Protein 6WK2 (pdb70)

GO terms:
  GO:0005737 cytoplasm (C, IDA)
  GO:0018064 protein-L-histidine N-tele-methyltransferase activity (F, IDA)
  GO:0005634 nucleus (C, EXP)
  GO:0005737 cytoplasm (C, EXP)
  GO:0005654 nucleoplasm (C, TAS)
  GO:0005515 protein binding (F, IPI)
  GO:0007015 actin filament organization (P, IDA)

Foldseek 3Di:
DDPDDDDPPPDDDPPPVPD/DDPVVLLVLLVVLLVLLPDDDPDPVCLLVSLVVSVVSQVVQQVVDDFQPDDDPDDLLVLVVVLLVLQVVVPKQNPQWDWDQDPPFGIAIFGQAKAAFQAFRTKGFPVQKAWLVVLCVDLNVLVCVPDPCSVVDRLLSQLVSLLQQSVVVPRSNVSQSSNADLDFQALLPDDSVLLVLQPLHPLSVVVSVVNSVLSNVLSVVLVVCCPPPSNVPGPVVVPRGSNSSVRSSLSSLQAKDWAADLVRPHIIIIGTGPVSSAAADDADAQWHADSVRRMIIGGQRHIHHGGGTGHGHPDLDAQSSCRNRNNAGDPPRQNHKDKDKDAQDPPPPCLVLLQVLCVLLVHHRIDIAIQGQDDPRHFLNVQLNLLSSQDDPVLSVCLVDDDCNVVVSVCSSPPQAHSALVSLLVSLVVLLVVLVVSLVSDPDHLVVLVCCVVPDDDDNSSNSSSVVRSVNNSSSVSSNVSSVVSSVVSVVCVVVVPDGDDD/DDPDDDDPPDDDDPPPVPD/DDPVVLLVLLVVLLVLLVDDDPDPVCLLVSLVVNVVSQVVQQVVDDFAPDDDDDDLVVLVVVLLVLQVVVPKQNPQWDWDQDPPFGIAIFGQAKAAFQAFRTKGFPVLKDWLVVLCVDLCVLVCVPDPVVVVDRLLSQLVSLLQLSLPVPRSNVSQSSNDDLDFQALCPDDSVLLVLQPLHPLSVVVSVVSSVLSNVLSVVLVVLCDPPSNVPGPCNVPDGSNSSVRSSLSSLQAKDWAADLVNPHITIIGTGPVSSAAADDADAQWHADSVRRMIIGGQRHIHHGGGTGHGHPDLDAQSSCCNRNNAGDPPRQNHKDKDKDAQDPVDPCLVLLQVLCVLLVHHRIDIAIAGQDDPRHFLNVQLNLLSSQDDPVLSCCLPDDDCNNVCSVCSSPPQAHSALVSLLVSLVVLLVVLVVSQVSDPDHLVVLVCCVVPDDDDNSSNSSSVVRSVNNSSSVSSNVVSVVRNVVSVVCVVVVHDGDDD

Solvent-accessible surface area: 42851 Å² total; per-residue (Å²): 160,72,88,71,78,2,47,2,0,35,54,28,79,21,46,25,102,77,99,125,56,107,67,66,20,74,107,21,3,64,92,0,51,66,71,0,50,47,114,77,66,28,118,86,34,19,50,109,19,4,39,81,2,29,85,23,1,57,68,1,39,87,64,26,57,11,26,47,41,96,52,85,28,60,55,61,47,32,12,88,70,2,38,135,18,0,53,118,44,43,10,7,32,147,12,10,69,28,13,77,8,65,138,65,29,32,0,0,31,1,69,100,100,3,110,43,150,52,66,5,1,74,1,26,44,66,0,3,0,10,23,61,22,0,43,131,23,53,0,11,69,2,38,77,53,3,75,31,1,95,74,11,18,3,0,0,0,0,2,0,0,6,0,14,13,28,28,122,152,15,88,33,19,22,2,1,42,3,9,22,64,80,21,50,0,1,3,14,5,97,56,94,18,0,107,61,0,59,48,13,43,2,13,88,58,2,24,38,16,7,25,15,6,0,8,4,0,1,66,1,34,32,12,2,80,99,45,90,72,0,96,79,6,43,7,65,96,50,8,10,2,5,4,0,14,0,0,1,0,0,0,7,18,22,1,0,74,1,4,37,70,92,25,103,57,98,19,22,0,1,0,0,1,3,9,8,1,20,11,31,53,25,138,45,21,3,6,11,36,57,172,84,48,59,3,34,2,45,2,33,80,93,4,100,38,10,40,4,0,44,2,7,20,4,84,7,4,5,25,36,1,0,5,33,14,9,56,40,38,78,139,12,57,64,19,78,8,91,5,108,10,28,12,61,107,109,42,187,19,71,77,56,13,20,71,0,0,65,127,33,65,14,64,37,71,32,82,15,25,0,53,81,60,91,87,10,16,48,62,89,0,10,5,0,0,0,0,51,16,5,52,48,68,24,0,93,88,6,28,128,62,150,48,5,143,97,84,21,176,28,4,23,60,72,76,54,13,28,21,31,60,0,1,11,75,0,16,48,44,0,33,86,78,0,41,91,42,46,162,80,26,98,33,77,27,73,88,0,106,46,32,50,157,44,68,54,7,10,55,47,4,82,8,0,0,59,5,23,15,10,8,2,51,4,0,59,74,1,28,123,23,0,24,103,36,50,93,115,26,97,88,24,62,132,111,134,27,122,80,58,84,239,161,76,86,78,78,2,48,2,0,32,55,28,80,24,41,19,96,125,118,103,58,112,67,64,13,68,101,14,0,54,90,0,51,90,65,0,49,43,112,83,56,29,122,87,35,19,54,114,20,4,39,74,2,27,84,27,1,58,105,1,36,86,76,30,108,11,27,46,40,100,51,92,26,44,53,58,46,32,12,88,70,1,36,137,17,0,54,119,46,42,10,6,34,148,11,10,71,30,14,76,8,89,118,66,30,32,0,0,31,1,70,97,96,2,78,46,145,55,64,5,1,77,1,26,45,68,0,3,0,8,22,58,22,0,67,132,24,55,0,13,68,2,28,75,73,7,79,32,0,91,75,21,18,4,0,0,0,0,2,0,0,5,0,14,14,27,26,122,152,15,89,32,20,23,3,1,40,3,9,23,74,51,21,49,0,2,2,13,5,98,57,89,18,0,106,61,0,57,49,14,62,5,14,93,76,2,21,37,18,7,23,15,7,0,6,2,0,0,63,1,24,33,21,0,56,103,48,90,75,0,88,82,7,40,5,72,98,51,4,10,2,5,3,0,15,0,0,1,0,0,0,6,17,22,1,0,70,2,5,39,69,91,26,103,56,99,19,26,0,1,0,0,1,3,8,8,1,19,10,31,51,26,137,47,21,3,7,10,36,54,100,84,49,59,2,32,2,43,2,32,82,95,4,100,38,11,40,4,0,45,3,8,20,4,81,8,5,4,27,42,1,0,5,32,14,8,53,36,40,76,139,11,48,60,18,82,7,87,4,86,9,29,10,60,89,109,44,188,14,77,75,49,13,20,70,0,0,65,126,32,65,13,65,36,70,34,88,15,25,0,51,83,52,95,90,20,16,49,62,88,0,9,5,0,0,1,0,52,17,6,53,69,69,24,0,64,90,6,24,125,63,152,50,5,144,97,84,24,177,31,4,23,60,74,83,56,16,36,25,27,60,0,2,27,78,0,16,40,39,2,27,85,82,0,40,97,47,42,156,85,25,98,32,74,37,73,88,0,106,50,34,48,174,48,64,51,8,11,60,48,4,72,8,0,0,56,5,23,15,9,10,1,53,3,0,44,75,1,27,70,26,0,33,101,37,90,74,116,28,107,93,32,70,81,112,90,14,120,64,63,89,115

B-factor: mean 32.11, std 12.27, range [12.72, 123.99]

Structure (mmCIF, N/CA/C/O backbone):
data_6WK2
#
_entry.id   6WK2
#
_cell.length_a   60.342
_cell.length_b   175.977
_cell.length_c   66.314
_cell.angle_alpha   90.000
_cell.angle_beta   92.578
_cell.angle_gamma   90.000
#
_symmetry.space_group_name_H-M   'P 1 21 1'
#
loop_
_entity.id
_entity.type
_entity.pdbx_description
1 polymer 'Actin, cytoplasmic 2'
2 polymer 'Actin-histidine N-methyltransferase'
3 non-polymer S-ADENOSYLMETHIONINE
4 non-polymer 1,2-ETHANEDIOL
5 non-polymer 'SODIUM ION'
6 water water
#
loop_
_atom_site.group_PDB
_atom_site.id
_atom_site.type_symbol
_atom_site.label_atom_id
_atom_site.label_alt_id
_atom_site.label_comp_id
_atom_site.label_asym_id
_atom_site.label_entity_id
_atom_site.label_seq_id
_atom_site.pdbx_PDB_ins_code
_atom_site.Cartn_x
_atom_site.Cartn_y
_atom_site.Cartn_z
_atom_site.occupancy
_atom_site.B_iso_or_equiv
_atom_site.auth_seq_id
_atom_site.auth_comp_id
_atom_site.auth_asym_id
_atom_site.auth_atom_id
_atom_site.pdbx_PDB_model_num
ATOM 1 N N . THR A 1 1 ? -14.90534 -8.53785 27.81383 1.000 78.70617 66 THR Y N 1
ATOM 2 C CA . THR A 1 1 ? -14.60376 -7.15739 27.45336 1.000 75.00936 66 THR Y CA 1
ATOM 3 C C . THR A 1 1 ? -14.68150 -6.96450 25.94075 1.000 79.39367 66 THR Y C 1
ATOM 4 O O . THR A 1 1 ? -15.74399 -7.13397 25.33757 1.000 76.27524 66 THR Y O 1
ATOM 6 N N . LEU A 1 2 ? -13.55229 -6.60750 25.33181 1.000 71.38004 67 LEU Y N 1
ATOM 7 C CA . LEU A 1 2 ? -13.49719 -6.41548 23.88920 1.000 55.95369 67 LEU Y CA 1
ATOM 8 C C . LEU A 1 2 ? -13.48104 -7.76713 23.18653 1.000 49.57530 67 LEU Y C 1
ATOM 9 O O . LEU A 1 2 ? -12.64144 -8.62325 23.48614 1.000 46.59994 67 LEU Y O 1
ATOM 14 N N . LYS A 1 3 ? -14.41179 -7.95959 22.25007 1.000 45.29200 68 LYS Y N 1
ATOM 15 C CA . LYS A 1 3 ? -14.42296 -9.19823 21.48000 1.000 39.46703 68 LYS Y CA 1
ATOM 16 C C . LYS A 1 3 ? -13.19115 -9.30471 20.58622 1.000 50.38299 68 LYS Y C 1
ATOM 17 O O . LYS A 1 3 ? -12.61180 -10.38924 20.44305 1.000 38.18625 68 LYS Y O 1
ATOM 19 N N . TYR A 1 4 ? -12.76915 -8.19307 19.98297 1.000 33.15202 69 TYR Y N 1
ATOM 20 C CA . TYR A 1 4 ? -11.62375 -8.17081 19.07411 1.000 33.15567 69 TYR Y CA 1
ATOM 21 C C . TYR A 1 4 ? -10.65974 -7.06880 19.49854 1.000 30.32396 69 TYR Y C 1
ATOM 22 O O . TYR A 1 4 ? -10.55839 -6.03395 18.83294 1.000 24.62095 69 TYR Y O 1
ATOM 31 N N . PRO A 1 5 ? -9.93153 -7.26877 20.59913 1.000 29.17314 70 PRO Y N 1
ATOM 32 C CA . PRO A 1 5 ? -8.95778 -6.25450 21.02807 1.000 27.61961 70 PRO Y CA 1
ATOM 33 C C . PRO A 1 5 ? -7.90019 -6.01811 19.95928 1.000 28.13022 70 PRO Y C 1
ATOM 34 O O . PRO A 1 5 ? -7.46877 -6.94283 19.26815 1.000 25.27592 70 PRO Y O 1
ATOM 38 N N . ILE A 1 6 ? -7.48862 -4.75871 19.81868 1.000 22.03207 71 ILE Y N 1
ATOM 39 C CA . ILE A 1 6 ? -6.56225 -4.34170 18.76941 1.000 20.26965 71 ILE Y CA 1
ATOM 40 C C . ILE A 1 6 ? -5.27681 -3.87227 19.43902 1.000 26.38152 71 ILE Y C 1
ATOM 41 O O . ILE A 1 6 ? -5.30069 -2.95671 20.27108 1.000 23.32337 71 ILE Y O 1
ATOM 46 N N . GLU A 1 7 ? -4.15959 -4.51016 19.08708 1.000 23.09856 72 GLU Y N 1
ATOM 47 C CA . GLU A 1 7 ? -2.84919 -4.22518 19.66766 1.000 25.13205 72 GLU Y CA 1
ATOM 48 C C . GLU A 1 7 ? -1.99474 -3.48780 18.63789 1.000 23.76849 72 GLU Y C 1
ATOM 49 O O . GLU A 1 7 ? -1.71830 -4.01977 17.55689 1.000 24.53413 72 GLU Y O 1
ATOM 55 N N . MET A 1 8 ? -1.61091 -2.25019 18.95858 1.000 25.85585 73 MET Y N 1
ATOM 56 C CA . MET A 1 8 ? -0.80231 -1.44614 18.04817 1.000 19.68041 73 MET Y CA 1
ATOM 57 C C . MET A 1 8 ? 0.60135 -2.02927 17.92637 1.000 19.51833 73 MET Y C 1
ATOM 58 O O . MET A 1 8 ? 1.26588 -2.26869 18.93427 1.000 20.82140 73 MET Y O 1
ATOM 63 N N . GLY A 1 9 ? 1.05752 -2.22354 16.69081 1.000 19.76326 74 GLY Y N 1
ATOM 64 C CA . GLY A 1 9 ? 2.38055 -2.78818 16.44979 1.000 20.48267 74 GLY Y CA 1
ATOM 65 C C . GLY A 1 9 ? 2.54501 -4.20659 16.95375 1.000 19.05591 74 GLY Y C 1
ATOM 66 O O . GLY A 1 9 ? 3.62671 -4.56711 17.42685 1.000 21.26173 74 GLY Y O 1
ATOM 67 N N . ILE A 1 10 ? 1.48485 -5.01744 16.88561 1.000 22.42302 75 ILE Y N 1
ATOM 68 C CA . ILE A 1 10 ? 1.54915 -6.38566 17.37805 1.000 23.23140 75 ILE Y CA 1
ATOM 69 C C . ILE A 1 10 ? 2.76383 -7.09682 16.78751 1.000 18.60321 75 ILE Y C 1
ATOM 70 O O . ILE A 1 10 ? 3.06214 -6.97346 15.59390 1.000 22.59459 75 ILE Y O 1
ATOM 75 N N . VAL A 1 11 ? 3.48211 -7.82598 17.64071 1.000 23.43927 76 VAL Y N 1
ATOM 76 C CA . VAL A 1 11 ? 4.73306 -8.46437 17.22713 1.000 25.86593 76 VAL Y CA 1
ATOM 77 C C . VAL A 1 11 ? 4.43663 -9.65867 16.32912 1.000 27.33381 76 VAL Y C 1
ATOM 78 O O . VAL A 1 11 ? 3.64331 -10.54468 16.67745 1.000 26.22060 76 VAL Y O 1
ATOM 82 N N . THR A 1 12 ? 5.05838 -9.67881 15.15407 1.000 24.71169 77 THR Y N 1
ATOM 83 C CA . THR A 1 12 ? 4.90982 -10.76795 14.19933 1.000 29.25133 77 THR Y CA 1
ATOM 84 C C . THR A 1 12 ? 6.27552 -11.37804 13.92214 1.000 32.19780 77 THR Y C 1
ATOM 85 O O . THR A 1 12 ? 7.31487 -10.78509 14.23109 1.000 23.82245 77 THR Y O 1
ATOM 89 N N . ASN A 1 13 ? 6.25645 -12.56583 13.31887 1.000 28.58375 78 ASN Y N 1
ATOM 90 C CA . ASN A 1 13 ? 7.47439 -13.26954 12.92781 1.000 29.53395 78 ASN Y CA 1
ATOM 91 C C . ASN A 1 13 ? 7.90873 -12.80289 11.54494 1.000 26.06024 78 ASN Y C 1
ATOM 92 O O . ASN A 1 13 ? 7.16332 -12.95211 10.57053 1.000 30.58418 78 ASN Y O 1
ATOM 97 N N . TRP A 1 14 ? 9.10892 -12.23762 11.45954 1.000 24.44404 79 TRP Y N 1
ATOM 98 C CA . TRP A 1 14 ? 9.67768 -11.81746 10.18941 1.000 25.14446 79 TRP Y CA 1
ATOM 99 C C . TRP A 1 14 ? 10.70935 -12.79986 9.63789 1.000 30.61383 79 TRP Y C 1
ATOM 100 O O . TRP A 1 14 ? 11.29461 -12.53021 8.58769 1.000 30.73457 79 TRP Y O 1
ATOM 111 N N . ASP A 1 15 ? 10.94975 -13.92527 10.30927 1.000 32.49830 80 ASP Y N 1
ATOM 112 C CA . ASP A 1 15 ? 11.96562 -14.87812 9.85245 1.000 33.31445 80 ASP Y CA 1
ATOM 113 C C . ASP A 1 15 ? 11.34868 -15.76036 8.77233 1.000 27.29841 80 ASP Y C 1
ATOM 114 O O . ASP A 1 15 ? 10.69790 -16.76851 9.06799 1.000 34.95000 80 ASP Y O 1
ATOM 119 N N . ASP A 1 16 ? 11.56798 -15.37784 7.50977 1.000 29.84948 81 ASP Y N 1
ATOM 120 C CA . ASP A 1 16 ? 11.04556 -16.10609 6.35570 1.000 35.16874 81 ASP Y CA 1
ATOM 121 C C . ASP A 1 16 ? 11.66377 -17.48744 6.18888 1.000 38.39572 81 ASP Y C 1
ATOM 122 O O . ASP A 1 16 ? 11.12223 -18.30551 5.43946 1.000 39.91126 81 ASP Y O 1
ATOM 127 N N . MET A 1 17 ? 12.78950 -17.75884 6.83737 1.000 33.84549 82 MET Y N 1
ATOM 128 C CA . MET A 1 17 ? 13.41434 -19.06813 6.70036 1.000 38.76039 82 MET Y CA 1
ATOM 129 C C . MET A 1 17 ? 12.99802 -20.03177 7.80010 1.000 44.08525 82 MET Y C 1
ATOM 130 O O . MET A 1 17 ? 12.99707 -21.24833 7.57740 1.000 66.59401 82 MET Y O 1
ATOM 135 N N . GLU A 1 18 ? 12.63842 -19.52220 8.97660 1.000 49.41587 83 GLU Y N 1
ATOM 136 C CA . GLU A 1 18 ? 12.14547 -20.37150 10.05437 1.000 62.64906 83 GLU Y CA 1
ATOM 137 C C . GLU A 1 18 ? 10.74987 -20.88176 9.72507 1.000 72.74013 83 GLU Y C 1
ATOM 138 O O . GLU A 1 18 ? 10.59368 -21.99728 9.21859 1.000 84.64781 83 GLU Y O 1
ATOM 140 N N . LYS A 1 19 ? 9.73269 -20.07404 10.00593 1.000 74.71672 84 LYS Y N 1
ATOM 141 C CA . LYS A 1 19 ? 8.35299 -20.45238 9.71358 1.000 103.58322 84 LYS Y CA 1
ATOM 142 C C . LYS A 1 19 ? 7.65530 -19.39202 8.86437 1.000 91.87539 84 LYS Y C 1
ATOM 143 O O . LYS A 1 19 ? 7.84620 -19.32938 7.64968 1.000 81.83539 84 LYS Y O 1
ATOM 145 N N . VAL B 2 20 ? 26.24279 4.87334 -11.57327 1.000 66.65592 19 VAL A N 1
ATOM 146 C CA . VAL B 2 20 ? 25.96836 3.53212 -11.06918 1.000 72.08032 19 VAL A CA 1
ATOM 147 C C . VAL B 2 20 ? 25.22284 2.71944 -12.11966 1.000 72.59644 19 VAL A C 1
ATOM 148 O O . VAL B 2 20 ? 24.25601 3.19755 -12.71136 1.000 84.86211 19 VAL A O 1
ATOM 152 N N . SER B 2 21 ? 25.67592 1.47521 -12.34944 1.000 78.26272 20 SER A N 1
ATOM 153 C CA . SER B 2 21 ? 24.99280 0.64740 -13.32997 1.000 76.78078 20 SER A CA 1
ATOM 154 C C . SER B 2 21 ? 24.06275 -0.34816 -12.64473 1.000 76.36583 20 SER A C 1
ATOM 155 O O . SER B 2 21 ? 24.35581 -0.82927 -11.54480 1.000 70.27083 20 SER A O 1
ATOM 158 N N . PRO B 2 22 ? 22.92636 -0.66121 -13.27300 1.000 70.87321 21 PRO A N 1
ATOM 159 C CA . PRO B 2 22 ? 22.04678 -1.70668 -12.72368 1.000 68.53235 21 PRO A CA 1
ATOM 160 C C . PRO B 2 22 ? 22.71356 -3.06797 -12.59513 1.000 71.06126 21 PRO A C 1
ATOM 161 O O . PRO B 2 22 ? 22.27436 -3.87578 -11.76661 1.000 67.77458 21 PRO A O 1
ATOM 165 N N . LYS B 2 23 ? 23.75656 -3.35171 -13.38200 1.000 69.84401 22 LYS A N 1
ATOM 166 C CA . LYS B 2 23 ? 24.44083 -4.63567 -13.26054 1.000 63.36071 22 LYS A CA 1
ATOM 167 C C . LYS B 2 23 ? 25.25816 -4.72074 -11.97642 1.000 59.72237 22 LYS A C 1
ATOM 168 O O . LYS B 2 23 ? 25.38014 -5.80397 -11.39096 1.000 45.16399 22 LYS A O 1
ATOM 170 N N . GLU B 2 24 ? 25.82639 -3.59876 -11.52435 1.000 57.04218 23 GLU A N 1
ATOM 171 C CA . GLU B 2 24 ? 26.58604 -3.61292 -10.27764 1.000 58.47915 23 GLU A CA 1
ATOM 172 C C . GLU B 2 24 ? 25.67272 -3.84156 -9.07764 1.000 50.67250 23 GLU A C 1
ATOM 173 O O . GLU B 2 24 ? 26.02660 -4.57855 -8.14822 1.000 45.60639 23 GLU A O 1
ATOM 179 N N . ILE B 2 25 ? 24.49059 -3.22514 -9.08435 1.000 47.00051 24 ILE A N 1
ATOM 180 C CA . ILE B 2 25 ? 23.54673 -3.42375 -7.98992 1.000 50.23526 24 ILE A CA 1
ATOM 181 C C . ILE B 2 25 ? 23.02752 -4.85446 -7.98703 1.000 39.79253 24 ILE A C 1
ATOM 182 O O . ILE B 2 25 ? 22.87744 -5.47229 -6.92677 1.000 39.87687 24 ILE A O 1
ATOM 187 N N . LEU B 2 26 ? 22.75240 -5.40931 -9.16937 1.000 45.04709 25 LEU A N 1
ATOM 188 C CA . LEU B 2 26 ? 22.30190 -6.79379 -9.23378 1.000 46.78371 25 LEU A CA 1
ATOM 189 C C . LEU B 2 26 ? 23.37418 -7.73770 -8.70511 1.000 44.59884 25 LEU A C 1
ATOM 190 O O . LEU B 2 26 ? 23.06997 -8.69974 -7.98855 1.000 40.74679 25 LEU A O 1
ATOM 195 N N . ASN B 2 27 ? 24.63967 -7.46609 -9.03378 1.000 44.48907 26 ASN A N 1
ATOM 196 C CA . ASN B 2 27 ? 25.73283 -8.25937 -8.48308 1.000 39.50189 26 ASN A CA 1
ATOM 197 C C . ASN B 2 27 ? 25.81367 -8.10594 -6.97180 1.000 45.45534 26 ASN A C 1
ATOM 198 O O . ASN B 2 27 ? 26.04077 -9.08420 -6.25102 1.000 37.33858 26 ASN A O 1
ATOM 203 N N . LEU B 2 28 ? 25.62087 -6.88429 -6.47101 1.000 41.90887 27 LEU A N 1
ATOM 204 C CA . LEU B 2 28 ? 25.69951 -6.66575 -5.03131 1.000 40.17625 27 LEU A CA 1
ATOM 205 C C . LEU B 2 28 ? 24.53227 -7.32307 -4.30189 1.000 30.57038 27 LEU A C 1
ATOM 206 O O . LEU B 2 28 ? 24.71892 -7.90240 -3.22550 1.000 32.19931 27 LEU A O 1
ATOM 211 N N . THR B 2 29 ? 23.32132 -7.26008 -4.86860 1.000 37.52732 28 THR A N 1
ATOM 212 C CA . THR B 2 29 ? 22.19689 -7.92203 -4.20635 1.000 38.34101 28 THR A CA 1
ATOM 213 C C . THR B 2 29 ? 22.31758 -9.44137 -4.26630 1.000 40.96000 28 THR A C 1
ATOM 214 O O . THR B 2 29 ? 21.85237 -10.13063 -3.35243 1.000 31.46619 28 THR A O 1
ATOM 218 N N . SER B 2 30 ? 22.94944 -9.98389 -5.31294 1.000 43.81553 29 SER A N 1
ATOM 219 C CA . SER B 2 30 ? 23.19917 -11.42320 -5.34557 1.000 35.82821 29 SER A CA 1
ATOM 220 C C . SER B 2 30 ? 24.16611 -11.83395 -4.24550 1.000 31.30056 29 SER A C 1
ATOM 221 O O . SER B 2 30 ? 23.95158 -12.84605 -3.56724 1.000 36.32019 29 SER A O 1
ATOM 224 N N . GLU B 2 31 ? 25.24207 -11.06226 -4.05765 1.000 33.11501 30 GLU A N 1
ATOM 225 C CA . GLU B 2 31 ? 26.15907 -11.33150 -2.95589 1.000 31.93982 30 GLU A CA 1
ATOM 226 C C . GLU B 2 31 ? 25.45014 -11.21148 -1.61217 1.000 35.55189 30 GLU A C 1
ATOM 227 O O . GLU B 2 31 ? 25.66621 -12.02799 -0.70706 1.000 35.19574 30 GLU A O 1
ATOM 233 N N . LEU B 2 32 ? 24.58603 -10.20451 -1.47131 1.000 35.71114 31 LEU A N 1
ATOM 234 C CA . LEU B 2 32 ? 23.85683 -10.01618 -0.22350 1.000 31.50247 31 LEU A CA 1
ATOM 235 C C . LEU B 2 32 ? 22.89288 -11.16630 0.03003 1.000 25.98408 31 LEU A C 1
ATOM 236 O O . LEU B 2 32 ? 22.76873 -11.64259 1.16530 1.000 33.65112 31 LEU A O 1
ATOM 241 N N . LEU B 2 33 ? 22.21435 -11.63871 -1.01695 1.000 33.11720 32 LEU A N 1
ATOM 242 C CA . LEU B 2 33 ? 21.30087 -12.76852 -0.86130 1.000 30.45933 32 LEU A CA 1
ATOM 243 C C . LEU B 2 33 ? 22.03712 -14.01706 -0.38904 1.000 41.11295 32 LEU A C 1
ATOM 244 O O . LEU B 2 33 ? 21.57751 -14.71126 0.52614 1.000 37.26507 32 LEU A O 1
ATOM 249 N N . GLN B 2 34 ? 23.18897 -14.31844 -1.00215 1.000 40.26684 33 GLN A N 1
ATOM 250 C CA . GLN B 2 34 ? 23.95859 -15.48987 -0.59309 1.000 36.67791 33 GLN A CA 1
ATOM 251 C C . GLN B 2 34 ? 24.47723 -15.34153 0.83081 1.000 39.15010 33 GLN A C 1
ATOM 252 O O . GLN B 2 34 ? 24.42797 -16.29446 1.61678 1.000 36.60753 33 GLN A O 1
ATOM 254 N N . LYS B 2 35 ? 24.96995 -14.15159 1.18386 1.000 35.28518 34 LYS A N 1
ATOM 255 C CA . LYS B 2 35 ? 25.49698 -13.93870 2.52771 1.000 37.01951 34 LYS A CA 1
ATOM 256 C C . LYS B 2 35 ? 24.41572 -14.12827 3.58892 1.000 36.12638 34 LYS A C 1
ATOM 257 O O . LYS B 2 35 ? 24.67150 -14.70895 4.64991 1.000 36.71059 34 LYS A O 1
ATOM 263 N N . CYS B 2 36 ? 23.20256 -13.65237 3.32098 1.000 33.29532 35 CYS A N 1
ATOM 264 C CA . CYS B 2 36 ? 22.13561 -13.64368 4.31223 1.000 30.65615 35 CYS A CA 1
ATOM 265 C C . CYS B 2 36 ? 21.28736 -14.90419 4.28604 1.000 44.92943 35 CYS A C 1
ATOM 266 O O . CYS B 2 36 ? 20.39463 -15.04537 5.12890 1.000 37.62288 35 CYS A O 1
ATOM 269 N N . SER B 2 37 ? 21.53856 -15.81021 3.34013 1.000 47.69943 36 SER A N 1
ATOM 270 C CA . SER B 2 37 ? 20.89256 -17.11449 3.30338 1.000 47.73157 36 SER A CA 1
ATOM 271 C C . SER B 2 37 ? 21.74451 -18.21109 3.92230 1.000 52.07149 36 SER A C 1
ATOM 272 O O . SER B 2 37 ? 21.23783 -19.31539 4.14545 1.000 48.27005 36 SER A O 1
ATOM 275 N N . SER B 2 38 ? 23.01905 -17.93777 4.18764 1.000 49.04903 37 SER A N 1
ATOM 276 C CA . SER B 2 38 ? 23.86959 -18.90985 4.84854 1.000 61.75642 37 SER A CA 1
ATOM 277 C C . SER B 2 38 ? 23.35340 -19.17348 6.26239 1.000 64.46828 37 SER A C 1
ATOM 278 O O . SER B 2 38 ? 22.70336 -18.31294 6.86646 1.000 60.49617 37 SER A O 1
ATOM 281 N N . PRO B 2 39 ? 23.61087 -20.35946 6.80729 1.000 70.55607 38 PRO A N 1
ATOM 282 C CA . PRO B 2 39 ? 23.15885 -20.65511 8.16954 1.000 62.59750 38 PRO A CA 1
ATOM 283 C C . PRO B 2 39 ? 23.89035 -19.80250 9.19353 1.000 64.45891 38 PRO A C 1
ATOM 284 O O . PRO B 2 39 ? 24.95800 -19.24033 8.93473 1.000 62.12483 38 PRO A O 1
ATOM 288 N N . ALA B 2 40 ? 23.28315 -19.70451 10.36994 1.000 67.61783 39 ALA A N 1
ATOM 289 C CA . ALA B 2 40 ? 23.85763 -18.93422 11.46290 1.000 68.30311 39 ALA A CA 1
ATOM 290 C C . ALA B 2 40 ? 25.26418 -19.44086 11.76520 1.000 64.09480 39 ALA A C 1
ATOM 291 O O . ALA B 2 40 ? 25.43973 -20.64040 12.02803 1.000 69.55786 39 ALA A O 1
ATOM 293 N N . PRO B 2 41 ? 26.28125 -18.58281 11.73421 1.000 54.63511 40 PRO A N 1
ATOM 294 C CA . PRO B 2 41 ? 27.66247 -19.06251 11.88010 1.000 59.84958 40 PRO A CA 1
ATOM 295 C C . PRO B 2 41 ? 28.06257 -19.36847 13.31679 1.000 58.28762 40 PRO A C 1
ATOM 296 O O . PRO B 2 41 ? 29.25717 -19.42633 13.62892 1.000 54.19039 40 PRO A O 1
ATOM 300 N N . GLY B 2 42 ? 27.08505 -19.57018 14.19683 1.000 49.24701 41 GLY A N 1
ATOM 301 C CA . GLY B 2 42 ? 27.36031 -19.76660 15.59974 1.000 59.43789 41 GLY A CA 1
ATOM 302 C C . GLY B 2 42 ? 27.36728 -18.45066 16.34906 1.000 64.34625 41 GLY A C 1
ATOM 303 O O . GLY B 2 42 ? 27.83402 -17.42552 15.83984 1.000 58.76775 41 GLY A O 1
ATOM 304 N N . PRO B 2 43 ? 26.85243 -18.45678 17.58299 1.000 66.97639 42 PRO A N 1
ATOM 305 C CA . PRO B 2 43 ? 26.65619 -17.18425 18.30349 1.000 65.31373 42 PRO A CA 1
ATOM 306 C C . PRO B 2 43 ? 27.93304 -16.38729 18.51905 1.000 59.21286 42 PRO A C 1
ATOM 307 O O . PRO B 2 43 ? 27.86692 -15.15635 18.64541 1.000 48.04621 42 PRO A O 1
ATOM 311 N N . GLY B 2 44 ? 29.09235 -17.04647 18.55284 1.000 54.71330 43 GLY A N 1
ATOM 312 C CA . GLY B 2 44 ? 30.35238 -16.34775 18.73251 1.000 46.00119 43 GLY A CA 1
ATOM 313 C C . GLY B 2 44 ? 30.82951 -15.58133 17.51636 1.000 37.53996 43 GLY A C 1
ATOM 314 O O . GLY B 2 44 ? 31.73915 -14.75515 17.64332 1.000 36.51471 43 GLY A O 1
ATOM 315 N N . LYS B 2 45 ? 30.25913 -15.84329 16.34468 1.000 36.70463 44 LYS A N 1
ATOM 316 C CA . LYS B 2 45 ? 30.61112 -15.10577 15.13998 1.000 47.19117 44 LYS A CA 1
ATOM 317 C C . LYS B 2 45 ? 29.48447 -14.19024 14.67977 1.000 35.84315 44 LYS A C 1
ATOM 318 O O . LYS B 2 45 ? 29.55539 -13.63990 13.57676 1.000 28.90246 44 LYS A O 1
ATOM 320 N N . GLU B 2 46 ? 28.44370 -14.02067 15.49607 1.000 35.70168 45 GLU A N 1
ATOM 321 C CA . GLU B 2 46 ? 27.27637 -13.27262 15.04410 1.000 37.97623 45 GLU A CA 1
ATOM 322 C C . GLU B 2 46 ? 27.58446 -11.78563 14.89232 1.000 23.62302 45 GLU A C 1
ATOM 323 O O . GLU B 2 46 ? 27.11625 -11.15332 13.94040 1.000 24.50261 45 GLU A O 1
ATOM 329 N N . TRP B 2 47 ? 28.38051 -11.21236 15.80026 1.000 23.00030 46 TRP A N 1
ATOM 330 C CA . TRP B 2 47 ? 28.74587 -9.80639 15.64563 1.000 23.26738 46 TRP A CA 1
ATOM 331 C C . TRP B 2 47 ? 29.54362 -9.58586 14.37103 1.000 31.73793 46 TRP A C 1
ATOM 332 O O . TRP B 2 47 ? 29.29655 -8.62435 13.63221 1.000 25.69407 46 TRP A O 1
ATOM 343 N N . GLU B 2 48 ? 30.51215 -10.46445 14.09308 1.000 25.45061 47 GLU A N 1
ATOM 344 C CA . GLU B 2 48 ? 31.29601 -10.30699 12.87552 1.000 26.23218 47 GLU A CA 1
ATOM 345 C C . GLU B 2 48 ? 30.41408 -10.43778 11.64300 1.000 18.70852 47 GLU A C 1
ATOM 346 O O . GLU B 2 48 ? 30.57944 -9.68616 10.67509 1.000 28.68429 47 GLU A O 1
ATOM 352 N N . GLU B 2 49 ? 29.46957 -11.38551 11.65870 1.000 23.55183 48 GLU A N 1
ATOM 353 C CA . GLU B 2 49 ? 28.55602 -11.54242 10.53080 1.000 27.59402 48 GLU A CA 1
ATOM 354 C C . GLU B 2 49 ? 27.69014 -10.30224 10.36148 1.000 32.49120 48 GLU A C 1
ATOM 355 O O . GLU B 2 49 ? 27.46690 -9.83049 9.23828 1.000 24.16179 48 GLU A O 1
ATOM 361 N N . TYR B 2 50 ? 27.18701 -9.77560 11.47561 1.000 25.36490 49 TYR A N 1
ATOM 362 C CA . TYR B 2 50 ? 26.38808 -8.55374 11.45098 1.000 23.59699 49 TYR A CA 1
ATOM 363 C C . TYR B 2 50 ? 27.15103 -7.41678 10.77876 1.000 22.12234 49 TYR A C 1
ATOM 364 O O . TYR B 2 50 ? 26.63650 -6.74851 9.87022 1.000 25.16270 49 TYR A O 1
ATOM 373 N N . VAL B 2 51 ? 28.39670 -7.19274 11.20103 1.000 22.64799 50 VAL A N 1
ATOM 374 C CA . VAL B 2 51 ? 29.19233 -6.11917 10.61254 1.000 19.96789 50 VAL A CA 1
ATOM 375 C C . VAL B 2 51 ? 29.44636 -6.38740 9.13361 1.000 23.94099 50 VAL A C 1
ATOM 376 O O . VAL B 2 51 ? 29.39427 -5.47334 8.30633 1.000 23.38398 50 VAL A O 1
ATOM 380 N N . GLN B 2 52 ? 29.69149 -7.64690 8.76756 1.000 25.61026 51 GLN A N 1
ATOM 381 C CA . GLN B 2 52 ? 29.87124 -7.96293 7.35360 1.000 27.67407 51 GLN A CA 1
ATOM 382 C C . GLN B 2 52 ? 28.61754 -7.64032 6.54855 1.000 25.16549 51 GLN A C 1
ATOM 383 O O . GLN B 2 52 ? 28.70503 -7.04878 5.46485 1.000 25.33896 51 GLN A O 1
ATOM 389 N N . ILE B 2 53 ? 27.43661 -7.99174 7.07329 1.000 22.35067 52 ILE A N 1
ATOM 390 C CA . ILE B 2 53 ? 26.19343 -7.67346 6.37519 1.000 24.57972 52 ILE A CA 1
ATOM 391 C C . ILE B 2 53 ? 25.97777 -6.16440 6.30893 1.000 24.74651 52 ILE A C 1
ATOM 392 O O . ILE B 2 53 ? 25.57986 -5.62640 5.26548 1.000 22.79599 52 ILE A O 1
ATOM 397 N N . ARG B 2 54 ? 26.22539 -5.45976 7.42075 1.000 24.40006 53 ARG A N 1
ATOM 398 C CA . ARG B 2 54 ? 26.11601 -3.99892 7.42607 1.000 23.00316 53 ARG A CA 1
ATOM 399 C C . ARG B 2 54 ? 26.98113 -3.37201 6.34318 1.000 28.68737 53 ARG A C 1
ATOM 400 O O . ARG B 2 54 ? 26.56915 -2.41246 5.68043 1.000 24.65405 53 ARG A O 1
ATOM 408 N N . THR B 2 55 ? 28.20696 -3.87358 6.18467 1.000 24.63391 54 THR A N 1
ATOM 409 C CA . THR B 2 55 ? 29.11844 -3.31223 5.19600 1.000 24.72838 54 THR A CA 1
ATOM 410 C C . THR B 2 55 ? 28.54124 -3.42848 3.79430 1.000 22.52906 54 THR A C 1
ATOM 411 O O . THR B 2 55 ? 28.63299 -2.48974 2.99317 1.000 25.56206 54 THR A O 1
ATOM 415 N N . LEU B 2 56 ? 27.91288 -4.56696 3.49913 1.000 23.67545 55 LEU A N 1
ATOM 416 C CA . LEU B 2 56 ? 27.33369 -4.81160 2.18525 1.000 24.61954 55 LEU A CA 1
ATOM 417 C C . LEU B 2 56 ? 26.07287 -3.98302 1.96507 1.000 28.22976 55 LEU A C 1
ATOM 418 O O . LEU B 2 56 ? 25.86830 -3.43416 0.87792 1.000 24.42830 55 LEU A O 1
ATOM 423 N N . VAL B 2 57 ? 25.20096 -3.90896 2.97382 1.000 24.95240 56 VAL A N 1
ATOM 424 C CA . VAL B 2 57 ? 23.99098 -3.09652 2.85338 1.000 20.85427 56 VAL A CA 1
ATOM 425 C C . VAL B 2 57 ? 24.34759 -1.63321 2.61531 1.000 22.08784 56 VAL A C 1
ATOM 426 O O . VAL B 2 57 ? 23.78067 -0.97817 1.73273 1.000 24.90481 56 VAL A O 1
ATOM 430 N N . GLU B 2 58 ? 25.31532 -1.10669 3.37538 1.000 23.27447 57 GLU A N 1
ATOM 431 C CA . GLU B 2 58 ? 25.68516 0.29922 3.24909 1.000 27.16972 57 GLU A CA 1
ATOM 432 C C . GLU B 2 58 ? 26.35583 0.58959 1.91509 1.000 27.40831 57 GLU A C 1
ATOM 433 O O . GLU B 2 58 ? 26.20338 1.69062 1.37452 1.000 26.29955 57 GLU A O 1
ATOM 439 N N . LYS B 2 59 ? 27.10397 -0.37062 1.37117 1.000 26.40377 58 LYS A N 1
ATOM 440 C CA . LYS B 2 59 ? 27.65129 -0.19339 0.03099 1.000 30.00013 58 LYS A CA 1
ATOM 441 C C . LYS B 2 59 ? 26.53443 -0.06941 -0.99966 1.000 25.80347 58 LYS A C 1
ATOM 442 O O . LYS B 2 59 ? 26.59237 0.78642 -1.88750 1.000 27.89073 58 LYS A O 1
ATOM 446 N N . ILE B 2 60 ? 25.50643 -0.91760 -0.89462 1.000 20.42994 59 ILE A N 1
ATOM 447 C CA . ILE B 2 60 ? 24.34058 -0.81330 -1.77387 1.000 23.85340 59 ILE A CA 1
ATOM 448 C C . ILE B 2 60 ? 23.61234 0.50760 -1.54559 1.000 30.28980 59 ILE A C 1
ATOM 449 O O . ILE B 2 60 ? 23.27179 1.22553 -2.49513 1.000 28.06170 59 ILE A O 1
ATOM 454 N N . ARG B 2 61 ? 23.36123 0.84488 -0.27876 1.000 24.42896 60 ARG A N 1
ATOM 455 C CA . ARG B 2 61 ? 22.58656 2.04248 0.03323 1.000 28.72432 60 ARG A CA 1
ATOM 456 C C . ARG B 2 61 ? 23.28068 3.30328 -0.47942 1.000 32.96293 60 ARG A C 1
ATOM 457 O O . ARG B 2 61 ? 22.62013 4.23042 -0.96708 1.000 29.63019 60 ARG A O 1
ATOM 465 N N . LYS B 2 62 ? 24.61758 3.34507 -0.41091 1.000 28.31228 61 LYS A N 1
ATOM 466 C CA . LYS B 2 62 ? 25.33991 4.52180 -0.88751 1.000 33.06956 61 LYS A CA 1
ATOM 467 C C . LYS B 2 62 ? 25.30159 4.65107 -2.40478 1.000 35.25096 61 LYS A C 1
ATOM 468 O O . LYS B 2 62 ? 25.51833 5.75069 -2.92436 1.000 35.89121 61 LYS A O 1
ATOM 470 N N . LYS B 2 63 ? 25.00902 3.56941 -3.12240 1.000 32.19726 62 LYS A N 1
ATOM 471 C CA . LYS B 2 63 ? 24.89378 3.60558 -4.57408 1.000 33.06213 62 LYS A CA 1
ATOM 472 C C . LYS B 2 63 ? 23.45980 3.79287 -5.05209 1.000 36.73248 62 LYS A C 1
ATOM 473 O O . LYS B 2 63 ? 23.22070 3.79797 -6.26514 1.000 39.91009 62 LYS A O 1
ATOM 479 N N . GLN B 2 64 ? 22.50523 3.93797 -4.13838 1.000 31.41239 63 GLN A N 1
ATOM 480 C CA . GLN B 2 64 ? 21.10700 4.16229 -4.47541 1.000 27.28831 63 GLN A CA 1
ATOM 481 C C . GLN B 2 64 ? 20.68793 5.55807 -4.02283 1.000 26.01785 63 GLN A C 1
ATOM 482 O O . GLN B 2 64 ? 21.43941 6.27149 -3.34993 1.000 28.21299 63 GLN A O 1
ATOM 488 N N . LYS B 2 65 ? 19.47340 5.95614 -4.40861 1.000 24.39644 64 LYS A N 1
ATOM 489 C CA . LYS B 2 65 ? 19.03489 7.33783 -4.24604 1.000 31.56104 64 LYS A CA 1
ATOM 490 C C . LYS B 2 65 ? 18.06474 7.52525 -3.08180 1.000 32.72593 64 LYS A C 1
ATOM 491 O O . LYS B 2 65 ? 17.20927 8.41870 -3.12981 1.000 32.64944 64 LYS A O 1
ATOM 493 N N . GLY B 2 66 ? 18.18965 6.72032 -2.02472 1.000 26.32331 65 GLY A N 1
ATOM 494 C CA . GLY B 2 66 ? 17.26162 6.83733 -0.90743 1.000 29.89117 65 GLY A CA 1
ATOM 495 C C . GLY B 2 66 ? 15.87632 6.30410 -1.24478 1.000 27.01023 65 GLY A C 1
ATOM 496 O O . GLY B 2 66 ? 15.71267 5.36868 -2.03038 1.000 25.74247 65 GLY A O 1
ATOM 497 N N . LEU B 2 67 ? 14.85666 6.90526 -0.63015 1.000 25.77657 66 LEU A N 1
ATOM 498 C CA . LEU B 2 67 ? 13.48376 6.53424 -0.95022 1.000 26.57774 66 LEU A CA 1
ATOM 499 C C . LEU B 2 67 ? 13.18345 6.81887 -2.42026 1.000 24.56651 66 LEU A C 1
ATOM 500 O O . LEU B 2 67 ? 13.49698 7.89804 -2.93727 1.000 26.22985 66 LEU A O 1
ATOM 505 N N . SER B 2 68 ? 12.58842 5.82972 -3.09761 1.000 23.83465 67 SER A N 1
ATOM 506 C CA . SER B 2 68 ? 12.28147 5.98420 -4.51588 1.000 31.54235 67 SER A CA 1
ATOM 507 C C . SER B 2 68 ? 11.26982 7.09775 -4.74211 1.000 37.27337 67 SER A C 1
ATOM 508 O O . SER B 2 68 ? 11.37429 7.85451 -5.71484 1.000 28.90406 67 SER A O 1
ATOM 511 N N . VAL B 2 69 ? 10.27667 7.20086 -3.86154 1.000 26.19009 68 VAL A N 1
ATOM 512 C CA . VAL B 2 69 ? 9.24600 8.23212 -3.92761 1.000 29.37865 68 VAL A CA 1
ATOM 513 C C . VAL B 2 69 ? 9.38826 9.11738 -2.69902 1.000 27.58072 68 VAL A C 1
ATOM 514 O O . VAL B 2 69 ? 9.42604 8.61408 -1.56926 1.000 24.39327 68 VAL A O 1
ATOM 518 N N . THR B 2 70 ? 9.49029 10.42645 -2.92150 1.000 26.30201 69 THR A N 1
ATOM 519 C CA . THR B 2 70 ? 9.48248 11.41622 -1.85652 1.000 31.01694 69 THR A CA 1
ATOM 520 C C . THR B 2 70 ? 8.46951 12.49285 -2.21342 1.000 35.29252 69 THR A C 1
ATOM 521 O O . THR B 2 70 ? 8.12294 12.69218 -3.38163 1.000 32.57616 69 THR A O 1
ATOM 525 N N . PHE B 2 71 ? 7.98894 13.18454 -1.19360 1.000 28.80330 70 PHE A N 1
ATOM 526 C CA . PHE B 2 71 ? 6.92265 14.15326 -1.37069 1.000 29.12897 70 PHE A CA 1
ATOM 527 C C . PHE B 2 71 ? 7.45439 15.55904 -1.14235 1.000 33.80998 70 PHE A C 1
ATOM 528 O O . PHE B 2 71 ? 8.36944 15.77361 -0.34460 1.000 36.46532 70 PHE A O 1
ATOM 536 N N . ASP B 2 72 ? 6.87957 16.51188 -1.87627 1.000 26.42590 71 ASP A N 1
ATOM 537 C CA . ASP B 2 72 ? 7.41407 17.86894 -1.88336 1.000 34.19488 71 ASP A CA 1
ATOM 538 C C . ASP B 2 72 ? 7.12606 18.59969 -0.57973 1.000 40.33246 71 ASP A C 1
ATOM 539 O O . ASP B 2 72 ? 7.92045 19.45080 -0.15878 1.000 39.67921 71 ASP A O 1
ATOM 544 N N . GLY B 2 73 ? 5.99879 18.29001 0.06572 1.000 33.56654 72 GLY A N 1
ATOM 545 C CA . GLY B 2 73 ? 5.60544 18.98460 1.26994 1.000 31.30806 72 GLY A CA 1
ATOM 546 C C . GLY B 2 73 ? 6.20824 18.39956 2.53374 1.000 36.38674 72 GLY A C 1
ATOM 547 O O . GLY B 2 73 ? 6.76319 17.30006 2.55185 1.000 39.41044 72 GLY A O 1
ATOM 548 N N . LYS B 2 74 ? 6.09466 19.17529 3.60737 1.000 36.93493 73 LYS A N 1
ATOM 549 C CA . LYS B 2 74 ? 6.41459 18.67898 4.93120 1.000 35.39818 73 LYS A CA 1
ATOM 550 C C . LYS B 2 74 ? 5.32957 17.71756 5.39260 1.000 29.85733 73 LYS A C 1
ATOM 551 O O . LYS B 2 74 ? 4.20071 17.72337 4.89587 1.000 30.87396 73 LYS A O 1
ATOM 557 N N . ARG B 2 75 ? 5.68983 16.87258 6.35253 1.000 32.70169 74 ARG A N 1
ATOM 558 C CA . ARG B 2 75 ? 4.76635 15.84008 6.80029 1.000 28.51357 74 ARG A CA 1
ATOM 559 C C . ARG B 2 75 ? 3.44537 16.44188 7.27901 1.000 22.38801 74 ARG A C 1
ATOM 560 O O . ARG B 2 75 ? 2.36165 15.93570 6.94642 1.000 27.18183 74 ARG A O 1
ATOM 568 N N . GLU B 2 76 ? 3.50800 17.54656 8.02582 1.000 22.87934 75 GLU A N 1
ATOM 569 C CA . GLU B 2 76 ? 2.28415 18.16229 8.52145 1.000 23.85987 75 GLU A CA 1
ATOM 570 C C . GLU B 2 76 ? 1.48353 18.86469 7.42668 1.000 29.35695 75 GLU A C 1
ATOM 571 O O . GLU B 2 76 ? 0.29822 19.14273 7.63484 1.000 28.60059 75 GLU A O 1
ATOM 577 N N . ASP B 2 77 ? 2.09229 19.16229 6.27278 1.000 23.76152 76 ASP A N 1
ATOM 578 C CA . ASP B 2 77 ? 1.32908 19.70452 5.15061 1.000 21.91158 76 ASP A CA 1
ATOM 579 C C . ASP B 2 77 ? 0.22873 18.76037 4.68755 1.000 27.28336 76 ASP A C 1
ATOM 580 O O . ASP B 2 77 ? -0.73940 19.20916 4.05874 1.000 26.30015 76 ASP A O 1
ATOM 585 N N . TYR B 2 78 ? 0.35698 17.46535 4.97317 1.000 22.35708 77 TYR A N 1
ATOM 586 C CA . TYR B 2 78 ? -0.55592 16.45895 4.44061 1.000 20.66878 77 TYR A CA 1
ATOM 587 C C . TYR B 2 78 ? -1.59399 15.98230 5.44821 1.000 26.06067 77 TYR A C 1
ATOM 588 O O . TYR B 2 78 ? -2.48334 15.20402 5.07628 1.000 22.68528 77 TYR A O 1
ATOM 597 N N . PHE B 2 79 ? -1.51021 16.41848 6.70261 1.000 21.03290 78 PHE A N 1
ATOM 598 C CA . PHE B 2 79 ? -2.52496 16.02606 7.67552 1.000 20.26280 78 PHE A CA 1
ATOM 599 C C . PHE B 2 79 ? -3.91410 16.56223 7.33106 1.000 23.96154 78 PHE A C 1
ATOM 600 O O . PHE B 2 79 ? -4.89059 15.83972 7.58586 1.000 24.20728 78 PHE A O 1
ATOM 608 N N . PRO B 2 80 ? -4.08976 17.77147 6.76719 1.000 27.02885 79 PRO A N 1
ATOM 609 C CA . PRO B 2 80 ? -5.44720 18.15045 6.32432 1.000 22.58749 79 PRO A CA 1
ATOM 610 C C . PRO B 2 80 ? -6.04425 17.16912 5.32423 1.000 29.93226 79 PRO A C 1
ATOM 611 O O . PRO B 2 80 ? -7.21729 16.80148 5.45990 1.000 28.12399 79 PRO A O 1
ATOM 615 N N . ASP B 2 81 ? -5.26342 16.71660 4.33476 1.000 29.06358 80 ASP A N 1
ATOM 616 C CA . ASP B 2 81 ? -5.77903 15.74576 3.37001 1.000 24.47292 80 ASP A CA 1
ATOM 617 C C . ASP B 2 81 ? -6.14453 14.43038 4.04425 1.000 25.94709 80 ASP A C 1
ATOM 618 O O . ASP B 2 81 ? -7.11361 13.77552 3.64795 1.000 24.96123 80 ASP A O 1
ATOM 623 N N . LEU B 2 82 ? -5.35970 14.00686 5.04141 1.000 23.65723 81 LEU A N 1
ATOM 624 C CA . LEU B 2 82 ? -5.70469 12.79421 5.77570 1.000 23.12272 81 LEU A CA 1
ATOM 625 C C . LEU B 2 82 ? -7.05633 12.94414 6.46267 1.000 21.18458 81 LEU A C 1
ATOM 626 O O . LEU B 2 82 ? -7.89905 12.03886 6.40213 1.000 23.77787 81 LEU A O 1
ATOM 631 N N . MET B 2 83 ? -7.28884 14.09276 7.09938 1.000 24.85579 82 MET A N 1
ATOM 632 C CA . MET B 2 83 ? -8.55324 14.32014 7.78732 1.000 24.97193 82 MET A CA 1
ATOM 633 C C . MET B 2 83 ? -9.70977 14.35470 6.80149 1.000 24.81382 82 MET A C 1
ATOM 634 O O . MET B 2 83 ? -10.76407 13.75553 7.04293 1.000 26.89448 82 MET A O 1
ATOM 639 N N . LYS B 2 84 ? -9.52845 15.05430 5.67887 1.000 25.24692 83 LYS A N 1
ATOM 640 C CA . LYS B 2 84 ? -10.61780 15.16862 4.71218 1.000 29.22427 83 LYS A CA 1
ATOM 641 C C . LYS B 2 84 ? -10.94501 13.81660 4.10066 1.000 29.45891 83 LYS A C 1
ATOM 642 O O . LYS B 2 84 ? -12.12128 13.46277 3.95273 1.000 27.51509 83 LYS A O 1
ATOM 648 N N . TRP B 2 85 ? -9.91078 13.03945 3.76284 1.000 25.32634 84 TRP A N 1
ATOM 649 C CA . TRP B 2 85 ? -10.09943 11.69250 3.23503 1.000 21.66584 84 TRP A CA 1
ATOM 650 C C . TRP B 2 85 ? -10.77358 10.78160 4.25150 1.000 23.63515 84 TRP A C 1
ATOM 651 O O . TRP B 2 85 ? -11.66444 9.99747 3.90033 1.000 25.00891 84 TRP A O 1
ATOM 662 N N . ALA B 2 86 ? -10.35956 10.85957 5.51762 1.000 21.79279 85 ALA A N 1
ATOM 663 C CA . ALA B 2 86 ? -10.94644 9.98501 6.52825 1.000 22.54957 85 ALA A CA 1
ATOM 664 C C . ALA B 2 86 ? -12.40148 10.36096 6.78275 1.000 21.35750 85 ALA A C 1
ATOM 665 O O . ALA B 2 86 ? -13.26402 9.48824 6.96469 1.000 21.30548 85 ALA A O 1
ATOM 667 N N . SER B 2 87 ? -12.68296 11.65551 6.75269 1.000 24.76008 86 SER A N 1
ATOM 668 C CA . SER B 2 87 ? -14.03205 12.15763 6.98674 1.000 23.96411 86 SER A CA 1
ATOM 669 C C . SER B 2 87 ? -14.99622 11.71211 5.89245 1.000 30.10285 86 SER A C 1
ATOM 670 O O . SER B 2 87 ? -16.11372 11.26964 6.18162 1.000 31.79281 86 SER A O 1
ATOM 673 N N . GLU B 2 88 ? -14.58123 11.82113 4.62580 1.000 33.97975 87 GLU A N 1
ATOM 674 C CA . GLU B 2 88 ? -15.41680 11.37677 3.50987 1.000 27.13124 87 GLU A CA 1
ATOM 675 C C . GLU B 2 88 ? -15.72466 9.88819 3.55392 1.000 38.64217 87 GLU A C 1
ATOM 676 O O . GLU B 2 88 ? -16.66637 9.44391 2.88871 1.000 34.34663 87 GLU A O 1
ATOM 682 N N . ASN B 2 89 ? -14.93738 9.09796 4.28322 1.000 28.55153 88 ASN A N 1
ATOM 683 C CA . ASN B 2 89 ? -15.15867 7.66296 4.37186 1.000 26.66383 88 ASN A CA 1
ATOM 684 C C . ASN B 2 89 ? -15.67317 7.23603 5.74221 1.000 28.48068 88 ASN A C 1
ATOM 685 O O . ASN B 2 89 ? -15.62325 6.04889 6.07902 1.000 32.01336 88 ASN A O 1
ATOM 690 N N . GLY B 2 90 ? -16.16438 8.17920 6.54074 1.000 26.35173 89 GLY A N 1
ATOM 691 C CA . GLY B 2 90 ? -16.91705 7.84130 7.73456 1.000 26.75162 89 GLY A CA 1
ATOM 692 C C . GLY B 2 90 ? -16.12897 7.72100 9.01705 1.000 28.65910 89 GLY A C 1
ATOM 693 O O . GLY B 2 90 ? -16.64847 7.16595 9.99263 1.000 28.51238 89 GLY A O 1
ATOM 694 N N . ALA B 2 91 ? -14.90068 8.22193 9.05777 1.000 27.24255 90 ALA A N 1
ATOM 695 C CA . ALA B 2 91 ? -14.11316 8.19977 10.27687 1.000 24.00067 90 ALA A CA 1
ATOM 696 C C . ALA B 2 91 ? -14.38923 9.44727 11.11213 1.000 24.88455 90 ALA A C 1
ATOM 697 O O . ALA B 2 91 ? -14.81749 10.48348 10.60511 1.000 22.75584 90 ALA A O 1
ATOM 699 N N . SER B 2 92 ? -14.14703 9.32724 12.41132 1.000 20.22959 91 SER A N 1
ATOM 700 C CA . SER B 2 92 ? -14.17144 10.48789 13.29240 1.000 22.65062 91 SER A CA 1
ATOM 701 C C . SER B 2 92 ? -12.99320 11.40017 12.97759 1.000 24.25624 91 SER A C 1
ATOM 702 O O . SER B 2 92 ? -11.85388 10.93168 12.89257 1.000 24.81262 91 SER A O 1
ATOM 705 N N . VAL B 2 93 ? -13.25295 12.70333 12.82260 1.000 20.00401 92 VAL A N 1
ATOM 706 C CA . VAL B 2 93 ? -12.17538 13.67159 12.59172 1.000 17.51084 92 VAL A CA 1
ATOM 707 C C . VAL B 2 93 ? -12.31553 14.91950 13.45472 1.000 20.94249 92 VAL A C 1
ATOM 708 O O . VAL B 2 93 ? -11.53201 15.86388 13.30954 1.000 24.22318 92 VAL A O 1
ATOM 712 N N . GLU B 2 94 ? -13.28981 14.94938 14.36378 1.000 22.96908 93 GLU A N 1
ATOM 713 C CA . GLU B 2 94 ? -13.49122 16.11415 15.21513 1.000 20.86152 93 GLU A CA 1
ATOM 714 C C . GLU B 2 94 ? -13.03233 15.81906 16.63925 1.000 23.55338 93 GLU A C 1
ATOM 715 O O . GLU B 2 94 ? -13.10485 14.68094 17.10556 1.000 27.65237 93 GLU A O 1
ATOM 721 N N . GLY B 2 95 ? -12.51933 16.85603 17.31925 1.000 18.91903 94 GLY A N 1
ATOM 722 C CA . GLY B 2 95 ? -12.14367 16.74327 18.71515 1.000 21.30721 94 GLY A CA 1
ATOM 723 C C . GLY B 2 95 ? -10.66812 16.50391 18.97936 1.000 31.42288 94 GLY A C 1
ATOM 724 O O . GLY B 2 95 ? -10.27536 16.36675 20.14610 1.000 23.57275 94 GLY A O 1
ATOM 725 N N . PHE B 2 96 ? -9.84250 16.44689 17.94267 1.000 17.80273 95 PHE A N 1
ATOM 726 C CA . PHE B 2 96 ? -8.40838 16.29630 18.13906 1.000 19.54349 95 PHE A CA 1
ATOM 727 C C . PHE B 2 96 ? -7.68530 16.93892 16.96994 1.000 20.79997 95 PHE A C 1
ATOM 728 O O . PHE B 2 96 ? -8.27490 17.20438 15.91761 1.000 24.89522 95 PHE A O 1
ATOM 736 N N . GLU B 2 97 ? -6.39158 17.19089 17.17626 1.000 17.42219 96 GLU A N 1
ATOM 737 C CA . GLU B 2 97 ? -5.51162 17.75858 16.16670 1.000 18.33305 96 GLU A CA 1
ATOM 738 C C . GLU B 2 97 ? -4.16307 17.05725 16.26943 1.000 21.12270 96 GLU A C 1
ATOM 739 O O . GLU B 2 97 ? -3.84116 16.46563 17.30224 1.000 18.65084 96 GLU A O 1
ATOM 745 N N . MET B 2 98 ? -3.38237 17.12653 15.18966 1.000 20.61846 97 MET A N 1
ATOM 746 C CA . MET B 2 98 ? -2.04727 16.53255 15.16418 1.000 17.48496 97 MET A CA 1
ATOM 747 C C . MET B 2 98 ? -1.01893 17.55984 15.61432 1.000 21.98784 97 MET A C 1
ATOM 748 O O . MET B 2 98 ? -0.98414 18.68271 15.09763 1.000 18.56722 97 MET A O 1
ATOM 753 N N . VAL B 2 99 ? -0.15711 17.15321 16.54302 1.000 17.12342 98 VAL A N 1
ATOM 754 C CA . VAL B 2 99 ? 0.87842 17.99445 17.11755 1.000 15.18298 98 VAL A CA 1
ATOM 755 C C . VAL B 2 99 ? 2.18891 17.21537 17.11083 1.000 15.55790 98 VAL A C 1
ATOM 756 O O . VAL B 2 99 ? 2.20639 16.02906 17.43533 1.000 14.49276 98 VAL A O 1
ATOM 760 N N . ASN B 2 100 ? 3.29333 17.90283 16.82522 1.000 14.86764 99 ASN A N 1
ATOM 761 C CA . ASN B 2 100 ? 4.61831 17.27422 16.87915 1.000 17.87755 99 ASN A CA 1
ATOM 762 C C . ASN B 2 100 ? 5.13358 17.39786 18.30875 1.000 16.49458 99 ASN A C 1
ATOM 763 O O . ASN B 2 100 ? 5.63642 18.45005 18.70965 1.000 20.74724 99 ASN A O 1
ATOM 768 N N . PHE B 2 101 ? 5.01082 16.32808 19.08755 1.000 21.82803 100 PHE A N 1
ATOM 769 C CA . PHE B 2 101 ? 5.50582 16.30561 20.45961 1.000 21.25366 100 PHE A CA 1
ATOM 770 C C . PHE B 2 101 ? 6.98426 15.90710 20.48388 1.000 22.52290 100 PHE A C 1
ATOM 771 O O . PHE B 2 101 ? 7.41567 15.03576 19.72864 1.000 24.14054 100 PHE A O 1
ATOM 779 N N . LYS B 2 102 ? 7.75147 16.52692 21.38225 1.000 23.87772 101 LYS A N 1
ATOM 780 C CA . LYS B 2 102 ? 9.18457 16.23358 21.47654 1.000 22.84864 101 LYS A CA 1
ATOM 781 C C . LYS B 2 102 ? 9.44355 14.78596 21.88968 1.000 27.32485 101 LYS A C 1
ATOM 782 O O . LYS B 2 102 ? 10.28699 14.10240 21.29577 1.000 27.62982 101 LYS A O 1
ATOM 788 N N . GLU B 2 103 ? 8.72134 14.29303 22.90054 1.000 23.06357 102 GLU A N 1
ATOM 789 C CA . GLU B 2 103 ? 9.03880 12.97288 23.45204 1.000 27.14222 102 GLU A CA 1
ATOM 790 C C . GLU B 2 103 ? 8.64419 11.84078 22.51163 1.000 31.31029 102 GLU A C 1
ATOM 791 O O . GLU B 2 103 ? 9.36432 10.84041 22.40172 1.000 28.89101 102 GLU A O 1
ATOM 797 N N . GLU B 2 104 ? 7.48919 11.94684 21.86190 1.000 18.15134 103 GLU A N 1
ATOM 798 C CA . GLU B 2 104 ? 6.93394 10.83358 21.11063 1.000 17.06968 103 GLU A CA 1
ATOM 799 C C . GLU B 2 104 ? 6.82763 11.07901 19.61114 1.000 18.93124 103 GLU A C 1
ATOM 800 O O . GLU B 2 104 ? 6.37570 10.19363 18.89455 1.000 19.67536 103 GLU A O 1
ATOM 806 N N . GLY B 2 105 ? 7.22227 12.23578 19.10918 1.000 20.31166 104 GLY A N 1
ATOM 807 C CA . GLY B 2 105 ? 6.91975 12.51619 17.71351 1.000 22.58803 104 GLY A CA 1
ATOM 808 C C . GLY B 2 105 ? 5.49723 13.03723 17.55007 1.000 18.32318 104 GLY A C 1
ATOM 809 O O . GLY B 2 105 ? 4.85510 13.48063 18.50462 1.000 15.95546 104 GLY A O 1
ATOM 810 N N . PHE B 2 106 ? 4.99620 12.97499 16.32056 1.000 15.69267 105 PHE A N 1
ATOM 811 C CA . PHE B 2 106 ? 3.62718 13.42687 16.08363 1.000 14.61720 105 PHE A CA 1
ATOM 812 C C . PHE B 2 106 ? 2.64720 12.54487 16.84944 1.000 18.69784 105 PHE A C 1
ATOM 813 O O . PHE B 2 106 ? 2.85869 11.33562 17.00785 1.000 17.24187 105 PHE A O 1
ATOM 821 N N . GLY B 2 107 ? 1.58013 13.16521 17.33986 1.000 16.78302 106 GLY A N 1
ATOM 822 C CA . GLY B 2 107 ? 0.52738 12.44795 18.01528 1.000 13.99537 106 GLY A CA 1
ATOM 823 C C . GLY B 2 107 ? -0.75291 13.25613 17.94242 1.000 12.71569 106 GLY A C 1
ATOM 824 O O . GLY B 2 107 ? -0.83410 14.25956 17.23749 1.000 14.41944 106 GLY A O 1
ATOM 825 N N . LEU B 2 108 ? -1.77008 12.77382 18.63906 1.000 18.54237 107 LEU A N 1
ATOM 826 C CA . LEU B 2 108 ? -3.04933 13.46312 18.68294 1.000 16.26194 107 LEU A CA 1
ATOM 827 C C . LEU B 2 108 ? -3.16979 14.23389 19.98642 1.000 15.63841 107 LEU A C 1
ATOM 828 O O . LEU B 2 108 ? -2.78049 13.73731 21.04821 1.000 18.44654 107 LEU A O 1
ATOM 833 N N . ARG B 2 109 ? -3.74160 15.43805 19.90665 1.000 17.26131 108 ARG A N 1
ATOM 834 C CA . ARG B 2 109 ? -4.00594 16.25596 21.08150 1.000 13.12255 108 ARG A CA 1
ATOM 835 C C . ARG B 2 109 ? -5.49388 16.58958 21.12425 1.000 16.88066 108 ARG A C 1
ATOM 836 O O . ARG B 2 109 ? -6.07619 16.97137 20.10522 1.000 16.78966 108 ARG A O 1
ATOM 844 N N . ALA B 2 110 ? -6.09602 16.43295 22.29808 1.000 14.75915 109 ALA A N 1
ATOM 845 C CA . ALA B 2 110 ? -7.51592 16.72534 22.46547 1.000 19.46094 109 ALA A CA 1
ATOM 846 C C . ALA B 2 110 ? -7.76984 18.21287 22.25802 1.000 21.44528 109 ALA A C 1
ATOM 847 O O . ALA B 2 110 ? -6.99341 19.05988 22.72318 1.000 18.92165 109 ALA A O 1
ATOM 849 N N . THR B 2 111 ? -8.84753 18.53621 21.52962 1.000 16.61772 110 THR A N 1
ATOM 850 C CA . THR B 2 111 ? -9.27098 19.93420 21.38101 1.000 18.33725 110 THR A CA 1
ATOM 851 C C . THR B 2 111 ? -10.51429 20.24976 22.19815 1.000 22.95362 110 THR A C 1
ATOM 852 O O . THR B 2 111 ? -10.98470 21.39613 22.18188 1.000 19.56247 110 THR A O 1
ATOM 856 N N . ARG B 2 112 ? -11.06052 19.25226 22.88574 1.000 20.40584 111 ARG A N 1
ATOM 857 C CA . ARG B 2 112 ? -12.15250 19.37541 23.83794 1.000 22.01587 111 ARG A CA 1
ATOM 858 C C . ARG B 2 112 ? -11.88423 18.35085 24.92830 1.000 22.68575 111 ARG A C 1
ATOM 859 O O . ARG B 2 112 ? -11.07490 17.43928 24.74392 1.000 20.65662 111 ARG A O 1
ATOM 867 N N . ASP B 2 113 ? -12.55289 18.49924 26.07100 1.000 22.99673 112 ASP A N 1
ATOM 868 C CA . ASP B 2 113 ? -12.44619 17.47474 27.10506 1.000 23.42975 112 ASP A CA 1
ATOM 869 C C . ASP B 2 113 ? -13.04445 16.16183 26.60380 1.000 25.60363 112 ASP A C 1
ATOM 870 O O . ASP B 2 113 ? -14.11709 16.14415 25.99758 1.000 26.29725 112 ASP A O 1
ATOM 875 N N . ILE B 2 114 ? -12.33653 15.05762 26.85075 1.000 24.26264 113 ILE A N 1
ATOM 876 C CA . ILE B 2 114 ? -12.77007 13.71376 26.47905 1.000 27.85042 113 ILE A CA 1
ATOM 877 C C . ILE B 2 114 ? -12.78502 12.87820 27.75216 1.000 25.35689 113 ILE A C 1
ATOM 878 O O . ILE B 2 114 ? -11.77207 12.79398 28.45346 1.000 22.63375 113 ILE A O 1
ATOM 883 N N . LYS B 2 115 ? -13.92747 12.27347 28.05840 1.000 24.12130 114 LYS A N 1
ATOM 884 C CA . LYS B 2 115 ? -14.05412 11.46974 29.26847 1.000 24.91255 114 LYS A CA 1
ATOM 885 C C . LYS B 2 115 ? -13.53068 10.05016 29.06273 1.000 21.58913 114 LYS A C 1
ATOM 886 O O . LYS B 2 115 ? -13.66658 9.46463 27.98827 1.000 21.92843 114 LYS A O 1
ATOM 890 N N . ALA B 2 116 ? -12.95357 9.48700 30.12055 1.000 24.93170 115 ALA A N 1
ATOM 891 C CA . ALA B 2 116 ? -12.59172 8.07672 30.08563 1.000 26.26631 115 ALA A CA 1
ATOM 892 C C . ALA B 2 116 ? -13.80204 7.25378 29.66111 1.000 30.10908 115 ALA A C 1
ATOM 893 O O . ALA B 2 116 ? -14.93158 7.52761 30.07714 1.000 31.69036 115 ALA A O 1
ATOM 895 N N . GLU B 2 117 ? -13.56110 6.28313 28.78051 1.000 25.95740 116 GLU A N 1
ATOM 896 C CA . GLU B 2 117 ? -14.52829 5.35276 28.19982 1.000 28.70554 116 GLU A CA 1
ATOM 897 C C . GLU B 2 117 ? -15.39960 5.98030 27.11618 1.000 22.29352 116 GLU A C 1
ATOM 898 O O . GLU B 2 117 ? -16.26463 5.28508 26.55810 1.000 22.26512 116 GLU A O 1
ATOM 904 N N . GLU B 2 118 ? -15.19168 7.24528 26.76968 1.000 23.78665 117 GLU A N 1
ATOM 905 C CA . GLU B 2 118 ? -15.93464 7.83487 25.66256 1.000 30.44523 117 GLU A CA 1
ATOM 906 C C . GLU B 2 118 ? -15.41642 7.29261 24.33857 1.000 25.21446 117 GLU A C 1
ATOM 907 O O . GLU B 2 118 ? -14.20328 7.25833 24.10447 1.000 25.67528 117 GLU A O 1
ATOM 913 N N . LEU B 2 119 ? -16.33318 6.87073 23.47277 1.000 23.62210 118 LEU A N 1
ATOM 914 C CA . LEU B 2 119 ? -15.97882 6.45059 22.11841 1.000 22.00121 118 LEU A CA 1
ATOM 915 C C . LEU B 2 119 ? -15.64250 7.68797 21.30535 1.000 31.49389 118 LEU A C 1
ATOM 916 O O . LEU B 2 119 ? -16.53336 8.39140 20.82722 1.000 29.30665 118 LEU A O 1
ATOM 921 N N . PHE B 2 120 ? -14.35232 7.97506 21.14153 1.000 21.82963 119 PHE A N 1
ATOM 922 C CA . PHE B 2 120 ? -13.95828 9.23359 20.52559 1.000 24.19292 119 PHE A CA 1
ATOM 923 C C . PHE B 2 120 ? -13.31175 9.05683 19.15980 1.000 25.95214 119 PHE A C 1
ATOM 924 O O . PHE B 2 120 ? -13.08293 10.05021 18.47198 1.000 24.73026 119 PHE A O 1
ATOM 932 N N . LEU B 2 121 ? -13.03815 7.82531 18.73612 1.000 21.63212 120 LEU A N 1
ATOM 933 C CA . LEU B 2 121 ? -12.28035 7.59238 17.51336 1.000 21.73702 120 LEU A CA 1
ATOM 934 C C . LEU B 2 121 ? -12.81213 6.32582 16.85833 1.000 22.15124 120 LEU A C 1
ATOM 935 O O . LEU B 2 121 ? -13.00083 5.32132 17.54596 1.000 21.63852 120 LEU A O 1
ATOM 940 N N . TRP B 2 122 ? -13.09957 6.38107 15.55510 1.000 21.81705 121 TRP A N 1
ATOM 941 C CA . TRP B 2 122 ? -13.55318 5.19276 14.83914 1.000 28.56694 121 TRP A CA 1
ATOM 942 C C . TRP B 2 122 ? -13.11992 5.28886 13.38304 1.000 27.11037 121 TRP A C 1
ATOM 943 O O . TRP B 2 122 ? -13.08875 6.38112 12.81092 1.000 23.30356 121 TRP A O 1
ATOM 954 N N . VAL B 2 123 ? -12.76587 4.14153 12.80194 1.000 22.68371 122 VAL A N 1
ATOM 955 C CA . VAL B 2 123 ? -12.16165 4.06580 11.47021 1.000 25.26706 122 VAL A CA 1
ATOM 956 C C . VAL B 2 123 ? -12.79258 2.91282 10.69171 1.000 21.87049 122 VAL A C 1
ATOM 957 O O . VAL B 2 123 ? -12.52059 1.73726 10.99844 1.000 23.74190 122 VAL A O 1
ATOM 961 N N . PRO B 2 124 ? -13.61922 3.19493 9.68031 1.000 26.12021 123 PRO A N 1
ATOM 962 C CA . PRO B 2 124 ? -14.26281 2.11336 8.91830 1.000 25.28953 123 PRO A CA 1
ATOM 963 C C . PRO B 2 124 ? -13.26296 1.29925 8.10927 1.000 25.71992 123 PRO A C 1
ATOM 964 O O . PRO B 2 124 ? -12.21504 1.79639 7.68763 1.000 25.44497 123 PRO A O 1
ATOM 968 N N . ARG B 2 125 ? -13.63171 0.03478 7.86142 1.000 24.47029 124 ARG A N 1
ATOM 969 C CA . ARG B 2 125 ? -12.72585 -0.91098 7.21214 1.000 22.91478 124 ARG A CA 1
ATOM 970 C C . ARG B 2 125 ? -12.24154 -0.41348 5.85666 1.000 23.76406 124 ARG A C 1
ATOM 971 O O . ARG B 2 125 ? -11.09599 -0.67992 5.47391 1.000 26.39783 124 ARG A O 1
ATOM 979 N N . LYS B 2 126 ? -13.08240 0.32519 5.12841 1.000 24.15384 125 LYS A N 1
ATOM 980 C CA . LYS B 2 126 ? -12.69575 0.83318 3.81332 1.000 25.93662 125 LYS A CA 1
ATOM 981 C C . LYS B 2 126 ? -11.39143 1.62580 3.84506 1.000 29.45902 125 LYS A C 1
ATOM 982 O O . LYS B 2 126 ? -10.68934 1.70532 2.83055 1.000 27.45809 125 LYS A O 1
ATOM 984 N N . LEU B 2 127 ? -11.05034 2.22571 4.98566 1.000 25.32732 126 LEU A N 1
ATOM 985 C CA . LEU B 2 127 ? -9.84846 3.05486 5.04922 1.000 23.51343 126 LEU A CA 1
ATOM 986 C C . LEU B 2 127 ? -8.58222 2.24924 5.30634 1.000 22.43704 126 LEU A C 1
ATOM 987 O O . LEU B 2 127 ? -7.48377 2.72984 5.01003 1.000 25.78967 126 LEU A O 1
ATOM 992 N N . LEU B 2 128 ? -8.71475 1.04967 5.84948 1.000 19.52698 127 LEU A N 1
ATOM 993 C CA . LEU B 2 128 ? -7.56612 0.26130 6.25968 1.000 25.57905 127 LEU A CA 1
ATOM 994 C C . LEU B 2 128 ? -6.80906 -0.27341 5.05162 1.000 27.43799 127 LEU A C 1
ATOM 995 O O . LEU B 2 128 ? -7.36419 -0.44792 3.96661 1.000 25.88186 127 LEU A O 1
ATOM 1000 N N . MET B 2 129 ? -5.52094 -0.52607 5.24786 1.000 22.18926 128 MET A N 1
ATOM 1001 C CA . MET B 2 129 ? -4.74366 -1.34266 4.33011 1.000 25.30542 128 MET A CA 1
ATOM 1002 C C . MET B 2 129 ? -4.61818 -2.71752 4.96355 1.000 31.06223 128 MET A C 1
ATOM 1003 O O . MET B 2 129 ? -4.22250 -2.82991 6.12719 1.000 31.13957 128 MET A O 1
ATOM 1008 N N . THR B 2 130 ? -4.99893 -3.75503 4.22218 1.000 25.90574 129 THR A N 1
ATOM 1009 C CA . THR B 2 130 ? -5.01192 -5.10544 4.75672 1.000 23.52026 129 THR A CA 1
ATOM 1010 C C . THR B 2 130 ? -4.33648 -6.03591 3.76421 1.000 22.27282 129 THR A C 1
ATOM 1011 O O . THR B 2 130 ? -4.10036 -5.67872 2.60714 1.000 28.35783 129 THR A O 1
ATOM 1015 N N . VAL B 2 131 ? -4.02910 -7.24094 4.24256 1.000 27.41255 130 VAL A N 1
ATOM 1016 C CA . VAL B 2 131 ? -3.56732 -8.30451 3.35277 1.000 30.07068 130 VAL A CA 1
ATOM 1017 C C . VAL B 2 131 ? -4.57362 -8.52433 2.22895 1.000 24.66674 130 VAL A C 1
ATOM 1018 O O . VAL B 2 131 ? -4.19260 -8.73023 1.07024 1.000 31.46941 130 VAL A O 1
ATOM 1022 N N . GLU B 2 132 ? -5.87375 -8.42437 2.54448 1.000 29.54942 131 GLU A N 1
ATOM 1023 C CA . GLU B 2 132 ? -6.91171 -8.55919 1.52279 1.000 33.64987 131 GLU A CA 1
ATOM 1024 C C . GLU B 2 132 ? -6.82733 -7.45080 0.48166 1.000 36.99794 131 GLU A C 1
ATOM 1025 O O . GLU B 2 132 ? -6.95791 -7.71433 -0.71762 1.000 31.14660 131 GLU A O 1
ATOM 1027 N N . SER B 2 133 ? -6.62464 -6.19711 0.91142 1.000 32.26801 132 SER A N 1
ATOM 1028 C CA . SER B 2 133 ? -6.48545 -5.12984 -0.07654 1.000 26.18854 132 SER A CA 1
ATOM 1029 C C . SER B 2 133 ? -5.16149 -5.24005 -0.82069 1.000 28.68886 132 SER A C 1
ATOM 1030 O O . SER B 2 133 ? -5.06600 -4.82659 -1.98341 1.000 34.05171 132 SER A O 1
ATOM 1033 N N . ALA B 2 134 ? -4.13031 -5.78041 -0.17012 1.000 28.38553 133 ALA A N 1
ATOM 1034 C CA . ALA B 2 134 ? -2.90985 -6.12530 -0.89272 1.000 32.21289 133 ALA A CA 1
ATOM 1035 C C . ALA B 2 134 ? -3.20325 -7.11232 -2.01993 1.000 32.52916 133 ALA A C 1
ATOM 1036 O O . ALA B 2 134 ? -2.70770 -6.95165 -3.14328 1.000 34.44057 133 ALA A O 1
ATOM 1038 N N . LYS B 2 135 ? -4.03845 -8.11942 -1.74562 1.000 31.80688 134 LYS A N 1
ATOM 1039 C CA . LYS B 2 135 ? -4.30915 -9.15687 -2.74048 1.000 40.09190 134 LYS A CA 1
ATOM 1040 C C . LYS B 2 135 ? -5.04880 -8.59886 -3.94914 1.000 33.05394 134 LYS A C 1
ATOM 1041 O O . LYS B 2 135 ? -4.82812 -9.05052 -5.07807 1.000 36.95840 134 LYS A O 1
ATOM 1044 N N . ASN B 2 136 ? -5.93393 -7.62938 -3.74060 1.000 35.28290 135 ASN A N 1
ATOM 1045 C CA . ASN B 2 136 ? -6.73226 -7.09115 -4.83225 1.000 34.68221 135 ASN A CA 1
ATOM 1046 C C . ASN B 2 136 ? -6.04530 -5.94661 -5.55976 1.000 33.47487 135 ASN A C 1
ATOM 1047 O O . ASN B 2 136 ? -6.63823 -5.37131 -6.47665 1.000 38.04560 135 ASN A O 1
ATOM 1052 N N . SER B 2 137 ? -4.81694 -5.60637 -5.18595 1.000 32.32620 136 SER A N 1
ATOM 1053 C CA . SER B 2 137 ? -4.13703 -4.45879 -5.76170 1.000 31.78297 136 SER A CA 1
ATOM 1054 C C . SER B 2 137 ? -3.27102 -4.90320 -6.93598 1.000 34.38734 136 SER A C 1
ATOM 1055 O O . SER B 2 137 ? -3.33987 -6.04629 -7.39400 1.000 37.01674 136 SER A O 1
ATOM 1058 N N . VAL B 2 138 ? -2.42772 -3.98804 -7.41941 1.000 33.67816 137 VAL A N 1
ATOM 1059 C CA . VAL B 2 138 ? -1.43222 -4.30056 -8.43635 1.000 40.01357 137 VAL A CA 1
ATOM 1060 C C . VAL B 2 138 ? -0.46836 -5.38441 -7.96428 1.000 38.69718 137 VAL A C 1
ATOM 1061 O O . VAL B 2 138 ? 0.12477 -6.08737 -8.78635 1.000 39.39836 137 VAL A O 1
ATOM 1065 N N . LEU B 2 139 ? -0.30530 -5.55146 -6.65038 1.000 29.51115 138 LEU A N 1
ATOM 1066 C CA . LEU B 2 139 ? 0.54549 -6.61474 -6.13068 1.000 37.67958 138 LEU A CA 1
ATOM 1067 C C . LEU B 2 139 ? -0.09921 -7.99410 -6.25029 1.000 32.41523 138 LEU A C 1
ATOM 1068 O O . LEU B 2 139 ? 0.58563 -9.00156 -6.04014 1.000 32.29427 138 LEU A O 1
ATOM 1073 N N . GLY B 2 140 ? -1.39131 -8.05989 -6.57842 1.000 40.44677 139 GLY A N 1
ATOM 1074 C CA . GLY B 2 140 ? -2.13056 -9.30379 -6.64285 1.000 43.72645 139 GLY A CA 1
ATOM 1075 C C . GLY B 2 140 ? -1.46202 -10.43492 -7.40587 1.000 33.18394 139 GLY A C 1
ATOM 1076 O O . GLY B 2 140 ? -1.30370 -11.54555 -6.88361 1.000 38.29262 139 GLY A O 1
ATOM 1077 N N . PRO B 2 141 ? -1.06273 -10.17982 -8.66023 1.000 35.30345 140 PRO A N 1
ATOM 1078 C CA . PRO B 2 141 ? -0.40649 -11.24748 -9.44406 1.000 39.12143 140 PRO A CA 1
ATOM 1079 C C . PRO B 2 141 ? 0.84601 -11.82184 -8.79471 1.000 40.10423 140 PRO A C 1
ATOM 1080 O O . PRO B 2 141 ? 0.98596 -13.05063 -8.70956 1.000 39.47063 140 PRO A O 1
ATOM 1084 N N . LEU B 2 142 ? 1.77677 -10.97156 -8.34862 1.000 37.30910 141 LEU A N 1
ATOM 1085 C CA . LEU B 2 142 ? 2.97256 -11.48734 -7.68979 1.000 32.21619 141 LEU A CA 1
ATOM 1086 C C . LEU B 2 142 ? 2.62226 -12.16080 -6.36933 1.000 34.11347 141 LEU A C 1
ATOM 1087 O O . LEU B 2 142 ? 3.23227 -13.17169 -5.99903 1.000 36.57809 141 LEU A O 1
ATOM 1092 N N . TYR B 2 143 ? 1.63664 -11.61704 -5.64894 1.000 37.34403 142 TYR A N 1
ATOM 1093 C CA . TYR B 2 143 ? 1.19521 -12.24294 -4.40729 1.000 30.19739 142 TYR A CA 1
ATOM 1094 C C . TYR B 2 143 ? 0.76124 -13.68705 -4.64422 1.000 40.98892 142 TYR A C 1
ATOM 1095 O O . TYR B 2 143 ? 1.07462 -14.57737 -3.84433 1.000 36.31789 142 TYR A O 1
ATOM 1104 N N . SER B 2 144 ? 0.04518 -13.94190 -5.74127 1.000 43.50735 143 SER A N 1
ATOM 1105 C CA . SER B 2 144 ? -0.44454 -15.29056 -6.01645 1.000 41.79485 143 SER A CA 1
ATOM 1106 C C . SER B 2 144 ? 0.66553 -16.26943 -6.37934 1.000 43.52294 143 SER A C 1
ATOM 1107 O O . SER B 2 144 ? 0.41358 -17.47901 -6.39561 1.000 45.46023 143 SER A O 1
ATOM 1110 N N . GLN B 2 145 ? 1.87303 -15.78436 -6.67168 1.000 32.11218 144 GLN A N 1
ATOM 1111 C CA . GLN B 2 145 ? 2.97731 -16.62456 -7.11575 1.000 42.42266 144 GLN A CA 1
ATOM 1112 C C . GLN B 2 145 ? 4.04639 -16.85669 -6.06157 1.000 48.49319 144 GLN A C 1
ATOM 1113 O O . GLN B 2 145 ? 4.67638 -17.91710 -6.06644 1.000 49.32069 144 GLN A O 1
ATOM 1116 N N . ASP B 2 146 ? 4.28413 -15.89612 -5.17035 1.000 42.67152 145 ASP A N 1
ATOM 1117 C CA . ASP B 2 146 ? 5.44477 -15.95311 -4.29339 1.000 35.32503 145 ASP A CA 1
ATOM 1118 C C . ASP B 2 146 ? 5.08874 -16.58304 -2.95374 1.000 37.15884 145 ASP A C 1
ATOM 1119 O O . ASP B 2 146 ? 4.12537 -16.17225 -2.29981 1.000 40.39034 145 ASP A O 1
ATOM 1124 N N . ARG B 2 147 ? 5.89133 -17.56613 -2.54024 1.000 33.21202 146 ARG A N 1
ATOM 1125 C CA . ARG B 2 147 ? 5.58943 -18.31916 -1.32776 1.000 39.31294 146 ARG A CA 1
ATOM 1126 C C . ARG B 2 147 ? 5.80836 -17.48612 -0.07327 1.000 32.26366 146 ARG A C 1
ATOM 1127 O O . ARG B 2 147 ? 5.11670 -17.69216 0.93039 1.000 34.49231 146 ARG A O 1
ATOM 1129 N N . ILE B 2 148 ? 6.76410 -16.55317 -0.10437 1.000 37.71248 147 ILE A N 1
ATOM 1130 C CA . ILE B 2 148 ? 7.00079 -15.69639 1.05501 1.000 31.24956 147 ILE A CA 1
ATOM 1131 C C . ILE B 2 148 ? 5.82646 -14.74295 1.26667 1.000 32.32376 147 ILE A C 1
ATOM 1132 O O . ILE B 2 148 ? 5.34721 -14.56497 2.39342 1.000 29.64332 147 ILE A O 1
ATOM 1137 N N . LEU B 2 149 ? 5.34832 -14.11086 0.18835 1.000 30.50791 148 LEU A N 1
ATOM 1138 C CA . LEU B 2 149 ? 4.21299 -13.19717 0.30756 1.000 28.58681 148 LEU A CA 1
ATOM 1139 C C . LEU B 2 149 ? 2.96401 -13.91548 0.79779 1.000 36.47794 148 LEU A C 1
ATOM 1140 O O . LEU B 2 149 ? 2.17785 -13.35178 1.56924 1.000 31.19134 148 LEU A O 1
ATOM 1145 N N . GLN B 2 150 ? 2.75437 -15.15815 0.35264 1.000 31.88184 149 GLN A N 1
ATOM 1146 C CA . GLN B 2 150 ? 1.56124 -15.89050 0.76225 1.000 36.66341 149 GLN A CA 1
ATOM 1147 C C . GLN B 2 150 ? 1.63338 -16.31015 2.22140 1.000 34.95569 149 GLN A C 1
ATOM 1148 O O . GLN B 2 150 ? 0.60154 -16.36915 2.90117 1.000 43.03919 149 GLN A O 1
ATOM 1154 N N . ALA B 2 151 ? 2.83251 -16.59667 2.71773 1.000 31.43317 150 ALA A N 1
ATOM 1155 C CA . ALA B 2 151 ? 3.00898 -17.08813 4.07561 1.000 35.34186 150 ALA A CA 1
ATOM 1156 C C . ALA B 2 151 ? 3.09600 -15.98215 5.11756 1.000 40.12340 150 ALA A C 1
ATOM 1157 O O . ALA B 2 151 ? 2.82974 -16.23819 6.29738 1.000 36.40589 150 ALA A O 1
ATOM 1159 N N . MET B 2 152 ? 3.47756 -14.76929 4.72669 1.000 29.58396 151 MET A N 1
ATOM 1160 C CA . MET B 2 152 ? 3.84705 -13.73383 5.68945 1.000 30.91570 151 MET A CA 1
ATOM 1161 C C . MET B 2 152 ? 3.10091 -12.45134 5.34567 1.000 26.71552 151 MET A C 1
ATOM 1162 O O . MET B 2 152 ? 3.54182 -11.66065 4.50106 1.000 26.08937 151 MET A O 1
ATOM 1167 N N . GLY B 2 153 ? 1.95858 -12.27333 6.00730 1.000 28.03424 152 GLY A N 1
ATOM 1168 C CA . GLY B 2 153 ? 1.13877 -11.10118 5.76817 1.000 22.45565 152 GLY A CA 1
ATOM 1169 C C . GLY B 2 153 ? 1.85500 -9.80665 6.09207 1.000 30.23521 152 GLY A C 1
ATOM 1170 O O . GLY B 2 153 ? 1.56413 -8.76688 5.49234 1.000 23.39299 152 GLY A O 1
ATOM 1171 N N . ASN B 2 154 ? 2.79903 -9.84720 7.03581 1.000 23.74791 153 ASN A N 1
ATOM 1172 C CA . ASN B 2 154 ? 3.51882 -8.62322 7.38076 1.000 22.35307 153 ASN A CA 1
ATOM 1173 C C . ASN B 2 154 ? 4.38328 -8.15164 6.21679 1.000 25.68622 153 ASN A C 1
ATOM 1174 O O . ASN B 2 154 ? 4.39088 -6.95936 5.88681 1.000 24.38720 153 ASN A O 1
ATOM 1179 N N . ILE B 2 155 ? 5.09389 -9.07318 5.55674 1.000 24.18805 154 ILE A N 1
ATOM 1180 C CA . ILE B 2 155 ? 5.87285 -8.68463 4.38327 1.000 22.52877 154 ILE A CA 1
ATOM 1181 C C . ILE B 2 155 ? 4.95187 -8.25259 3.25598 1.000 22.08744 154 ILE A C 1
ATOM 1182 O O . ILE B 2 155 ? 5.24466 -7.29871 2.52600 1.000 25.00466 154 ILE A O 1
ATOM 1187 N N . ALA B 2 156 ? 3.80986 -8.93310 3.10397 1.000 24.86067 155 ALA A N 1
ATOM 1188 C CA . ALA B 2 156 ? 2.83495 -8.52612 2.09653 1.000 23.63452 155 ALA A CA 1
ATOM 1189 C C . ALA B 2 156 ? 2.34127 -7.10697 2.34324 1.000 28.24932 155 ALA A C 1
ATOM 1190 O O . ALA B 2 156 ? 2.21607 -6.31843 1.39839 1.000 25.69524 155 ALA A O 1
ATOM 1192 N N . LEU B 2 157 ? 2.04704 -6.76268 3.60521 1.000 24.54922 156 LEU A N 1
ATOM 1193 C CA . LEU B 2 157 ? 1.66261 -5.38540 3.91711 1.000 25.32298 156 LEU A CA 1
ATOM 1194 C C . LEU B 2 157 ? 2.75275 -4.40309 3.51783 1.000 25.34819 156 LEU A C 1
ATOM 1195 O O . LEU B 2 157 ? 2.46074 -3.32749 2.98159 1.000 23.24409 156 LEU A O 1
ATOM 1200 N N . ALA B 2 158 ? 4.01829 -4.75376 3.76916 1.000 18.60547 157 ALA A N 1
ATOM 1201 C CA . ALA B 2 158 ? 5.11063 -3.84083 3.44477 1.000 19.30059 157 ALA A CA 1
ATOM 1202 C C . ALA B 2 158 ? 5.16636 -3.55819 1.94996 1.000 23.75132 157 ALA A C 1
ATOM 1203 O O . ALA B 2 158 ? 5.36407 -2.41267 1.53541 1.000 21.56063 157 ALA A O 1
ATOM 1205 N N . PHE B 2 159 ? 4.99414 -4.58848 1.11915 1.000 25.81628 158 PHE A N 1
ATOM 1206 C CA . PHE B 2 159 ? 5.01846 -4.34848 -0.32030 1.000 24.10497 158 PHE A CA 1
ATOM 1207 C C . PHE B 2 159 ? 3.75913 -3.64435 -0.79603 1.000 23.21905 158 PHE A C 1
ATOM 1208 O O . PHE B 2 159 ? 3.81531 -2.87584 -1.75831 1.000 26.41697 158 PHE A O 1
ATOM 1216 N N . HIS B 2 160 ? 2.62385 -3.90012 -0.14231 1.000 26.15810 159 HIS A N 1
ATOM 1217 C CA . HIS B 2 160 ? 1.40257 -3.14421 -0.40854 1.000 23.38112 159 HIS A CA 1
ATOM 1218 C C . HIS B 2 160 ? 1.64106 -1.65751 -0.17583 1.000 25.52337 159 HIS A C 1
ATOM 1219 O O . HIS B 2 160 ? 1.31122 -0.80877 -1.01587 1.000 26.07178 159 HIS A O 1
ATOM 1226 N N . LEU B 2 161 ? 2.27103 -1.33285 0.94787 1.000 23.79739 160 LEU A N 1
ATOM 1227 C CA . LEU B 2 161 ? 2.61096 0.04671 1.24834 1.000 29.01575 160 LEU A CA 1
ATOM 1228 C C . LEU B 2 161 ? 3.49462 0.64150 0.15989 1.000 26.12876 160 LEU A C 1
ATOM 1229 O O . LEU B 2 161 ? 3.23646 1.74833 -0.32643 1.000 25.08459 160 LEU A O 1
ATOM 1234 N N . LEU B 2 162 ? 4.53249 -0.09623 -0.26471 1.000 24.01610 161 LEU A N 1
ATOM 1235 C CA . LEU B 2 162 ? 5.45382 0.45403 -1.25589 1.000 22.26517 161 LEU A CA 1
ATOM 1236 C C . LEU B 2 162 ? 4.78448 0.66474 -2.60738 1.000 22.61043 161 LEU A C 1
ATOM 1237 O O . LEU B 2 162 ? 5.02051 1.68668 -3.25899 1.000 27.19339 161 LEU A O 1
ATOM 1242 N N . CYS B 2 163 ? 3.98904 -0.30536 -3.07439 1.000 25.63775 162 CYS A N 1
ATOM 1243 C CA . CYS B 2 163 ? 3.35907 -0.14016 -4.38404 1.000 33.09099 162 CYS A CA 1
ATOM 1244 C C . CYS B 2 163 ? 2.38531 1.03178 -4.38459 1.000 28.73653 162 CYS A C 1
ATOM 1245 O O . CYS B 2 163 ? 2.34344 1.81853 -5.33952 1.000 28.75790 162 CYS A O 1
ATOM 1248 N N . GLU B 2 164 ? 1.58709 1.16344 -3.32621 1.000 30.66148 163 GLU A N 1
ATOM 1249 C CA . GLU B 2 164 ? 0.64959 2.28038 -3.26999 1.000 27.48292 163 GLU A CA 1
ATOM 1250 C C . GLU B 2 164 ? 1.38557 3.60572 -3.10593 1.000 28.78568 163 GLU A C 1
ATOM 1251 O O . GLU B 2 164 ? 0.97901 4.62187 -3.68544 1.000 32.71037 163 GLU A O 1
ATOM 1257 N N . ARG B 2 165 ? 2.48632 3.60852 -2.34478 1.000 26.71178 164 ARG A N 1
ATOM 1258 C CA . ARG B 2 165 ? 3.29663 4.81695 -2.21391 1.000 24.89220 164 ARG A CA 1
ATOM 1259 C C . ARG B 2 165 ? 3.75740 5.31356 -3.57738 1.000 29.58257 164 ARG A C 1
ATOM 1260 O O . ARG B 2 165 ? 3.79026 6.52304 -3.82961 1.000 28.13634 164 ARG A O 1
ATOM 1268 N N . ALA B 2 166 ? 4.10475 4.39026 -4.47356 1.000 28.22303 165 ALA A N 1
ATOM 1269 C CA . ALA B 2 166 ? 4.61045 4.72126 -5.79617 1.000 34.32724 165 ALA A CA 1
ATOM 1270 C C . ALA B 2 166 ? 3.50047 4.84771 -6.83516 1.000 36.79343 165 ALA A C 1
ATOM 1271 O O . ALA B 2 166 ? 3.79337 4.96027 -8.02906 1.000 40.31937 165 ALA A O 1
ATOM 1273 N N . SER B 2 167 ? 2.23985 4.84196 -6.40788 1.000 34.16865 166 SER A N 1
ATOM 1274 C CA . SER B 2 167 ? 1.09764 4.99623 -7.30401 1.000 37.91716 166 SER A CA 1
ATOM 1275 C C . SER B 2 167 ? 0.42054 6.32584 -7.00443 1.000 42.63488 166 SER A C 1
ATOM 1276 O O . SER B 2 167 ? -0.31540 6.43541 -6.01000 1.000 39.74737 166 SER A O 1
ATOM 1279 N N . PRO B 2 168 ? 0.61985 7.35691 -7.82939 1.000 42.18684 167 PRO A N 1
ATOM 1280 C CA . PRO B 2 168 ? 0.12069 8.69673 -7.46923 1.000 42.89299 167 PRO A CA 1
ATOM 1281 C C . PRO B 2 168 ? -1.38638 8.77596 -7.29220 1.000 46.51594 167 PRO A C 1
ATOM 1282 O O . PRO B 2 168 ? -1.86149 9.66772 -6.57914 1.000 46.13457 167 PRO A O 1
ATOM 1286 N N . ASN B 2 169 ? -2.15614 7.87821 -7.90547 1.000 39.39912 168 ASN A N 1
ATOM 1287 C CA . ASN B 2 169 ? -3.60745 7.90888 -7.79881 1.000 45.37702 168 ASN A CA 1
ATOM 1288 C C . ASN B 2 169 ? -4.13903 6.90316 -6.78468 1.000 42.57794 168 ASN A C 1
ATOM 1289 O O . ASN B 2 169 ? -5.33620 6.59760 -6.79312 1.000 41.35594 168 ASN A O 1
ATOM 1294 N N . SER B 2 170 ? -3.27987 6.39513 -5.90468 1.000 36.96033 169 SER A N 1
ATOM 1295 C CA . SER B 2 170 ? -3.71396 5.39557 -4.93877 1.000 29.28955 169 SER A CA 1
ATOM 1296 C C . SER B 2 170 ? -4.77184 5.95647 -4.00324 1.000 23.45899 169 SER A C 1
ATOM 1297 O O . SER B 2 170 ? -4.67873 7.09705 -3.54514 1.000 26.47326 169 SER A O 1
ATOM 1300 N N . PHE B 2 171 ? -5.75965 5.11788 -3.68728 1.000 29.86181 170 PHE A N 1
ATOM 1301 C CA . PHE B 2 171 ? -6.76190 5.48382 -2.69264 1.000 27.89574 170 PHE A CA 1
ATOM 1302 C C . PHE B 2 171 ? -6.12544 5.86057 -1.35869 1.000 28.75623 170 PHE A C 1
ATOM 1303 O O . PHE B 2 171 ? -6.64587 6.72854 -0.65342 1.000 26.00954 170 PHE A O 1
ATOM 1311 N N . TRP B 2 172 ? -5.00802 5.22714 -0.99126 1.000 26.52503 171 TRP A N 1
ATOM 1312 C CA . TRP B 2 172 ? -4.41361 5.43104 0.32346 1.000 23.96747 171 TRP A CA 1
ATOM 1313 C C . TRP B 2 172 ? -3.33316 6.51166 0.34272 1.000 23.03573 171 TRP A C 1
ATOM 1314 O O . TRP B 2 172 ? -2.66638 6.68123 1.36764 1.000 24.29524 171 TRP A O 1
ATOM 1325 N N . GLN B 2 173 ? -3.16573 7.26763 -0.74043 1.000 24.42825 172 GLN A N 1
ATOM 1326 C CA . GLN B 2 173 ? -2.16814 8.33630 -0.75201 1.000 21.53593 172 GLN A CA 1
ATOM 1327 C C . GLN B 2 173 ? -2.26425 9.31323 0.42317 1.000 28.31034 172 GLN A C 1
ATOM 1328 O O . GLN B 2 173 ? -1.20431 9.70528 0.94169 1.000 28.74275 172 GLN A O 1
ATOM 1334 N N . PRO B 2 174 ? -3.44207 9.75253 0.88819 1.000 27.00936 173 PRO A N 1
ATOM 1335 C CA . PRO B 2 174 ? -3.44699 10.68022 2.03598 1.000 30.03666 173 PRO A CA 1
ATOM 1336 C C . PRO B 2 174 ? -2.86308 10.07402 3.30201 1.000 28.17351 173 PRO A C 1
ATOM 1337 O O . PRO B 2 174 ? -2.26434 10.79520 4.11042 1.000 24.90142 173 PRO A O 1
ATOM 1341 N N . TYR B 2 175 ? -3.02213 8.76255 3.49729 1.000 19.76909 174 TYR A N 1
ATOM 1342 C CA . TYR B 2 175 ? -2.38842 8.09023 4.62545 1.000 22.53831 174 TYR A CA 1
ATOM 1343 C C . TYR B 2 175 ? -0.88054 7.96407 4.42354 1.000 26.15812 174 TYR A C 1
ATOM 1344 O O . TYR B 2 175 ? -0.09539 8.22761 5.34200 1.000 21.70091 174 TYR A O 1
ATOM 1353 N N . ILE B 2 176 ? -0.45605 7.53178 3.23489 1.000 21.09897 175 ILE A N 1
ATOM 1354 C CA . ILE B 2 176 ? 0.96587 7.27598 3.00730 1.000 20.26814 175 ILE A CA 1
ATOM 1355 C C . ILE B 2 176 ? 1.76686 8.56769 3.09866 1.000 23.29874 175 ILE A C 1
ATOM 1356 O O . ILE B 2 176 ? 2.89138 8.58258 3.61787 1.000 18.89649 175 ILE A O 1
ATOM 1361 N N . GLN B 2 177 ? 1.19600 9.68115 2.61934 1.000 20.70309 176 GLN A N 1
ATOM 1362 C CA . GLN B 2 177 ? 1.94241 10.93628 2.64552 1.000 22.85235 176 GLN A CA 1
ATOM 1363 C C . GLN B 2 177 ? 2.07260 11.52116 4.04436 1.000 21.92571 176 GLN A C 1
ATOM 1364 O O . GLN B 2 177 ? 2.87077 12.44478 4.22879 1.000 24.41386 176 GLN A O 1
ATOM 1370 N N . THR B 2 178 ? 1.32631 11.01739 5.02658 1.000 18.39683 177 THR A N 1
ATOM 1371 C CA . THR B 2 178 ? 1.48390 11.45988 6.40688 1.000 16.48728 177 THR A CA 1
ATOM 1372 C C . THR B 2 178 ? 2.30555 10.49403 7.25857 1.000 22.88836 177 THR A C 1
ATOM 1373 O O . THR B 2 178 ? 2.52379 10.77018 8.44160 1.000 23.04495 177 THR A O 1
ATOM 1377 N N . LEU B 2 179 ? 2.76935 9.37689 6.69900 1.000 17.95377 178 LEU A N 1
ATOM 1378 C CA . LEU B 2 179 ? 3.59172 8.46339 7.47773 1.000 17.04811 178 LEU A CA 1
ATOM 1379 C C . LEU B 2 179 ? 4.95197 9.09887 7.75850 1.000 20.62268 178 LEU A C 1
ATOM 1380 O O . LEU B 2 179 ? 5.37550 10.01657 7.05178 1.000 20.66468 178 LEU A O 1
ATOM 1385 N N . PRO B 2 180 ? 5.65493 8.62825 8.78987 1.000 19.18316 179 PRO A N 1
ATOM 1386 C CA . PRO B 2 180 ? 7.04435 9.06015 8.98578 1.000 21.09937 179 PRO A CA 1
ATOM 1387 C C . PRO B 2 180 ? 7.89998 8.67144 7.79000 1.000 25.22788 179 PRO A C 1
ATOM 1388 O O . PRO B 2 180 ? 7.55592 7.78043 7.00842 1.000 22.28060 179 PRO A O 1
ATOM 1392 N N . SER B 2 181 ? 9.03724 9.35252 7.65866 1.000 18.95910 180 SER A N 1
ATOM 1393 C CA . SER B 2 181 ? 10.03969 9.01102 6.65224 1.000 21.38712 180 SER A CA 1
ATOM 1394 C C . SER B 2 181 ? 11.21324 8.22898 7.21874 1.000 26.80892 180 SER A C 1
ATOM 1395 O O . SER B 2 181 ? 12.01668 7.69399 6.44215 1.000 24.89616 180 SER A O 1
ATOM 1398 N N . GLU B 2 182 ? 11.35202 8.20045 8.54157 1.000 21.75510 181 GLU A N 1
ATOM 1399 C CA . GLU B 2 182 ? 12.40739 7.48519 9.23467 1.000 20.25037 181 GLU A CA 1
ATOM 1400 C C . GLU B 2 182 ? 11.83022 6.95901 10.53287 1.000 19.43882 181 GLU A C 1
ATOM 1401 O O . GLU B 2 182 ? 10.81455 7.45669 11.02451 1.000 20.37467 181 GLU A O 1
ATOM 1407 N N . TYR B 2 183 ? 12.50081 5.96036 11.09274 1.000 18.66133 182 TYR A N 1
ATOM 1408 C CA . TYR B 2 183 ? 12.09430 5.33203 12.34013 1.000 16.40097 182 TYR A CA 1
ATOM 1409 C C . TYR B 2 183 ? 13.32215 5.17492 13.22640 1.000 21.59604 182 TYR A C 1
ATOM 1410 O O . TYR B 2 183 ? 14.45470 5.43771 12.81121 1.000 19.13860 182 TYR A O 1
ATOM 1419 N N . ASP B 2 184 ? 13.08366 4.77873 14.47240 1.000 18.84730 183 ASP A N 1
ATOM 1420 C CA . ASP B 2 184 ? 14.14581 4.48983 15.42434 1.000 17.63196 183 ASP A CA 1
ATOM 1421 C C . ASP B 2 184 ? 14.21784 2.99126 15.74861 1.000 17.46670 183 ASP A C 1
ATOM 1422 O O . ASP B 2 184 ? 14.66819 2.61190 16.83054 1.000 20.19886 183 ASP A O 1
ATOM 1427 N N . THR B 2 185 ? 13.75525 2.12420 14.84183 1.000 16.62569 184 THR A N 1
ATOM 1428 C CA . THR B 2 185 ? 14.03839 0.70031 14.99516 1.000 20.20572 184 THR A CA 1
ATOM 1429 C C . THR B 2 185 ? 15.53497 0.48491 14.82170 1.000 18.62940 184 THR A C 1
ATOM 1430 O O . THR B 2 185 ? 16.21989 1.32242 14.21984 1.000 16.41412 184 THR A O 1
ATOM 1434 N N . PRO B 2 186 ? 16.06630 -0.63179 15.33124 1.000 18.31434 185 PRO A N 1
ATOM 1435 C CA . PRO B 2 186 ? 17.51368 -0.87200 15.21380 1.000 17.32110 185 PRO A CA 1
ATOM 1436 C C . PRO B 2 186 ? 18.01353 -0.96058 13.78391 1.000 17.80838 185 PRO A C 1
ATOM 1437 O O . PRO B 2 186 ? 19.22965 -0.80872 13.56487 1.000 16.91809 185 PRO A O 1
ATOM 1441 N N . LEU B 2 187 ? 17.12321 -1.16533 12.80764 1.000 14.37966 186 LEU A N 1
ATOM 1442 C CA . LEU B 2 187 ? 17.52740 -1.09304 11.40356 1.000 20.61199 186 LEU A CA 1
ATOM 1443 C C . LEU B 2 187 ? 18.16920 0.24596 11.07435 1.000 23.43724 186 LEU A C 1
ATOM 1444 O O . LEU B 2 187 ? 18.96895 0.33362 10.13704 1.000 18.67866 186 LEU A O 1
ATOM 1449 N N . TYR B 2 188 ? 17.82406 1.29836 11.81523 1.000 17.89203 187 TYR A N 1
ATOM 1450 C CA . TYR B 2 188 ? 18.37485 2.62948 11.57653 1.000 14.42366 187 TYR A CA 1
ATOM 1451 C C . TYR B 2 188 ? 19.54592 2.98774 12.48767 1.000 21.32968 187 TYR A C 1
ATOM 1452 O O . TYR B 2 188 ? 20.08666 4.09212 12.35320 1.000 21.55542 187 TYR A O 1
ATOM 1461 N N . PHE B 2 189 ? 19.95501 2.10467 13.40267 1.000 16.17348 188 PHE A N 1
ATOM 1462 C CA . PHE B 2 189 ? 21.04519 2.41872 14.32015 1.000 17.16454 188 PHE A CA 1
ATOM 1463 C C . PHE B 2 189 ? 22.39425 2.43302 13.60302 1.000 22.43606 188 PHE A C 1
ATOM 1464 O O . PHE B 2 189 ? 22.61339 1.70537 12.63001 1.000 22.99172 188 PHE A O 1
ATOM 1472 N N . GLU B 2 190 ? 23.31298 3.25434 14.11563 1.000 17.52986 189 GLU A N 1
ATOM 1473 C CA . GLU B 2 190 ? 24.71974 3.12160 13.75212 1.000 19.27389 189 GLU A CA 1
ATOM 1474 C C . GLU B 2 190 ? 25.31994 1.88068 14.40230 1.000 21.05590 189 GLU A C 1
ATOM 1475 O O . GLU B 2 190 ? 24.79686 1.34550 15.38685 1.000 21.06140 189 GLU A O 1
ATOM 1481 N N . GLU B 2 191 ? 26.44633 1.42381 13.83744 1.000 20.29593 190 GLU A N 1
ATOM 1482 C CA . GLU B 2 191 ? 27.09294 0.21569 14.34624 1.000 19.58782 190 GLU A CA 1
ATOM 1483 C C . GLU B 2 191 ? 27.49000 0.37481 15.80594 1.000 16.12530 190 GLU A C 1
ATOM 1484 O O . GLU B 2 191 ? 27.30203 -0.54037 16.61056 1.000 18.58252 190 GLU A O 1
ATOM 1490 N N . ASP B 2 192 ? 28.02360 1.53907 16.17322 1.000 19.19066 191 ASP A N 1
ATOM 1491 C CA . ASP B 2 192 ? 28.43459 1.73264 17.55447 1.000 20.62271 191 ASP A CA 1
ATOM 1492 C C . ASP B 2 192 ? 27.25134 1.87249 18.49731 1.000 24.04528 191 ASP A C 1
ATOM 1493 O O . ASP B 2 192 ? 27.42734 1.69915 19.70542 1.000 21.26399 191 ASP A O 1
ATOM 1498 N N . GLU B 2 193 ? 26.05827 2.18541 17.97892 1.000 22.80211 192 GLU A N 1
ATOM 1499 C CA . GLU B 2 193 ? 24.86035 2.18614 18.81797 1.000 17.94851 192 GLU A CA 1
ATOM 1500 C C . GLU B 2 193 ? 24.38874 0.75986 19.11656 1.000 22.43267 192 GLU A C 1
ATOM 1501 O O . GLU B 2 193 ? 24.03406 0.45214 20.26077 1.000 19.64004 192 GLU A O 1
ATOM 1507 N N . VAL B 2 194 ? 24.44669 -0.14520 18.13152 1.000 18.06347 193 VAL A N 1
ATOM 1508 C CA . VAL B 2 194 ? 24.13781 -1.54916 18.39767 1.000 19.78643 193 VAL A CA 1
ATOM 1509 C C . VAL B 2 194 ? 25.20963 -2.17339 19.28184 1.000 22.54020 193 VAL A C 1
ATOM 1510 O O . VAL B 2 194 ? 24.92983 -3.09554 20.05968 1.000 20.17645 193 VAL A O 1
ATOM 1514 N N . ARG B 2 195 ? 26.44398 -1.67117 19.19308 1.000 22.20165 194 ARG A N 1
ATOM 1515 C CA . ARG B 2 195 ? 27.55601 -2.25878 19.93245 1.000 20.67900 194 ARG A CA 1
ATOM 1516 C C . ARG B 2 195 ? 27.32142 -2.21272 21.43857 1.000 21.16401 194 ARG A C 1
ATOM 1517 O O . ARG B 2 195 ? 27.78794 -3.09979 22.16513 1.000 20.69145 194 ARG A O 1
ATOM 1525 N N . TYR B 2 196 ? 26.59012 -1.20165 21.92815 1.000 15.37301 195 TYR A N 1
ATOM 1526 C CA . TYR B 2 196 ? 26.24178 -1.16388 23.34576 1.000 17.79925 195 TYR A CA 1
ATOM 1527 C C . TYR B 2 196 ? 25.51292 -2.42489 23.79624 1.000 18.35575 195 TYR A C 1
ATOM 1528 O O . TYR B 2 196 ? 25.53282 -2.74679 24.99062 1.000 22.21496 195 TYR A O 1
ATOM 1537 N N . LEU B 2 197 ? 24.86552 -3.13851 22.88053 1.000 17.24773 196 LEU A N 1
ATOM 1538 C CA . LEU B 2 197 ? 24.06677 -4.30491 23.24152 1.000 20.64190 196 LEU A CA 1
ATOM 1539 C C . LEU B 2 197 ? 24.87085 -5.60283 23.26830 1.000 17.84780 196 LEU A C 1
ATOM 1540 O O . LEU B 2 197 ? 24.28467 -6.66381 23.49330 1.000 19.65479 196 LEU A O 1
ATOM 1545 N N . GLN B 2 198 ? 26.17368 -5.55108 23.02107 1.000 20.57587 197 GLN A N 1
ATOM 1546 C CA . GLN B 2 198 ? 26.96659 -6.77551 23.06453 1.000 19.28539 197 GLN A CA 1
ATOM 1547 C C . GLN B 2 198 ? 26.81118 -7.44276 24.42297 1.000 22.50405 197 GLN A C 1
ATOM 1548 O O . GLN B 2 198 ? 26.78484 -6.77206 25.45767 1.000 17.11632 197 GLN A O 1
ATOM 1554 N N . SER B 2 199 ? 26.64627 -8.76913 24.40225 1.000 25.22380 198 SER A N 1
ATOM 1555 C CA . SER B 2 199 ? 26.46599 -9.67637 25.54095 1.000 22.52836 198 SER A CA 1
ATOM 1556 C C . SER B 2 199 ? 25.04271 -9.68839 26.11240 1.000 26.29904 198 SER A C 1
ATOM 1557 O O . SER B 2 199 ? 24.79752 -10.43277 27.07834 1.000 27.29515 198 SER A O 1
ATOM 1560 N N . THR B 2 200 ? 24.09163 -8.94837 25.54918 1.000 20.47934 199 THR A N 1
ATOM 1561 C CA . THR B 2 200 ? 22.71838 -9.00825 26.03596 1.000 18.48083 199 THR A CA 1
ATOM 1562 C C . THR B 2 200 ? 21.92370 -10.11589 25.35030 1.000 22.57333 199 THR A C 1
ATOM 1563 O O . THR B 2 200 ? 22.35171 -10.71147 24.35994 1.000 22.46292 199 THR A O 1
ATOM 1567 N N . GLN B 2 201 ? 20.71953 -10.36235 25.88198 1.000 23.51627 200 GLN A N 1
ATOM 1568 C CA . GLN B 2 201 ? 19.75936 -11.20442 25.18188 1.000 23.67967 200 GLN A CA 1
ATOM 1569 C C . GLN B 2 201 ? 19.25893 -10.52536 23.91708 1.000 30.03855 200 GLN A C 1
ATOM 1570 O O . GLN B 2 201 ? 19.10047 -11.16942 22.87340 1.000 27.20110 200 GLN A O 1
ATOM 1576 N N . ALA B 2 202 ? 18.99188 -9.22311 24.00404 1.000 21.48436 201 ALA A N 1
ATOM 1577 C CA . ALA B 2 202 ? 18.30708 -8.52008 22.92851 1.000 26.44685 201 ALA A CA 1
ATOM 1578 C C . ALA B 2 202 ? 19.11740 -8.47571 21.64160 1.000 22.82538 201 ALA A C 1
ATOM 1579 O O . ALA B 2 202 ? 18.52930 -8.43926 20.55612 1.000 24.38730 201 ALA A O 1
ATOM 1581 N N . ILE B 2 203 ? 20.45307 -8.45408 21.72600 1.000 23.95689 202 ILE A N 1
ATOM 1582 C CA . ILE B 2 203 ? 21.22550 -8.20965 20.51116 1.000 21.16527 202 ILE A CA 1
ATOM 1583 C C . ILE B 2 203 ? 21.00209 -9.31231 19.47617 1.000 18.33090 202 ILE A C 1
ATOM 1584 O O . ILE B 2 203 ? 21.04310 -9.04728 18.27013 1.000 20.17356 202 ILE A O 1
ATOM 1589 N N . HIS B 2 204 ? 20.72086 -10.55152 19.90653 1.000 19.54824 203 HIS A N 1
ATOM 1590 C CA . HIS B 2 204 ? 20.46838 -11.59479 18.91382 1.000 25.25337 203 HIS A CA 1
ATOM 1591 C C . HIS B 2 204 ? 19.24166 -11.28033 18.06696 1.000 25.19020 203 HIS A C 1
ATOM 1592 O O . HIS B 2 204 ? 19.23360 -11.54330 16.85794 1.000 20.62362 203 HIS A O 1
ATOM 1599 N N . ASP B 2 205 ? 18.18397 -10.73565 18.68228 1.000 25.17275 204 ASP A N 1
ATOM 1600 C CA . ASP B 2 205 ? 17.02719 -10.32418 17.89011 1.000 29.86979 204 ASP A CA 1
ATOM 1601 C C . ASP B 2 205 ? 17.36569 -9.14700 16.98335 1.000 21.34012 204 ASP A C 1
ATOM 1602 O O . ASP B 2 205 ? 16.81193 -9.03751 15.88250 1.000 21.83458 204 ASP A O 1
ATOM 1607 N N . VAL B 2 206 ? 18.27155 -8.26625 17.41700 1.000 16.65234 205 VAL A N 1
ATOM 1608 C CA . VAL B 2 206 ? 18.74443 -7.20326 16.52823 1.000 16.16899 205 VAL A CA 1
ATOM 1609 C C . VAL B 2 206 ? 19.46747 -7.80005 15.32580 1.000 22.24730 205 VAL A C 1
ATOM 1610 O O . VAL B 2 206 ? 19.20695 -7.42508 14.17471 1.000 18.91613 205 VAL A O 1
ATOM 1614 N N . PHE B 2 207 ? 20.38871 -8.74340 15.57696 1.000 20.54567 206 PHE A N 1
ATOM 1615 C CA . PHE B 2 207 ? 21.05035 -9.46024 14.48515 1.000 22.11051 206 PHE A CA 1
ATOM 1616 C C . PHE B 2 207 ? 20.03844 -10.09220 13.53327 1.000 22.82980 206 PHE A C 1
ATOM 1617 O O . PHE B 2 207 ? 20.15439 -9.96752 12.30762 1.000 25.01856 206 PHE A O 1
ATOM 1625 N N . SER B 2 208 ? 19.06116 -10.81456 14.08324 1.000 19.60813 207 SER A N 1
ATOM 1626 C CA . SER B 2 208 ? 18.10502 -11.52111 13.23471 1.000 25.70107 207 SER A CA 1
ATOM 1627 C C . SER B 2 208 ? 17.30066 -10.54425 12.40042 1.000 25.47815 207 SER A C 1
ATOM 1628 O O . SER B 2 208 ? 17.09582 -10.75527 11.19982 1.000 20.13390 207 SER A O 1
ATOM 1631 N N . GLN B 2 209 ? 16.84833 -9.45764 13.02380 1.000 20.17634 208 GLN A N 1
ATOM 1632 C CA . GLN B 2 209 ? 16.11859 -8.43638 12.28596 1.000 18.95185 208 GLN A CA 1
ATOM 1633 C C . GLN B 2 209 ? 16.93704 -7.90921 11.11951 1.000 15.99987 208 GLN A C 1
ATOM 1634 O O . GLN B 2 209 ? 16.41092 -7.72484 10.01743 1.000 21.22333 208 GLN A O 1
ATOM 1640 N N . TYR B 2 210 ? 18.22349 -7.61976 11.34872 1.000 17.91186 209 TYR A N 1
ATOM 1641 C CA . TYR B 2 210 ? 19.02286 -7.03281 10.28370 1.000 20.04864 209 TYR A CA 1
ATOM 1642 C C . TYR B 2 210 ? 19.23955 -8.03512 9.15743 1.000 20.92904 209 TYR A C 1
ATOM 1643 O O . TYR B 2 210 ? 19.07907 -7.69723 7.97987 1.000 17.71853 209 TYR A O 1
ATOM 1652 N N . LYS B 2 211 ? 19.56666 -9.28254 9.50832 1.000 23.14184 210 LYS A N 1
ATOM 1653 C CA . LYS B 2 211 ? 19.79432 -10.31196 8.49601 1.000 25.65223 210 LYS A CA 1
ATOM 1654 C C . LYS B 2 211 ? 18.50522 -10.67301 7.75778 1.000 21.02319 210 LYS A C 1
ATOM 1655 O O . LYS B 2 211 ? 18.51567 -10.81987 6.52713 1.000 22.98337 210 LYS A O 1
ATOM 1661 N N . ASN B 2 212 ? 17.38642 -10.81208 8.48319 1.000 20.29587 211 ASN A N 1
ATOM 1662 C CA . ASN B 2 212 ? 16.09236 -11.03956 7.83330 1.000 24.21135 211 ASN A CA 1
ATOM 1663 C C . ASN B 2 212 ? 15.79816 -9.95519 6.80730 1.000 26.50056 211 ASN A C 1
ATOM 1664 O O . ASN B 2 212 ? 15.40699 -10.23650 5.67242 1.000 21.19644 211 ASN A O 1
ATOM 1669 N N . THR B 2 213 ? 15.93896 -8.69283 7.21579 1.000 22.48746 212 THR A N 1
ATOM 1670 C CA . THR B 2 213 ? 15.57121 -7.58402 6.34670 1.000 21.78371 212 THR A CA 1
ATOM 1671 C C . THR B 2 213 ? 16.47320 -7.50954 5.12006 1.000 23.77249 212 THR A C 1
ATOM 1672 O O . THR B 2 213 ? 15.99055 -7.28473 4.00270 1.000 20.41307 212 THR A O 1
ATOM 1676 N N . ALA B 2 214 ? 17.78441 -7.68931 5.30835 1.000 20.01532 213 ALA A N 1
ATOM 1677 C CA . ALA B 2 214 ? 18.71010 -7.66790 4.17934 1.000 24.31804 213 ALA A CA 1
ATOM 1678 C C . ALA B 2 214 ? 18.44787 -8.83536 3.23010 1.000 24.29600 213 ALA A C 1
ATOM 1679 O O . ALA B 2 214 ? 18.40901 -8.65797 2.00657 1.000 24.42913 213 ALA A O 1
ATOM 1681 N N . ARG B 2 215 ? 18.26705 -10.03696 3.77784 1.000 21.44496 214 ARG A N 1
ATOM 1682 C CA . ARG B 2 215 ? 17.92943 -11.19022 2.93542 1.000 21.17005 214 ARG A CA 1
ATOM 1683 C C . ARG B 2 215 ? 16.65239 -10.94093 2.13999 1.000 25.91475 214 ARG A C 1
ATOM 1684 O O . ARG B 2 215 ? 16.59845 -11.20767 0.93280 1.000 25.31863 214 ARG A O 1
ATOM 1692 N N . GLN B 2 216 ? 15.61152 -10.41501 2.79931 1.000 22.65632 215 GLN A N 1
ATOM 1693 C CA . GLN B 2 216 ? 14.34317 -10.18273 2.11181 1.000 25.30644 215 GLN A CA 1
ATOM 1694 C C . GLN B 2 216 ? 14.48777 -9.14012 1.01986 1.000 25.69759 215 GLN A C 1
ATOM 1695 O O . GLN B 2 216 ? 13.90858 -9.28536 -0.06350 1.000 25.54829 215 GLN A O 1
ATOM 1701 N N . TYR B 2 217 ? 15.25004 -8.07573 1.28229 1.000 23.03080 216 TYR A N 1
ATOM 1702 C CA . TYR B 2 217 ? 15.44797 -7.06192 0.25187 1.000 23.39572 216 TYR A CA 1
ATOM 1703 C C . TYR B 2 217 ? 16.09457 -7.66327 -0.98754 1.000 25.08624 216 TYR A C 1
ATOM 1704 O O . TYR B 2 217 ? 15.62592 -7.44838 -2.11165 1.000 28.01745 216 TYR A O 1
ATOM 1713 N N . ALA B 2 218 ? 17.18465 -8.41203 -0.79659 1.000 24.55080 217 ALA A N 1
ATOM 1714 C CA . ALA B 2 218 ? 17.88575 -9.01354 -1.92733 1.000 32.21610 217 ALA A CA 1
ATOM 1715 C C . ALA B 2 218 ? 17.00366 -10.03432 -2.63341 1.000 26.35842 217 ALA A C 1
ATOM 1716 O O . ALA B 2 218 ? 16.91295 -10.04698 -3.86670 1.000 28.85209 217 ALA A O 1
ATOM 1718 N N . TYR B 2 219 ? 16.33440 -10.89096 -1.86162 1.000 24.08568 218 TYR A N 1
ATOM 1719 C CA . TYR B 2 219 ? 15.41223 -11.86361 -2.44369 1.000 25.68610 218 TYR A CA 1
ATOM 1720 C C . TYR B 2 219 ? 14.36597 -11.19438 -3.32548 1.000 26.99007 218 TYR A C 1
ATOM 1721 O O . TYR B 2 219 ? 14.18003 -11.57570 -4.48647 1.000 22.30486 218 TYR A O 1
ATOM 1730 N N . PHE B 2 220 ? 13.65677 -10.19396 -2.78971 1.000 24.51982 219 PHE A N 1
ATOM 1731 C CA . PHE B 2 220 ? 12.59248 -9.58134 -3.57819 1.000 25.67271 219 PHE A CA 1
ATOM 1732 C C . PHE B 2 220 ? 13.13453 -8.71947 -4.70701 1.000 22.91830 219 PHE A C 1
ATOM 1733 O O . PHE B 2 220 ? 12.45902 -8.55744 -5.72786 1.000 31.37047 219 PHE A O 1
ATOM 1741 N N . TYR B 2 221 ? 14.32962 -8.14952 -4.55002 1.000 23.01344 220 TYR A N 1
ATOM 1742 C CA . TYR B 2 221 ? 14.93890 -7.42797 -5.66195 1.000 26.39373 220 TYR A CA 1
ATOM 1743 C C . TYR B 2 221 ? 15.08566 -8.34262 -6.87612 1.000 30.96020 220 TYR A C 1
ATOM 1744 O O . TYR B 2 221 ? 14.75883 -7.95787 -8.00517 1.000 31.08180 220 TYR A O 1
ATOM 1753 N N . LYS B 2 222 ? 15.57162 -9.56553 -6.65047 1.000 31.96947 221 LYS A N 1
ATOM 1754 C CA . LYS B 2 222 ? 15.73669 -10.53279 -7.73532 1.000 24.59211 221 LYS A CA 1
ATOM 1755 C C . LYS B 2 222 ? 14.38661 -11.03480 -8.24125 1.000 25.44621 221 LYS A C 1
ATOM 1756 O O . LYS B 2 222 ? 14.17375 -11.14301 -9.45526 1.000 33.15858 221 LYS A O 1
ATOM 1758 N N . VAL B 2 223 ? 13.46164 -11.33411 -7.32524 1.000 26.19259 222 VAL A N 1
ATOM 1759 C CA . VAL B 2 223 ? 12.13467 -11.81048 -7.71201 1.000 26.87184 222 VAL A CA 1
ATOM 1760 C C . VAL B 2 223 ? 11.42374 -10.78465 -8.58921 1.000 33.19105 222 VAL A C 1
ATOM 1761 O O . VAL B 2 223 ? 10.81589 -11.13389 -9.60825 1.000 31.88451 222 VAL A O 1
ATOM 1765 N N . ILE B 2 224 ? 11.49037 -9.50494 -8.21635 1.000 26.68809 223 ILE A N 1
ATOM 1766 C CA . ILE B 2 224 ? 10.85491 -8.47006 -9.03184 1.000 26.07632 223 ILE A CA 1
ATOM 1767 C C . ILE B 2 224 ? 11.45733 -8.44913 -10.43107 1.000 27.17133 223 ILE A C 1
ATOM 1768 O O . ILE B 2 224 ? 10.75661 -8.21744 -11.42454 1.000 29.47036 223 ILE A O 1
ATOM 1773 N N . GLN B 2 225 ? 12.76018 -8.70975 -10.53834 1.000 29.62110 224 GLN A N 1
ATOM 1774 C CA . GLN B 2 225 ? 13.38169 -8.71488 -11.85695 1.000 41.24290 224 GLN A CA 1
ATOM 1775 C C . GLN B 2 225 ? 12.95971 -9.93217 -12.67611 1.000 32.45512 224 GLN A C 1
ATOM 1776 O O . GLN B 2 225 ? 12.76737 -9.82594 -13.89221 1.000 37.05609 224 GLN A O 1
ATOM 1782 N N . THR B 2 226 ? 12.79358 -11.09085 -12.03596 1.000 33.68826 225 THR A N 1
ATOM 1783 C CA . THR B 2 226 ? 12.61234 -12.33072 -12.78873 1.000 27.85369 225 THR A CA 1
ATOM 1784 C C . THR B 2 226 ? 11.15310 -12.71234 -13.01443 1.000 38.08676 225 THR A C 1
ATOM 1785 O O . THR B 2 226 ? 10.87096 -13.51017 -13.91786 1.000 37.12995 225 THR A O 1
ATOM 1789 N N . HIS B 2 227 ? 10.21998 -12.16896 -12.23136 1.000 30.19509 226 HIS A N 1
ATOM 1790 C CA . HIS B 2 227 ? 8.84597 -12.64764 -12.33411 1.000 31.45942 226 HIS A CA 1
ATOM 1791 C C . HIS B 2 227 ? 8.05672 -11.79674 -13.31895 1.000 44.64282 226 HIS A C 1
ATOM 1792 O O . HIS B 2 227 ? 8.09073 -10.56309 -13.22990 1.000 49.68913 226 HIS A O 1
ATOM 1799 N N . PRO B 2 228 ? 7.33917 -12.41389 -14.26073 1.000 47.66142 227 PRO A N 1
ATOM 1800 C CA . PRO B 2 228 ? 6.51233 -11.61560 -15.17842 1.000 53.17797 227 PRO A CA 1
ATOM 1801 C C . PRO B 2 228 ? 5.34107 -10.94277 -14.48599 1.000 44.05760 227 PRO A C 1
ATOM 1802 O O . PRO B 2 228 ? 4.90361 -9.87349 -14.92884 1.000 51.39333 227 PRO A O 1
ATOM 1806 N N . HIS B 2 229 ? 4.82964 -11.53196 -13.40364 1.000 40.81283 228 HIS A N 1
ATOM 1807 C CA . HIS B 2 229 ? 3.72484 -10.95404 -12.64801 1.000 43.42327 228 HIS A CA 1
ATOM 1808 C C . HIS B 2 229 ? 4.10867 -9.66210 -11.93386 1.000 49.33983 228 HIS A C 1
ATOM 1809 O O . HIS B 2 229 ? 3.22150 -8.96528 -11.42763 1.000 48.22410 228 HIS A O 1
ATOM 1816 N N . ALA B 2 230 ? 5.39513 -9.32581 -11.88058 1.000 43.79879 229 ALA A N 1
ATOM 1817 C CA . ALA B 2 230 ? 5.85344 -8.07317 -11.30030 1.000 48.37723 229 ALA A CA 1
ATOM 1818 C C . ALA B 2 230 ? 6.07221 -6.98565 -12.34494 1.000 49.66317 229 ALA A C 1
ATOM 1819 O O . ALA B 2 230 ? 6.60114 -5.92109 -12.01134 1.000 51.63937 229 ALA A O 1
ATOM 1821 N N . ASN B 2 231 ? 5.67509 -7.22272 -13.59894 1.000 52.80086 230 ASN A N 1
ATOM 1822 C CA . ASN B 2 231 ? 5.99784 -6.27433 -14.66287 1.000 55.85589 230 ASN A CA 1
ATOM 1823 C C . ASN B 2 231 ? 5.23300 -4.96213 -14.52336 1.000 54.67350 230 ASN A C 1
ATOM 1824 O O . ASN B 2 231 ? 5.73289 -3.91315 -14.94478 1.000 53.33834 230 ASN A O 1
ATOM 1829 N N . LYS B 2 232 ? 4.03361 -4.99062 -13.94345 1.000 49.01683 231 LYS A N 1
ATOM 1830 C CA . LYS B 2 232 ? 3.24383 -3.77636 -13.77359 1.000 51.15016 231 LYS A CA 1
ATOM 1831 C C . LYS B 2 232 ? 3.57009 -3.02004 -12.48990 1.000 50.50727 231 LYS A C 1
ATOM 1832 O O . LYS B 2 232 ? 3.09004 -1.89469 -12.31178 1.000 49.37508 231 LYS A O 1
ATOM 1834 N N . LEU B 2 233 ? 4.36612 -3.59946 -11.59954 1.000 49.56489 232 LEU A N 1
ATOM 1835 C CA . LEU B 2 233 ? 4.67190 -2.93577 -10.34344 1.000 44.01724 232 LEU A CA 1
ATOM 1836 C C . LEU B 2 233 ? 5.57684 -1.73296 -10.58770 1.000 36.86270 232 LEU A C 1
ATOM 1837 O O . LEU B 2 233 ? 6.51868 -1.81770 -11.38119 1.000 45.99407 232 LEU A O 1
ATOM 1842 N N . PRO B 2 234 ? 5.32282 -0.60350 -9.92122 1.000 39.83822 233 PRO A N 1
ATOM 1843 C CA . PRO B 2 234 ? 6.29659 0.49969 -9.95651 1.000 36.21185 233 PRO A CA 1
ATOM 1844 C C . PRO B 2 234 ? 7.64310 0.11093 -9.38384 1.000 40.66903 233 PRO A C 1
ATOM 1845 O O . PRO B 2 234 ? 8.65115 0.75522 -9.69985 1.000 36.69065 233 PRO A O 1
ATOM 1849 N N . LEU B 2 235 ? 7.68882 -0.92821 -8.54671 1.000 32.16151 234 LEU A N 1
ATOM 1850 C CA . LEU B 2 235 ? 8.94903 -1.40445 -7.99539 1.000 32.80160 234 LEU A CA 1
ATOM 1851 C C . LEU B 2 235 ? 9.85342 -1.98253 -9.07106 1.000 36.21996 234 LEU A C 1
ATOM 1852 O O . LEU B 2 235 ? 11.06800 -2.07984 -8.85634 1.000 37.99290 234 LEU A O 1
ATOM 1857 N N . LYS B 2 236 ? 9.28392 -2.37218 -10.21749 1.000 37.30222 235 LYS A N 1
ATOM 1858 C CA . LYS B 2 236 ? 10.09927 -2.82538 -11.34014 1.000 43.56092 235 LYS A CA 1
ATOM 1859 C C . LYS B 2 236 ? 11.04940 -1.73345 -11.80293 1.000 36.42004 235 LYS A C 1
ATOM 1860 O O . LYS B 2 236 ? 12.17181 -2.02612 -12.23353 1.000 39.99230 235 LYS A O 1
ATOM 1866 N N . ASP B 2 237 ? 10.62466 -0.47154 -11.70479 1.000 37.56421 236 ASP A N 1
ATOM 1867 C CA . ASP B 2 237 ? 11.46609 0.64097 -12.12722 1.000 35.14551 236 ASP A CA 1
ATOM 1868 C C . ASP B 2 237 ? 12.44461 1.08296 -11.04191 1.000 41.59717 236 ASP A C 1
ATOM 1869 O O . ASP B 2 237 ? 13.54608 1.54112 -11.36443 1.000 36.36870 236 ASP A O 1
ATOM 1871 N N . SER B 2 238 ? 12.07596 0.96538 -9.76504 1.000 39.06358 237 SER A N 1
ATOM 1872 C CA . SER B 2 238 ? 12.94728 1.43131 -8.68925 1.000 37.87325 237 SER A CA 1
ATOM 1873 C C . SER B 2 238 ? 12.55024 0.75609 -7.38238 1.000 31.18041 237 SER A C 1
ATOM 1874 O O . SER B 2 238 ? 11.38940 0.83338 -6.97026 1.000 31.95532 237 SER A O 1
ATOM 1877 N N . PHE B 2 239 ? 13.51556 0.10250 -6.73287 1.000 31.07030 238 PHE A N 1
ATOM 1878 C CA . PHE B 2 239 ? 13.26810 -0.57826 -5.45993 1.000 26.24309 238 PHE A CA 1
ATOM 1879 C C . PHE B 2 239 ? 14.59376 -0.57194 -4.69996 1.000 27.01978 238 PHE A C 1
ATOM 1880 O O . PHE B 2 239 ? 15.46889 -1.39881 -4.97103 1.000 27.39463 238 PHE A O 1
ATOM 1888 N N . THR B 2 240 ? 14.74589 0.37677 -3.77553 1.000 25.35894 239 THR A N 1
ATOM 1889 C CA . THR B 2 240 ? 15.99862 0.56930 -3.05836 1.000 23.90526 239 THR A CA 1
ATOM 1890 C C . THR B 2 240 ? 15.93856 -0.08670 -1.68906 1.000 22.37885 239 THR A C 1
ATOM 1891 O O . THR B 2 240 ? 14.86089 -0.39553 -1.17212 1.000 21.38725 239 THR A O 1
ATOM 1895 N N . TYR B 2 241 ? 17.12283 -0.29110 -1.09476 1.000 21.25702 240 TYR A N 1
ATOM 1896 C CA . TYR B 2 241 ? 17.15031 -0.80076 0.27102 1.000 24.24841 240 TYR A CA 1
ATOM 1897 C C . TYR B 2 241 ? 16.37462 0.12793 1.19798 1.000 20.76724 240 TYR A C 1
ATOM 1898 O O . TYR B 2 241 ? 15.62622 -0.32742 2.06995 1.000 19.34933 240 TYR A O 1
ATOM 1907 N N . GLU B 2 242 ? 16.53019 1.43485 1.00339 1.000 19.69110 241 GLU A N 1
ATOM 1908 C CA . GLU B 2 242 ? 15.82855 2.39770 1.84127 1.000 22.32795 241 GLU A CA 1
ATOM 1909 C C . GLU B 2 242 ? 14.32062 2.19050 1.75769 1.000 21.66485 241 GLU A C 1
ATOM 1910 O O . GLU B 2 242 ? 13.62951 2.22246 2.78297 1.000 18.37176 241 GLU A O 1
ATOM 1916 N N . ASP B 2 243 ? 13.79908 1.95440 0.54511 1.000 19.02501 242 ASP A N 1
ATOM 1917 C CA . ASP B 2 243 ? 12.38035 1.62908 0.37758 1.000 22.08766 242 ASP A CA 1
ATOM 1918 C C . ASP B 2 243 ? 11.95764 0.50523 1.30582 1.000 24.56817 242 ASP A C 1
ATOM 1919 O O . ASP B 2 243 ? 10.94084 0.60630 2.00803 1.000 20.24171 242 ASP A O 1
ATOM 1924 N N . TYR B 2 244 ? 12.70871 -0.59900 1.28047 1.000 19.92359 243 TYR A N 1
ATOM 1925 C CA . TYR B 2 244 ? 12.29829 -1.78805 2.01179 1.000 18.22421 243 TYR A CA 1
ATOM 1926 C C . TYR B 2 244 ? 12.44684 -1.57545 3.51307 1.000 18.63074 243 TYR A C 1
ATOM 1927 O O . TYR B 2 244 ? 11.56473 -1.95621 4.28865 1.000 19.90900 243 TYR A O 1
ATOM 1936 N N . ARG B 2 245 ? 13.54380 -0.94928 3.93949 1.000 17.50681 244 ARG A N 1
ATOM 1937 C CA . ARG B 2 245 ? 13.71470 -0.66125 5.35754 1.000 18.37300 244 ARG A CA 1
ATOM 1938 C C . ARG B 2 245 ? 12.58766 0.23495 5.86706 1.000 18.85853 244 ARG A C 1
ATOM 1939 O O . ARG B 2 245 ? 12.06541 0.01743 6.96267 1.000 19.77726 244 ARG A O 1
ATOM 1947 N N . TRP B 2 246 ? 12.21225 1.25152 5.08510 1.000 19.85302 245 TRP A N 1
ATOM 1948 C CA . TRP B 2 246 ? 11.09185 2.11757 5.45898 1.000 17.35796 245 TRP A CA 1
ATOM 1949 C C . TRP B 2 246 ? 9.78026 1.33822 5.52729 1.000 19.38925 245 TRP A C 1
ATOM 1950 O O . TRP B 2 246 ? 8.97969 1.52614 6.45131 1.000 18.97219 245 TRP A O 1
ATOM 1961 N N . ALA B 2 247 ? 9.54139 0.45521 4.56029 1.000 17.23473 246 ALA A N 1
ATOM 1962 C CA . ALA B 2 247 ? 8.25310 -0.22833 4.50498 1.000 20.80893 246 ALA A CA 1
ATOM 1963 C C . ALA B 2 247 ? 8.10193 -1.22247 5.64971 1.000 20.35471 246 ALA A C 1
ATOM 1964 O O . ALA B 2 247 ? 7.05235 -1.27275 6.30159 1.000 21.31719 246 ALA A O 1
ATOM 1966 N N . VAL B 2 248 ? 9.13236 -2.03375 5.91125 1.000 17.64849 247 VAL A N 1
ATOM 1967 C CA . VAL B 2 248 ? 9.00153 -2.99446 7.00095 1.000 17.37547 247 VAL A CA 1
ATOM 1968 C C . VAL B 2 248 ? 8.97290 -2.28290 8.34320 1.000 17.35720 247 VAL A C 1
ATOM 1969 O O . VAL B 2 248 ? 8.34289 -2.76668 9.28806 1.000 17.86435 247 VAL A O 1
ATOM 1973 N N . SER B 2 249 ? 9.65885 -1.14368 8.46534 1.000 17.05044 248 SER A N 1
ATOM 1974 C CA . SER B 2 249 ? 9.60938 -0.40193 9.72350 1.000 15.28497 248 SER A CA 1
ATOM 1975 C C . SER B 2 249 ? 8.24090 0.23584 9.91416 1.000 16.31614 248 SER A C 1
ATOM 1976 O O . SER B 2 249 ? 7.72637 0.28306 11.03762 1.000 16.62233 248 SER A O 1
ATOM 1979 N N . SER B 2 250 ? 7.63849 0.71371 8.82470 1.000 16.86922 249 SER A N 1
ATOM 1980 C CA . SER B 2 250 ? 6.28091 1.24901 8.90984 1.000 16.66629 249 SER A CA 1
ATOM 1981 C C . SER B 2 250 ? 5.31622 0.18316 9.40290 1.000 23.36276 249 SER A C 1
ATOM 1982 O O . SER B 2 250 ? 4.47312 0.44862 10.26509 1.000 17.85274 249 SER A O 1
ATOM 1985 N N . VAL B 2 251 ? 5.44469 -1.03608 8.87630 1.000 16.25150 250 VAL A N 1
ATOM 1986 C CA . VAL B 2 251 ? 4.54899 -2.12775 9.24656 1.000 19.13753 250 VAL A CA 1
ATOM 1987 C C . VAL B 2 251 ? 4.81991 -2.59603 10.67143 1.000 18.35334 250 VAL A C 1
ATOM 1988 O O . VAL B 2 251 ? 3.89078 -2.75798 11.46753 1.000 17.96377 250 VAL A O 1
ATOM 1992 N N . MET B 2 252 ? 6.09200 -2.81531 11.02471 1.000 17.94835 251 MET A N 1
ATOM 1993 C CA A MET B 2 252 ? 6.34009 -3.37122 12.34845 0.544 19.97464 251 MET A CA 1
ATOM 1994 C CA B MET B 2 252 ? 6.43027 -3.33112 12.35253 0.456 19.96831 251 MET A CA 1
ATOM 1995 C C . MET B 2 252 ? 5.95803 -2.39580 13.45844 1.000 18.07255 251 MET A C 1
ATOM 1996 O O . MET B 2 252 ? 5.50090 -2.83926 14.52144 1.000 17.95395 251 MET A O 1
ATOM 2005 N N . THR B 2 253 ? 6.07818 -1.08816 13.23675 1.000 18.64578 252 THR A N 1
ATOM 2006 C CA . THR B 2 253 ? 5.71543 -0.16886 14.30449 1.000 17.53873 252 THR A CA 1
ATOM 2007 C C . THR B 2 253 ? 4.21956 0.12562 14.36409 1.000 22.12084 252 THR A C 1
ATOM 2008 O O . THR B 2 253 ? 3.76954 0.68718 15.36739 1.000 21.86746 252 THR A O 1
ATOM 2012 N N . ARG B 2 254 ? 3.43333 -0.24883 13.34589 1.000 16.02119 253 ARG A N 1
ATOM 2013 C CA . ARG B 2 254 ? 2.04747 0.20994 13.27879 1.000 15.14658 253 ARG A CA 1
ATOM 2014 C C . ARG B 2 254 ? 1.01237 -0.88042 13.03406 1.000 18.24923 253 ARG A C 1
ATOM 2015 O O . ARG B 2 254 ? -0.17655 -0.62194 13.26340 1.000 18.70728 253 ARG A O 1
ATOM 2023 N N . GLN B 2 255 ? 1.40297 -2.07832 12.60614 1.000 19.07165 254 GLN A N 1
ATOM 2024 C CA . GLN B 2 255 ? 0.42216 -3.06602 12.16874 1.000 19.38563 254 GLN A CA 1
ATOM 2025 C C . GLN B 2 255 ? -0.36884 -3.63653 13.33933 1.000 22.36371 254 GLN A C 1
ATOM 2026 O O . GLN B 2 255 ? 0.07143 -3.64357 14.49159 1.000 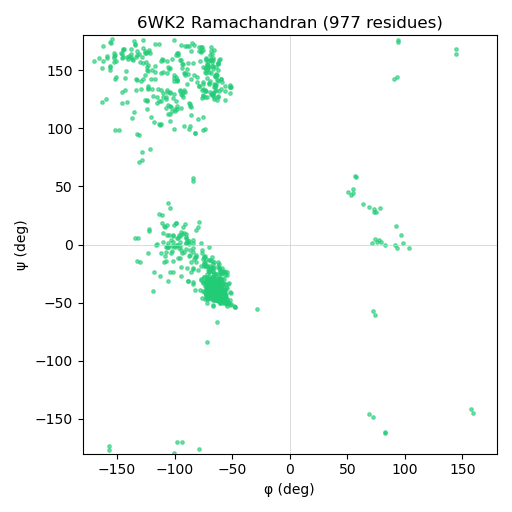19.73087 254 GLN A O 1
ATOM 2032 N N . VAL B 2 256 ? -1.56990 -4.12578 13.01648 1.000 17.84331 255 VAL A N 1
ATOM 2033 C CA . VAL B 2 256 ? -2.49122 -4.69949 13.98577 1.000 19.21411 255 VAL A CA 1
ATOM 2034 C C . VAL B 2 256 ? -3.09602 -5.95785 13.37869 1.000 20.28082 255 VAL A C 1
ATOM 2035 O O . VAL B 2 256 ? -3.04898 -6.17980 12.16809 1.000 22.63486 255 VAL A O 1
ATOM 2039 N N . GLN B 2 257 ? -3.69160 -6.76713 14.23906 1.000 22.46363 256 GLN A N 1
ATOM 2040 C CA . GLN B 2 257 ? -4.49434 -7.91250 13.82583 1.000 22.67310 256 GLN A CA 1
ATOM 2041 C C . GLN B 2 257 ? -5.96496 -7.55789 13.99110 1.000 24.07162 256 GLN A C 1
ATOM 2042 O O . GLN B 2 257 ? -6.36109 -7.04560 15.04524 1.000 27.44987 256 GLN A O 1
ATOM 2048 N N . ILE B 2 258 ? -6.76325 -7.80863 12.95366 1.000 24.98412 257 ILE A N 1
ATOM 2049 C CA . ILE B 2 258 ? -8.21202 -7.59949 13.01241 1.000 22.97886 257 ILE A CA 1
ATOM 2050 C C . ILE B 2 258 ? -8.90189 -8.82784 12.43086 1.000 28.26382 257 ILE A C 1
ATOM 2051 O O . ILE B 2 258 ? -8.27882 -9.63224 11.71909 1.000 23.96364 257 ILE A O 1
ATOM 2056 N N . PRO B 2 259 ? -10.18986 -9.01035 12.72094 1.000 28.09673 258 PRO A N 1
ATOM 2057 C CA . PRO B 2 259 ? -10.94136 -10.07042 12.03913 1.000 35.78100 258 PRO A CA 1
ATOM 2058 C C . PRO B 2 259 ? -11.19251 -9.71560 10.58096 1.000 37.74435 258 PRO A C 1
ATOM 2059 O O . PRO B 2 259 ? -11.25487 -8.54472 10.20009 1.000 34.78299 258 PRO A O 1
ATOM 2063 N N . THR B 2 260 ? -11.32903 -10.74862 9.75392 1.000 35.21326 259 THR A N 1
ATOM 2064 C CA . THR B 2 260 ? -11.75398 -10.52433 8.38156 1.000 36.10110 259 THR A CA 1
ATOM 2065 C C . THR B 2 260 ? -13.20584 -10.05129 8.36611 1.000 36.55980 259 THR A C 1
ATOM 2066 O O . THR B 2 260 ? -13.90232 -10.07902 9.38329 1.000 36.46876 259 THR A O 1
ATOM 2070 N N . GLU B 2 261 ? -13.66534 -9.60230 7.19391 1.000 44.85867 260 GLU A N 1
ATOM 2071 C CA . GLU B 2 261 ? -15.04615 -9.13154 7.08840 1.000 44.35603 260 GLU A CA 1
ATOM 2072 C C . GLU B 2 261 ? -16.03113 -10.24649 7.42425 1.000 54.80625 260 GLU A C 1
ATOM 2073 O O . GLU B 2 261 ? -17.04501 -10.00984 8.09164 1.000 54.44216 260 GLU A O 1
ATOM 2075 N N . ASP B 2 262 ? -15.72993 -11.47765 6.99767 1.000 53.54258 261 ASP A N 1
ATOM 2076 C CA . ASP B 2 262 ? -16.57114 -12.62206 7.32874 1.000 57.54960 261 ASP A CA 1
ATOM 2077 C C . ASP B 2 262 ? -16.53897 -12.96429 8.81379 1.000 64.01987 261 ASP A C 1
ATOM 2078 O O . ASP B 2 262 ? -17.44551 -13.65051 9.29734 1.000 64.66653 261 ASP A O 1
ATOM 2080 N N . GLY B 2 263 ? -15.51843 -12.51757 9.54306 1.000 48.51527 262 GLY A N 1
ATOM 2081 C CA . GLY B 2 263 ? -15.40550 -12.80309 10.95759 1.000 38.74211 262 GLY A CA 1
ATOM 2082 C C . GLY B 2 263 ? -14.80171 -14.14791 11.30123 1.000 44.74431 262 GLY A C 1
ATOM 2083 O O . GLY B 2 263 ? -14.65477 -14.45605 12.49060 1.000 46.58841 262 GLY A O 1
ATOM 2084 N N . SER B 2 264 ? -14.43298 -14.95225 10.30849 1.000 40.25316 263 SER A N 1
ATOM 2085 C CA . SER B 2 264 ? -13.97883 -16.31350 10.56541 1.000 55.66020 263 SER A CA 1
ATOM 2086 C C . SER B 2 264 ? -12.47955 -16.41229 10.81726 1.000 62.77752 263 SER A C 1
ATOM 2087 O O . SER B 2 264 ? -12.04651 -17.28545 11.57851 1.000 62.44928 263 SER A O 1
ATOM 2090 N N . ARG B 2 265 ? -11.67790 -15.54177 10.20679 1.000 47.26169 264 ARG A N 1
ATOM 2091 C CA . ARG B 2 265 ? -10.22715 -15.59459 10.31502 1.000 43.56971 264 ARG A CA 1
ATOM 2092 C C . ARG B 2 265 ? -9.70834 -14.22769 10.75449 1.000 45.76222 264 ARG A C 1
ATOM 2093 O O . ARG B 2 265 ? -10.47125 -13.26972 10.90545 1.000 33.51797 264 ARG A O 1
ATOM 2095 N N . VAL B 2 266 ? -8.40003 -14.13679 10.97842 1.000 33.49761 265 VAL A N 1
ATOM 2096 C CA . VAL B 2 266 ? -7.78315 -12.86623 11.34079 1.000 37.91813 265 VAL A CA 1
ATOM 2097 C C . VAL B 2 266 ? -6.79861 -12.47858 10.25387 1.000 40.12061 265 VAL A C 1
ATOM 2098 O O . VAL B 2 266 ? -6.24980 -13.32828 9.54628 1.000 39.56622 265 VAL A O 1
ATOM 2102 N N . THR B 2 267 ? -6.57201 -11.17522 10.13357 1.000 30.33611 266 THR A N 1
ATOM 2103 C CA . THR B 2 267 ? -5.68325 -10.63630 9.12591 1.000 23.97813 266 THR A CA 1
ATOM 2104 C C . THR B 2 267 ? -4.90668 -9.48321 9.74453 1.000 31.90179 266 THR A C 1
ATOM 2105 O O . THR B 2 267 ? -5.29729 -8.93237 10.77741 1.000 28.04548 266 THR A O 1
ATOM 2109 N N . LEU B 2 268 ? -3.79272 -9.13531 9.10979 1.000 26.22643 267 LEU A N 1
ATOM 2110 C CA . LEU B 2 268 ? -2.97730 -8.00367 9.53499 1.000 23.06220 267 LEU A CA 1
ATOM 2111 C C . LEU B 2 268 ? -3.40658 -6.74611 8.79193 1.000 22.92985 267 LEU A C 1
ATOM 2112 O O . LEU B 2 268 ? -3.82551 -6.80324 7.63561 1.000 25.64156 267 LEU A O 1
ATOM 2117 N N . ALA B 2 269 ? -3.28769 -5.59523 9.45404 1.000 27.03146 268 ALA A N 1
ATOM 2118 C CA . ALA B 2 269 ? -3.75297 -4.36912 8.82802 1.000 25.66553 268 ALA A CA 1
ATOM 2119 C C . ALA B 2 269 ? -2.98913 -3.16134 9.35891 1.000 20.79341 268 ALA A C 1
ATOM 2120 O O . ALA B 2 269 ? -2.29349 -3.22690 10.37759 1.000 24.10591 268 ALA A O 1
ATOM 2122 N N . LEU B 2 270 ? -3.12115 -2.06604 8.62088 1.000 18.11884 269 LEU A N 1
ATOM 2123 C CA . LEU B 2 270 ? -2.70415 -0.73300 9.03894 1.000 21.35382 269 LEU A CA 1
ATOM 2124 C C . LEU B 2 270 ? -3.95550 0.12390 9.17279 1.000 23.25753 269 LEU A C 1
ATOM 2125 O O . LEU B 2 270 ? -4.81270 0.10544 8.28070 1.000 25.04526 269 LEU A O 1
ATOM 2130 N N . ILE B 2 271 ? -4.06504 0.86420 10.27484 1.000 20.72962 270 ILE A N 1
ATOM 2131 C CA . ILE B 2 271 ? -5.28875 1.62222 10.55857 1.000 18.82511 270 ILE A CA 1
ATOM 2132 C C . ILE B 2 271 ? -4.98885 3.11695 10.50459 1.000 24.24395 270 ILE A C 1
ATOM 2133 O O . ILE B 2 271 ? -4.40574 3.67226 11.44936 1.000 24.00337 270 ILE A O 1
ATOM 2138 N N . PRO B 2 272 ? -5.37041 3.81107 9.43913 1.000 23.40741 271 PRO A N 1
ATOM 2139 C CA . PRO B 2 272 ? -5.06593 5.23934 9.35517 1.000 22.35609 271 PRO A CA 1
ATOM 2140 C C . PRO B 2 272 ? -5.74563 6.03136 10.46596 1.000 24.32905 271 PRO A C 1
ATOM 2141 O O . PRO B 2 272 ? -6.74895 5.60571 11.04694 1.000 22.64286 271 PRO A O 1
ATOM 2145 N N . LEU B 2 273 ? -5.14125 7.18661 10.78049 1.000 18.75498 272 LEU A N 1
ATOM 2146 C CA . LEU B 2 273 ? -5.65765 8.17742 11.72731 1.000 24.72392 272 LEU A CA 1
ATOM 2147 C C . LEU B 2 273 ? -5.50168 7.70506 13.16843 1.000 18.32549 272 LEU A C 1
ATOM 2148 O O . LEU B 2 273 ? -4.83197 8.35835 13.97251 1.000 19.52630 272 LEU A O 1
ATOM 2153 N N . TRP B 2 274 ? -6.12711 6.57944 13.50814 1.000 19.70516 273 TRP A N 1
ATOM 2154 C CA . TRP B 2 274 ? -5.91827 5.98267 14.82386 1.000 20.26623 273 TRP A CA 1
ATOM 2155 C C . TRP B 2 274 ? -4.44020 5.71500 15.09828 1.000 21.28439 273 TRP A C 1
ATOM 2156 O O . TRP B 2 274 ? -3.97710 5.86682 16.23793 1.000 20.13246 273 TRP A O 1
ATOM 2167 N N . ASP B 2 275 ? -3.67505 5.30756 14.08242 1.000 17.41851 274 ASP A N 1
ATOM 2168 C CA . ASP B 2 275 ? -2.29704 4.96415 14.41808 1.000 20.30233 274 ASP A CA 1
ATOM 2169 C C . ASP B 2 275 ? -1.39813 6.19213 14.55984 1.000 19.05403 274 ASP A C 1
ATOM 2170 O O . ASP B 2 275 ? -0.17024 6.04015 14.60301 1.000 22.34874 274 ASP A O 1
ATOM 2175 N N . MET B 2 276 ? -1.97918 7.39004 14.68346 1.000 18.87090 275 MET A N 1
ATOM 2176 C CA . MET B 2 276 ? -1.22041 8.53754 15.17613 1.000 16.60061 275 MET A CA 1
ATOM 2177 C C . MET B 2 276 ? -1.15983 8.60013 16.70095 1.000 18.71993 275 MET A C 1
ATOM 2178 O O . MET B 2 276 ? -0.44829 9.45119 17.23695 1.000 23.41897 275 MET A O 1
ATOM 2183 N N . CYS B 2 277 ? -1.88091 7.73735 17.41662 1.000 16.53243 276 CYS A N 1
ATOM 2184 C CA . CYS B 2 277 ? -1.86464 7.76790 18.87645 1.000 15.70161 276 CYS A CA 1
ATOM 2185 C C . CYS B 2 277 ? -0.56712 7.17460 19.41700 1.000 19.21063 276 CYS A C 1
ATOM 2186 O O . CYS B 2 277 ? -0.16342 6.08500 19.00088 1.000 18.34112 276 CYS A O 1
ATOM 2189 N N . ASN B 2 278 ? 0.04509 7.85841 20.38387 1.000 17.33176 277 ASN A N 1
ATOM 2190 C CA . ASN B 2 278 ? 1.22415 7.34469 21.07209 1.000 14.20258 277 ASN A CA 1
ATOM 2191 C C . ASN B 2 278 ? 0.82657 6.53587 22.31804 1.000 19.97586 277 ASN A C 1
ATOM 2192 O O . ASN B 2 278 ? -0.34199 6.49371 22.72455 1.000 17.74042 277 ASN A O 1
ATOM 2197 N N . HIS B 2 279 ? 1.82226 5.86227 22.90860 1.000 18.05346 278 HIS A N 1
ATOM 2198 C CA . HIS B 2 279 ? 1.63762 4.82249 23.91870 1.000 18.00216 278 HIS A CA 1
ATOM 2199 C C . HIS B 2 279 ? 1.81189 5.36350 25.33223 1.000 19.56832 278 HIS A C 1
ATOM 2200 O O . HIS B 2 279 ? 2.70026 6.18098 25.59963 1.000 18.66377 278 HIS A O 1
ATOM 2207 N N . THR B 2 280 ? 0.97536 4.87017 26.24164 1.000 15.99244 279 THR A N 1
ATOM 2208 C CA . THR B 2 280 ? 1.17341 5.05870 27.66902 1.000 19.23327 279 THR A CA 1
ATOM 2209 C C . THR B 2 280 ? 0.69166 3.79656 28.36634 1.000 19.60737 279 THR A C 1
ATOM 2210 O O . THR B 2 280 ? 0.06075 2.92793 27.75428 1.000 22.04144 279 THR A O 1
ATOM 2214 N N . ASN B 2 281 ? 1.01566 3.67442 29.64957 1.000 22.26768 280 ASN A N 1
ATOM 2215 C CA . ASN B 2 281 ? 0.62637 2.47040 30.36965 1.000 24.30810 280 ASN A CA 1
ATOM 2216 C C . ASN B 2 281 ? -0.87568 2.49240 30.65327 1.000 24.42368 280 ASN A C 1
ATOM 2217 O O . ASN B 2 281 ? -1.48134 3.55232 30.83070 1.000 25.97447 280 ASN A O 1
ATOM 2222 N N . GLY B 2 282 ? -1.47460 1.30694 30.68147 1.000 28.40451 281 GLY A N 1
ATOM 2223 C CA . GLY B 2 282 ? -2.91297 1.16830 30.87669 1.000 26.76993 281 GLY A CA 1
ATOM 2224 C C . GLY B 2 282 ? -3.39234 -0.17872 30.35845 1.000 25.65916 281 GLY A C 1
ATOM 2225 O O . GLY B 2 282 ? -2.68487 -1.18445 30.46059 1.000 26.44703 281 GLY A O 1
ATOM 2226 N N . LEU B 2 283 ? -4.60764 -0.17016 29.80791 1.000 28.13031 282 LEU A N 1
ATOM 2227 C CA . LEU B 2 283 ? -5.24846 -1.35027 29.24356 1.000 28.06821 282 LEU A CA 1
ATOM 2228 C C . LEU B 2 283 ? -5.66118 -1.07307 27.80567 1.000 25.91179 282 LEU A C 1
ATOM 2229 O O . LEU B 2 283 ? -5.86667 0.07684 27.41575 1.000 22.83128 282 LEU A O 1
ATOM 2234 N N . ILE B 2 284 ? -5.81830 -2.14538 27.02470 1.000 25.45260 283 ILE A N 1
ATOM 2235 C CA . ILE B 2 284 ? -6.30644 -2.01116 25.65216 1.000 24.21504 283 ILE A CA 1
ATOM 2236 C C . ILE B 2 284 ? -7.72189 -1.44961 25.67719 1.000 28.16744 283 ILE A C 1
ATOM 2237 O O . ILE B 2 284 ? -8.61611 -2.02042 26.31379 1.000 26.01175 283 ILE A O 1
ATOM 2242 N N . THR B 2 285 ? -7.93960 -0.33678 24.97174 1.000 21.14067 284 THR A N 1
ATOM 2243 C CA . THR B 2 285 ? -9.27482 0.23883 24.82241 1.000 26.93974 284 THR A CA 1
ATOM 2244 C C . THR B 2 285 ? -9.68408 0.35648 23.36073 1.000 22.98167 284 THR A C 1
ATOM 2245 O O . THR B 2 285 ? -10.64476 1.06885 23.04787 1.000 24.63184 284 THR A O 1
ATOM 2249 N N . THR B 2 286 ? -8.96512 -0.29186 22.45761 1.000 20.82530 285 THR A N 1
ATOM 2250 C CA . THR B 2 286 ? -9.28786 -0.29906 21.03836 1.000 21.55513 285 THR A CA 1
ATOM 2251 C C . THR B 2 286 ? -9.76720 -1.68970 20.65057 1.000 23.88382 285 THR A C 1
ATOM 2252 O O . THR B 2 286 ? -9.09684 -2.67938 20.94482 1.000 23.43318 285 THR A O 1
ATOM 2256 N N . GLY B 2 287 ? -10.90212 -1.76071 19.96458 1.000 24.85162 286 GLY A N 1
ATOM 2257 C CA . GLY B 2 287 ? -11.43869 -3.03555 19.54017 1.000 26.10011 286 GLY A CA 1
ATOM 2258 C C . GLY B 2 287 ? -12.10499 -2.89283 18.18967 1.000 27.95750 286 GLY A C 1
ATOM 2259 O O . GLY B 2 287 ? -12.44686 -1.79508 17.75339 1.000 31.11705 286 GLY A O 1
ATOM 2260 N N . TYR B 2 288 ? -12.28399 -4.02230 17.52679 1.000 25.33677 287 TYR A N 1
ATOM 2261 C CA . TYR B 2 288 ? -12.93723 -4.02448 16.23159 1.000 25.23638 287 TYR A CA 1
ATOM 2262 C C . TYR B 2 288 ? -14.41794 -4.32845 16.41664 1.000 26.62626 287 TYR A C 1
ATOM 2263 O O . TYR B 2 288 ? -14.77870 -5.24511 17.16110 1.000 31.11409 287 TYR A O 1
ATOM 2272 N N . ASN B 2 289 ? -15.25912 -3.53624 15.75654 1.000 29.87709 288 ASN A N 1
ATOM 2273 C CA . ASN B 2 289 ? -16.71202 -3.68168 15.78622 1.000 31.11398 288 ASN A CA 1
ATOM 2274 C C . ASN B 2 289 ? -17.13044 -4.30538 14.46053 1.000 28.14524 288 ASN A C 1
ATOM 2275 O O . ASN B 2 289 ? -17.11103 -3.64243 13.41936 1.000 31.17996 288 ASN A O 1
ATOM 2280 N N . LEU B 2 290 ? -17.49405 -5.58668 14.49669 1.000 39.56673 289 LEU A N 1
ATOM 2281 C CA . LEU B 2 290 ? -17.85343 -6.28312 13.26672 1.000 44.15310 289 LEU A CA 1
ATOM 2282 C C . LEU B 2 290 ? -19.23873 -5.88429 12.76208 1.000 40.05763 289 LEU A C 1
ATOM 2283 O O . LEU B 2 290 ? -19.46307 -5.85334 11.54617 1.000 43.70058 289 LEU A O 1
ATOM 2288 N N . GLU B 2 291 ? -20.16855 -5.56091 13.66457 1.000 39.30201 290 GLU A N 1
ATOM 2289 C CA . GLU B 2 291 ? -21.50343 -5.15173 13.23122 1.000 49.54013 290 GLU A CA 1
ATOM 2290 C C . GLU B 2 291 ? -21.43652 -3.91246 12.34699 1.000 49.28073 290 GLU A C 1
ATOM 2291 O O . GLU B 2 291 ? -22.06195 -3.86034 11.28162 1.000 45.88109 290 GLU A O 1
ATOM 2297 N N . ASP B 2 292 ? -20.67004 -2.90687 12.76921 1.000 48.19752 291 ASP A N 1
ATOM 2298 C CA . ASP B 2 292 ? -20.49626 -1.67857 12.00307 1.000 40.63466 291 ASP A CA 1
ATOM 2299 C C . ASP B 2 292 ? -19.27481 -1.70262 11.09345 1.000 31.18174 291 ASP A C 1
ATOM 2300 O O . ASP B 2 292 ? -19.10833 -0.77253 10.29871 1.000 36.77090 291 ASP A O 1
ATOM 2305 N N . ASP B 2 293 ? -18.43161 -2.73624 11.19323 1.000 36.07028 292 ASP A N 1
ATOM 2306 C CA . ASP B 2 293 ? -17.23012 -2.90733 10.36826 1.000 35.74352 292 ASP A CA 1
ATOM 2307 C C . ASP B 2 293 ? -16.28247 -1.71244 10.50860 1.000 28.12666 292 ASP A C 1
ATOM 2308 O O . ASP B 2 293 ? -15.92865 -1.04262 9.53522 1.000 24.45235 292 ASP A O 1
ATOM 2313 N N . ARG B 2 294 ? -15.86450 -1.46172 11.74413 1.000 27.33243 293 ARG A N 1
ATOM 2314 C CA . ARG B 2 294 ? -14.94294 -0.35900 11.96579 1.000 21.08501 293 ARG A CA 1
ATOM 2315 C C . ARG B 2 294 ? -14.15997 -0.59214 13.24464 1.000 24.49850 293 ARG A C 1
ATOM 2316 O O . ARG B 2 294 ? -14.61231 -1.28579 14.16119 1.000 27.16182 293 ARG A O 1
ATOM 2324 N N . CYS B 2 295 ? -12.96256 -0.02093 13.27582 1.000 26.17144 294 CYS A N 1
ATOM 2325 C CA A CYS B 2 295 ? -12.17590 0.01211 14.49549 0.577 22.24646 294 CYS A CA 1
ATOM 2326 C CA B CYS B 2 295 ? -12.16591 0.01975 14.48863 0.423 22.31021 294 CYS A CA 1
ATOM 2327 C C . CYS B 2 295 ? -12.72048 1.09428 15.41202 1.000 23.30474 294 CYS A C 1
ATOM 2328 O O . CYS B 2 295 ? -13.08054 2.18186 14.96297 1.000 25.89081 294 CYS A O 1
ATOM 2333 N N . GLU B 2 296 ? -12.80070 0.78930 16.70226 1.000 21.59832 295 GLU A N 1
ATOM 2334 C CA . GLU B 2 296 ? -13.35631 1.74017 17.65924 1.000 24.07473 295 GLU A CA 1
ATOM 2335 C C . GLU B 2 296 ? -12.39821 1.90136 18.82573 1.000 27.73782 295 GLU A C 1
ATOM 2336 O O . GLU B 2 296 ? -11.90969 0.90845 19.36842 1.000 27.81478 295 GLU A O 1
ATOM 2342 N N . CYS B 2 297 ? -12.14687 3.14490 19.21845 1.000 20.92800 296 CYS A N 1
ATOM 2343 C CA . CYS B 2 297 ? -11.24347 3.44696 20.32085 1.000 18.65708 296 CYS A CA 1
ATOM 2344 C C . CYS B 2 297 ? -11.97927 4.28746 21.35364 1.000 24.41853 296 CYS A C 1
ATOM 2345 O O . CYS B 2 297 ? -12.50202 5.36379 21.02744 1.000 19.84809 296 CYS A O 1
ATOM 2348 N N . VAL B 2 298 ? -12.02042 3.80368 22.59205 1.000 23.42477 297 VAL A N 1
ATOM 2349 C CA . VAL B 2 298 ? -12.57255 4.57770 23.70086 1.000 24.10386 297 VAL A CA 1
ATOM 2350 C C . VAL B 2 298 ? -11.41312 5.10942 24.53238 1.000 28.58652 297 VAL A C 1
ATOM 2351 O O . VAL B 2 298 ? -10.32326 4.52034 24.57735 1.000 20.62385 297 VAL A O 1
ATOM 2355 N N . ALA B 2 299 ? -11.64632 6.24389 25.18661 1.000 21.16859 298 ALA A N 1
ATOM 2356 C CA . ALA B 2 299 ? -10.57868 6.94890 25.88654 1.000 21.81383 298 ALA A CA 1
ATOM 2357 C C . ALA B 2 299 ? -10.07777 6.13859 27.07677 1.000 22.83250 298 ALA A C 1
ATOM 2358 O O . ALA B 2 299 ? -10.85801 5.69554 27.92291 1.000 21.22781 298 ALA A O 1
ATOM 2360 N N . LEU B 2 300 ? -8.75946 5.95586 27.13872 1.000 21.65754 299 LEU A N 1
ATOM 2361 C CA . LEU B 2 300 ? -8.14116 5.20523 28.22642 1.000 25.02062 299 LEU A CA 1
ATOM 2362 C C . LEU B 2 300 ? -8.27123 5.92546 29.56433 1.000 24.38433 299 LEU A C 1
ATOM 2363 O O . LEU B 2 300 ? -8.33817 5.27797 30.61735 1.000 27.01909 299 LEU A O 1
ATOM 2368 N N . GLN B 2 301 ? -8.32932 7.25102 29.54081 1.000 24.87454 300 GLN A N 1
ATOM 2369 C CA . GLN B 2 301 ? -8.45525 8.07103 30.73980 1.000 27.57469 300 GLN A CA 1
ATOM 2370 C C . GLN B 2 301 ? -9.07918 9.39373 30.30679 1.000 22.86882 300 GLN A C 1
ATOM 2371 O O . GLN B 2 301 ? -9.28590 9.62813 29.11385 1.000 22.58288 300 GLN A O 1
ATOM 2377 N N . ASP B 2 302 ? -9.39396 10.25905 31.27519 1.000 23.94989 301 ASP A N 1
ATOM 2378 C CA . ASP B 2 302 ? -9.85011 11.60596 30.93233 1.000 21.89185 301 ASP A CA 1
ATOM 2379 C C . ASP B 2 302 ? -8.73012 12.36297 30.22654 1.000 27.55350 301 ASP A C 1
ATOM 2380 O O . ASP B 2 302 ? -7.58763 12.36313 30.69055 1.000 31.19757 301 ASP A O 1
ATOM 2385 N N . PHE B 2 303 ? -9.05754 13.01221 29.11191 1.000 20.42551 302 PHE A N 1
ATOM 2386 C CA . PHE B 2 303 ? -8.13384 13.88130 28.38652 1.000 21.35447 302 PHE A CA 1
ATOM 2387 C C . PHE B 2 303 ? -8.71890 15.29012 28.32272 1.000 23.93714 302 PHE A C 1
ATOM 2388 O O . PHE B 2 303 ? -9.69278 15.52454 27.59943 1.000 27.36967 302 PHE A O 1
ATOM 2396 N N . ARG B 2 304 ? -8.11741 16.22935 29.05243 1.000 24.75982 303 ARG A N 1
ATOM 2397 C CA . ARG B 2 304 ? -8.53980 17.61893 28.95508 1.000 24.07902 303 ARG A CA 1
ATOM 2398 C C . ARG B 2 304 ? -8.09270 18.21715 27.62977 1.000 27.43919 303 ARG A C 1
ATOM 2399 O O . ARG B 2 304 ? -7.10452 17.78882 27.03361 1.000 21.95066 303 ARG A O 1
ATOM 2407 N N . ALA B 2 305 ? -8.84566 19.20624 27.15556 1.000 20.30941 304 ALA A N 1
ATOM 2408 C CA . ALA B 2 305 ? -8.43754 19.94084 25.96706 1.000 18.30055 304 ALA A CA 1
ATOM 2409 C C . ALA B 2 305 ? -7.00078 20.42865 26.13120 1.000 23.13172 304 ALA A C 1
ATOM 2410 O O . ALA B 2 305 ? -6.63895 20.98489 27.16895 1.000 24.98786 304 ALA A O 1
ATOM 2412 N N . GLY B 2 306 ? -6.17265 20.16753 25.12254 1.000 22.97931 305 GLY A N 1
ATOM 2413 C CA . GLY B 2 306 ? -4.76774 20.51807 25.18031 1.000 18.77733 305 GLY A CA 1
ATOM 2414 C C . GLY B 2 306 ? -3.85812 19.43713 25.72844 1.000 19.73104 305 GLY A C 1
ATOM 2415 O O . GLY B 2 306 ? -2.64088 19.65267 25.78529 1.000 19.05793 305 GLY A O 1
ATOM 2416 N N . GLU B 2 307 ? -4.39882 18.28114 26.12188 1.000 19.73584 306 GLU A N 1
ATOM 2417 C CA . GLU B 2 307 ? -3.59588 17.14316 26.56114 1.000 20.30561 306 GLU A CA 1
ATOM 2418 C C . GLU B 2 307 ? -3.44078 16.15181 25.41775 1.000 19.26942 306 GLU A C 1
ATOM 2419 O O . GLU B 2 307 ? -4.37397 15.93911 24.64271 1.000 17.20354 306 GLU A O 1
ATOM 2425 N N . GLN B 2 308 ? -2.26762 15.52630 25.33228 1.000 20.24217 307 GLN A N 1
ATOM 2426 C CA . GLN B 2 308 ? -2.07055 14.47135 24.35080 1.000 15.59380 307 GLN A CA 1
ATOM 2427 C C . GLN B 2 308 ? -2.98605 13.28472 24.63325 1.000 15.66893 307 GLN A C 1
ATOM 2428 O O . GLN B 2 308 ? -3.12268 12.82700 25.77348 1.000 16.85577 307 GLN A O 1
ATOM 2434 N N . ILE B 2 309 ? -3.57468 12.75676 23.57233 1.000 14.67281 308 ILE A N 1
ATOM 2435 C CA . ILE B 2 309 ? -4.35777 11.53180 23.63729 1.000 14.69740 308 ILE A CA 1
ATOM 2436 C C . ILE B 2 309 ? -3.42835 10.32540 23.48325 1.000 18.57371 308 ILE A C 1
ATOM 2437 O O . ILE B 2 309 ? -2.79130 10.15621 22.43926 1.000 19.36160 308 ILE A O 1
ATOM 2442 N N . TYR B 2 310 ? -3.37625 9.46756 24.50178 1.000 16.83075 309 TYR A N 1
ATOM 2443 C CA . TYR B 2 310 ? -2.59607 8.23686 24.43300 1.000 17.78120 309 TYR A CA 1
ATOM 2444 C C . TYR B 2 310 ? -3.50791 7.01677 24.38469 1.000 21.99702 309 TYR A C 1
ATOM 2445 O O . TYR B 2 310 ? -4.66827 7.05799 24.79542 1.000 19.10725 309 TYR A O 1
ATOM 2454 N N . ILE B 2 311 ? -2.95682 5.90725 23.89874 1.000 15.92813 310 ILE A N 1
ATOM 2455 C CA . ILE B 2 311 ? -3.57744 4.59403 24.03891 1.000 17.01929 310 ILE A CA 1
ATOM 2456 C C . ILE B 2 311 ? -2.53538 3.65786 24.63999 1.000 19.19212 310 ILE A C 1
ATOM 2457 O O . ILE B 2 311 ? -1.35744 3.99292 24.75305 1.000 16.95137 310 ILE A O 1
ATOM 2462 N N . PHE B 2 312 ? -2.98786 2.47890 25.04703 1.000 15.82235 311 PHE A N 1
ATOM 2463 C CA . PHE B 2 312 ? -2.08733 1.41937 25.48999 1.000 21.24232 311 PHE A CA 1
ATOM 2464 C C . PHE B 2 312 ? -1.86794 0.46817 24.32059 1.000 20.13020 311 PHE A C 1
ATOM 2465 O O . PHE B 2 312 ? -2.82252 -0.13498 23.82726 1.000 20.92080 311 PHE A O 1
ATOM 2473 N N . TYR B 2 313 ? -0.60982 0.33827 23.87652 1.000 16.72689 312 TYR A N 1
ATOM 2474 C CA . TYR B 2 313 ? -0.32110 -0.46039 22.68742 1.000 19.82873 312 TYR A CA 1
ATOM 2475 C C . TYR B 2 313 ? -0.53447 -1.94898 22.94197 1.000 21.51581 312 TYR A C 1
ATOM 2476 O O . TYR B 2 313 ? -0.96423 -2.68325 22.04113 1.000 23.14685 312 TYR A O 1
ATOM 2485 N N . GLY B 2 314 ? -0.21722 -2.41172 24.13911 1.000 20.57789 313 GLY A N 1
ATOM 2486 C CA . GLY B 2 314 ? -0.24048 -3.83113 24.45026 1.000 24.11192 313 GLY A CA 1
ATOM 2487 C C . GLY B 2 314 ? 0.87094 -4.19153 25.41594 1.000 22.90024 313 GLY A C 1
ATOM 2488 O O . GLY B 2 314 ? 1.79186 -3.42058 25.66133 1.000 24.00729 313 GLY A O 1
ATOM 2489 N N . THR B 2 315 ? 0.78868 -5.41708 25.95123 1.000 21.05463 314 THR A N 1
ATOM 2490 C CA . THR B 2 315 ? 1.63039 -5.82250 27.08746 1.000 19.53105 314 THR A CA 1
ATOM 2491 C C . THR B 2 315 ? 3.01920 -6.31712 26.66558 1.000 29.99193 314 THR A C 1
ATOM 2492 O O . THR B 2 315 ? 3.47218 -7.39382 27.05666 1.000 35.96097 314 THR A O 1
ATOM 2496 N N . ARG B 2 316 ? 3.73164 -5.49049 25.91773 1.000 27.94177 315 ARG A N 1
ATOM 2497 C CA . ARG B 2 316 ? 5.02510 -5.90761 25.39619 1.000 24.58932 315 ARG A CA 1
ATOM 2498 C C . ARG B 2 316 ? 6.17149 -5.47295 26.30405 1.000 24.23084 315 ARG A C 1
ATOM 2499 O O . ARG B 2 316 ? 6.04122 -4.55600 27.11815 1.000 31.46341 315 ARG A O 1
ATOM 2507 N N . SER B 2 317 ? 7.29902 -6.16750 26.15390 1.000 22.10602 316 SER A N 1
ATOM 2508 C CA . SER B 2 317 ? 8.53075 -5.88855 26.87350 1.000 22.00836 316 SER A CA 1
ATOM 2509 C C . SER B 2 317 ? 9.25492 -4.70982 26.23197 1.000 23.86418 316 SER A C 1
ATOM 2510 O O . SER B 2 317 ? 8.96036 -4.30087 25.10578 1.000 20.58126 316 SER A O 1
ATOM 2513 N N . ASN B 2 318 ? 10.24425 -4.17780 26.94710 1.000 25.15969 317 ASN A N 1
ATOM 2514 C CA . ASN B 2 318 ? 10.98868 -3.06703 26.36331 1.000 26.90251 317 ASN A CA 1
ATOM 2515 C C . ASN B 2 318 ? 11.86379 -3.53493 25.20651 1.000 21.60500 317 ASN A C 1
ATOM 2516 O O . ASN B 2 318 ? 12.10450 -2.76458 24.27466 1.000 19.86796 317 ASN A O 1
ATOM 2521 N N A ALA B 2 319 ? 12.31815 -4.79376 25.22616 0.500 24.19386 318 ALA A N 1
ATOM 2522 N N B ALA B 2 319 ? 12.31815 -4.79376 25.22616 0.500 24.19386 318 ALA A N 1
ATOM 2523 C CA A ALA B 2 319 ? 13.03812 -5.32346 24.07221 0.500 21.20539 318 ALA A CA 1
ATOM 2524 C CA B ALA B 2 319 ? 13.03812 -5.32346 24.07221 0.500 21.20539 318 ALA A CA 1
ATOM 2525 C C A ALA B 2 319 ? 12.15530 -5.32451 22.83193 0.500 19.83773 318 ALA A C 1
ATOM 2526 C C B ALA B 2 319 ? 12.15530 -5.32451 22.83193 0.500 19.83773 318 ALA A C 1
ATOM 2527 O O A ALA B 2 319 ? 12.60976 -4.98081 21.73491 0.500 19.98629 318 ALA A O 1
ATOM 2528 O O B ALA B 2 319 ? 12.60976 -4.98081 21.73491 0.500 19.98629 318 ALA A O 1
ATOM 2531 N N . GLU B 2 320 ? 10.88498 -5.70260 22.98733 1.000 18.15715 319 GLU A N 1
ATOM 2532 C CA . GLU B 2 320 ? 9.95982 -5.63666 21.86343 1.000 18.74687 319 GLU A CA 1
ATOM 2533 C C . GLU B 2 320 ? 9.65829 -4.18762 21.47875 1.000 18.08725 319 GLU A C 1
ATOM 2534 O O . GLU B 2 320 ? 9.58306 -3.86429 20.28844 1.000 15.75777 319 GLU A O 1
ATOM 2540 N N . PHE B 2 321 ? 9.52212 -3.28757 22.45770 1.000 20.53253 320 PHE A N 1
ATOM 2541 C CA . PHE B 2 321 ? 9.25114 -1.89595 22.09507 1.000 18.51932 320 PHE A CA 1
ATOM 2542 C C . PHE B 2 321 ? 10.41731 -1.30621 21.30830 1.000 20.65568 320 PHE A C 1
ATOM 2543 O O . PHE B 2 321 ? 10.20897 -0.62920 20.29856 1.000 17.43693 320 PHE A O 1
ATOM 2551 N N . VAL B 2 322 ? 11.65164 -1.58837 21.72877 1.000 18.18706 321 VAL A N 1
ATOM 2552 C CA . VAL B 2 322 ? 12.81994 -1.07817 21.00562 1.000 17.32254 321 VAL A CA 1
ATOM 2553 C C . VAL B 2 322 ? 12.91610 -1.70829 19.61687 1.000 16.82243 321 VAL A C 1
ATOM 2554 O O . VAL B 2 322 ? 13.02282 -1.00999 18.60174 1.000 19.56901 321 VAL A O 1
ATOM 2558 N N . ILE B 2 323 ? 12.87725 -3.03565 19.54833 1.000 18.05829 322 ILE A N 1
ATOM 2559 C CA . ILE B 2 323 ? 13.20797 -3.69910 18.29128 1.000 18.23834 322 ILE A CA 1
ATOM 2560 C C . ILE B 2 323 ? 12.07862 -3.56166 17.28384 1.000 22.17568 322 ILE A C 1
ATOM 2561 O O . ILE B 2 323 ? 12.32165 -3.32881 16.09126 1.000 19.93278 322 ILE A O 1
ATOM 2566 N N . HIS B 2 324 ? 10.82989 -3.70023 17.73119 1.000 19.92012 323 HIS A N 1
ATOM 2567 C CA . HIS B 2 324 ? 9.71185 -3.68523 16.80087 1.000 22.14810 323 HIS A CA 1
ATOM 2568 C C . HIS B 2 324 ? 8.96473 -2.35648 16.76426 1.000 22.23394 323 HIS A C 1
ATOM 2569 O O . HIS B 2 324 ? 8.33013 -2.05857 15.75035 1.000 22.09849 323 HIS A O 1
ATOM 2576 N N . SER B 2 325 ? 9.03473 -1.54500 17.82121 1.000 27.86657 324 SER A N 1
ATOM 2577 C CA . SER B 2 325 ? 8.33302 -0.26435 17.84270 1.000 24.20851 324 SER A CA 1
ATOM 2578 C C . SER B 2 325 ? 9.25294 0.94085 17.74817 1.000 29.47661 324 SER A C 1
ATOM 2579 O O . SER B 2 325 ? 8.76598 2.04776 17.49641 1.000 35.89671 324 SER A O 1
ATOM 2582 N N . GLY B 2 326 ? 10.55196 0.77232 17.96173 1.000 22.15498 325 GLY A N 1
ATOM 2583 C CA . GLY B 2 326 ? 11.46739 1.89476 17.87103 1.000 21.45778 325 GLY A CA 1
ATOM 2584 C C . GLY B 2 326 ? 11.40292 2.88087 19.01569 1.000 23.69003 325 GLY A C 1
ATOM 2585 O O . GLY B 2 326 ? 11.71917 4.05430 18.81939 1.000 25.31974 325 GLY A O 1
ATOM 2586 N N . PHE B 2 327 ? 11.00783 2.45138 20.21391 1.000 18.36901 326 PHE A N 1
ATOM 2587 C CA . PHE B 2 327 ? 11.17647 3.33291 21.36180 1.000 18.43316 326 PHE A CA 1
ATOM 2588 C C . PHE B 2 327 ? 11.36163 2.48835 22.60978 1.000 19.20009 326 PHE A C 1
ATOM 2589 O O . PHE B 2 327 ? 11.02980 1.29836 22.63728 1.000 19.10601 326 PHE A O 1
ATOM 2597 N N . PHE B 2 328 ? 11.96917 3.10087 23.62021 1.000 19.27937 327 PHE A N 1
ATOM 2598 C CA . PHE B 2 328 ? 12.07398 2.51811 24.95206 1.000 20.91904 327 PHE A CA 1
ATOM 2599 C C . PHE B 2 328 ? 11.05798 3.22212 25.83707 1.000 26.77889 327 PHE A C 1
ATOM 2600 O O . PHE B 2 328 ? 10.99960 4.45731 25.85135 1.000 23.24594 327 PHE A O 1
ATOM 2608 N N . PHE B 2 329 ? 10.25058 2.44931 26.55958 1.000 25.87632 328 PHE A N 1
ATOM 2609 C CA . PHE B 2 329 ? 9.21810 3.01875 27.42056 1.000 21.71633 328 PHE A CA 1
ATOM 2610 C C . PHE B 2 329 ? 9.67874 2.93561 28.87447 1.000 25.53858 328 PHE A C 1
ATOM 2611 O O . PHE B 2 329 ? 9.82517 1.84263 29.42506 1.000 26.38654 328 PHE A O 1
ATOM 2619 N N . ASP B 2 330 ? 9.95065 4.08775 29.48379 1.000 21.59586 329 ASP A N 1
ATOM 2620 C CA . ASP B 2 330 ? 10.22767 4.10352 30.91276 1.000 27.67617 329 ASP A CA 1
ATOM 2621 C C . ASP B 2 330 ? 8.97835 3.65591 31.67041 1.000 33.00091 329 ASP A C 1
ATOM 2622 O O . ASP B 2 330 ? 7.84840 3.88792 31.23506 1.000 42.12282 329 ASP A O 1
ATOM 2627 N N . ASN B 2 331 ? 9.18044 2.98149 32.79912 1.000 38.18959 330 ASN A N 1
ATOM 2628 C CA . ASN B 2 331 ? 8.05560 2.47914 33.59906 1.000 50.15631 330 ASN A CA 1
ATOM 2629 C C . ASN B 2 331 ? 7.11624 1.59279 32.77263 1.000 44.18649 330 ASN A C 1
ATOM 2630 O O . ASN B 2 331 ? 5.88707 1.70861 32.82822 1.000 34.83895 330 ASN A O 1
ATOM 2635 N N . ASN B 2 332 ? 7.70012 0.70172 31.98263 1.000 30.11252 331 ASN A N 1
ATOM 2636 C CA . ASN B 2 332 ? 6.93434 -0.37429 31.37063 1.000 26.88095 331 ASN A CA 1
ATOM 2637 C C . ASN B 2 332 ? 6.66083 -1.40638 32.45876 1.000 31.89244 331 ASN A C 1
ATOM 2638 O O . ASN B 2 332 ? 7.58109 -2.08850 32.91716 1.000 32.34893 331 ASN A O 1
ATOM 2643 N N . SER B 2 333 ? 5.40709 -1.51681 32.89075 1.000 32.33953 332 SER A N 1
ATOM 2644 C CA A SER B 2 333 ? 5.04489 -2.45911 33.94289 0.332 32.29775 332 SER A CA 1
ATOM 2645 C CA B SER B 2 333 ? 5.07659 -2.46194 33.95067 0.668 32.31710 332 SER A CA 1
ATOM 2646 C C . SER B 2 333 ? 4.99130 -3.90119 33.45499 1.000 32.84752 332 SER A C 1
ATOM 2647 O O . SER B 2 333 ? 4.78432 -4.80816 34.26631 1.000 37.63301 332 SER A O 1
ATOM 2652 N N . HIS B 2 334 ? 5.15931 -4.13863 32.15731 1.000 23.35461 333 HIS A N 1
ATOM 2653 C CA . HIS B 2 334 ? 5.10825 -5.48233 31.60200 1.000 27.82555 333 HIS A CA 1
ATOM 2654 C C . HIS B 2 334 ? 6.46691 -5.95014 31.10880 1.000 27.47271 333 HIS A C 1
ATOM 2655 O O . HIS B 2 334 ? 6.54769 -6.88685 30.31037 1.000 27.38143 333 HIS A O 1
ATOM 2662 N N . ASP B 2 335 ? 7.53450 -5.31263 31.56606 1.000 23.56989 334 ASP A N 1
ATOM 2663 C CA . ASP B 2 335 ? 8.85192 -5.65908 31.07587 1.000 23.03256 334 ASP A CA 1
ATOM 2664 C C . ASP B 2 335 ? 9.23762 -7.06941 31.51689 1.000 27.90068 334 ASP A C 1
ATOM 2665 O O . ASP B 2 335 ? 8.78945 -7.56913 32.55580 1.000 26.86705 334 ASP A O 1
ATOM 2670 N N . ARG B 2 336 ? 10.07101 -7.71528 30.70754 1.000 22.51290 335 ARG A N 1
ATOM 2671 C CA . ARG B 2 336 ? 10.46407 -9.08869 30.99895 1.000 21.74765 335 ARG A CA 1
ATOM 2672 C C . ARG B 2 336 ? 11.71320 -9.43630 30.20559 1.000 26.20648 335 ARG A C 1
ATOM 2673 O O . ARG B 2 336 ? 12.02029 -8.81045 29.18721 1.000 24.91749 335 ARG A O 1
ATOM 2681 N N . VAL B 2 337 ? 12.43422 -10.44592 30.69739 1.000 21.76232 336 VAL A N 1
ATOM 2682 C CA . VAL B 2 337 ? 13.54780 -11.05945 29.98809 1.000 21.60081 336 VAL A CA 1
ATOM 2683 C C . VAL B 2 337 ? 13.24137 -12.54661 29.83121 1.000 29.14711 336 VAL A C 1
ATOM 2684 O O . VAL B 2 337 ? 12.31910 -13.07778 30.44832 1.000 30.95931 336 VAL A O 1
ATOM 2688 N N . LYS B 2 338 ? 14.02536 -13.21139 28.98532 1.000 24.34546 337 LYS A N 1
ATOM 2689 C CA . LYS B 2 338 ? 13.87704 -14.64437 28.76375 1.000 30.76862 337 LYS A CA 1
ATOM 2690 C C . LYS B 2 338 ? 14.78770 -15.43478 29.69417 1.000 25.21101 337 LYS A C 1
ATOM 2691 O O . LYS B 2 338 ? 15.82439 -14.95108 30.15242 1.000 27.98548 337 LYS A O 1
ATOM 2697 N N . ILE B 2 339 ? 14.39186 -16.67949 29.95967 1.000 28.52126 338 ILE A N 1
ATOM 2698 C CA . ILE B 2 339 ? 15.27495 -17.63019 30.62590 1.000 27.28145 338 ILE A CA 1
ATOM 2699 C C . ILE B 2 339 ? 14.98026 -19.02011 30.06872 1.000 27.50803 338 ILE A C 1
ATOM 2700 O O . ILE B 2 339 ? 13.84162 -19.49872 30.11792 1.000 25.87323 338 ILE A O 1
ATOM 2705 N N . LYS B 2 340 ? 15.99708 -19.65781 29.50079 1.000 30.78120 339 LYS A N 1
ATOM 2706 C CA . LYS B 2 340 ? 15.84113 -20.96296 28.87335 1.000 28.50972 339 LYS A CA 1
ATOM 2707 C C . LYS B 2 340 ? 16.17034 -22.04970 29.88678 1.000 26.56567 339 LYS A C 1
ATOM 2708 O O . LYS B 2 340 ? 17.21876 -22.00232 30.53752 1.000 26.26168 339 LYS A O 1
ATOM 2712 N N . LEU B 2 341 ? 15.26207 -23.01458 30.03085 1.000 29.93954 340 LEU A N 1
ATOM 2713 C CA . LEU B 2 341 ? 15.39170 -24.07444 31.01945 1.000 20.26587 340 LEU A CA 1
ATOM 2714 C C . LEU B 2 341 ? 14.88349 -25.37116 30.41413 1.000 25.44200 340 LEU A C 1
ATOM 2715 O O . LEU B 2 341 ? 13.97320 -25.36510 29.58446 1.000 30.27403 340 LEU A O 1
ATOM 2720 N N . GLY B 2 342 ? 15.46495 -26.47938 30.85233 1.000 25.50716 341 GLY A N 1
ATOM 2721 C CA . GLY B 2 342 ? 15.00953 -27.78075 30.40602 1.000 29.60821 341 GLY A CA 1
ATOM 2722 C C . GLY B 2 342 ? 15.52063 -28.86581 31.32006 1.000 27.84001 341 GLY A C 1
ATOM 2723 O O . GLY B 2 342 ? 16.56758 -28.72369 31.95692 1.000 28.43230 341 GLY A O 1
ATOM 2724 N N . VAL B 2 343 ? 14.76549 -29.96023 31.39213 1.000 31.83523 342 VAL A N 1
ATOM 2725 C CA . VAL B 2 343 ? 15.23275 -31.12565 32.12830 1.000 21.33789 342 VAL A CA 1
ATOM 2726 C C . VAL B 2 343 ? 16.33631 -31.79566 31.32454 1.000 29.08574 342 VAL A C 1
ATOM 2727 O O . VAL B 2 343 ? 16.19102 -32.01934 30.11659 1.000 35.68814 342 VAL A O 1
ATOM 2731 N N . SER B 2 344 ? 17.44827 -32.10607 31.98646 1.000 35.34243 343 SER A N 1
ATOM 2732 C CA . SER B 2 344 ? 18.60104 -32.68785 31.31216 1.000 44.30944 343 SER A CA 1
ATOM 2733 C C . SER B 2 344 ? 18.39443 -34.17616 31.06169 1.000 40.50553 343 SER A C 1
ATOM 2734 O O . SER B 2 344 ? 17.92960 -34.90880 31.93785 1.000 33.02073 343 SER A O 1
ATOM 2737 N N . LYS B 2 345 ? 18.75867 -34.62632 29.85960 1.000 46.90771 344 LYS A N 1
ATOM 2738 C CA . LYS B 2 345 ? 18.64583 -36.04626 29.54251 1.000 54.02240 344 LYS A CA 1
ATOM 2739 C C . LYS B 2 345 ? 19.58911 -36.91148 30.37421 1.000 43.77912 344 LYS A C 1
ATOM 2740 O O . LYS B 2 345 ? 19.40194 -38.13204 30.42056 1.000 52.96506 344 LYS A O 1
ATOM 2743 N N . SER B 2 346 ? 20.58168 -36.31017 31.03784 1.000 51.06299 345 SER A N 1
ATOM 2744 C CA . SER B 2 346 ? 21.45367 -37.01404 31.97254 1.000 48.00918 345 SER A CA 1
ATOM 2745 C C . SER B 2 346 ? 20.83630 -37.17526 33.35681 1.000 51.39181 345 SER A C 1
ATOM 2746 O O . SER B 2 346 ? 21.34855 -37.96331 34.15961 1.000 46.32520 345 SER A O 1
ATOM 2749 N N . ASP B 2 347 ? 19.76980 -36.43679 33.65847 1.000 45.53103 346 ASP A N 1
ATOM 2750 C CA . ASP B 2 347 ? 19.05318 -36.61006 34.91486 1.000 36.40500 346 ASP A CA 1
ATOM 2751 C C . ASP B 2 347 ? 18.46474 -38.01389 34.97684 1.000 33.32096 346 ASP A C 1
ATOM 2752 O O . ASP B 2 347 ? 17.77621 -38.45016 34.04976 1.000 32.88936 346 ASP A O 1
ATOM 2757 N N . ARG B 2 348 ? 18.74810 -38.73084 36.06671 1.000 40.85901 347 ARG A N 1
ATOM 2758 C CA . ARG B 2 348 ? 18.22000 -40.08428 36.19814 1.000 37.55663 347 ARG A CA 1
ATOM 2759 C C . ARG B 2 348 ? 16.70113 -40.09526 36.32689 1.000 42.43538 347 ARG A C 1
ATOM 2760 O O . ARG B 2 348 ? 16.07993 -41.13038 36.07893 1.000 33.00609 347 ARG A O 1
ATOM 2768 N N . LEU B 2 349 ? 16.08854 -38.97037 36.69945 1.000 34.59613 348 LEU A N 1
ATOM 2769 C CA . LEU B 2 349 ? 14.63825 -38.86218 36.77092 1.000 27.34222 348 LEU A CA 1
ATOM 2770 C C . LEU B 2 349 ? 14.04085 -38.18776 35.53774 1.000 30.03496 348 LEU A C 1
ATOM 2771 O O . LEU B 2 349 ? 12.89137 -37.74139 35.58787 1.000 25.71630 348 LEU A O 1
ATOM 2776 N N . TYR B 2 350 ? 14.79101 -38.12335 34.43171 1.000 26.80895 349 TYR A N 1
ATOM 2777 C CA . TYR B 2 350 ? 14.30466 -37.45520 33.22559 1.000 29.26015 349 TYR A CA 1
ATOM 2778 C C . TYR B 2 350 ? 12.94284 -37.98218 32.79341 1.000 34.52541 349 TYR A C 1
ATOM 2779 O O . TYR B 2 350 ? 12.02136 -37.20359 32.51968 1.000 28.93264 349 TYR A O 1
ATOM 2788 N N . ALA B 2 351 ? 12.81302 -39.30843 32.68986 1.000 28.31968 350 ALA A N 1
ATOM 2789 C CA . ALA B 2 351 ? 11.57834 -39.90086 32.18705 1.000 31.06412 350 ALA A CA 1
ATOM 2790 C C . ALA B 2 351 ? 10.37962 -39.49179 33.03703 1.000 26.02344 350 ALA A C 1
ATOM 2791 O O . ALA B 2 351 ? 9.32758 -39.11128 32.51096 1.000 28.32997 350 ALA A O 1
ATOM 2793 N N . MET B 2 352 ? 10.51607 -39.57771 34.35948 1.000 28.88099 351 MET A N 1
ATOM 2794 C CA . MET B 2 352 ? 9.41427 -39.20489 35.23597 1.000 23.25410 351 MET A CA 1
ATOM 2795 C C . MET B 2 352 ? 9.09987 -37.71946 35.11545 1.000 22.39138 351 MET A C 1
ATOM 2796 O O . MET B 2 352 ? 7.93790 -37.32836 34.97666 1.000 24.56801 351 MET A O 1
ATOM 2801 N N . LYS B 2 353 ? 10.13509 -36.87683 35.13263 1.000 23.41838 352 LYS A N 1
ATOM 2802 C CA . LYS B 2 353 ? 9.91220 -35.43729 35.05885 1.000 19.64498 352 LYS A CA 1
ATOM 2803 C C . LYS B 2 353 ? 9.25412 -35.05130 33.74150 1.000 21.96869 352 LYS A C 1
ATOM 2804 O O . LYS B 2 353 ? 8.29114 -34.27791 33.72170 1.000 24.74303 352 LYS A O 1
ATOM 2810 N N . ALA B 2 354 ? 9.75392 -35.59733 32.62881 1.000 22.70985 353 ALA A N 1
ATOM 2811 C CA . ALA B 2 354 ? 9.17203 -35.29768 31.32350 1.000 28.53284 353 ALA A CA 1
ATOM 2812 C C . ALA B 2 354 ? 7.69823 -35.68668 31.26756 1.000 32.13816 353 ALA A C 1
ATOM 2813 O O . ALA B 2 354 ? 6.88485 -34.98319 30.65652 1.000 26.67575 353 ALA A O 1
ATOM 2815 N N . GLU B 2 355 ? 7.33364 -36.79507 31.91478 1.000 30.72375 354 GLU A N 1
ATOM 2816 C CA . GLU B 2 355 ? 5.94598 -37.25025 31.87467 1.000 25.00830 354 GLU A CA 1
ATOM 2817 C C . GLU B 2 355 ? 5.04201 -36.36492 32.72426 1.000 23.66528 354 GLU A C 1
ATOM 2818 O O . GLU B 2 355 ? 3.93062 -36.02480 32.30174 1.000 26.69556 354 GLU A O 1
ATOM 2824 N N . VAL B 2 356 ? 5.49391 -35.98479 33.92742 1.000 23.93141 355 VAL A N 1
ATOM 2825 C CA . VAL B 2 356 ? 4.71558 -35.04473 34.73357 1.000 19.82428 355 VAL A CA 1
ATOM 2826 C C . VAL B 2 356 ? 4.52470 -33.73808 33.97587 1.000 24.84185 355 VAL A C 1
ATOM 2827 O O . VAL B 2 356 ? 3.42415 -33.16624 33.95068 1.000 23.97117 355 VAL A O 1
ATOM 2831 N N . LEU B 2 357 ? 5.59662 -33.23531 33.35570 1.000 25.17843 356 LEU A N 1
ATOM 2832 C CA . LEU B 2 357 ? 5.47151 -32.00869 32.57636 1.000 25.96537 356 LEU A CA 1
ATOM 2833 C C . LEU B 2 357 ? 4.48487 -32.18727 31.43165 1.000 27.28221 356 LEU A C 1
ATOM 2834 O O . LEU B 2 357 ? 3.64349 -31.31469 31.18835 1.000 25.12667 356 LEU A O 1
ATOM 2839 N N . ALA B 2 358 ? 4.55639 -33.32667 30.73421 1.000 28.19724 357 ALA A N 1
ATOM 2840 C CA . ALA B 2 358 ? 3.63579 -33.56944 29.62933 1.000 31.44768 357 ALA A CA 1
ATOM 2841 C C . ALA B 2 358 ? 2.19413 -33.60496 30.11785 1.000 29.98934 357 ALA A C 1
ATOM 2842 O O . ALA B 2 358 ? 1.30719 -32.99854 29.50342 1.000 32.31482 357 ALA A O 1
ATOM 2844 N N . ARG B 2 359 ? 1.94004 -34.28502 31.24089 1.000 28.56800 358 ARG A N 1
ATOM 2845 C CA . ARG B 2 359 ? 0.58039 -34.31304 31.76711 1.000 31.29774 358 ARG A CA 1
ATOM 2846 C C . ARG B 2 359 ? 0.11000 -32.92929 32.19641 1.000 36.63212 358 ARG A C 1
ATOM 2847 O O . ARG B 2 359 ? -1.09814 -32.66689 32.19984 1.000 37.58301 358 ARG A O 1
ATOM 2855 N N . ALA B 2 360 ? 1.03538 -32.03195 32.54755 1.000 29.26102 359 ALA A N 1
ATOM 2856 C CA . ALA B 2 360 ? 0.70331 -30.65571 32.89648 1.000 29.79086 359 ALA A CA 1
ATOM 2857 C C . ALA B 2 360 ? 0.63980 -29.72746 31.68803 1.000 33.33240 359 ALA A C 1
ATOM 2858 O O . ALA B 2 360 ? 0.27795 -28.55903 31.84731 1.000 36.35533 359 ALA A O 1
ATOM 2860 N N . GLY B 2 361 ? 0.97276 -30.20857 30.49383 1.000 34.38383 360 GLY A N 1
ATOM 2861 C CA . GLY B 2 361 ? 0.95723 -29.35664 29.32003 1.000 30.23651 360 GLY A CA 1
ATOM 2862 C C . GLY B 2 361 ? 2.15356 -28.44034 29.19804 1.000 37.33701 360 GLY A C 1
ATOM 2863 O O . GLY B 2 361 ? 2.03311 -27.33717 28.64853 1.000 35.24674 360 GLY A O 1
ATOM 2864 N N . ILE B 2 362 ? 3.31205 -28.86424 29.69121 1.000 31.77666 361 ILE A N 1
ATOM 2865 C CA . ILE B 2 362 ? 4.51226 -28.02890 29.69201 1.000 30.16706 361 ILE A CA 1
ATOM 2866 C C . ILE B 2 362 ? 5.60793 -28.78329 28.95333 1.000 30.52112 361 ILE A C 1
ATOM 2867 O O . ILE B 2 362 ? 5.78010 -29.98524 29.18292 1.000 29.64517 361 ILE A O 1
ATOM 2872 N N . PRO B 2 363 ? 6.35758 -28.14379 28.05869 1.000 33.97780 362 PRO A N 1
ATOM 2873 C CA . PRO B 2 363 ? 7.44415 -28.85155 27.37327 1.000 35.37912 362 PRO A CA 1
ATOM 2874 C C . PRO B 2 363 ? 8.56806 -29.22423 28.33044 1.000 29.65462 362 PRO A C 1
ATOM 2875 O O . PRO B 2 363 ? 8.71741 -28.65941 29.41746 1.000 33.04186 362 PRO A O 1
ATOM 2879 N N A THR B 2 364 ? 9.36445 -30.20713 27.90484 0.559 27.35816 363 THR A N 1
ATOM 2880 N N B THR B 2 364 ? 9.36941 -30.20448 27.90251 0.441 27.40578 363 THR A N 1
ATOM 2881 C CA A THR B 2 364 ? 10.51863 -30.62300 28.69246 0.559 29.93810 363 THR A CA 1
ATOM 2882 C CA B THR B 2 364 ? 10.52224 -30.62105 28.69389 0.441 29.95804 363 THR A CA 1
ATOM 2883 C C A THR B 2 364 ? 11.61174 -29.56130 28.68267 0.559 30.51367 363 THR A C 1
ATOM 2884 C C B THR B 2 364 ? 11.62480 -29.57286 28.67365 0.441 30.51951 363 THR A C 1
ATOM 2885 O O A THR B 2 364 ? 12.40918 -29.48162 29.62425 0.559 26.85953 363 THR A O 1
ATOM 2886 O O B THR B 2 364 ? 12.45801 -29.53284 29.58575 0.441 26.89514 363 THR A O 1
ATOM 2893 N N . SER B 2 365 ? 11.66168 -28.74525 27.63396 1.000 28.56807 364 SER A N 1
ATOM 2894 C CA . SER B 2 365 ? 12.62503 -27.66304 27.51112 1.000 32.13358 364 SER A CA 1
ATOM 2895 C C . SER B 2 365 ? 11.90692 -26.49790 26.85338 1.000 32.59085 364 SER A C 1
ATOM 2896 O O . SER B 2 365 ? 11.12210 -26.69996 25.92275 1.000 33.03691 364 SER A O 1
ATOM 2899 N N . SER B 2 366 ? 12.14175 -25.28446 27.34817 1.000 28.51985 365 SER A N 1
ATOM 2900 C CA . SER B 2 366 ? 11.43022 -24.14361 26.79204 1.000 28.11580 365 SER A CA 1
ATOM 2901 C C . SER B 2 366 ? 12.15459 -22.86224 27.17040 1.000 29.31726 365 SER A C 1
ATOM 2902 O O . SER B 2 366 ? 13.09397 -22.86322 27.96995 1.000 26.19617 365 SER A O 1
ATOM 2905 N N . VAL B 2 367 ? 11.70797 -21.77263 26.56021 1.000 29.43690 366 VAL A N 1
ATOM 2906 C CA . VAL B 2 367 ? 12.12248 -20.42335 26.91956 1.000 33.64388 366 VAL A CA 1
ATOM 2907 C C . VAL B 2 367 ? 10.99355 -19.82161 27.74631 1.000 31.31531 366 VAL A C 1
ATOM 2908 O O . VAL B 2 367 ? 9.87766 -19.63079 27.24927 1.000 42.18397 366 VAL A O 1
ATOM 2912 N N . PHE B 2 368 ? 11.27266 -19.54876 29.01454 1.000 23.66571 367 PHE A N 1
ATOM 2913 C CA . PHE B 2 368 ? 10.31343 -18.95503 29.92543 1.000 23.09769 367 PHE A CA 1
ATOM 2914 C C . PHE B 2 368 ? 10.59487 -17.45806 30.05277 1.000 27.02468 367 PHE A C 1
ATOM 2915 O O . PHE B 2 368 ? 11.51300 -16.91923 29.43692 1.000 25.70892 367 PHE A O 1
ATOM 2923 N N . ALA B 2 369 ? 9.79746 -16.78013 30.86785 1.000 26.54339 368 ALA A N 1
ATOM 2924 C CA . ALA B 2 369 ? 9.96653 -15.35408 31.10533 1.000 29.80550 368 ALA A CA 1
ATOM 2925 C C . ALA B 2 369 ? 10.21744 -15.09028 32.58277 1.000 34.35209 368 ALA A C 1
ATOM 2926 O O . ALA B 2 369 ? 9.64899 -15.76278 33.44845 1.000 29.88137 368 ALA A O 1
ATOM 2928 N N . LEU B 2 370 ? 11.09575 -14.13023 32.86034 1.000 23.05652 369 LEU A N 1
ATOM 2929 C CA . LEU B 2 370 ? 11.22189 -13.50858 34.16876 1.000 20.44374 369 LEU A CA 1
ATOM 2930 C C . LEU B 2 370 ? 10.64620 -12.10618 34.04963 1.000 26.72535 369 LEU A C 1
ATOM 2931 O O . LEU B 2 370 ? 11.06290 -11.34471 33.17034 1.000 23.04414 369 LEU A O 1
ATOM 2936 N N . HIS B 2 371 ? 9.68789 -11.77279 34.91114 1.000 24.10550 370 HIS A N 1
ATOM 2937 C CA . HIS B 2 371 ? 9.02475 -10.47347 34.87502 1.000 26.32217 370 HIS A CA 1
ATOM 2938 C C . HIS B 2 371 ? 9.55978 -9.54437 35.95815 1.000 27.75166 370 HIS A C 1
ATOM 2939 O O . HIS B 2 371 ? 10.14309 -9.97469 36.95373 1.000 25.64212 370 HIS A O 1
ATOM 2946 N N . PHE B 2 372 ? 9.34019 -8.24409 35.75657 1.000 28.63221 371 PHE A N 1
ATOM 2947 C CA . PHE B 2 372 ? 9.74523 -7.25820 36.74606 1.000 31.10980 371 PHE A CA 1
ATOM 2948 C C . PHE B 2 372 ? 8.69989 -7.03589 37.83692 1.000 37.21945 371 PHE A C 1
ATOM 2949 O O . PHE B 2 372 ? 9.03297 -6.46468 38.87823 1.000 52.22156 371 PHE A O 1
ATOM 2957 N N . THR B 2 373 ? 7.46080 -7.48425 37.64252 1.000 55.64346 372 THR A N 1
ATOM 2958 C CA . THR B 2 373 ? 6.39322 -7.23098 38.60376 1.000 65.89246 372 THR A CA 1
ATOM 2959 C C . THR B 2 373 ? 6.48644 -8.17058 39.80633 1.000 60.72157 372 THR A C 1
ATOM 2960 O O . THR B 2 373 ? 7.40412 -8.98563 39.92713 1.000 55.26987 372 THR A O 1
ATOM 2964 N N . GLU B 2 374 ? 5.49160 -8.05883 40.69673 1.000 66.45617 373 GLU A N 1
ATOM 2965 C CA . GLU B 2 374 ? 5.57227 -8.69034 42.01420 1.000 68.73863 373 GLU A CA 1
ATOM 2966 C C . GLU B 2 374 ? 5.74818 -10.20220 41.95050 1.000 74.61356 373 GLU A C 1
ATOM 2967 O O . GLU B 2 374 ? 6.58823 -10.73009 42.70053 1.000 73.49115 373 GLU A O 1
ATOM 2969 N N . PRO B 2 375 ? 5.01252 -10.95438 41.13099 1.000 80.44882 374 PRO A N 1
ATOM 2970 C CA . PRO B 2 375 ? 5.40401 -12.34507 40.87697 1.000 63.80975 374 PRO A CA 1
ATOM 2971 C C . PRO B 2 375 ? 6.42290 -12.40816 39.75291 1.000 30.45115 374 PRO A C 1
ATOM 2972 O O . PRO B 2 375 ? 6.09975 -12.11442 38.59180 1.000 45.48651 374 PRO A O 1
ATOM 2976 N N . PRO B 2 376 ? 7.67236 -12.76584 40.05280 1.000 37.16584 375 PRO A N 1
ATOM 2977 C CA . PRO B 2 376 ? 8.69093 -12.79242 38.98897 1.000 32.83065 375 PRO A CA 1
ATOM 2978 C C . PRO B 2 376 ? 8.48093 -13.90757 37.97883 1.000 38.02539 375 PRO A C 1
ATOM 2979 O O . PRO B 2 376 ? 8.95157 -13.78755 36.84230 1.000 27.05093 375 PRO A O 1
ATOM 2983 N N . ILE B 2 377 ? 7.78604 -14.98118 38.34086 1.000 29.07398 376 ILE A N 1
ATOM 2984 C CA . ILE B 2 377 ? 7.60680 -16.10409 37.43390 1.000 24.85540 376 ILE A CA 1
ATOM 2985 C C . ILE B 2 377 ? 6.12013 -16.38251 37.26021 1.000 22.57881 376 ILE A C 1
ATOM 2986 O O . ILE B 2 377 ? 5.30567 -16.13114 38.15244 1.000 24.50395 376 ILE A O 1
ATOM 2991 N N . SER B 2 378 ? 5.77492 -16.88937 36.08258 1.000 22.93382 377 SER A N 1
ATOM 2992 C CA . SER B 2 378 ? 4.41488 -17.26345 35.74132 1.000 27.38489 377 SER A CA 1
ATOM 2993 C C . SER B 2 378 ? 4.04612 -18.58464 36.41025 1.000 27.35404 377 SER A C 1
ATOM 2994 O O . SER B 2 378 ? 4.88949 -19.28575 36.98011 1.000 25.84552 377 SER A O 1
ATOM 2997 N N . ALA B 2 379 ? 2.75686 -18.92522 36.33248 1.000 28.87812 378 ALA A N 1
ATOM 2998 C CA . ALA B 2 379 ? 2.32114 -20.23755 36.79351 1.000 25.82648 378 ALA A CA 1
ATOM 2999 C C . ALA B 2 379 ? 3.04416 -21.34370 36.04093 1.000 30.63550 378 ALA A C 1
ATOM 3000 O O . ALA B 2 379 ? 3.42535 -22.36365 36.62874 1.000 24.09417 378 ALA A O 1
ATOM 3002 N N . GLN B 2 380 ? 3.24566 -21.15904 34.73606 1.000 26.39469 379 GLN A N 1
ATOM 3003 C CA . GLN B 2 380 ? 3.90731 -22.19200 33.94695 1.000 26.97333 379 GLN A CA 1
ATOM 3004 C C . GLN B 2 380 ? 5.35213 -22.38460 34.38731 1.000 30.19586 379 GLN A C 1
ATOM 3005 O O . GLN B 2 380 ? 5.82065 -23.52237 34.51539 1.000 24.80045 379 GLN A O 1
ATOM 3011 N N . LEU B 2 381 ? 6.07759 -21.28691 34.62994 1.000 23.65600 380 LEU A N 1
ATOM 3012 C CA . LEU B 2 381 ? 7.45268 -21.41334 35.09939 1.000 21.25291 380 LEU A CA 1
ATOM 3013 C C . LEU B 2 381 ? 7.50851 -21.99252 36.50886 1.000 22.46094 380 LEU A C 1
ATOM 3014 O O . LEU B 2 381 ? 8.41151 -22.77280 36.82045 1.000 20.91369 380 LEU A O 1
ATOM 3019 N N . LEU B 2 382 ? 6.56769 -21.61756 37.38136 1.000 20.10060 381 LEU A N 1
ATOM 3020 C CA . LEU B 2 382 ? 6.56701 -22.18935 38.72745 1.000 22.46198 381 LEU A CA 1
ATOM 3021 C C . LEU B 2 382 ? 6.37402 -23.69612 38.66473 1.000 21.73895 381 LEU A C 1
ATOM 3022 O 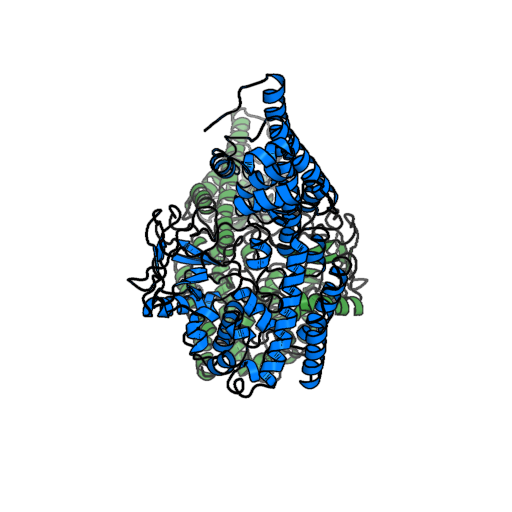O . LEU B 2 382 ? 7.08529 -24.45993 39.33153 1.000 18.53786 381 LEU A O 1
ATOM 3027 N N . ALA B 2 383 ? 5.40487 -24.13289 37.85850 1.000 23.02230 382 ALA A N 1
ATOM 3028 C CA . ALA B 2 383 ? 5.13773 -25.56040 37.70798 1.000 22.08014 382 ALA A CA 1
ATOM 3029 C C . ALA B 2 383 ? 6.35331 -26.28340 37.15218 1.000 24.73558 382 ALA A C 1
ATOM 3030 O O . ALA B 2 383 ? 6.71063 -27.36483 37.63053 1.000 23.05184 382 ALA A O 1
ATOM 3032 N N . PHE B 2 384 ? 7.02228 -25.69035 36.15687 1.000 18.93592 383 PHE A N 1
ATOM 3033 C CA . PHE B 2 384 ? 8.23823 -26.29877 35.62916 1.000 20.55824 383 PHE A CA 1
ATOM 3034 C C . PHE B 2 384 ? 9.29576 -26.46856 36.71491 1.000 26.03274 383 PHE A C 1
ATOM 3035 O O . PHE B 2 384 ? 9.90073 -27.53882 36.84078 1.000 21.31565 383 PHE A O 1
ATOM 3043 N N . LEU B 2 385 ? 9.55702 -25.40663 37.49049 1.000 18.89518 384 LEU A N 1
ATOM 3044 C CA . LEU B 2 385 ? 10.62538 -25.45855 38.48630 1.000 18.27092 384 LEU A CA 1
ATOM 3045 C C . LEU B 2 385 ? 10.30618 -26.45273 39.59700 1.000 19.34446 384 LEU A C 1
ATOM 3046 O O . LEU B 2 385 ? 11.20576 -27.11366 40.12226 1.000 19.02209 384 LEU A O 1
ATOM 3051 N N . ARG B 2 386 ? 9.03340 -26.55894 39.97628 1.000 21.58874 385 ARG A N 1
ATOM 3052 C CA . ARG B 2 386 ? 8.64243 -27.55771 40.96606 1.000 18.86963 385 ARG A CA 1
ATOM 3053 C C . ARG B 2 386 ? 8.99456 -28.96448 40.48834 1.000 19.90693 385 ARG A C 1
ATOM 3054 O O . ARG B 2 386 ? 9.64421 -29.73116 41.20975 1.000 21.03770 385 ARG A O 1
ATOM 3062 N N . VAL B 2 387 ? 8.60835 -29.30584 39.25412 1.000 20.81184 386 VAL A N 1
ATOM 3063 C CA . VAL B 2 387 ? 8.90469 -30.63206 38.71285 1.000 22.40459 386 VAL A CA 1
ATOM 3064 C C . VAL B 2 387 ? 10.40359 -30.82889 38.56011 1.000 22.36864 386 VAL A C 1
ATOM 3065 O O . VAL B 2 387 ? 10.94436 -31.89269 38.88315 1.000 22.45407 386 VAL A O 1
ATOM 3069 N N . PHE B 2 388 ? 11.09127 -29.80545 38.05386 1.000 23.35428 387 PHE A N 1
ATOM 3070 C CA . PHE B 2 388 ? 12.53901 -29.82771 37.88908 1.000 20.87083 387 PHE A CA 1
ATOM 3071 C C . PHE B 2 388 ? 13.27193 -30.18774 39.17841 1.000 21.87998 387 PHE A C 1
ATOM 3072 O O . PHE B 2 388 ? 14.30710 -30.86032 39.13073 1.000 23.69826 387 PHE A O 1
ATOM 3080 N N . CYS B 2 389 ? 12.74581 -29.78170 40.33530 1.000 19.72707 388 CYS A N 1
ATOM 3081 C CA . CYS B 2 389 ? 13.36456 -30.07258 41.62603 1.000 19.79858 388 CYS A CA 1
ATOM 3082 C C . CYS B 2 389 ? 12.70261 -31.22074 42.39581 1.000 21.77950 388 CYS A C 1
ATOM 3083 O O . CYS B 2 389 ? 13.05243 -31.44073 43.55882 1.000 25.76221 388 CYS A O 1
ATOM 3086 N N . MET B 2 390 ? 11.76103 -31.94578 41.79471 1.000 24.37736 389 MET A N 1
ATOM 3087 C CA . MET B 2 390 ? 11.05272 -32.99322 42.53051 1.000 24.24245 389 MET A CA 1
ATOM 3088 C C . MET B 2 390 ? 11.94040 -34.20449 42.79089 1.000 22.72348 389 MET A C 1
ATOM 3089 O O . MET B 2 390 ? 12.74567 -34.59925 41.94432 1.000 25.79313 389 MET A O 1
ATOM 3094 N N . THR B 2 391 ? 11.76861 -34.80489 43.96977 1.000 22.20984 390 THR A N 1
ATOM 3095 C CA . THR B 2 391 ? 12.32180 -36.11655 44.27313 1.000 27.02420 390 THR A CA 1
ATOM 3096 C C . THR B 2 391 ? 11.51572 -37.20593 43.57129 1.000 25.66631 390 THR A C 1
ATOM 3097 O O . THR B 2 391 ? 10.40858 -36.97843 43.07907 1.000 23.75231 390 THR A O 1
ATOM 3101 N N . GLU B 2 392 ? 12.07431 -38.42099 43.55541 1.000 27.51581 391 GLU A N 1
ATOM 3102 C CA . GLU B 2 392 ? 11.37282 -39.53990 42.92704 1.000 25.14608 391 GLU A CA 1
ATOM 3103 C C . GLU B 2 392 ? 10.03235 -39.80966 43.60350 1.000 24.76723 391 GLU A C 1
ATOM 3104 O O . GLU B 2 392 ? 9.03191 -40.07103 42.92705 1.000 26.09827 391 GLU A O 1
ATOM 3110 N N . GLU B 2 393 ? 9.99240 -39.75173 44.93799 1.000 25.84504 392 GLU A N 1
ATOM 3111 C CA . GLU B 2 393 ? 8.73560 -39.95760 45.65147 1.000 31.62101 392 GLU A CA 1
ATOM 3112 C C . GLU B 2 393 ? 7.70215 -38.90482 45.27305 1.000 29.27758 392 GLU A C 1
ATOM 3113 O O . GLU B 2 393 ? 6.51813 -39.21616 45.10896 1.000 29.21858 392 GLU A O 1
ATOM 3115 N N . GLU B 2 394 ? 8.12433 -37.64723 45.14298 1.000 21.96791 393 GLU A N 1
ATOM 3116 C CA . GLU B 2 394 ? 7.17565 -36.60993 44.75552 1.000 23.60788 393 GLU A CA 1
ATOM 3117 C C . GLU B 2 394 ? 6.66410 -36.84319 43.33738 1.000 22.71476 393 GLU A C 1
ATOM 3118 O O . GLU B 2 394 ? 5.46178 -36.69809 43.06979 1.000 22.84804 393 GLU A O 1
ATOM 3124 N N . LEU B 2 395 ? 7.55895 -37.23274 42.42759 1.000 18.33536 394 LEU A N 1
ATOM 3125 C CA . LEU B 2 395 ? 7.16331 -37.50756 41.04923 1.000 21.29282 394 LEU A CA 1
ATOM 3126 C C . LEU B 2 395 ? 6.13577 -38.62698 40.98020 1.000 25.67412 394 LEU A C 1
ATOM 3127 O O . LEU B 2 395 ? 5.16835 -38.54916 40.21481 1.000 22.90365 394 LEU A O 1
ATOM 3132 N N . LYS B 2 396 ? 6.33532 -39.68323 41.76457 1.000 25.86582 395 LYS A N 1
ATOM 3133 C CA . LYS B 2 396 ? 5.36803 -40.77437 41.75813 1.000 26.19143 395 LYS A CA 1
ATOM 3134 C C . LYS B 2 396 ? 4.00859 -40.31098 42.25407 1.000 24.63868 395 LYS A C 1
ATOM 3135 O O . LYS B 2 396 ? 2.97633 -40.80681 41.78867 1.000 26.92879 395 LYS A O 1
ATOM 3141 N N . GLU B 2 397 ? 3.97936 -39.34484 43.17627 1.000 24.88144 396 GLU A N 1
ATOM 3142 C CA . GLU B 2 397 ? 2.69397 -38.85099 43.65756 1.000 23.14409 396 GLU A CA 1
ATOM 3143 C C . GLU B 2 397 ? 1.99450 -37.96721 42.63485 1.000 26.87052 396 GLU A C 1
ATOM 3144 O O . GLU B 2 397 ? 0.79374 -37.71876 42.76830 1.000 22.59086 396 GLU A O 1
ATOM 3150 N N . HIS B 2 398 ? 2.71158 -37.49466 41.62175 1.000 18.58867 397 HIS A N 1
ATOM 3151 C CA . HIS B 2 398 ? 2.12131 -36.76122 40.51519 1.000 19.35459 397 HIS A CA 1
ATOM 3152 C C . HIS B 2 398 ? 1.82506 -37.64635 39.31607 1.000 23.52905 397 HIS A C 1
ATOM 3153 O O . HIS B 2 398 ? 1.25279 -37.16512 38.33003 1.000 22.10133 397 HIS A O 1
ATOM 3160 N N . LEU B 2 399 ? 2.18676 -38.92655 39.38672 1.000 19.65749 398 LEU A N 1
ATOM 3161 C CA . LEU B 2 399 ? 1.99172 -39.86825 38.29438 1.000 21.58213 398 LEU A CA 1
ATOM 3162 C C . LEU B 2 399 ? 0.97121 -40.95250 38.59719 1.000 25.60842 398 LEU A C 1
ATOM 3163 O O . LEU B 2 399 ? 0.35577 -41.47356 37.66654 1.000 27.12999 398 LEU A O 1
ATOM 3168 N N . LEU B 2 400 ? 0.77770 -41.30767 39.86426 1.000 18.71742 399 LEU A N 1
ATOM 3169 C CA . LEU B 2 400 ? 0.03240 -42.51355 40.20465 1.000 23.06732 399 LEU A CA 1
ATOM 3170 C C . LEU B 2 400 ? -1.05771 -42.23211 41.22053 1.000 23.04321 399 LEU A C 1
ATOM 3171 O O . LEU B 2 400 ? -0.85478 -41.48453 42.18213 1.000 23.64660 399 LEU A O 1
ATOM 3176 N N . GLY B 2 401 ? -2.20859 -42.87432 41.02313 1.000 22.02651 400 GLY A N 1
ATOM 3177 C CA . GLY B 2 401 ? -3.23932 -42.88064 42.03834 1.000 19.60157 400 GLY A CA 1
ATOM 3178 C C . GLY B 2 401 ? -4.27367 -41.79258 41.86666 1.000 22.70074 400 GLY A C 1
ATOM 3179 O O . GLY B 2 401 ? -4.19128 -40.91285 41.00283 1.000 23.79283 400 GLY A O 1
ATOM 3180 N N . ASP B 2 402 ? -5.26413 -41.85056 42.75179 1.000 22.11554 401 ASP A N 1
ATOM 3181 C CA . ASP B 2 402 ? -6.49535 -41.09321 42.59479 1.000 20.00866 401 ASP A CA 1
ATOM 3182 C C . ASP B 2 402 ? -6.33356 -39.61162 42.92820 1.000 24.11711 401 ASP A C 1
ATOM 3183 O O . ASP B 2 402 ? -7.26196 -38.83589 42.68181 1.000 29.21163 401 ASP A O 1
ATOM 3188 N N . SER B 2 403 ? -5.18274 -39.19445 43.46021 1.000 26.08993 402 SER A N 1
ATOM 3189 C CA . SER B 2 403 ? -4.92629 -37.77895 43.72080 1.000 25.94931 402 SER A CA 1
ATOM 3190 C C . SER B 2 403 ? -3.88079 -37.18125 42.78805 1.000 24.05706 402 SER A C 1
ATOM 3191 O O . SER B 2 403 ? -3.56633 -35.99642 42.92379 1.000 25.11532 402 SER A O 1
ATOM 3194 N N . ALA B 2 404 ? -3.35473 -37.95705 41.83716 1.000 21.96474 403 ALA A N 1
ATOM 3195 C CA . ALA B 2 404 ? -2.27450 -37.47295 40.98417 1.000 26.95784 403 ALA A CA 1
ATOM 3196 C C . ALA B 2 404 ? -2.72006 -36.30251 40.11296 1.000 26.47793 403 ALA A C 1
ATOM 3197 O O . ALA B 2 404 ? -1.97561 -35.32481 39.95083 1.000 24.52314 403 ALA A O 1
ATOM 3199 N N . ILE B 2 405 ? -3.92434 -36.37725 39.54320 1.000 23.74529 404 ILE A N 1
ATOM 3200 C CA . ILE B 2 405 ? -4.38944 -35.29861 38.66824 1.000 26.33065 404 ILE A CA 1
ATOM 3201 C C . ILE B 2 405 ? -4.71349 -34.04427 39.47458 1.000 32.45147 404 ILE A C 1
ATOM 3202 O O . ILE B 2 405 ? -4.45285 -32.91924 39.02309 1.000 30.14455 404 ILE A O 1
ATOM 3207 N N . ASP B 2 406 ? -5.27073 -34.21139 40.67915 1.000 24.31283 405 ASP A N 1
ATOM 3208 C CA . ASP B 2 406 ? -5.40297 -33.07991 41.59642 1.000 30.44636 405 ASP A CA 1
ATOM 3209 C C . ASP B 2 406 ? -4.06054 -32.40612 41.85193 1.000 30.96134 405 ASP A C 1
ATOM 3210 O O . ASP B 2 406 ? -3.96836 -31.17194 41.85281 1.000 32.44818 405 ASP A O 1
ATOM 3215 N N . ARG B 2 407 ? -3.01073 -33.19315 42.09717 1.000 21.94062 406 ARG A N 1
ATOM 3216 C CA . ARG B 2 407 ? -1.69981 -32.59178 42.35358 1.000 25.80115 406 ARG A CA 1
ATOM 3217 C C . ARG B 2 407 ? -1.17634 -31.86058 41.12181 1.000 30.07229 406 ARG A C 1
ATOM 3218 O O . ARG B 2 407 ? -0.65093 -30.74406 41.23232 1.000 27.56977 406 ARG A O 1
ATOM 3226 N N . ILE B 2 408 ? -1.33495 -32.45722 39.93736 1.000 18.27707 407 ILE A N 1
ATOM 3227 C CA . ILE B 2 408 ? -0.95706 -31.77213 38.70036 1.000 24.87343 407 ILE A CA 1
ATOM 3228 C C . ILE B 2 408 ? -1.69357 -30.44282 38.57169 1.000 32.21814 407 ILE A C 1
ATOM 3229 O O . ILE B 2 408 ? -1.11138 -29.42956 38.16200 1.000 29.84384 407 ILE A O 1
ATOM 3234 N N . PHE B 2 409 ? -2.98731 -30.43188 38.91310 1.000 25.33604 408 PHE A N 1
ATOM 3235 C CA . PHE B 2 409 ? -3.83276 -29.25325 38.71963 1.000 30.04961 408 PHE A CA 1
ATOM 3236 C C . PHE B 2 409 ? -3.32568 -28.03735 39.49185 1.000 35.18228 408 PHE A C 1
ATOM 3237 O O . PHE B 2 409 ? -3.53358 -26.89754 39.05758 1.000 31.38727 408 PHE A O 1
ATOM 3245 N N . THR B 2 410 ? -2.66736 -28.24465 40.62918 1.000 27.18662 409 THR A N 1
ATOM 3246 C CA . THR B 2 410 ? -2.21833 -27.13687 41.46036 1.000 31.06831 409 THR A CA 1
ATOM 3247 C C . THR B 2 410 ? -0.75330 -26.78541 41.24227 1.000 29.14754 409 THR A C 1
ATOM 3248 O O . THR B 2 410 ? -0.22379 -25.93722 41.96357 1.000 27.86326 409 THR A O 1
ATOM 3252 N N . LEU B 2 411 ? -0.08690 -27.42273 40.27636 1.000 21.95590 410 LEU A N 1
ATOM 3253 C CA . LEU B 2 411 ? 1.36116 -27.27211 40.14510 1.000 24.77809 410 LEU A CA 1
ATOM 3254 C C . LEU B 2 411 ? 1.77643 -25.82606 39.87809 1.000 30.37014 410 LEU A C 1
ATOM 3255 O O . LEU B 2 411 ? 2.86748 -25.41429 40.28292 1.000 33.27283 410 LEU A O 1
ATOM 3260 N N . GLY B 2 412 ? 0.93205 -25.04145 39.21646 1.000 26.00139 411 GLY A N 1
ATOM 3261 C CA . GLY B 2 412 ? 1.23954 -23.65428 38.93108 1.000 26.91427 411 GLY A CA 1
ATOM 3262 C C . GLY B 2 412 ? 0.78985 -22.65762 39.97761 1.000 36.99687 411 GLY A C 1
ATOM 3263 O O . GLY B 2 412 ? 0.93955 -21.44896 39.77291 1.000 31.87693 411 GLY A O 1
ATOM 3264 N N . ASN B 2 413 ? 0.26286 -23.11992 41.10489 1.000 30.31223 412 ASN A N 1
ATOM 3265 C CA . ASN B 2 413 ? -0.37750 -22.25588 42.08983 1.000 32.61978 412 ASN A CA 1
ATOM 3266 C C . ASN B 2 413 ? 0.57557 -22.04221 43.26034 1.000 27.84659 412 ASN A C 1
ATOM 3267 O O . ASN B 2 413 ? 0.93625 -23.00072 43.95088 1.000 29.77353 412 ASN A O 1
ATOM 3272 N N . SER B 2 414 ? 0.96281 -20.78174 43.49284 1.000 36.10240 413 SER A N 1
ATOM 3273 C CA A SER B 2 414 ? 1.90037 -20.48517 44.57178 0.387 32.08812 413 SER A CA 1
ATOM 3274 C CA B SER B 2 414 ? 1.89099 -20.45886 44.57542 0.613 32.07949 413 SER A CA 1
ATOM 3275 C C . SER B 2 414 ? 1.36254 -20.90480 45.93300 1.000 35.16671 413 SER A C 1
ATOM 3276 O O . SER B 2 414 ? 2.15242 -21.17980 46.84405 1.000 33.84310 413 SER A O 1
ATOM 3281 N N . GLU B 2 415 ? 0.03797 -20.98353 46.08733 1.000 28.80412 414 GLU A N 1
ATOM 3282 C CA . GLU B 2 415 ? -0.55397 -21.27845 47.38712 1.000 34.29198 414 GLU A CA 1
ATOM 3283 C C . GLU B 2 415 ? -0.41830 -22.73889 47.80215 1.000 40.88587 414 GLU A C 1
ATOM 3284 O O . GLU B 2 415 ? -0.59017 -23.04258 48.98797 1.000 38.75588 414 GLU A O 1
ATOM 3287 N N . PHE B 2 416 ? -0.12374 -23.65074 46.87392 1.000 36.71364 415 PHE A N 1
ATOM 3288 C CA . PHE B 2 416 ? -0.13904 -25.08954 47.15394 1.000 27.47854 415 PHE A CA 1
ATOM 3289 C C . PHE B 2 416 ? 1.17054 -25.72187 46.70482 1.000 33.36625 415 PHE A C 1
ATOM 3290 O O . PHE B 2 416 ? 1.23182 -26.35929 45.64561 1.000 34.46824 415 PHE A O 1
ATOM 3298 N N . PRO B 2 417 ? 2.23074 -25.58685 47.49713 1.000 29.19529 416 PRO A N 1
ATOM 3299 C CA . PRO B 2 417 ? 3.50395 -26.21409 47.13976 1.000 29.98466 416 PRO A CA 1
ATOM 3300 C C . PRO B 2 417 ? 3.43403 -27.73039 47.21188 1.000 32.16259 416 PRO A C 1
ATOM 3301 O O . PRO B 2 417 ? 2.58826 -28.32140 47.88932 1.000 34.17684 416 PRO A O 1
ATOM 3305 N N . VAL B 2 418 ? 4.36962 -28.35241 46.49737 1.000 26.25492 417 VAL A N 1
ATOM 3306 C CA . VAL B 2 418 ? 4.56349 -29.79737 46.58144 1.000 26.50712 417 VAL A CA 1
ATOM 3307 C C . VAL B 2 418 ? 5.04435 -30.18346 47.97395 1.000 35.43191 417 VAL A C 1
ATOM 3308 O O . VAL B 2 418 ? 4.53346 -31.12419 48.59270 1.000 31.79438 417 VAL A O 1
ATOM 3312 N N . SER B 2 419 ? 6.03866 -29.46178 48.47975 1.000 25.11505 418 SER A N 1
ATOM 3313 C CA . SER B 2 419 ? 6.63528 -29.65577 49.79388 1.000 26.54600 418 SER A CA 1
ATOM 3314 C C . SER B 2 419 ? 7.46147 -28.41412 50.08845 1.000 35.13420 418 SER A C 1
ATOM 3315 O O . SER B 2 419 ? 7.81527 -27.66440 49.17112 1.000 28.02569 418 SER A O 1
ATOM 3318 N N . TRP B 2 420 ? 7.76134 -28.19536 51.37431 1.000 33.49499 419 TRP A N 1
ATOM 3319 C CA . TRP B 2 420 ? 8.62228 -27.06672 51.72449 1.000 35.06059 419 TRP A CA 1
ATOM 3320 C C . TRP B 2 420 ? 10.00867 -27.24191 51.12357 1.000 32.75640 419 TRP A C 1
ATOM 3321 O O . TRP B 2 420 ? 10.61072 -26.27550 50.63610 1.000 29.17753 419 TRP A O 1
ATOM 3332 N N . ASP B 2 421 ? 10.51943 -28.47807 51.13457 1.000 29.96477 420 ASP A N 1
ATOM 3333 C CA . ASP B 2 421 ? 11.83331 -28.77198 50.56920 1.000 32.07795 420 ASP A CA 1
ATOM 3334 C C . ASP B 2 421 ? 11.87847 -28.48659 49.07100 1.000 27.84149 420 ASP A C 1
ATOM 3335 O O . ASP B 2 421 ? 12.87587 -27.95961 48.56122 1.000 29.23917 420 ASP A O 1
ATOM 3340 N N . ASN B 2 422 ? 10.80338 -28.81698 48.35309 1.000 24.82533 421 ASN A N 1
ATOM 3341 C CA . ASN B 2 422 ? 10.74567 -28.54892 46.91912 1.000 25.54990 421 ASN A CA 1
ATOM 3342 C C . ASN B 2 422 ? 10.81480 -27.05013 46.62901 1.000 27.92679 421 ASN A C 1
ATOM 3343 O O . ASN B 2 422 ? 11.50211 -26.62021 45.69215 1.000 20.06419 421 ASN A O 1
ATOM 3348 N N . GLU B 2 423 ? 10.11741 -26.24044 47.43217 1.000 27.13061 422 GLU A N 1
ATOM 3349 C CA . GLU B 2 423 ? 10.17056 -24.78823 47.26879 1.000 24.43168 422 GLU A CA 1
ATOM 3350 C C . GLU B 2 423 ? 11.56881 -24.24742 47.54551 1.000 26.24000 422 GLU A C 1
ATOM 3351 O O . GLU B 2 423 ? 12.09244 -23.43709 46.77377 1.000 22.97873 422 GLU A O 1
ATOM 3357 N N . VAL B 2 424 ? 12.19148 -24.68401 48.64512 1.000 22.75825 423 VAL A N 1
ATOM 3358 C CA . VAL B 2 424 ? 13.53482 -24.20384 48.97069 1.000 26.61742 423 VAL A CA 1
ATOM 3359 C C . VAL B 2 424 ? 14.50397 -24.54381 47.84899 1.000 27.69784 423 VAL A C 1
ATOM 3360 O O . VAL B 2 424 ? 15.35368 -23.72729 47.47050 1.000 25.79468 423 VAL A O 1
ATOM 3364 N N . LYS B 2 425 ? 14.38506 -25.74633 47.28706 1.000 23.92411 424 LYS A N 1
ATOM 3365 C CA . LYS B 2 425 ? 15.28321 -26.13409 46.20745 1.000 27.60032 424 LYS A CA 1
ATOM 3366 C C . LYS B 2 425 ? 15.05989 -25.28213 44.96038 1.000 20.62389 424 LYS A C 1
ATOM 3367 O O . LYS B 2 425 ? 16.02442 -24.84375 44.32043 1.000 23.01300 424 LYS A O 1
ATOM 3373 N N . LEU B 2 426 ? 13.80453 -25.03590 44.59636 1.000 19.32058 425 LEU A N 1
ATOM 3374 C CA . LEU B 2 426 ? 13.54479 -24.34330 43.33699 1.000 20.00793 425 LEU A CA 1
ATOM 3375 C C . LEU B 2 426 ? 13.92737 -22.86886 43.42548 1.000 23.30059 425 LEU A C 1
ATOM 3376 O O . LEU B 2 426 ? 14.46094 -22.30607 42.46046 1.000 21.58097 425 LEU A O 1
ATOM 3381 N N . TRP B 2 427 ? 13.67127 -22.22040 44.56861 1.000 21.66366 426 TRP A N 1
ATOM 3382 C CA . TRP B 2 427 ? 14.06033 -20.81211 44.67614 1.000 23.17071 426 TRP A CA 1
ATOM 3383 C C . TRP B 2 427 ? 15.56671 -20.66680 44.81757 1.000 24.12350 426 TRP A C 1
ATOM 3384 O O . TRP B 2 427 ? 16.14157 -19.68431 44.33078 1.000 22.92334 426 TRP A O 1
ATOM 3395 N N . THR B 2 428 ? 16.22643 -21.63029 45.46120 1.000 22.38759 427 THR A N 1
ATOM 3396 C CA . THR B 2 428 ? 17.68468 -21.65673 45.44182 1.000 23.58685 427 THR A CA 1
ATOM 3397 C C . THR B 2 428 ? 18.20094 -21.75561 44.01422 1.000 29.50683 427 THR A C 1
ATOM 3398 O O . THR B 2 428 ? 19.12479 -21.03070 43.62160 1.000 26.93199 427 THR A O 1
ATOM 3402 N N . PHE B 2 429 ? 17.61101 -22.64896 43.21478 1.000 23.29323 428 PHE A N 1
ATOM 3403 C CA . PHE B 2 429 ? 18.07596 -22.79997 41.83974 1.000 27.18479 428 PHE A CA 1
ATOM 3404 C C . PHE B 2 429 ? 17.87080 -21.51166 41.04989 1.000 25.33782 428 PHE A C 1
ATOM 3405 O O . PHE B 2 429 ? 18.76404 -21.06425 40.31893 1.000 25.45872 428 PHE A O 1
ATOM 3413 N N . LEU B 2 430 ? 16.68794 -20.90542 41.17469 1.000 22.35320 429 LEU A N 1
ATOM 3414 C CA . LEU B 2 430 ? 16.41800 -19.68589 40.42679 1.000 22.69737 429 LEU A CA 1
ATOM 3415 C C . LEU B 2 430 ? 17.34365 -18.56000 40.87829 1.000 22.80605 429 LEU A C 1
ATOM 3416 O O . LEU B 2 430 ? 17.85548 -17.79782 40.04949 1.000 23.27139 429 LEU A O 1
ATOM 3421 N N . GLU B 2 431 ? 17.59630 -18.45587 42.18647 1.000 21.90584 430 GLU A N 1
ATOM 3422 C CA . GLU B 2 431 ? 18.53023 -17.43650 42.67228 1.000 28.48116 430 GLU A CA 1
ATOM 3423 C C . GLU B 2 431 ? 19.91510 -17.61573 42.05803 1.000 32.62440 430 GLU A C 1
ATOM 3424 O O . GLU B 2 431 ? 20.53677 -16.64292 41.60374 1.000 25.84077 430 GLU A O 1
ATOM 3430 N N . ASP B 2 432 ? 20.41033 -18.85657 42.03666 1.000 23.61568 431 ASP A N 1
ATOM 3431 C CA . ASP B 2 432 ? 21.71993 -19.15247 41.46609 1.000 27.75501 431 ASP A CA 1
ATOM 3432 C C . ASP B 2 432 ? 21.74667 -18.89324 39.96743 1.000 24.77791 431 ASP A C 1
ATOM 3433 O O . ASP B 2 432 ? 22.73159 -18.35538 39.44597 1.000 25.37912 431 ASP A O 1
ATOM 3438 N N . ARG B 2 433 ? 20.67976 -19.26974 39.25569 1.000 20.87177 432 ARG A N 1
ATOM 3439 C CA . ARG B 2 433 ? 20.69138 -19.11763 37.80131 1.000 22.39521 432 ARG A CA 1
ATOM 3440 C C . ARG B 2 433 ? 20.59388 -17.65067 37.39295 1.000 20.93958 432 ARG A C 1
ATOM 3441 O O . ARG B 2 433 ? 21.28823 -17.21588 36.46751 1.000 20.94048 432 ARG A O 1
ATOM 3449 N N . ALA B 2 434 ? 19.72608 -16.87766 38.05036 1.000 20.32346 433 ALA A N 1
ATOM 3450 C CA . ALA B 2 434 ? 19.64714 -15.45121 37.74338 1.000 19.58704 433 ALA A CA 1
ATOM 3451 C C . ALA B 2 434 ? 20.95173 -14.75263 38.09833 1.000 23.66344 433 ALA A C 1
ATOM 3452 O O . ALA B 2 434 ? 21.37429 -13.82228 37.40226 1.000 23.23507 433 ALA A O 1
ATOM 3454 N N . SER B 2 435 ? 21.61094 -15.19870 39.17549 1.000 23.92560 434 SER A N 1
ATOM 3455 C CA . SER B 2 435 ? 22.92565 -14.66031 39.52830 1.000 28.05508 434 SER A CA 1
ATOM 3456 C C . SER B 2 435 ? 23.94378 -14.95994 38.44294 1.000 28.10159 434 SER A C 1
ATOM 3457 O O . SER B 2 435 ? 24.75090 -14.09625 38.07501 1.000 24.39378 434 SER A O 1
ATOM 3460 N N . LEU B 2 436 ? 23.93632 -16.19354 37.94002 1.000 22.95526 435 LEU A N 1
ATOM 3461 C CA . LEU B 2 436 ? 24.84982 -16.57390 36.87125 1.000 29.83049 435 LEU A CA 1
ATOM 3462 C C . LEU B 2 436 ? 24.58224 -15.76761 35.60689 1.000 26.51987 435 LEU A C 1
ATOM 3463 O O . LEU B 2 436 ? 25.51832 -15.27957 34.96443 1.000 26.54267 435 LEU A O 1
ATOM 3468 N N . LEU B 2 437 ? 23.30548 -15.59389 35.25112 1.000 21.80455 436 LEU A N 1
ATOM 3469 C CA . LEU B 2 437 ? 22.95954 -14.78481 34.08268 1.000 24.23978 436 LEU A CA 1
ATOM 3470 C C . LEU B 2 437 ? 23.48700 -13.35630 34.20581 1.000 23.64256 436 LEU A C 1
ATOM 3471 O O . LEU B 2 437 ? 23.97902 -12.77937 33.22519 1.000 21.58316 436 LEU A O 1
ATOM 3476 N N . LEU B 2 438 ? 23.39535 -12.76544 35.39911 1.000 21.62601 437 LEU A N 1
ATOM 3477 C CA . LEU B 2 438 ? 23.94326 -11.42362 35.59199 1.000 25.20736 437 LEU A CA 1
ATOM 3478 C C . LEU B 2 438 ? 25.43418 -11.36969 35.29927 1.000 31.16831 437 LEU A C 1
ATOM 3479 O O . LEU B 2 438 ? 25.93065 -10.35027 34.80424 1.000 24.14002 437 LEU A O 1
ATOM 3484 N N . LYS B 2 439 ? 26.16735 -12.44239 35.60059 1.000 18.78850 438 LYS A N 1
ATOM 3485 C CA . LYS B 2 439 ? 27.61426 -12.43807 35.41572 1.000 23.30416 438 LYS A CA 1
ATOM 3486 C C . LYS B 2 439 ? 28.04628 -12.61677 33.96537 1.000 28.84422 438 LYS A C 1
ATOM 3487 O O . LYS B 2 439 ? 29.25664 -12.64642 33.69884 1.000 28.05356 438 LYS A O 1
ATOM 3493 N N . THR B 2 440 ? 27.11032 -12.73737 33.02674 1.000 21.53990 439 THR A N 1
ATOM 3494 C CA . THR B 2 440 ? 27.44800 -12.89366 31.61622 1.000 22.22274 439 THR A CA 1
ATOM 3495 C C . THR B 2 440 ? 27.37980 -11.58481 30.84101 1.000 23.58583 439 THR A C 1
ATOM 3496 O O . THR B 2 440 ? 27.61895 -11.59180 29.62638 1.000 22.32675 439 THR A O 1
ATOM 3500 N N . TYR B 2 441 ? 27.02814 -10.48054 31.50187 1.000 24.65311 440 TYR A N 1
ATOM 3501 C CA . TYR B 2 441 ? 26.95405 -9.16820 30.87190 1.000 20.06905 440 TYR A CA 1
ATOM 3502 C C . TYR B 2 441 ? 28.30857 -8.47795 30.95361 1.000 20.79500 440 TYR A C 1
ATOM 3503 O O . TYR B 2 441 ? 29.05103 -8.64569 31.92270 1.000 28.01918 440 TYR A O 1
ATOM 3512 N N . LYS B 2 442 ? 28.61548 -7.68141 29.92708 1.000 25.19517 441 LYS A N 1
ATOM 3513 C CA . LYS B 2 442 ? 29.89783 -6.97928 29.88410 1.000 25.81315 441 LYS A CA 1
ATOM 3514 C C . LYS B 2 442 ? 29.98775 -5.86170 30.91778 1.000 33.11407 441 LYS A C 1
ATOM 3515 O O . LYS B 2 442 ? 31.09493 -5.49789 31.33701 1.000 36.27345 441 LYS A O 1
ATOM 3518 N N . THR B 2 443 ? 28.85969 -5.27929 31.31564 1.000 26.01753 442 THR A N 1
ATOM 3519 C CA . THR B 2 443 ? 28.85578 -4.17494 32.26232 1.000 26.07080 442 THR A CA 1
ATOM 3520 C C . THR B 2 443 ? 27.95815 -4.50797 33.44788 1.000 25.02892 442 THR A C 1
ATOM 3521 O O . THR B 2 443 ? 27.15120 -5.43943 33.40234 1.000 27.38772 442 THR A O 1
ATOM 3525 N N . THR B 2 444 ? 28.10701 -3.73311 34.51507 1.000 29.80263 443 THR A N 1
ATOM 3526 C CA . THR B 2 444 ? 27.23302 -3.82988 35.67400 1.000 31.83553 443 THR A CA 1
ATOM 3527 C C . THR B 2 444 ? 26.13654 -2.77219 35.60783 1.000 29.42977 443 THR A C 1
ATOM 3528 O O . THR B 2 444 ? 26.21212 -1.80642 34.84415 1.000 28.78054 443 THR A O 1
ATOM 3532 N N . ILE B 2 445 ? 25.11355 -2.96661 36.44026 1.000 29.55117 444 ILE A N 1
ATOM 3533 C CA . ILE B 2 445 ? 24.04335 -1.98022 36.56138 1.000 26.70665 444 ILE A CA 1
ATOM 3534 C C . ILE B 2 445 ? 24.61176 -0.61295 36.93221 1.000 31.12028 444 ILE A C 1
ATOM 3535 O O . ILE B 2 445 ? 24.21826 0.41718 36.36701 1.000 29.06337 444 ILE A O 1
ATOM 3540 N N . GLU B 2 446 ? 25.55119 -0.57846 37.88090 1.000 33.73848 445 GLU A N 1
ATOM 3541 C CA . GLU B 2 446 ? 26.12247 0.69758 38.30496 1.000 32.12851 445 GLU A CA 1
ATOM 3542 C C . GLU B 2 446 ? 26.92010 1.34866 37.18062 1.000 30.36273 445 GLU A C 1
ATOM 3543 O O . GLU B 2 446 ? 26.89806 2.57322 37.02474 1.000 29.30397 445 GLU A O 1
ATOM 3545 N N . GLU B 2 447 ? 27.62576 0.54651 36.38100 1.000 32.72981 446 GLU A N 1
ATOM 3546 C CA . GLU B 2 447 ? 28.34435 1.10222 35.23930 1.000 32.54661 446 GLU A CA 1
ATOM 3547 C C . GLU B 2 447 ? 27.38323 1.70253 34.21550 1.000 30.11008 446 GLU A C 1
ATOM 3548 O O . GLU B 2 447 ? 27.63234 2.79634 33.69289 1.000 25.13336 446 GLU A O 1
ATOM 3554 N N . ASP B 2 448 ? 26.26897 1.01284 33.93119 1.000 24.13012 447 ASP A N 1
ATOM 3555 C CA . ASP B 2 448 ? 25.27984 1.54168 32.98949 1.000 21.48515 447 ASP A CA 1
ATOM 3556 C C . ASP B 2 448 ? 24.68835 2.86233 33.46889 1.000 21.78682 447 ASP A C 1
ATOM 3557 O O . ASP B 2 448 ? 24.48831 3.78827 32.66954 1.000 22.91817 447 ASP A O 1
ATOM 3562 N N . LYS B 2 449 ? 24.35474 2.95354 34.76077 1.000 22.93219 448 LYS A N 1
ATOM 3563 C CA . LYS B 2 449 ? 23.81441 4.20127 35.29328 1.000 20.57565 448 LYS A CA 1
ATOM 3564 C C . LYS B 2 449 ? 24.83519 5.32727 35.18452 1.000 23.17985 448 LYS A C 1
ATOM 3565 O O . LYS B 2 449 ? 24.47213 6.48003 34.92434 1.000 28.89308 448 LYS A O 1
ATOM 3571 N N . SER B 2 450 ? 26.11730 5.00771 35.36779 1.000 26.80010 449 SER A N 1
ATOM 3572 C CA . SER B 2 450 ? 27.16476 6.01081 35.20622 1.000 25.55452 449 SER A CA 1
ATOM 3573 C C . SER B 2 450 ? 27.26780 6.47051 33.75702 1.000 29.99834 449 SER A C 1
ATOM 3574 O O . SER B 2 450 ? 27.42463 7.66795 33.48893 1.000 30.23448 449 SER A O 1
ATOM 3577 N N . VAL B 2 451 ? 27.16991 5.53576 32.80838 1.000 28.06481 450 VAL A N 1
ATOM 3578 C CA . VAL B 2 451 ? 27.20184 5.90502 31.39527 1.000 27.37278 450 VAL A CA 1
ATOM 3579 C C . VAL B 2 451 ? 26.07580 6.87826 31.07713 1.000 30.53063 450 VAL A C 1
ATOM 3580 O O . VAL B 2 451 ? 26.28555 7.91122 30.43249 1.000 26.05778 450 VAL A O 1
ATOM 3584 N N . LEU B 2 452 ? 24.86079 6.55997 31.52336 1.000 24.05229 451 LEU A N 1
ATOM 3585 C CA . LEU B 2 452 ? 23.71607 7.41237 31.22237 1.000 22.36721 451 LEU A CA 1
ATOM 3586 C C . LEU B 2 452 ? 23.82865 8.77602 31.89763 1.000 34.95212 451 LEU A C 1
ATOM 3587 O O . LEU B 2 452 ? 23.28809 9.76552 31.39076 1.000 34.01436 451 LEU A O 1
ATOM 3592 N N . LYS B 2 453 ? 24.51829 8.85266 33.03339 1.000 25.72765 452 LYS A N 1
ATOM 3593 C CA . LYS B 2 453 ? 24.61645 10.12773 33.73808 1.000 37.70492 452 LYS A CA 1
ATOM 3594 C C . LYS B 2 453 ? 25.73403 11.01476 33.19200 1.000 28.32261 452 LYS A C 1
ATOM 3595 O O . LYS B 2 453 ? 25.58670 12.24100 33.16555 1.000 37.36664 452 LYS A O 1
ATOM 3601 N N . ASN B 2 454 ? 26.84250 10.42999 32.73949 1.000 30.63440 453 ASN A N 1
ATOM 3602 C CA . ASN B 2 454 ? 28.06067 11.19056 32.47316 1.000 27.68298 453 ASN A CA 1
ATOM 3603 C C . ASN B 2 454 ? 28.38574 11.37494 30.99710 1.000 39.67184 453 ASN A C 1
ATOM 3604 O O . ASN B 2 454 ? 29.33891 12.09858 30.67995 1.000 36.04503 453 ASN A O 1
ATOM 3609 N N . HIS B 2 455 ? 27.63879 10.74668 30.09217 1.000 23.96286 454 HIS A N 1
ATOM 3610 C CA . HIS B 2 455 ? 27.83779 10.90243 28.65943 1.000 21.94157 454 HIS A CA 1
ATOM 3611 C C . HIS B 2 455 ? 26.59798 11.53318 28.04170 1.000 21.66820 454 HIS A C 1
ATOM 3612 O O . HIS B 2 455 ? 25.47332 11.29122 28.48757 1.000 24.88107 454 HIS A O 1
ATOM 3619 N N . ASP B 2 456 ? 26.80478 12.31083 26.98640 1.000 20.18434 455 ASP A N 1
ATOM 3620 C CA . ASP B 2 456 ? 25.71324 12.88504 26.20903 1.000 18.26333 455 ASP A CA 1
ATOM 3621 C C . ASP B 2 456 ? 25.46846 12.01005 24.98163 1.000 22.31504 455 ASP A C 1
ATOM 3622 O O . ASP B 2 456 ? 26.34044 11.89298 24.11646 1.000 22.10612 455 ASP A O 1
ATOM 3627 N N . LEU B 2 457 ? 24.27478 11.41965 24.90040 1.000 19.38264 456 LEU A N 1
ATOM 3628 C CA . LEU B 2 457 ? 23.99647 10.30785 23.99660 1.000 18.56184 456 LEU A CA 1
ATOM 3629 C C . LEU B 2 457 ? 22.82817 10.63254 23.07409 1.000 22.19628 456 LEU A C 1
ATOM 3630 O O . LEU B 2 457 ? 21.93642 11.40902 23.42915 1.000 19.89453 456 LEU A O 1
ATOM 3635 N N . SER B 2 458 ? 22.82577 10.01977 21.88854 1.000 17.39304 457 SER A N 1
ATOM 3636 C CA . SER B 2 458 ? 21.65280 10.10991 21.02748 1.000 19.88607 457 SER A CA 1
ATOM 3637 C C . SER B 2 458 ? 20.48445 9.33144 21.63209 1.000 18.62422 457 SER A C 1
ATOM 3638 O O . SER B 2 458 ? 20.65392 8.50629 22.52943 1.000 14.95094 457 SER A O 1
ATOM 3641 N N . VAL B 2 459 ? 19.28432 9.61967 21.12456 1.000 16.44279 458 VAL A N 1
ATOM 3642 C CA . VAL B 2 459 ? 18.09375 8.85095 21.49987 1.000 17.92966 458 VAL A CA 1
ATOM 3643 C C . VAL B 2 459 ? 18.31370 7.36205 21.25283 1.000 15.81901 458 VAL A C 1
ATOM 3644 O O . VAL B 2 459 ? 17.98496 6.51772 22.09957 1.000 16.40249 458 VAL A O 1
ATOM 3648 N N . ARG B 2 460 ? 18.84769 7.01582 20.07831 1.000 14.05715 459 ARG A N 1
ATOM 3649 C CA . ARG B 2 460 ? 19.06948 5.60122 19.76639 1.000 17.43689 459 ARG A CA 1
ATOM 3650 C C . ARG B 2 460 ? 20.09479 4.96309 20.70128 1.000 20.45510 459 ARG A C 1
ATOM 3651 O O . ARG B 2 460 ? 19.91123 3.81833 21.14544 1.000 14.77449 459 ARG A O 1
ATOM 3659 N N . ALA B 2 461 ? 21.18596 5.67997 21.01198 1.000 17.39720 460 ALA A N 1
ATOM 3660 C CA . ALA B 2 461 ? 22.17103 5.14266 21.94899 1.000 15.43152 460 ALA A CA 1
ATOM 3661 C C . ALA B 2 461 ? 21.55251 4.93987 23.32661 1.000 18.35540 460 ALA A C 1
ATOM 3662 O O . ALA B 2 461 ? 21.80052 3.92095 23.98686 1.000 17.30210 460 ALA A O 1
ATOM 3664 N N . LYS B 2 462 ? 20.71581 5.89020 23.76940 1.000 15.86620 461 LYS A N 1
ATOM 3665 C CA . LYS B 2 462 ? 20.07734 5.74843 25.07626 1.000 17.42928 461 LYS A CA 1
ATOM 3666 C C . LYS B 2 462 ? 19.13093 4.55764 25.10354 1.000 16.50254 461 LYS A C 1
ATOM 3667 O O . LYS B 2 462 ? 18.99505 3.89324 26.13677 1.000 17.89020 461 LYS A O 1
ATOM 3673 N N . MET B 2 463 ? 18.43808 4.30048 23.99336 1.000 16.40444 462 MET A N 1
ATOM 3674 C CA . MET B 2 463 ? 17.57040 3.12650 23.92780 1.000 21.00400 462 MET A CA 1
ATOM 3675 C C . MET B 2 463 ? 18.38004 1.86973 24.17133 1.000 22.75336 462 MET A C 1
ATOM 3676 O O . MET B 2 463 ? 17.98323 0.99584 24.95266 1.000 18.78020 462 MET A O 1
ATOM 3681 N N . ALA B 2 464 ? 19.54360 1.78230 23.52813 1.000 18.44453 463 ALA A N 1
ATOM 3682 C CA . ALA B 2 464 ? 20.36169 0.58057 23.63612 1.000 19.13738 463 ALA A CA 1
ATOM 3683 C C . ALA B 2 464 ? 20.85867 0.38333 25.06105 1.000 19.99586 463 ALA A C 1
ATOM 3684 O O . ALA B 2 464 ? 20.81447 -0.73063 25.60017 1.000 18.01359 463 ALA A O 1
ATOM 3686 N N . ILE B 2 465 ? 21.35325 1.45518 25.68345 1.000 19.41913 464 ILE A N 1
ATOM 3687 C CA . ILE B 2 465 ? 21.89448 1.34501 27.03477 1.000 20.20552 464 ILE A CA 1
ATOM 3688 C C . ILE B 2 465 ? 20.78169 1.07112 28.04510 1.000 16.22226 464 ILE A C 1
ATOM 3689 O O . ILE B 2 465 ? 20.94193 0.24740 28.95194 1.000 18.24914 464 ILE A O 1
ATOM 3694 N N . LYS B 2 466 ? 19.65082 1.77192 27.92937 1.000 16.96951 465 LYS A N 1
ATOM 3695 C CA . LYS B 2 466 ? 18.53324 1.48882 28.82548 1.000 16.91228 465 LYS A CA 1
ATOM 3696 C C . LYS B 2 466 ? 18.05922 0.04569 28.69316 1.000 19.83919 465 LYS A C 1
ATOM 3697 O O . LYS B 2 466 ? 17.63865 -0.56502 29.67958 1.000 21.52872 465 LYS A O 1
ATOM 3703 N N . LEU B 2 467 ? 18.11198 -0.51055 27.48139 1.000 15.94838 466 LEU A N 1
ATOM 3704 C CA . LEU B 2 467 ? 17.68946 -1.89187 27.27723 1.000 19.15527 466 LEU A CA 1
ATOM 3705 C C . LEU B 2 467 ? 18.61869 -2.85763 28.00278 1.000 21.02071 466 LEU A C 1
ATOM 3706 O O . LEU B 2 467 ? 18.16245 -3.76249 28.71315 1.000 22.76044 466 LEU A O 1
ATOM 3711 N N . ARG B 2 468 ? 19.93192 -2.67799 27.85391 1.000 18.89434 467 ARG A N 1
ATOM 3712 C CA . ARG B 2 468 ? 20.84751 -3.58800 28.53507 1.000 19.34584 467 ARG A CA 1
ATOM 3713 C C . ARG B 2 468 ? 20.79544 -3.37433 30.04090 1.000 24.78616 467 ARG A C 1
ATOM 3714 O O . ARG B 2 468 ? 20.92018 -4.32959 30.81079 1.000 21.43913 467 ARG A O 1
ATOM 3722 N N . LEU B 2 469 ? 20.59419 -2.12769 30.48172 1.000 19.49750 468 LEU A N 1
ATOM 3723 C CA . LEU B 2 469 ? 20.39613 -1.87893 31.90313 1.000 19.16675 468 LEU A CA 1
ATOM 3724 C C . LEU B 2 469 ? 19.13999 -2.57987 32.40211 1.000 26.06088 468 LEU A C 1
ATOM 3725 O O . LEU B 2 469 ? 19.15038 -3.20492 33.47048 1.000 22.17418 468 LEU A O 1
ATOM 3730 N N . GLY B 2 470 ? 18.05743 -2.50286 31.62521 1.000 21.46757 469 GLY A N 1
ATOM 3731 C CA . GLY B 2 470 ? 16.79731 -3.09677 32.04474 1.000 22.30225 469 GLY A CA 1
ATOM 3732 C C . GLY B 2 470 ? 16.84140 -4.61202 32.14543 1.000 20.71857 469 GLY A C 1
ATOM 3733 O O . GLY B 2 470 ? 16.21262 -5.19245 33.03242 1.000 23.35195 469 GLY A O 1
ATOM 3734 N N . GLU B 2 471 ? 17.56913 -5.27646 31.23731 1.000 23.57108 470 GLU A N 1
ATOM 3735 C CA . GLU B 2 471 ? 17.75091 -6.72824 31.36134 1.000 20.64047 470 GLU A CA 1
ATOM 3736 C C . GLU B 2 471 ? 18.37509 -7.08088 32.70783 1.000 23.88013 470 GLU A C 1
ATOM 3737 O O . GLU B 2 471 ? 17.88985 -7.96616 33.42176 1.000 24.83744 470 GLU A O 1
ATOM 3743 N N . LYS B 2 472 ? 19.44976 -6.38442 33.07496 1.000 18.95971 471 LYS A N 1
ATOM 3744 C CA . LYS B 2 472 ? 20.12836 -6.66557 34.33361 1.000 24.13874 471 LYS A CA 1
ATOM 3745 C C . LYS B 2 472 ? 19.26009 -6.31514 35.53882 1.000 25.95146 471 LYS A C 1
ATOM 3746 O O . LYS B 2 472 ? 19.29818 -7.02115 36.55322 1.000 21.88261 471 LYS A O 1
ATOM 3752 N N . GLU B 2 473 ? 18.46797 -5.23543 35.45702 1.000 22.22639 472 GLU A N 1
ATOM 3753 C CA . GLU B 2 473 ? 17.61381 -4.87842 36.58855 1.000 26.86633 472 GLU A CA 1
ATOM 3754 C C . GLU B 2 473 ? 16.54529 -5.93758 36.83648 1.000 22.74092 472 GLU A C 1
ATOM 3755 O O . GLU B 2 473 ? 16.21221 -6.22865 37.99063 1.000 22.43904 472 GLU A O 1
ATOM 3761 N N . ILE B 2 474 ? 16.00758 -6.54018 35.77651 1.000 22.55875 473 ILE A N 1
ATOM 3762 C CA . ILE B 2 474 ? 15.03585 -7.60949 35.98017 1.000 20.34653 473 ILE A CA 1
ATOM 3763 C C . ILE B 2 474 ? 15.70130 -8.82285 36.62778 1.000 19.59649 473 ILE A C 1
ATOM 3764 O O . ILE B 2 474 ? 15.14195 -9.43982 37.53996 1.000 24.26136 473 ILE A O 1
ATOM 3769 N N . LEU B 2 475 ? 16.91362 -9.16623 36.18952 1.000 22.58119 474 LEU A N 1
ATOM 3770 C CA . LEU B 2 475 ? 17.61081 -10.31510 36.76840 1.000 22.66123 474 LEU A CA 1
ATOM 3771 C C . LEU B 2 475 ? 17.98090 -10.06653 38.22833 1.000 26.43542 474 LEU A C 1
ATOM 3772 O O . LEU B 2 475 ? 17.85657 -10.96576 39.06747 1.000 22.95682 474 LEU A O 1
ATOM 3777 N N . GLU B 2 476 ? 18.45725 -8.85906 38.54584 1.000 21.54448 475 GLU A N 1
ATOM 3778 C CA . GLU B 2 476 ? 18.77179 -8.51531 39.93024 1.000 23.96378 475 GLU A CA 1
ATOM 3779 C C . GLU B 2 476 ? 17.53275 -8.58722 40.81487 1.000 25.78419 475 GLU A C 1
ATOM 3780 O O . GLU B 2 476 ? 17.60022 -9.06712 41.95207 1.000 29.60172 475 GLU A O 1
ATOM 3786 N N . LYS B 2 477 ? 16.39095 -8.10473 40.32038 1.000 21.90046 476 LYS A N 1
ATOM 3787 C CA . LYS B 2 477 ? 15.17218 -8.22043 41.10895 1.000 29.99783 476 LYS A CA 1
ATOM 3788 C C . LYS B 2 477 ? 14.75622 -9.67878 41.27886 1.000 27.62370 476 LYS A C 1
ATOM 3789 O O . LYS B 2 477 ? 14.25700 -10.05675 42.34410 1.000 28.31413 476 LYS A O 1
ATOM 3795 N N . ALA B 2 478 ? 14.97512 -10.51619 40.26088 1.000 26.08306 477 ALA A N 1
ATOM 3796 C CA . ALA B 2 478 ? 14.66423 -11.93749 40.39873 1.000 27.55056 477 ALA A CA 1
ATOM 3797 C C . ALA B 2 478 ? 15.56297 -12.59870 41.43489 1.000 24.70808 477 ALA A C 1
ATOM 3798 O O . ALA B 2 478 ? 15.10560 -13.46634 42.19032 1.000 24.39229 477 ALA A O 1
ATOM 3800 N N . VAL B 2 479 ? 16.83938 -12.19428 41.49516 1.000 21.48333 478 VAL A N 1
ATOM 3801 C CA . VAL B 2 479 ? 17.74853 -12.73787 42.50383 1.000 23.79010 478 VAL A CA 1
ATOM 3802 C C . VAL B 2 479 ? 17.23400 -12.41304 43.89885 1.000 27.20540 478 VAL A C 1
ATOM 3803 O O . VAL B 2 479 ? 17.10720 -13.29676 44.75679 1.000 24.83169 478 VAL A O 1
ATOM 3807 N N . LYS B 2 480 ? 16.91085 -11.13939 44.13885 1.000 21.85931 479 LYS A N 1
ATOM 3808 C CA . LYS B 2 480 ? 16.37916 -10.74157 45.43881 1.000 29.81656 479 LYS A CA 1
ATOM 3809 C C . LYS B 2 480 ? 15.05176 -11.43199 45.74004 1.000 25.34570 479 LYS A C 1
ATOM 3810 O O . LYS B 2 480 ? 14.83240 -11.89607 46.86381 1.000 24.01899 479 LYS A O 1
ATOM 3816 N N . SER B 2 481 ? 14.15323 -11.50137 44.75282 1.000 22.87002 480 SER A N 1
ATOM 3817 C CA . SER B 2 481 ? 12.86953 -12.17171 44.95906 1.000 24.29746 480 SER A CA 1
ATOM 3818 C C . SER B 2 481 ? 13.05766 -13.63433 45.32245 1.000 23.12247 480 SER A C 1
ATOM 3819 O O . SER B 2 481 ? 12.39740 -14.14262 46.23527 1.000 23.90885 480 SER A O 1
ATOM 3822 N N . ALA B 2 482 ? 13.94108 -14.33202 44.60403 1.000 22.66835 481 ALA A N 1
ATOM 3823 C CA . ALA B 2 482 ? 14.18246 -15.74236 44.89344 1.000 22.08516 481 ALA A CA 1
ATOM 3824 C C . ALA B 2 482 ? 14.82531 -15.91636 46.26114 1.000 25.56897 481 ALA A C 1
ATOM 3825 O O . ALA B 2 482 ? 14.50218 -16.86057 46.98727 1.000 24.05814 481 ALA A O 1
ATOM 3827 N N . ALA B 2 483 ? 15.72809 -15.00690 46.64150 1.000 23.49157 482 ALA A N 1
ATOM 3828 C CA . ALA B 2 483 ? 16.34244 -15.10061 47.96158 1.000 26.70253 482 ALA A CA 1
ATOM 3829 C C . ALA B 2 483 ? 15.30508 -14.93069 49.06564 1.000 24.86861 482 ALA A C 1
ATOM 3830 O O . ALA B 2 483 ? 15.33425 -15.65170 50.07164 1.000 28.95232 482 ALA A O 1
ATOM 3832 N N . VAL B 2 484 ? 14.37711 -13.98505 48.89103 1.000 23.12893 483 VAL A N 1
ATOM 3833 C CA . VAL B 2 484 ? 13.30281 -13.77663 49.85997 1.000 23.21262 483 VAL A CA 1
ATOM 3834 C C . VAL B 2 484 ? 12.41888 -15.01681 49.95498 1.000 28.31189 483 VAL A C 1
ATOM 3835 O O . VAL B 2 484 ? 12.06926 -15.47551 51.05248 1.000 27.70790 483 VAL A O 1
ATOM 3839 N N . ASN B 2 485 ? 12.02735 -15.56895 48.80378 1.000 26.45214 484 ASN A N 1
ATOM 3840 C CA . ASN B 2 485 ? 11.16304 -16.74907 48.81457 1.000 24.02151 484 ASN A CA 1
ATOM 3841 C C . ASN B 2 485 ? 11.86927 -17.94966 49.43734 1.000 22.27667 484 ASN A C 1
ATOM 3842 O O . ASN B 2 485 ? 11.24925 -18.72872 50.17577 1.000 28.69333 484 ASN A O 1
ATOM 3847 N N . ARG B 2 486 ? 13.16879 -18.10617 49.17042 1.000 23.37895 485 ARG A N 1
ATOM 3848 C CA . ARG B 2 486 ? 13.92941 -19.19659 49.77754 1.000 25.38808 485 ARG A CA 1
ATOM 3849 C C . ARG B 2 486 ? 13.86861 -19.13139 51.29693 1.000 31.71832 485 ARG A C 1
ATOM 3850 O O . ARG B 2 486 ? 13.72694 -20.16292 51.96913 1.000 28.19218 485 ARG A O 1
ATOM 3858 N N . GLU B 2 487 ? 13.97453 -17.92308 51.85412 1.000 31.41146 486 GLU A N 1
ATOM 3859 C CA . GLU B 2 487 ? 13.94654 -17.75610 53.30323 1.000 32.52524 486 GLU A CA 1
ATOM 3860 C C . GLU B 2 487 ? 12.55159 -17.98726 53.86582 1.000 26.13343 486 GLU A C 1
ATOM 3861 O O . GLU B 2 487 ? 12.40374 -18.57069 54.94625 1.000 31.10378 486 GLU A O 1
ATOM 3867 N N . TYR B 2 488 ? 11.51782 -17.53202 53.15590 1.000 23.65029 487 TYR A N 1
ATOM 3868 C CA . TYR B 2 488 ? 10.15246 -17.79523 53.58923 1.000 24.33198 487 TYR A CA 1
ATOM 3869 C C . TYR B 2 488 ? 9.90003 -19.29446 53.70041 1.000 27.66443 487 TYR A C 1
ATOM 3870 O O . TYR B 2 488 ? 9.37179 -19.77966 54.70845 1.000 29.04905 487 TYR A O 1
ATOM 3879 N N . TYR B 2 489 ? 10.29346 -20.04978 52.67699 1.000 25.93545 488 TYR A N 1
ATOM 3880 C CA . TYR B 2 489 ? 10.01747 -21.48493 52.69529 1.000 27.88788 488 TYR A CA 1
ATOM 3881 C C . TYR B 2 489 ? 10.96738 -22.23857 53.61099 1.000 28.00360 488 TYR A C 1
ATOM 3882 O O . TYR B 2 489 ? 10.58270 -23.26183 54.19059 1.000 29.75070 488 TYR A O 1
ATOM 3891 N N . ARG B 2 490 ? 12.19467 -21.74768 53.78570 1.000 28.98963 489 ARG A N 1
ATOM 3892 C CA . ARG B 2 490 ? 13.05435 -22.35060 54.79664 1.000 31.65942 489 ARG A CA 1
ATOM 3893 C C . ARG B 2 490 ? 12.46323 -22.16572 56.18965 1.000 36.58576 489 ARG A C 1
ATOM 3894 O O . ARG B 2 490 ? 12.58389 -23.05498 57.04118 1.000 30.93698 489 ARG A O 1
ATOM 3902 N N . GLN B 2 491 ? 11.78726 -21.03892 56.43077 1.000 33.17948 490 GLN A N 1
ATOM 3903 C CA . GLN B 2 491 ? 11.14496 -20.83925 57.72587 1.000 35.23790 490 GLN A CA 1
ATOM 3904 C C . GLN B 2 491 ? 10.01691 -21.83737 57.93733 1.000 32.26582 490 GLN A C 1
ATOM 3905 O O . GLN B 2 491 ? 9.91263 -22.44605 59.00857 1.000 37.72591 490 GLN A O 1
ATOM 3911 N N . GLN B 2 492 ? 9.15838 -22.01843 56.92581 1.000 28.34530 491 GLN A N 1
ATOM 3912 C CA . GLN B 2 492 ? 8.06987 -22.98717 57.04390 1.000 32.68617 491 GLN A CA 1
ATOM 3913 C C . GLN B 2 492 ? 8.60029 -24.38756 57.31920 1.000 37.57053 491 GLN A C 1
ATOM 3914 O O . GLN B 2 492 ? 7.96684 -25.16392 58.04589 1.000 37.00262 491 GLN A O 1
ATOM 3920 N N . MET B 2 493 ? 9.76321 -24.72166 56.75747 1.000 39.86931 492 MET A N 1
ATOM 3921 C CA . MET B 2 493 ? 10.33047 -26.05065 56.95317 1.000 34.57066 492 MET A CA 1
ATOM 3922 C C . MET B 2 493 ? 10.85885 -26.22697 58.36885 1.000 46.28907 492 MET A C 1
ATOM 3923 O O . MET B 2 493 ? 10.62859 -27.26630 58.99872 1.000 38.11373 492 MET A O 1
ATOM 3928 N N . GLU B 2 494 ? 11.57613 -25.22575 58.88339 1.000 38.12833 493 GLU A N 1
ATOM 3929 C CA . GLU B 2 494 ? 12.14994 -25.33574 60.22057 1.000 46.97558 493 GLU A CA 1
ATOM 3930 C C . GLU B 2 494 ? 11.07924 -25.28531 61.30404 1.000 47.70088 493 GLU A C 1
ATOM 3931 O O . GLU B 2 494 ? 11.23694 -25.91117 62.35763 1.000 46.44267 493 GLU A O 1
ATOM 3937 N N . GLU B 2 495 ? 9.99570 -24.54739 61.07410 1.000 39.15789 494 GLU A N 1
ATOM 3938 C CA . GLU B 2 495 ? 8.88066 -24.52289 62.00989 1.000 38.44441 494 GLU A CA 1
ATOM 3939 C C . GLU B 2 495 ? 7.91641 -25.68447 61.79810 1.000 41.51810 494 GLU A C 1
ATOM 3940 O O . GLU B 2 495 ? 6.91583 -25.77560 62.51855 1.000 51.74873 494 GLU A O 1
ATOM 3946 N N . LYS B 2 496 ? 8.19953 -26.56469 60.83504 1.000 44.51843 495 LYS A N 1
ATOM 3947 C CA . LYS B 2 496 ? 7.36549 -27.72527 60.52595 1.000 35.96249 495 LYS A CA 1
ATOM 3948 C C . LYS B 2 496 ? 5.90273 -27.33133 60.35516 1.000 44.08423 495 LYS A C 1
ATOM 3949 O O . LYS B 2 496 ? 4.99316 -27.97702 60.87876 1.000 55.30401 495 LYS A O 1
ATOM 3953 N N . ALA B 2 497 ? 5.68046 -26.25257 59.60852 1.000 36.73809 496 ALA A N 1
ATOM 3954 C CA . ALA B 2 497 ? 4.32957 -25.78742 59.35356 1.000 42.35975 496 ALA A CA 1
ATOM 3955 C C . ALA B 2 497 ? 3.55549 -26.81891 58.53685 1.000 42.27973 496 ALA A C 1
ATOM 3956 O O . ALA B 2 497 ? 4.12754 -27.50031 57.68292 1.000 43.61796 496 ALA A O 1
ATOM 3958 N N . PRO B 2 498 ? 2.25237 -26.95614 58.78387 1.000 47.44168 497 PRO A N 1
ATOM 3959 C CA . PRO B 2 498 ? 1.44464 -27.86391 57.96107 1.000 52.72876 497 PRO A CA 1
ATOM 3960 C C . PRO B 2 498 ? 1.35382 -27.36455 56.52769 1.000 46.31501 497 PRO A C 1
ATOM 3961 O O . PRO B 2 498 ? 1.18590 -26.16957 56.27762 1.000 42.56824 497 PRO A O 1
ATOM 3965 N N . LEU B 2 499 ? 1.47140 -28.29325 55.58378 1.000 43.77572 498 LEU A N 1
ATOM 3966 C CA . LEU B 2 499 ? 1.38648 -27.92578 54.17958 1.000 43.03259 498 LEU A CA 1
ATOM 3967 C C . LEU B 2 499 ? -0.04028 -27.51636 53.82497 1.000 50.07373 498 LEU A C 1
ATOM 3968 O O . LEU B 2 499 ? -1.00168 -28.14664 54.27771 1.000 50.59988 498 LEU A O 1
ATOM 3973 N N . PRO B 2 500 ? -0.21352 -26.46416 53.03116 1.000 45.15401 499 PRO A N 1
ATOM 3974 C CA . PRO B 2 500 ? -1.54365 -26.17202 52.49394 1.000 55.08755 499 PRO A CA 1
ATOM 3975 C C . PRO B 2 500 ? -2.00698 -27.30526 51.59193 1.000 52.81363 499 PRO A C 1
ATOM 3976 O O . PRO B 2 500 ? -1.21076 -27.94292 50.90049 1.000 59.96334 499 PRO A O 1
ATOM 3980 N N . LYS B 2 501 ? -3.31138 -27.56033 51.60914 1.000 58.59340 500 LYS A N 1
ATOM 3981 C CA . LYS B 2 501 ? -3.88360 -28.63052 50.80770 1.000 69.79531 500 LYS A CA 1
ATOM 3982 C C . LYS B 2 501 ? -5.16485 -28.14005 50.14908 1.000 66.76159 500 LYS A C 1
ATOM 3983 O O . LYS B 2 501 ? -5.76584 -27.15104 50.57624 1.000 65.03001 500 LYS A O 1
ATOM 3985 N N . TYR B 2 502 ? -5.56188 -28.84004 49.08672 1.000 78.79660 501 TYR A N 1
ATOM 3986 C CA . TYR B 2 502 ? -6.85285 -28.62764 48.42860 1.000 79.40965 501 TYR A CA 1
ATOM 3987 C C . TYR B 2 502 ? -7.03737 -27.19145 47.94148 1.000 81.14762 501 TYR A C 1
ATOM 3988 O O . TYR B 2 502 ? -6.95726 -26.91817 46.74091 1.000 75.92298 501 TYR A O 1
ATOM 3997 N N . THR C 1 1 ? 41.85630 40.64474 25.71990 1.000 73.79717 66 THR C N 1
ATOM 3998 C CA . THR C 1 1 ? 41.34422 39.30718 25.44908 1.000 66.35008 66 THR C CA 1
ATOM 3999 C C . THR C 1 1 ? 41.50251 38.95910 23.97035 1.000 64.41013 66 THR C C 1
ATOM 4000 O O . THR C 1 1 ? 42.58845 39.10129 23.40360 1.000 54.54935 66 THR C O 1
ATOM 4002 N N . LEU C 1 2 ? 40.41598 38.50440 23.34925 1.000 51.35165 67 LEU C N 1
ATOM 4003 C CA . LEU C 1 2 ? 40.43701 38.15493 21.93452 1.000 51.24082 67 LEU C CA 1
ATOM 4004 C C . LEU C 1 2 ? 40.41561 39.41499 21.07915 1.000 49.46415 67 LEU C C 1
ATOM 4005 O O . LEU C 1 2 ? 39.60858 40.32136 21.31236 1.000 43.20649 67 LEU C O 1
ATOM 4010 N N . LYS C 1 3 ? 41.29801 39.46489 20.07896 1.000 48.09390 68 LYS C N 1
ATOM 4011 C CA . LYS C 1 3 ? 41.33801 40.62571 19.19702 1.000 48.63060 68 LYS C CA 1
ATOM 4012 C C . LYS C 1 3 ? 40.12471 40.66226 18.27688 1.000 57.80813 68 LYS C C 1
ATOM 4013 O O . LYS C 1 3 ? 39.56894 41.73806 18.01687 1.000 46.95430 68 LYS C O 1
ATOM 4015 N N . TYR C 1 4 ? 39.69474 39.50317 17.77561 1.000 30.05147 69 TYR C N 1
ATOM 4016 C CA . TYR C 1 4 ? 38.56238 39.41694 16.85478 1.000 30.06299 69 TYR C CA 1
ATOM 4017 C C . TYR C 1 4 ? 37.59860 38.34368 17.34023 1.000 32.84512 69 TYR C C 1
ATOM 4018 O O . TYR C 1 4 ? 37.48268 37.27401 16.73025 1.000 32.65253 69 TYR C O 1
ATOM 4027 N N . PRO C 1 5 ? 36.88588 38.60147 18.43675 1.000 35.98560 70 PRO C N 1
ATOM 4028 C CA . PRO C 1 5 ? 35.93286 37.60437 18.93909 1.000 33.34627 70 PRO C CA 1
ATOM 4029 C C . PRO C 1 5 ? 34.87316 37.31141 17.89136 1.000 35.57798 70 PRO C C 1
ATOM 4030 O O . PRO C 1 5 ? 34.44143 38.19918 17.15206 1.000 28.01171 70 PRO C O 1
ATOM 4034 N N . ILE C 1 6 ? 34.47859 36.04411 17.81022 1.000 26.58284 71 ILE C N 1
ATOM 4035 C CA . ILE C 1 6 ? 33.51216 35.58744 16.82217 1.000 26.73456 71 ILE C CA 1
ATOM 4036 C C . ILE C 1 6 ? 32.23748 35.19560 17.56116 1.000 29.34163 71 ILE C C 1
ATOM 4037 O O . ILE C 1 6 ? 32.27496 34.37057 18.48321 1.000 27.85698 71 ILE C O 1
ATOM 4042 N N . GLU C 1 7 ? 31.11957 35.81030 17.17256 1.000 24.59724 72 GLU C N 1
ATOM 4043 C CA . GLU C 1 7 ? 29.81489 35.58703 17.78451 1.000 25.49791 72 GLU C CA 1
ATOM 4044 C C . GLU C 1 7 ? 28.96298 34.75011 16.83991 1.000 27.32122 72 GLU C C 1
ATOM 4045 O O . GLU C 1 7 ? 28.71130 35.15148 15.69808 1.000 26.01005 72 GLU C O 1
ATOM 4051 N N . MET C 1 8 ? 28.53660 33.58383 17.31244 1.000 25.45460 73 MET C N 1
ATOM 4052 C CA . MET C 1 8 ? 27.74025 32.68256 16.49378 1.000 22.87478 73 MET C CA 1
ATOM 4053 C C . MET C 1 8 ? 26.33871 33.24383 16.31962 1.000 23.01427 73 MET C C 1
ATOM 4054 O O . MET C 1 8 ? 25.66736 33.56880 17.30288 1.000 24.51831 73 MET C O 1
ATOM 4059 N N . GLY C 1 9 ? 25.89663 33.35536 15.07069 1.000 21.81063 74 GLY C N 1
ATOM 4060 C CA . GLY C 1 9 ? 24.55417 33.85444 14.81550 1.000 19.26028 74 GLY C CA 1
ATOM 4061 C C . GLY C 1 9 ? 24.37685 35.32245 15.14609 1.000 22.35059 74 GLY C C 1
ATOM 4062 O O . GLY C 1 9 ? 23.29081 35.72914 15.57101 1.000 19.71180 74 GLY C O 1
ATOM 4063 N N . ILE C 1 10 ? 25.43606 36.12315 14.98535 1.000 25.11367 75 ILE C N 1
ATOM 4064 C CA . ILE C 1 10 ? 25.37893 37.53764 15.32453 1.000 21.31262 75 ILE C CA 1
ATOM 4065 C C . ILE C 1 10 ? 24.17391 38.18088 14.64821 1.000 24.21184 75 ILE C C 1
ATOM 4066 O O . ILE C 1 10 ? 23.87869 37.91619 13.47638 1.000 22.72635 75 ILE C O 1
ATOM 4071 N N . VAL C 1 11 ? 23.44655 39.00023 15.40904 1.000 25.15217 76 VAL C N 1
ATOM 4072 C CA . VAL C 1 11 ? 22.19848 39.59311 14.93074 1.000 22.60672 76 VAL C CA 1
ATOM 4073 C C . VAL C 1 11 ? 22.50506 40.72061 13.95071 1.000 28.12800 76 VAL C C 1
ATOM 4074 O O . VAL C 1 11 ? 23.30762 41.61593 14.24193 1.000 31.36775 76 VAL C O 1
ATOM 4078 N N . THR C 1 12 ? 21.88038 40.66799 12.77756 1.000 22.73422 77 THR C N 1
ATOM 4079 C CA . THR C 1 12 ? 22.04299 41.66174 11.72603 1.000 26.03718 77 THR C CA 1
ATOM 4080 C C . THR C 1 12 ? 20.67680 42.23348 11.36951 1.000 31.34605 77 THR C C 1
ATOM 4081 O O . THR C 1 12 ? 19.63243 41.67620 11.71790 1.000 28.00908 77 THR C O 1
ATOM 4085 N N . ASN C 1 13 ? 20.69501 43.35158 10.65267 1.000 28.82687 78 ASN C N 1
ATOM 4086 C CA . ASN C 1 13 ? 19.47292 44.00772 10.20521 1.000 25.31378 78 ASN C CA 1
ATOM 4087 C C . ASN C 1 13 ? 19.04675 43.41948 8.86677 1.000 23.90365 78 ASN C C 1
ATOM 4088 O O . ASN C 1 13 ? 19.80925 43.46123 7.89788 1.000 32.92033 78 ASN C O 1
ATOM 4093 N N . TRP C 1 14 ? 17.83095 42.87623 8.80899 1.000 24.02014 79 TRP C N 1
ATOM 4094 C CA . TRP C 1 14 ? 17.30037 42.31399 7.57233 1.000 23.50710 79 TRP C CA 1
ATOM 4095 C C . TRP C 1 14 ? 16.28924 43.22530 6.88458 1.000 24.39793 79 TRP C C 1
ATOM 4096 O O . TRP C 1 14 ? 15.71584 42.82958 5.86421 1.000 36.09129 79 TRP C O 1
ATOM 4107 N N . ASP C 1 15 ? 16.06334 44.43045 7.40705 1.000 33.58886 80 ASP C N 1
ATOM 4108 C CA . ASP C 1 15 ? 15.07901 45.35717 6.84281 1.000 32.87626 80 ASP C CA 1
ATOM 4109 C C . ASP C 1 15 ? 15.71249 46.08771 5.66332 1.000 38.08737 80 ASP C C 1
ATOM 4110 O O . ASP C 1 15 ? 16.40900 47.08848 5.83615 1.000 36.33994 80 ASP C O 1
ATOM 4115 N N . ASP C 1 16 ? 15.46214 45.58033 4.45419 1.000 28.53455 81 ASP C N 1
ATOM 4116 C CA . ASP C 1 16 ? 15.97644 46.20270 3.24041 1.000 31.05196 81 ASP C CA 1
ATOM 4117 C C . ASP C 1 16 ? 15.36041 47.57800 2.99779 1.000 36.51916 81 ASP C C 1
ATOM 4118 O O . ASP C 1 16 ? 16.01843 48.45861 2.43718 1.000 49.30858 81 ASP C O 1
ATOM 4123 N N . MET C 1 17 ? 14.10209 47.77637 3.39244 1.000 41.35495 82 MET C N 1
ATOM 4124 C CA . MET C 1 17 ? 13.45053 49.05997 3.15907 1.000 47.60783 82 MET C CA 1
ATOM 4125 C C . MET C 1 17 ? 13.95007 50.14601 4.10124 1.000 59.24782 82 MET C C 1
ATOM 4126 O O . MET C 1 17 ? 13.75032 51.33228 3.81857 1.000 69.85074 82 MET C O 1
ATOM 4131 N N . GLU C 1 18 ? 14.58593 49.77166 5.20999 1.000 57.37115 83 GLU C N 1
ATOM 4132 C CA . GLU C 1 18 ? 15.09225 50.74473 6.16780 1.000 63.70873 83 GLU C CA 1
ATOM 4133 C C . GLU C 1 18 ? 16.16475 51.61310 5.52097 1.000 80.00630 83 GLU C C 1
ATOM 4134 O O . GLU C 1 18 ? 15.95748 52.81398 5.31823 1.000 105.71914 83 GLU C O 1
ATOM 4140 N N . LYS C 1 19 ? 17.30535 51.01811 5.18409 1.000 80.92016 84 LYS C N 1
ATOM 4141 C CA . LYS C 1 19 ? 18.36708 51.74152 4.48911 1.000 82.76691 84 LYS C CA 1
ATOM 4142 C C . LYS C 1 19 ? 18.83571 50.96985 3.25784 1.000 81.55157 84 LYS C C 1
ATOM 4143 O O . LYS C 1 19 ? 18.07581 50.77387 2.30707 1.000 66.57861 84 LYS C O 1
ATOM 4145 N N . VAL D 2 20 ? 0.56940 24.14158 -11.96397 1.000 69.49421 19 VAL D N 1
ATOM 4146 C CA . VAL D 2 20 ? 0.71826 25.59075 -11.86682 1.000 74.90172 19 VAL D CA 1
ATOM 4147 C C . VAL D 2 20 ? 1.69281 26.08782 -12.92595 1.000 73.68988 19 VAL D C 1
ATOM 4148 O O . VAL D 2 20 ? 2.72976 25.47170 -13.16667 1.000 74.98295 19 VAL D O 1
ATOM 4150 N N . SER D 2 21 ? 1.35500 27.20579 -13.55331 1.000 70.24360 20 SER D N 1
ATOM 4151 C CA . SER D 2 21 ? 2.15620 27.75870 -14.63219 1.000 65.31274 20 SER D CA 1
ATOM 4152 C C . SER D 2 21 ? 3.11978 28.81231 -14.10390 1.000 64.81429 20 SER D C 1
ATOM 4153 O O . SER D 2 21 ? 2.91468 29.37556 -13.02361 1.000 55.18061 20 SER D O 1
ATOM 4156 N N . PRO D 2 22 ? 4.19868 29.09252 -14.84070 1.000 63.99683 21 PRO D N 1
ATOM 4157 C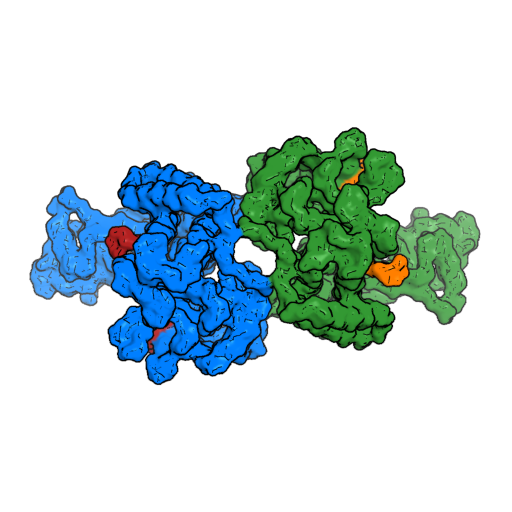 CA . PRO D 2 22 ? 5.10287 30.17645 -14.42083 1.000 61.83045 21 PRO D CA 1
ATOM 4158 C C . PRO D 2 22 ? 4.42592 31.53317 -14.32715 1.000 58.16591 21 PRO D C 1
ATOM 4159 O O . PRO D 2 22 ? 4.78306 32.32889 -13.44969 1.000 56.11827 21 PRO D O 1
ATOM 4163 N N . LYS D 2 23 ? 3.45557 31.82234 -15.20009 1.000 61.37730 22 LYS D N 1
ATOM 4164 C CA . LYS D 2 23 ? 2.77390 33.11263 -15.14792 1.000 60.17010 22 LYS D CA 1
ATOM 4165 C C . LYS D 2 23 ? 1.93445 33.25964 -13.88404 1.000 52.48911 22 LYS D C 1
ATOM 4166 O O . LYS D 2 23 ? 1.79252 34.37241 -13.36273 1.000 49.35436 22 LYS D O 1
ATOM 4168 N N . GLU D 2 24 ? 1.37719 32.15694 -13.37748 1.000 53.80341 23 GLU D N 1
ATOM 4169 C CA . GLU D 2 24 ? 0.57678 32.22145 -12.15875 1.000 53.86137 23 GLU D CA 1
ATOM 4170 C C . GLU D 2 24 ? 1.43487 32.58191 -10.95122 1.000 54.78387 23 GLU D C 1
ATOM 4171 O O . GLU D 2 24 ? 1.03396 33.40826 -10.12202 1.000 48.75639 23 GLU D O 1
ATOM 4177 N N . ILE D 2 25 ? 2.62020 31.97716 -10.83925 1.000 43.36963 24 ILE D N 1
ATOM 4178 C CA . ILE D 2 25 ? 3.51568 32.28785 -9.72892 1.000 41.94568 24 ILE D CA 1
ATOM 4179 C C . ILE D 2 25 ? 4.00342 33.72704 -9.82355 1.000 45.95328 24 ILE D C 1
ATOM 4180 O O . ILE D 2 25 ? 4.14096 34.41986 -8.80784 1.000 41.11570 24 ILE D O 1
ATOM 4185 N N . LEU D 2 26 ? 4.27118 34.20177 -11.04077 1.000 40.91936 25 LEU D N 1
ATOM 4186 C CA . LEU D 2 26 ? 4.73013 35.57407 -11.20362 1.000 42.76821 25 LEU D CA 1
ATOM 4187 C C . LEU D 2 26 ? 3.66289 36.56815 -10.76032 1.000 41.39438 25 LEU D C 1
ATOM 4188 O O . LEU D 2 26 ? 3.97961 37.61092 -10.17780 1.000 48.20198 25 LEU D O 1
ATOM 4193 N N . ASN D 2 27 ? 2.39132 36.26166 -11.01847 1.000 42.77307 26 ASN D N 1
ATOM 4194 C CA . ASN D 2 27 ? 1.32623 37.14913 -10.56456 1.000 43.57009 26 ASN D CA 1
ATOM 4195 C C . ASN D 2 27 ? 1.20027 37.12788 -9.04898 1.000 44.58757 26 ASN D C 1
ATOM 4196 O O . ASN D 2 27 ? 0.92781 38.16143 -8.42904 1.000 39.86454 26 ASN D O 1
ATOM 4201 N N . LEU D 2 28 ? 1.40054 35.96272 -8.43210 1.000 37.98617 27 LEU D N 1
ATOM 4202 C CA . LEU D 2 28 ? 1.29732 35.88401 -6.97968 1.000 38.98334 27 LEU D CA 1
ATOM 4203 C C . LEU D 2 28 ? 2.45215 36.61040 -6.29996 1.000 34.18657 27 LEU D C 1
ATOM 4204 O O . LEU D 2 28 ? 2.24464 37.32349 -5.31130 1.000 36.60269 27 LEU D O 1
ATOM 4209 N N . THR D 2 29 ? 3.68043 36.43650 -6.80234 1.000 34.94698 28 THR D N 1
ATOM 4210 C CA . THR D 2 29 ? 4.79515 37.16942 -6.21236 1.000 29.85505 28 THR D CA 1
ATOM 4211 C C . THR D 2 29 ? 4.66856 38.66109 -6.47659 1.000 37.45762 28 THR D C 1
ATOM 4212 O O . THR D 2 29 ? 5.11845 39.46977 -5.65882 1.000 31.87159 28 THR D O 1
ATOM 4216 N N . SER D 2 30 ? 4.06359 39.04133 -7.60676 1.000 40.20433 29 SER D N 1
ATOM 4217 C CA . SER D 2 30 ? 3.76377 40.44874 -7.85009 1.000 45.26147 29 SER D CA 1
ATOM 4218 C C . SER D 2 30 ? 2.82357 40.99165 -6.78362 1.000 32.13112 29 SER D C 1
ATOM 4219 O O . SER D 2 30 ? 3.07372 42.05250 -6.20056 1.000 37.27477 29 SER D O 1
ATOM 4222 N N . GLU D 2 31 ? 1.73372 40.26871 -6.50962 1.000 34.25488 30 GLU D N 1
ATOM 4223 C CA . GLU D 2 31 ? 0.83670 40.67062 -5.43024 1.000 32.01014 30 GLU D CA 1
ATOM 4224 C C . GLU D 2 31 ? 1.56043 40.67855 -4.08917 1.000 41.78976 30 GLU D C 1
ATOM 4225 O O . GLU D 2 31 ? 1.36818 41.59206 -3.27617 1.000 38.93660 30 GLU D O 1
ATOM 4231 N N . LEU D 2 32 ? 2.41480 39.67663 -3.85018 1.000 39.78054 31 LEU D N 1
ATOM 4232 C CA . LEU D 2 32 ? 3.13714 39.59577 -2.58429 1.000 33.92257 31 LEU D CA 1
ATOM 4233 C C . LEU D 2 32 ? 4.09357 40.76913 -2.41448 1.000 30.53007 31 LEU D C 1
ATOM 4234 O O . LEU D 2 32 ? 4.16430 41.36743 -1.33486 1.000 30.26640 31 LEU D O 1
ATOM 4239 N N . LEU D 2 33 ? 4.84933 41.10754 -3.46825 1.000 27.22672 32 LEU D N 1
ATOM 4240 C CA . LEU D 2 33 ? 5.77354 42.23761 -3.38377 1.000 34.17430 32 LEU D CA 1
ATOM 4241 C C . LEU D 2 33 ? 5.03480 43.51806 -3.01800 1.000 38.10875 32 LEU D C 1
ATOM 4242 O O . LEU D 2 33 ? 5.47725 44.28015 -2.14949 1.000 35.32175 32 LEU D O 1
ATOM 4247 N N . GLN D 2 34 ? 3.89641 43.76355 -3.66872 1.000 38.28308 33 GLN D N 1
ATOM 4248 C CA . GLN D 2 34 ? 3.11767 44.96187 -3.37455 1.000 43.25538 33 GLN D CA 1
ATOM 4249 C C . GLN D 2 34 ? 2.63009 44.95070 -1.93037 1.000 41.71344 33 GLN D C 1
ATOM 4250 O O . GLN D 2 34 ? 2.77764 45.94190 -1.20445 1.000 37.17434 33 GLN D O 1
ATOM 4253 N N . LYS D 2 35 ? 2.08017 43.81491 -1.48760 1.000 40.27345 34 LYS D N 1
ATOM 4254 C CA . LYS D 2 35 ? 1.53812 43.71124 -0.13432 1.000 30.59866 34 LYS D CA 1
ATOM 4255 C C . LYS D 2 35 ? 2.61153 43.94298 0.92471 1.000 41.14761 34 LYS D C 1
ATOM 4256 O O . LYS D 2 35 ? 2.36585 44.62238 1.93090 1.000 35.57341 34 LYS D O 1
ATOM 4262 N N . CYS D 2 36 ? 3.81170 43.39738 0.71564 1.000 34.04463 35 CYS D N 1
ATOM 4263 C CA . CYS D 2 36 ? 4.87177 43.50832 1.70793 1.000 37.17770 35 CYS D CA 1
ATOM 4264 C C . CYS D 2 36 ? 5.70763 44.76874 1.56120 1.000 34.00282 35 CYS D C 1
ATOM 4265 O O . CYS D 2 36 ? 6.53374 45.04929 2.43741 1.000 37.55593 35 CYS D O 1
ATOM 4268 N N . SER D 2 37 ? 5.53659 45.51932 0.47753 1.000 34.43553 36 SER D N 1
ATOM 4269 C CA . SER D 2 37 ? 6.18610 46.81674 0.36495 1.000 43.72095 36 SER D CA 1
ATOM 4270 C C . SER D 2 37 ? 5.31161 47.94352 0.88779 1.000 45.70383 36 SER D C 1
ATOM 4271 O O . SER D 2 37 ? 5.77796 49.08368 0.96610 1.000 39.83013 36 SER D O 1
ATOM 4274 N N . SER D 2 38 ? 4.06471 47.64528 1.24694 1.000 41.54771 37 SER D N 1
ATOM 4275 C CA . SER D 2 38 ? 3.18875 48.64680 1.82511 1.000 48.00857 37 SER D CA 1
ATOM 4276 C C . SER D 2 38 ? 3.77413 49.15048 3.14323 1.000 46.70341 37 SER D C 1
ATOM 4277 O O . SER D 2 38 ? 4.48611 48.41670 3.83590 1.000 46.90974 37 SER D O 1
ATOM 4280 N N . PRO D 2 39 ? 3.49976 50.40006 3.50939 1.000 52.40370 38 PRO D N 1
ATOM 4281 C CA . PRO D 2 39 ? 4.03062 50.93667 4.76695 1.000 39.54833 38 PRO D CA 1
ATOM 4282 C C . PRO D 2 39 ? 3.43351 50.21996 5.96760 1.000 49.47732 38 PRO D C 1
ATOM 4283 O O . PRO D 2 39 ? 2.45424 49.47579 5.86787 1.000 47.26712 38 PRO D O 1
ATOM 4287 N N . ALA D 2 40 ? 4.05074 50.45794 7.12145 1.000 53.78531 39 ALA D N 1
ATOM 4288 C CA . ALA D 2 40 ? 3.59895 49.82566 8.35307 1.000 48.78654 39 ALA D CA 1
ATOM 4289 C C . ALA D 2 40 ? 2.14965 50.21360 8.62989 1.000 47.51263 39 ALA D C 1
ATOM 4290 O O . ALA D 2 40 ? 1.79645 51.39519 8.51356 1.000 41.88394 39 ALA D O 1
ATOM 4292 N N . PRO D 2 41 ? 1.28246 49.26036 8.97659 1.000 41.95345 40 PRO D N 1
ATOM 4293 C CA . PRO D 2 41 ? -0.14587 49.56679 9.12919 1.000 41.25086 40 PRO D CA 1
ATOM 4294 C C . PRO D 2 41 ? -0.53875 50.13620 10.48461 1.000 45.28384 40 PRO D C 1
ATOM 4295 O O . PRO D 2 41 ? -1.73393 50.35293 10.71349 1.000 48.17700 40 PRO D O 1
ATOM 4299 N N . GLY D 2 42 ? 0.40995 50.39042 11.38263 1.000 40.66117 41 GLY D N 1
ATOM 4300 C CA . GLY D 2 42 ? 0.08643 50.78199 12.73436 1.000 39.45990 41 GLY D CA 1
ATOM 4301 C C . GLY D 2 42 ? 0.02432 49.57198 13.64542 1.000 39.94474 41 GLY D C 1
ATOM 4302 O O . GLY D 2 42 ? -0.41797 48.49432 13.24001 1.000 40.08623 41 GLY D O 1
ATOM 4303 N N . PRO D 2 43 ? 0.46149 49.73175 14.90091 1.000 36.09188 42 PRO D N 1
ATOM 4304 C CA . PRO D 2 43 ? 0.63614 48.55255 15.77407 1.000 38.61725 42 PRO D CA 1
ATOM 4305 C C . PRO D 2 43 ? -0.62829 47.72976 15.98316 1.000 48.48897 42 PRO D C 1
ATOM 4306 O O . PRO D 2 43 ? -0.54051 46.49940 16.10224 1.000 41.16391 42 PRO D O 1
ATOM 4310 N N . GLY D 2 44 ? -1.80294 48.36427 16.02812 1.000 42.83174 43 GLY D N 1
ATOM 4311 C CA . GLY D 2 44 ? -3.04315 47.62096 16.20735 1.000 37.51873 43 GLY D CA 1
ATOM 4312 C C . GLY D 2 44 ? -3.49470 46.84536 14.98558 1.000 31.63284 43 GLY D C 1
ATOM 4313 O O . GLY D 2 44 ? -4.43514 46.04750 15.08489 1.000 31.85663 43 GLY D O 1
ATOM 4314 N N . LYS D 2 45 ? -2.85391 47.06590 13.84225 1.000 29.06074 44 LYS D N 1
ATOM 4315 C CA . LYS D 2 45 ? -3.18364 46.37750 12.60516 1.000 28.01415 44 LYS D CA 1
ATOM 4316 C C . LYS D 2 45 ? -2.15322 45.32336 12.23694 1.000 27.21787 44 LYS D C 1
ATOM 4317 O O . LYS D 2 45 ? -2.32158 44.64068 11.22188 1.000 29.84743 44 LYS D O 1
ATOM 4319 N N . GLU D 2 46 ? -1.09022 45.18337 13.02829 1.000 28.60260 45 GLU D N 1
ATOM 4320 C CA . GLU D 2 46 ? 0.03509 44.35449 12.60797 1.000 28.09623 45 GLU D CA 1
ATOM 4321 C C . GLU D 2 46 ? -0.31318 42.86937 12.60761 1.000 27.08370 45 GLU D C 1
ATOM 4322 O O . GLU D 2 46 ? 0.17327 42.12832 11.74645 1.000 25.09519 45 GLU D O 1
ATOM 4328 N N . TRP D 2 47 ? -1.15866 42.41876 13.53828 1.000 26.67792 46 TRP D N 1
ATOM 4329 C CA . TRP D 2 47 ? -1.56002 41.01305 13.53106 1.000 25.96503 46 TRP D CA 1
ATOM 4330 C C . TRP D 2 47 ? -2.40184 40.68888 12.30435 1.000 32.68989 46 TRP D C 1
ATOM 4331 O O . TRP D 2 47 ? -2.21621 39.64174 11.67482 1.000 24.22780 46 TRP D O 1
ATOM 4342 N N . GLU D 2 48 ? -3.33228 41.57701 11.93967 1.000 25.58252 47 GLU D N 1
ATOM 4343 C CA . GLU D 2 48 ? -4.13603 41.33478 10.74770 1.000 25.32583 47 GLU D CA 1
ATOM 4344 C C . GLU D 2 48 ? -3.27050 41.31662 9.49728 1.000 20.50820 47 GLU D C 1
ATOM 4345 O O . GLU D 2 48 ? -3.44355 40.45486 8.62614 1.000 27.86204 47 GLU D O 1
ATOM 4351 N N . GLU D 2 49 ? -2.32860 42.25327 9.39383 1.000 24.95653 48 GLU D N 1
ATOM 4352 C CA . GLU D 2 49 ? -1.41654 42.26714 8.25496 1.000 24.88606 48 GLU D CA 1
ATOM 4353 C C . GLU D 2 49 ? -0.59646 40.98766 8.20135 1.000 27.86170 48 GLU D C 1
ATOM 4354 O O . GLU D 2 49 ? -0.39811 40.40754 7.12823 1.000 25.37828 48 GLU D O 1
ATOM 4360 N N . TYR D 2 50 ? -0.12498 40.53416 9.36020 1.000 23.45026 49 TYR D N 1
ATOM 4361 C CA . TYR D 2 50 ? 0.65844 39.30152 9.43461 1.000 20.63790 49 TYR D CA 1
ATOM 4362 C C . TYR D 2 50 ? -0.11915 38.11617 8.87266 1.000 24.17528 49 TYR D C 1
ATOM 4363 O O . TYR D 2 50 ? 0.40045 37.34626 8.05506 1.000 27.94234 49 TYR D O 1
ATOM 4372 N N . VAL D 2 51 ? -1.37988 37.96168 9.28420 1.000 22.31041 50 VAL D N 1
ATOM 4373 C CA . VAL D 2 51 ? -2.17566 36.83171 8.80723 1.000 25.28913 50 VAL D CA 1
ATOM 4374 C C . VAL D 2 51 ? -2.47902 36.97490 7.31627 1.000 27.47075 50 VAL D C 1
ATOM 4375 O O . VAL D 2 51 ? -2.53622 35.97966 6.58409 1.000 26.32267 50 VAL D O 1
ATOM 4379 N N . GLN D 2 52 ? -2.68689 38.21018 6.84284 1.000 25.83056 51 GLN D N 1
ATOM 4380 C CA . GLN D 2 52 ? -2.85640 38.43580 5.40760 1.000 24.48890 51 GLN D CA 1
ATOM 4381 C C . GLN D 2 52 ? -1.61449 38.01827 4.62367 1.000 23.31479 51 GLN D C 1
ATOM 4382 O O . GLN D 2 52 ? -1.72271 37.42306 3.54362 1.000 26.41042 51 GLN D O 1
ATOM 4388 N N . ILE D 2 53 ? -0.42680 38.33528 5.13866 1.000 22.97074 52 ILE D N 1
ATOM 4389 C CA . ILE D 2 53 ? 0.79479 37.97394 4.42454 1.000 24.77970 52 ILE D CA 1
ATOM 4390 C C . ILE D 2 53 ? 1.01947 36.46502 4.47245 1.000 24.81954 52 ILE D C 1
ATOM 4391 O O . ILE D 2 53 ? 1.40472 35.85635 3.46544 1.000 22.61037 52 ILE D O 1
ATOM 4396 N N . ARG D 2 54 ? 0.77449 35.83640 5.63189 1.000 22.26039 53 ARG D N 1
ATOM 4397 C CA . ARG D 2 54 ? 0.86893 34.37443 5.72195 1.000 24.02904 53 ARG D CA 1
ATOM 4398 C C . ARG D 2 54 ? -0.03689 33.70196 4.70474 1.000 26.23212 53 ARG D C 1
ATOM 4399 O O . ARG D 2 54 ? 0.31406 32.66509 4.13318 1.000 24.33513 53 ARG D O 1
ATOM 4407 N N . THR D 2 55 ? -1.23181 34.26066 4.49903 1.000 23.69877 54 THR D N 1
ATOM 4408 C CA . THR D 2 55 ? -2.18737 33.65672 3.58054 1.000 28.69945 54 THR D CA 1
ATOM 4409 C C . THR D 2 55 ? -1.64006 33.62832 2.16232 1.000 28.12134 54 THR D C 1
ATOM 4410 O O . THR D 2 55 ? -1.78060 32.62309 1.45385 1.000 25.91431 54 THR D O 1
ATOM 4414 N N . LEU D 2 56 ? -0.99970 34.72286 1.74136 1.000 24.07149 55 LEU D N 1
ATOM 4415 C CA . LEU D 2 56 ? -0.38777 34.78990 0.42059 1.000 25.54402 55 LEU D CA 1
ATOM 4416 C C . LEU D 2 56 ? 0.79384 33.83831 0.31991 1.000 26.04781 55 LEU D C 1
ATOM 4417 O O . LEU D 2 56 ? 0.92203 33.09607 -0.65890 1.000 28.39020 55 LEU D O 1
ATOM 4422 N N . VAL D 2 57 ? 1.67222 33.85784 1.32456 1.000 26.69352 56 VAL D N 1
ATOM 4423 C CA . VAL D 2 57 ? 2.85979 33.00574 1.29439 1.000 24.78234 56 VAL D CA 1
ATOM 4424 C C . VAL D 2 57 ? 2.45605 31.54095 1.22183 1.000 23.54098 56 VAL D C 1
ATOM 4425 O O . VAL D 2 57 ? 2.94761 30.78559 0.37610 1.000 28.72479 56 VAL D O 1
ATOM 4429 N N . GLU D 2 58 ? 1.52732 31.12629 2.08644 1.000 25.79152 57 GLU D N 1
ATOM 4430 C CA . GLU D 2 58 ? 1.14160 29.71960 2.12856 1.000 30.24484 57 GLU D CA 1
ATOM 4431 C C . GLU D 2 58 ? 0.48922 29.27686 0.82733 1.000 32.76804 57 GLU D C 1
ATOM 4432 O O . GLU D 2 58 ? 0.65253 28.12257 0.41140 1.000 27.71862 57 GLU D O 1
ATOM 4438 N N . LYS D 2 59 ? -0.24813 30.17601 0.16960 1.000 29.18301 58 LYS D N 1
ATOM 4439 C CA . LYS D 2 59 ? -0.80806 29.86330 -1.14368 1.000 31.22501 58 LYS D CA 1
ATOM 4440 C C . LYS D 2 59 ? 0.29332 29.65687 -2.18043 1.000 28.74875 58 LYS D C 1
ATOM 4441 O O . LYS D 2 59 ? 0.22728 28.72274 -2.98861 1.000 33.99009 58 LYS D O 1
ATOM 4447 N N . ILE D 2 60 ? 1.31880 30.51017 -2.16566 1.000 27.08922 59 ILE D N 1
ATOM 4448 C CA . ILE D 2 60 ? 2.47675 30.30734 -3.03386 1.000 28.55424 59 ILE D CA 1
ATOM 4449 C C . ILE D 2 60 ? 3.20000 29.01491 -2.66555 1.000 28.35741 59 ILE D C 1
ATOM 4450 O O . ILE D 2 60 ? 3.52362 28.18859 -3.53153 1.000 25.94995 59 ILE D O 1
ATOM 4455 N N . ARG D 2 61 ? 3.45864 28.81571 -1.37037 1.000 26.20948 60 ARG D N 1
ATOM 4456 C CA . ARG D 2 61 ? 4.23246 27.64688 -0.95831 1.000 27.19631 60 ARG D CA 1
ATOM 4457 C C . ARG D 2 61 ? 3.52435 26.35507 -1.34405 1.000 35.38671 60 ARG D C 1
ATOM 4458 O O . ARG D 2 61 ? 4.17094 25.38069 -1.75000 1.000 28.49996 60 ARG D O 1
ATOM 4466 N N . LYS D 2 62 ? 2.19083 26.33341 -1.25252 1.000 27.61993 61 LYS D N 1
ATOM 4467 C CA . LYS D 2 62 ? 1.45297 25.12634 -1.61197 1.000 28.13073 61 LYS D CA 1
ATOM 4468 C C . LYS D 2 62 ? 1.47570 24.85608 -3.11262 1.000 30.39438 61 LYS D C 1
ATOM 4469 O O . LYS D 2 62 ? 1.29514 23.70490 -3.52246 1.000 34.05744 61 LYS D O 1
ATOM 4471 N N . LYS D 2 63 ? 1.70952 25.87705 -3.93670 1.000 28.98402 62 LYS D N 1
ATOM 4472 C CA . LYS D 2 63 ? 1.82702 25.70159 -5.38044 1.000 29.27297 62 LYS D CA 1
ATOM 4473 C C . LYS D 2 63 ? 3.24565 25.37099 -5.82701 1.000 39.97616 62 LYS D C 1
ATOM 4474 O O . LYS D 2 63 ? 3.48154 25.21903 -7.03038 1.000 43.09854 62 LYS D O 1
ATOM 4480 N N . GLN D 2 64 ? 4.19194 25.26156 -4.90136 1.000 28.94123 63 GLN D N 1
ATOM 4481 C CA . GLN D 2 64 ? 5.58213 25.00030 -5.23393 1.000 24.95495 63 GLN D CA 1
ATOM 4482 C C . GLN D 2 64 ? 6.01763 23.66797 -4.63705 1.000 28.75632 63 GLN D C 1
ATOM 4483 O O . GLN D 2 64 ? 5.28921 23.03305 -3.87017 1.000 31.82550 63 GLN D O 1
ATOM 4489 N N . LYS D 2 65 ? 7.22237 23.24115 -5.00688 1.000 26.04320 64 LYS D N 1
ATOM 4490 C CA . LYS D 2 65 ? 7.68879 21.88174 -4.75383 1.000 40.00098 64 LYS D CA 1
ATOM 4491 C C . LYS D 2 65 ? 8.71551 21.81137 -3.62635 1.000 32.98362 64 LYS D C 1
ATOM 4492 O O . LYS D 2 65 ? 9.64134 20.99683 -3.65871 1.000 32.61978 64 LYS D O 1
ATOM 4496 N N . GLY D 2 66 ? 8.54619 22.64380 -2.60147 1.000 28.80319 65 GLY D N 1
ATOM 4497 C CA . GLY D 2 66 ? 9.46598 22.62790 -1.47839 1.000 34.89277 65 GLY D CA 1
ATOM 4498 C C . GLY D 2 66 ? 10.84894 23.13312 -1.86003 1.000 33.35024 65 GLY D C 1
ATOM 4499 O O . GLY D 2 66 ? 11.00848 24.02587 -2.69250 1.000 25.14678 65 GLY D O 1
ATOM 4500 N N . LEU D 2 67 ? 11.86640 22.54146 -1.23378 1.000 25.39271 66 LEU D N 1
ATOM 4501 C CA . LEU D 2 67 ? 13.25035 22.86651 -1.55782 1.000 29.74674 66 LEU D CA 1
ATOM 4502 C C . LEU D 2 67 ? 13.57680 22.44536 -2.98788 1.000 27.60880 66 LEU D C 1
ATOM 4503 O O . LEU D 2 67 ? 13.27967 21.31939 -3.39719 1.000 29.12633 66 LEU D O 1
ATOM 4508 N N . SER D 2 68 ? 14.19189 23.35927 -3.74824 1.000 24.52042 67 SER D N 1
ATOM 4509 C CA . SER D 2 68 ? 14.50377 23.07629 -5.14852 1.000 24.59988 67 SER D CA 1
ATOM 4510 C C . SER D 2 68 ? 15.49077 21.92421 -5.27967 1.000 28.88110 67 SER D C 1
ATOM 4511 O O . SER D 2 68 ? 15.34722 21.07136 -6.16132 1.000 31.28796 67 SER D O 1
ATOM 4514 N N . VAL D 2 69 ? 16.51443 21.90510 -4.43763 1.000 30.30411 68 VAL D N 1
ATOM 4515 C CA . VAL D 2 69 ? 17.53500 20.86431 -4.44717 1.000 27.23082 68 VAL D CA 1
ATOM 4516 C C . VAL D 2 69 ? 17.41154 20.08024 -3.14875 1.000 25.39642 68 VAL D C 1
ATOM 4517 O O . VAL D 2 69 ? 17.47138 20.65938 -2.05897 1.000 29.55696 68 VAL D O 1
ATOM 4521 N N . THR D 2 70 ? 17.22405 18.77093 -3.25950 1.000 27.88174 69 THR D N 1
ATOM 4522 C CA . THR D 2 70 ? 17.28838 17.88316 -2.10964 1.000 28.71897 69 THR D CA 1
ATOM 4523 C C . THR D 2 70 ? 18.33560 16.81128 -2.38080 1.000 35.03192 69 THR D C 1
ATOM 4524 O O . THR D 2 70 ? 18.65481 16.50632 -3.53542 1.000 33.65147 69 THR D O 1
ATOM 4528 N N . PHE D 2 71 ? 18.90162 16.27098 -1.31097 1.000 29.28887 70 PHE D N 1
ATOM 4529 C CA . PHE D 2 71 ? 19.97220 15.29579 -1.43087 1.000 26.00420 70 PHE D CA 1
ATOM 4530 C C . PHE D 2 71 ? 19.43423 13.90508 -1.12397 1.000 30.89131 70 PHE D C 1
ATOM 4531 O O . PHE D 2 71 ? 18.47094 13.74464 -0.36846 1.000 38.73847 70 PHE D O 1
ATOM 4539 N N . ASP D 2 72 ? 20.05002 12.89891 -1.74390 1.000 31.39689 71 ASP D N 1
ATOM 4540 C CA . ASP D 2 72 ? 19.52897 11.53625 -1.63677 1.000 39.42081 71 ASP D CA 1
ATOM 4541 C C . ASP D 2 72 ? 19.76249 10.95019 -0.25081 1.000 41.13297 71 ASP D C 1
ATOM 4542 O O . ASP D 2 72 ? 18.89237 10.25743 0.29311 1.000 38.64602 71 ASP D O 1
ATOM 4547 N N . GLY D 2 73 ? 20.92984 11.20244 0.33036 1.000 35.96482 72 GLY D N 1
ATOM 4548 C CA . GLY D 2 73 ? 21.23957 10.63830 1.62392 1.000 31.91139 72 GLY D CA 1
ATOM 4549 C C . GLY D 2 73 ? 20.67219 11.44463 2.76836 1.000 38.94419 72 GLY D C 1
ATOM 4550 O O . GLY D 2 73 ? 20.14042 12.54627 2.60603 1.000 41.09097 72 GLY D O 1
ATOM 4551 N N . LYS D 2 74 ? 20.78293 10.86857 3.95942 1.000 41.97343 73 LYS D N 1
ATOM 4552 C CA . LYS D 2 74 ? 20.41583 11.60016 5.15605 1.000 34.37794 73 LYS D CA 1
ATOM 4553 C C . LYS D 2 74 ? 21.53362 12.56284 5.53676 1.000 33.69994 73 LYS D C 1
ATOM 4554 O O . LYS D 2 74 ? 22.64719 12.52107 5.00546 1.000 30.76150 73 LYS D O 1
ATOM 4560 N N . ARG D 2 75 ? 21.22336 13.42697 6.49544 1.000 30.90529 74 ARG D N 1
ATOM 4561 C CA . ARG D 2 75 ? 22.16698 14.45584 6.90180 1.000 27.66127 74 ARG D CA 1
ATOM 4562 C C . ARG D 2 75 ? 23.47120 13.85173 7.41646 1.000 21.80517 74 ARG D C 1
ATOM 4563 O O . ARG D 2 75 ? 24.56625 14.28041 7.02718 1.000 26.33760 74 ARG D O 1
ATOM 4571 N N . GLU D 2 76 ? 23.37642 12.83360 8.27643 1.000 27.10192 75 GLU D N 1
ATOM 4572 C CA . GLU D 2 76 ? 24.58652 12.22312 8.81716 1.000 24.76884 75 GLU D CA 1
ATOM 4573 C C . GLU D 2 76 ? 25.38446 11.45327 7.77249 1.000 28.99554 75 GLU D C 1
ATOM 4574 O O . GLU D 2 76 ? 26.57761 11.21748 7.99212 1.000 28.02419 75 GLU D O 1
ATOM 4580 N N . ASP D 2 77 ? 24.76729 11.05429 6.64994 1.000 25.20726 76 ASP D N 1
ATOM 4581 C CA . ASP D 2 77 ? 25.52663 10.39664 5.58881 1.000 26.28296 76 ASP D CA 1
ATOM 4582 C C . ASP D 2 77 ? 26.61403 11.29340 5.01764 1.000 25.36147 76 ASP D C 1
ATOM 4583 O O . ASP D 2 77 ? 27.55645 10.78753 4.39891 1.000 27.26167 76 ASP D O 1
ATOM 4588 N N . TYR D 2 78 ? 26.51058 12.60964 5.19939 1.000 23.19413 77 TYR D N 1
ATOM 4589 C CA . TYR D 2 78 ? 27.45842 13.52951 4.58726 1.000 24.55044 77 TYR D CA 1
ATOM 4590 C C . TYR D 2 78 ? 28.49324 14.07770 5.56481 1.000 22.49237 77 TYR D C 1
ATOM 4591 O O . TYR D 2 78 ? 29.42390 14.76840 5.13248 1.000 24.43807 77 TYR D O 1
ATOM 4600 N N . PHE D 2 79 ? 28.36405 13.79940 6.86234 1.000 20.11586 78 PHE D N 1
ATOM 4601 C CA . PHE D 2 79 ? 29.38321 14.27344 7.79679 1.000 21.88140 78 PHE D CA 1
ATOM 4602 C C . PHE D 2 79 ? 30.77657 13.73845 7.48091 1.000 26.05000 78 PHE D C 1
ATOM 4603 O O . PHE D 2 79 ? 31.74589 14.50357 7.63667 1.000 22.49961 78 PHE D O 1
ATOM 4611 N N . PRO D 2 80 ? 30.95787 12.49068 7.02637 1.000 22.03005 79 PRO D N 1
ATOM 4612 C CA . PRO D 2 80 ? 32.31868 12.05541 6.65471 1.000 25.63028 79 PRO D CA 1
ATOM 4613 C C . PRO D 2 80 ? 32.93462 12.88297 5.53721 1.000 30.32785 79 PRO D C 1
ATOM 4614 O O . PRO D 2 80 ? 34.14698 13.13127 5.56329 1.000 27.37370 79 PRO D O 1
ATOM 4618 N N . ASP D 2 81 ? 32.12810 13.34106 4.56815 1.000 29.30595 80 ASP D N 1
ATOM 4619 C CA . ASP D 2 81 ? 32.65040 14.18297 3.49274 1.000 27.77009 80 ASP D CA 1
ATOM 4620 C C . ASP D 2 81 ? 33.03823 15.56437 4.00141 1.000 24.34183 80 ASP D C 1
ATOM 4621 O O . ASP D 2 81 ? 34.04598 16.13344 3.56169 1.000 24.70224 80 ASP D O 1
ATOM 4626 N N . LEU D 2 82 ? 32.22724 16.14190 4.89257 1.000 22.64393 81 LEU D N 1
ATOM 4627 C CA . LEU D 2 82 ? 32.60960 17.39815 5.52708 1.000 20.64623 81 LEU D CA 1
ATOM 4628 C C . LEU D 2 82 ? 33.96143 17.27201 6.22479 1.000 23.47767 81 LEU D C 1
ATOM 4629 O O . LEU D 2 82 ? 34.83617 18.13685 6.07577 1.000 24.07854 81 LEU D O 1
ATOM 4634 N N . MET D 2 83 ? 34.15033 16.19238 6.98807 1.000 25.90078 82 MET D N 1
ATOM 4635 C CA . MET D 2 83 ? 35.41050 15.98270 7.69890 1.000 27.84622 82 MET D CA 1
ATOM 4636 C C . MET D 2 83 ? 36.58020 15.85217 6.73272 1.000 25.90637 82 MET D C 1
ATOM 4637 O O . MET D 2 83 ? 37.64242 16.45249 6.94385 1.000 27.14581 82 MET D O 1
ATOM 4642 N N . LYS D 2 84 ? 36.41317 15.04725 5.67804 1.000 24.07246 83 LYS D N 1
ATOM 4643 C CA . LYS D 2 84 ? 37.48868 14.86916 4.70345 1.000 23.85630 83 LYS D CA 1
ATOM 4644 C C . LYS D 2 84 ? 37.83917 16.18772 4.02448 1.000 28.10206 83 LYS D C 1
ATOM 4645 O O . LYS D 2 84 ? 39.01565 16.54787 3.90321 1.000 25.42286 83 LYS D O 1
ATOM 4651 N N . TRP D 2 85 ? 36.81450 16.91951 3.57737 1.000 25.24792 84 TRP D N 1
ATOM 4652 C CA . TRP D 2 85 ? 37.00698 18.20884 2.92196 1.000 24.56140 84 TRP D CA 1
ATOM 4653 C C . TRP D 2 85 ? 37.65403 19.21623 3.86110 1.000 29.23040 84 TRP D C 1
ATOM 4654 O O . TRP D 2 85 ? 38.52357 19.99332 3.44672 1.000 27.32549 84 TRP D O 1
ATOM 4665 N N . ALA D 2 86 ? 37.23438 19.22925 5.12955 1.000 22.31466 85 ALA D N 1
ATOM 4666 C CA . ALA D 2 86 ? 37.82270 20.16096 6.08511 1.000 23.31416 85 ALA D CA 1
ATOM 4667 C C . ALA D 2 86 ? 39.27584 19.80457 6.36633 1.000 21.34573 85 ALA D C 1
ATOM 4668 O O . ALA D 2 86 ? 40.13425 20.69157 6.46954 1.000 26.34640 85 ALA D O 1
ATOM 4670 N N . SER D 2 87 ? 39.56554 18.51035 6.46518 1.000 24.76411 86 SER D N 1
ATOM 4671 C CA . SER D 2 87 ? 40.93005 18.06421 6.72922 1.000 23.06860 86 SER D CA 1
ATOM 4672 C C . SER D 2 87 ? 41.86043 18.40363 5.56888 1.000 33.03341 86 SER D C 1
ATOM 4673 O O . SER D 2 87 ? 42.98687 18.87429 5.78373 1.000 29.60267 86 SER D O 1
ATOM 4676 N N . GLU D 2 88 ? 41.39850 18.17231 4.33333 1.000 31.42516 87 GLU D N 1
ATOM 4677 C CA . GLU D 2 88 ? 42.18361 18.49099 3.14389 1.000 30.44090 87 GLU D CA 1
ATOM 4678 C C . GLU D 2 88 ? 42.58604 19.95543 3.09408 1.000 39.52029 87 GLU D C 1
ATOM 4679 O O . GLU D 2 88 ? 43.62459 20.29033 2.51553 1.000 37.29382 87 GLU D O 1
ATOM 4685 N N . ASN D 2 89 ? 41.78242 20.84502 3.67653 1.000 26.50949 88 ASN D N 1
ATOM 4686 C CA . ASN D 2 89 ? 42.03071 22.27594 3.59255 1.000 31.47525 88 ASN D CA 1
ATOM 4687 C C . ASN D 2 89 ? 42.54608 22.86466 4.90255 1.000 27.12721 88 ASN D C 1
ATOM 4688 O O . ASN D 2 89 ? 42.50103 24.08508 5.09075 1.000 28.15560 88 ASN D O 1
ATOM 4693 N N . GLY D 2 90 ? 43.02963 22.02400 5.81281 1.000 29.67256 89 GLY D N 1
ATOM 4694 C CA . GLY D 2 90 ? 43.77925 22.48153 6.96627 1.000 26.53344 89 GLY D CA 1
ATOM 4695 C C . GLY D 2 90 ? 43.01986 22.65643 8.26458 1.000 27.31371 89 GLY D C 1
ATOM 4696 O O . GLY D 2 90 ? 43.59354 23.18002 9.22663 1.000 26.18816 89 GLY D O 1
ATOM 4697 N N . ALA D 2 91 ? 41.76344 22.22960 8.33530 1.000 26.59307 90 ALA D N 1
ATOM 4698 C CA . ALA D 2 91 ? 41.00977 22.34598 9.57347 1.000 23.57898 90 ALA D CA 1
ATOM 4699 C C . ALA D 2 91 ? 41.30512 21.17595 10.50911 1.000 22.79435 90 ALA D C 1
ATOM 4700 O O . ALA D 2 91 ? 41.71416 20.09213 10.08894 1.000 25.40306 90 ALA D O 1
ATOM 4702 N N . SER D 2 92 ? 41.08814 21.41235 11.79517 1.000 20.43390 91 SER D N 1
ATOM 4703 C CA . SER D 2 92 ? 41.11242 20.34280 12.78619 1.000 19.35829 91 SER D CA 1
ATOM 4704 C C . SER D 2 92 ? 39.95093 19.37822 12.56764 1.000 25.43167 91 SER D C 1
ATOM 4705 O O . SER D 2 92 ? 38.79871 19.80653 12.47129 1.000 26.97313 91 SER D O 1
ATOM 4708 N N . VAL D 2 93 ? 40.23411 18.07336 12.52662 1.000 20.34934 92 VAL D N 1
ATOM 4709 C CA . VAL D 2 93 ? 39.16040 17.09560 12.38558 1.000 17.33347 92 VAL D CA 1
ATOM 4710 C C . VAL D 2 93 ? 39.27424 15.95401 13.39278 1.000 26.77141 92 VAL D C 1
ATOM 4711 O O . VAL D 2 93 ? 38.49617 14.99968 13.32582 1.000 24.14080 92 VAL D O 1
ATOM 4715 N N . GLU D 2 94 ? 40.21675 16.02173 14.32928 1.000 20.75219 93 GLU D N 1
ATOM 4716 C CA . GLU D 2 94 ? 40.38009 14.95073 15.30519 1.000 22.38307 93 GLU D CA 1
ATOM 4717 C C . GLU D 2 94 ? 39.95896 15.40555 16.70188 1.000 21.30581 93 GLU D C 1
ATOM 4718 O O . GLU D 2 94 ? 40.09892 16.57621 17.06131 1.000 26.59379 93 GLU D O 1
ATOM 4724 N N . GLY D 2 95 ? 39.44017 14.46415 17.49519 1.000 18.65261 94 GLY D N 1
ATOM 4725 C CA . GLY D 2 95 ? 39.07574 14.75197 18.87359 1.000 21.78433 94 GLY D CA 1
ATOM 4726 C C . GLY D 2 95 ? 37.58585 14.91183 19.12178 1.000 28.01821 94 GLY D C 1
ATOM 4727 O O . GLY D 2 95 ? 37.17685 15.10105 20.27658 1.000 23.19672 94 GLY D O 1
ATOM 4728 N N . PHE D 2 96 ? 36.76650 14.84570 18.08065 1.000 18.97399 95 PHE D N 1
ATOM 4729 C CA . PHE D 2 96 ? 35.32835 15.01600 18.24110 1.000 22.00526 95 PHE D CA 1
ATOM 4730 C C . PHE D 2 96 ? 34.61768 14.26830 17.12745 1.000 24.94234 95 PHE D C 1
ATOM 4731 O O . PHE D 2 96 ? 35.21990 13.91030 16.11197 1.000 23.43250 95 PHE D O 1
ATOM 4739 N N . GLU D 2 97 ? 33.32300 14.02604 17.34281 1.000 18.87216 96 GLU D N 1
ATOM 4740 C CA . GLU D 2 97 ? 32.45509 13.36948 16.37564 1.000 16.06525 96 GLU D CA 1
ATOM 4741 C C . GLU D 2 97 ? 31.11321 14.08580 16.40060 1.000 19.85035 96 GLU D C 1
ATOM 4742 O O . GLU D 2 97 ? 30.80652 14.80967 17.34964 1.000 19.54361 96 GLU D O 1
ATOM 4748 N N . MET D 2 98 ? 30.31679 13.88108 15.35104 1.000 21.18088 97 MET D N 1
ATOM 4749 C CA . MET D 2 98 ? 28.98190 14.47733 15.28008 1.000 19.43129 97 MET D CA 1
ATOM 4750 C C . MET D 2 98 ? 27.95608 13.51017 15.85492 1.000 23.19998 97 MET D C 1
ATOM 4751 O O . MET D 2 98 ? 27.94557 12.32208 15.50679 1.000 20.27843 97 MET D O 1
ATOM 4756 N N . VAL D 2 99 ? 27.08383 14.02160 16.72120 1.000 15.66990 98 VAL D N 1
ATOM 4757 C CA . VAL D 2 99 ? 26.06508 13.21429 17.38075 1.000 15.04876 98 VAL D CA 1
ATOM 4758 C C . VAL D 2 99 ? 24.74604 13.96429 17.28934 1.000 20.27488 98 VAL D C 1
ATOM 4759 O O . VAL D 2 99 ? 24.72113 15.19034 17.42072 1.000 17.39227 98 VAL D O 1
ATOM 4763 N N . ASN D 2 100 ? 23.64638 13.22764 17.08481 1.000 14.48861 99 ASN D N 1
ATOM 4764 C CA . ASN D 2 100 ? 22.31161 13.83044 17.10235 1.000 17.97068 99 ASN D CA 1
ATOM 4765 C C . ASN D 2 100 ? 21.80827 13.84842 18.54380 1.000 21.77330 99 ASN D C 1
ATOM 4766 O O . ASN D 2 100 ? 21.35753 12.82673 19.07081 1.000 20.73115 99 ASN D O 1
ATOM 4771 N N . PHE D 2 101 ? 21.88258 15.01038 19.19013 1.000 19.50696 100 PHE D N 1
ATOM 4772 C CA . PHE D 2 101 ? 21.40971 15.16759 20.55958 1.000 16.41919 100 PHE D CA 1
ATOM 4773 C C . PHE D 2 101 ? 19.93212 15.55906 20.55195 1.000 20.12415 100 PHE D C 1
ATOM 4774 O O . PHE D 2 101 ? 19.50226 16.39708 19.75496 1.000 21.50949 100 PHE D O 1
ATOM 4782 N N . LYS D 2 102 ? 19.15224 14.97108 21.45854 1.000 21.65140 101 LYS D N 1
ATOM 4783 C CA . LYS D 2 102 ? 17.72802 15.30637 21.50679 1.000 24.29188 101 LYS D CA 1
ATOM 4784 C C . LYS D 2 102 ? 17.49473 16.79374 21.78961 1.000 27.23060 101 LYS D C 1
ATOM 4785 O O . LYS D 2 102 ? 16.64619 17.43051 21.15016 1.000 27.08638 101 LYS D O 1
ATOM 4791 N N . GLU D 2 103 ? 18.23770 17.37031 22.73309 1.000 22.91495 102 GLU D N 1
ATOM 4792 C CA . GLU D 2 103 ? 17.92940 18.73270 23.16921 1.000 22.55832 102 GLU D CA 1
ATOM 4793 C C . GLU D 2 103 ? 18.30811 19.77803 22.12688 1.000 35.94259 102 GLU D C 1
ATOM 4794 O O . GLU D 2 103 ? 17.56755 20.74955 21.91703 1.000 25.27768 102 GLU D O 1
ATOM 4800 N N . GLU D 2 104 ? 19.47240 19.63653 21.49653 1.000 19.25529 103 GLU D N 1
ATOM 4801 C CA . GLU D 2 104 ? 19.99859 20.70480 20.66274 1.000 20.94630 103 GLU D CA 1
ATOM 4802 C C . GLU D 2 104 ? 20.10263 20.33497 19.19146 1.000 22.16696 103 GLU D C 1
ATOM 4803 O O . GLU D 2 104 ? 20.54344 21.16390 18.39402 1.000 22.98685 103 GLU D O 1
ATOM 4809 N N . GLY D 2 105 ? 19.71605 19.12343 18.80156 1.000 20.79641 104 GLY D N 1
ATOM 4810 C CA . GLY D 2 105 ? 19.99214 18.71501 17.44435 1.000 18.19676 104 GLY D CA 1
ATOM 4811 C C . GLY D 2 105 ? 21.41182 18.18793 17.33965 1.000 19.43935 104 GLY D C 1
ATOM 4812 O O . GLY D 2 105 ? 22.04375 17.84069 18.33592 1.000 18.37656 104 GLY D O 1
ATOM 4813 N N . PHE D 2 106 ? 21.92232 18.14941 16.11503 1.000 15.20791 105 PHE D N 1
ATOM 4814 C CA . PHE D 2 106 ? 23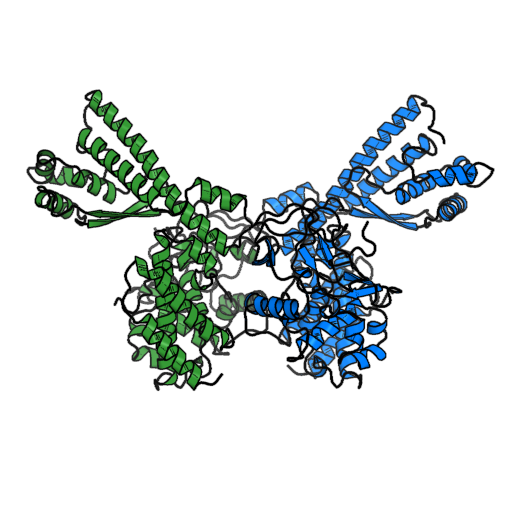.28398 17.66460 15.91979 1.000 16.97442 105 PHE D CA 1
ATOM 4815 C C . PHE D 2 106 ? 24.27427 18.60956 16.58997 1.000 17.63266 105 PHE D C 1
ATOM 4816 O O . PHE D 2 106 ? 24.06473 19.82545 16.63396 1.000 19.60266 105 PHE D O 1
ATOM 4824 N N . GLY D 2 107 ? 25.35048 18.04069 17.13333 1.000 13.84666 106 GLY D N 1
ATOM 4825 C CA . GLY D 2 107 ? 26.39970 18.83056 17.74659 1.000 14.81413 106 GLY D CA 1
ATOM 4826 C C . GLY D 2 107 ? 27.67521 18.01448 17.73562 1.000 15.37537 106 GLY D C 1
ATOM 4827 O O . GLY D 2 107 ? 27.72733 16.91470 17.18385 1.000 17.10164 106 GLY D O 1
ATOM 4828 N N . LEU D 2 108 ? 28.71803 18.57731 18.33460 1.000 19.29403 107 LEU D N 1
ATOM 4829 C CA . LEU D 2 108 ? 29.99516 17.88502 18.45396 1.000 15.29860 107 LEU D CA 1
ATOM 4830 C C . LEU D 2 108 ? 30.10505 17.25524 19.83276 1.000 15.99815 107 LEU D C 1
ATOM 4831 O O . LEU D 2 108 ? 29.69541 17.85361 20.83110 1.000 17.64556 107 LEU D O 1
ATOM 4836 N N . ARG D 2 109 ? 30.66440 16.04904 19.88036 1.000 15.16776 108 ARG D N 1
ATOM 4837 C CA . ARG D 2 109 ? 30.93670 15.33849 21.12136 1.000 15.67407 108 ARG D CA 1
ATOM 4838 C C . ARG D 2 109 ? 32.42216 14.99616 21.18800 1.000 16.63886 108 ARG D C 1
ATOM 4839 O O . ARG D 2 109 ? 33.01203 14.54916 20.19985 1.000 17.81256 108 ARG D O 1
ATOM 4847 N N . ALA D 2 110 ? 33.02061 15.20372 22.35192 1.000 15.13054 109 ALA D N 1
ATOM 4848 C CA . ALA D 2 110 ? 34.44627 14.94106 22.50296 1.000 15.97853 109 ALA D CA 1
ATOM 4849 C C . ALA D 2 110 ? 34.71326 13.44275 22.42751 1.000 19.90906 109 ALA D C 1
ATOM 4850 O O . ALA D 2 110 ? 33.94460 12.63388 22.95637 1.000 19.14498 109 ALA D O 1
ATOM 4852 N N . THR D 2 111 ? 35.80998 13.07007 21.76355 1.000 17.84966 110 THR D N 1
ATOM 4853 C CA . THR D 2 111 ? 36.24030 11.67087 21.73484 1.000 17.54305 110 THR D CA 1
ATOM 4854 C C . THR D 2 111 ? 37.47340 11.42917 22.59403 1.000 24.08654 110 THR D C 1
ATOM 4855 O O . THR D 2 111 ? 37.93688 10.28885 22.69965 1.000 21.58341 110 THR D O 1
ATOM 4859 N N . ARG D 2 112 ? 38.01384 12.47374 23.20088 1.000 19.10853 111 ARG D N 1
ATOM 4860 C CA . ARG D 2 112 ? 39.09190 12.40571 24.16995 1.000 22.65053 111 ARG D CA 1
ATOM 4861 C C . ARG D 2 112 ? 38.81799 13.51128 25.17400 1.000 25.95311 111 ARG D C 1
ATOM 4862 O O . ARG D 2 112 ? 37.98186 14.38419 24.93053 1.000 22.63520 111 ARG D O 1
ATOM 4870 N N . ASP D 2 113 ? 39.52908 13.49542 26.29923 1.000 21.80892 112 ASP D N 1
ATOM 4871 C CA . ASP D 2 113 ? 39.43135 14.61120 27.23662 1.000 24.15473 112 ASP D CA 1
ATOM 4872 C C . ASP D 2 113 ? 40.01009 15.88366 26.61632 1.000 24.52228 112 ASP D C 1
ATOM 4873 O O . ASP D 2 113 ? 41.11836 15.88192 26.07393 1.000 25.15191 112 ASP D O 1
ATOM 4878 N N . ILE D 2 114 ? 39.25451 16.97557 26.69134 1.000 21.16970 113 ILE D N 1
ATOM 4879 C CA . ILE D 2 114 ? 39.68729 18.28083 26.20478 1.000 20.96899 113 ILE D CA 1
ATOM 4880 C C . ILE D 2 114 ? 39.69838 19.22878 27.39329 1.000 29.71409 113 ILE D C 1
ATOM 4881 O O . ILE D 2 114 ? 38.70611 19.32401 28.12147 1.000 25.23129 113 ILE D O 1
ATOM 4886 N N . LYS D 2 115 ? 40.81583 19.91717 27.60117 1.000 24.76202 114 LYS D N 1
ATOM 4887 C CA . LYS D 2 115 ? 40.94719 20.77419 28.76763 1.000 24.84255 114 LYS D CA 1
ATOM 4888 C C . LYS D 2 115 ? 40.49478 22.18692 28.44988 1.000 19.56382 114 LYS D C 1
ATOM 4889 O O . LYS D 2 115 ? 40.65975 22.67576 27.32743 1.000 22.84753 114 LYS D O 1
ATOM 4892 N N . ALA D 2 116 ? 39.93639 22.84748 29.46262 1.000 25.24569 115 ALA D N 1
ATOM 4893 C CA . ALA D 2 116 ? 39.57135 24.24899 29.32642 1.000 23.98860 115 ALA D CA 1
ATOM 4894 C C . ALA D 2 116 ? 40.76213 25.05361 28.81830 1.000 29.73533 115 ALA D C 1
ATOM 4895 O O . ALA D 2 116 ? 41.89963 24.84858 29.24923 1.000 29.78360 115 ALA D O 1
ATOM 4897 N N . GLU D 2 117 ? 40.49094 25.93464 27.85727 1.000 23.48468 116 GLU D N 1
ATOM 4898 C CA . GLU D 2 117 ? 41.45230 26.79123 27.17225 1.000 29.30224 116 GLU D CA 1
ATOM 4899 C C . GLU D 2 117 ? 42.33394 26.05263 26.16727 1.000 26.81285 116 GLU D C 1
ATOM 4900 O O . GLU D 2 117 ? 43.22519 26.67192 25.57775 1.000 26.40217 116 GLU D O 1
ATOM 4906 N N . GLU D 2 118 ? 42.10551 24.76150 25.92819 1.000 20.63331 117 GLU D N 1
ATOM 4907 C CA . GLU D 2 118 ? 42.85245 24.06684 24.88990 1.000 24.68153 117 GLU D CA 1
ATOM 4908 C C . GLU D 2 118 ? 42.33478 24.50835 23.53308 1.000 26.02693 117 GLU D C 1
ATOM 4909 O O . GLU D 2 118 ? 41.12153 24.53038 23.30748 1.000 26.69280 117 GLU D O 1
ATOM 4915 N N . LEU D 2 119 ? 43.24540 24.84722 22.62301 1.000 23.33876 118 LEU D N 1
ATOM 4916 C CA . LEU D 2 119 ? 42.86489 25.13014 21.23826 1.000 25.31214 118 LEU D CA 1
ATOM 4917 C C . LEU D 2 119 ? 42.56265 23.80569 20.54502 1.000 28.73448 118 LEU D C 1
ATOM 4918 O O . LEU D 2 119 ? 43.46857 23.09282 20.11036 1.000 30.91146 118 LEU D O 1
ATOM 4923 N N . PHE D 2 120 ? 41.27818 23.45812 20.44831 1.000 23.74273 119 PHE D N 1
ATOM 4924 C CA . PHE D 2 120 ? 40.87524 22.17110 19.90329 1.000 24.72052 119 PHE D CA 1
ATOM 4925 C C . PHE D 2 120 ? 40.23728 22.25979 18.52390 1.000 22.00283 119 PHE D C 1
ATOM 4926 O O . PHE D 2 120 ? 40.01291 21.22280 17.89973 1.000 27.29265 119 PHE D O 1
ATOM 4934 N N . LEU D 2 121 ? 39.92098 23.45375 18.03368 1.000 25.00445 120 LEU D N 1
ATOM 4935 C CA . LEU D 2 121 ? 39.19583 23.57656 16.77874 1.000 19.31235 120 LEU D CA 1
ATOM 4936 C C . LEU D 2 121 ? 39.72192 24.78610 16.02233 1.000 19.72563 120 LEU D C 1
ATOM 4937 O O . LEU D 2 121 ? 39.89849 25.84678 16.62082 1.000 21.00787 120 LEU D O 1
ATOM 4942 N N . TRP D 2 122 ? 39.99892 24.62439 14.72563 1.000 23.59860 121 TRP D N 1
ATOM 4943 C CA . TRP D 2 122 ? 40.45842 25.74155 13.90940 1.000 25.07109 121 TRP D CA 1
ATOM 4944 C C . TRP D 2 122 ? 40.04472 25.52091 12.46185 1.000 28.30095 121 TRP D C 1
ATOM 4945 O O . TRP D 2 122 ? 40.06484 24.39084 11.97357 1.000 22.65693 121 TRP D O 1
ATOM 4956 N N . VAL D 2 123 ? 39.67130 26.60486 11.77970 1.000 23.48165 122 VAL D N 1
ATOM 4957 C CA . VAL D 2 123 ? 39.12559 26.52644 10.42252 1.000 22.40684 122 VAL D CA 1
ATOM 4958 C C . VAL D 2 123 ? 39.76828 27.59297 9.53471 1.000 27.81333 122 VAL D C 1
ATOM 4959 O O . VAL D 2 123 ? 39.51648 28.78746 9.73243 1.000 25.88733 122 VAL D O 1
ATOM 4963 N N . PRO D 2 124 ? 40.55276 27.22002 8.52564 1.000 28.76096 123 PRO D N 1
ATOM 4964 C CA . PRO D 2 124 ? 41.19267 28.22879 7.66848 1.000 31.36768 123 PRO D CA 1
ATOM 4965 C C . PRO D 2 124 ? 40.19342 28.94856 6.76882 1.000 27.21216 123 PRO D C 1
ATOM 4966 O O . PRO D 2 124 ? 39.15050 28.41030 6.39473 1.000 26.83145 123 PRO D O 1
ATOM 4970 N N . ARG D 2 125 ? 40.56912 30.17876 6.37357 1.000 27.04124 124 ARG D N 1
ATOM 4971 C CA . ARG D 2 125 ? 39.64373 31.07082 5.67626 1.000 28.65157 124 ARG D CA 1
ATOM 4972 C C . ARG D 2 125 ? 39.12264 30.47332 4.37719 1.000 28.61015 124 ARG D C 1
ATOM 4973 O O . ARG D 2 125 ? 37.97700 30.73217 3.99575 1.000 29.11668 124 ARG D O 1
ATOM 4981 N N . LYS D 2 126 ? 39.94523 29.68884 3.67801 1.000 23.07293 125 LYS D N 1
ATOM 4982 C CA . LYS D 2 126 ? 39.52971 29.09598 2.41239 1.000 26.54275 125 LYS D CA 1
ATOM 4983 C C . LYS D 2 126 ? 38.26333 28.25272 2.54033 1.000 32.86735 125 LYS D C 1
ATOM 4984 O O . LYS D 2 126 ? 37.56824 28.04920 1.53991 1.000 26.57779 125 LYS D O 1
ATOM 4986 N N . LEU D 2 127 ? 37.94742 27.75032 3.73668 1.000 26.54267 126 LEU D N 1
ATOM 4987 C CA . LEU D 2 127 ? 36.74724 26.93357 3.89078 1.000 19.51037 126 LEU D CA 1
ATOM 4988 C C . LEU D 2 127 ? 35.49374 27.77253 4.08695 1.000 21.96216 126 LEU D C 1
ATOM 4989 O O . LEU D 2 127 ? 34.38613 27.27361 3.85499 1.000 25.76934 126 LEU D O 1
ATOM 4994 N N . LEU D 2 128 ? 35.64999 29.02174 4.50289 1.000 23.77714 127 LEU D N 1
ATOM 4995 C CA . LEU D 2 128 ? 34.51003 29.86357 4.83725 1.000 24.38402 127 LEU D CA 1
ATOM 4996 C C . LEU D 2 128 ? 33.73779 30.26394 3.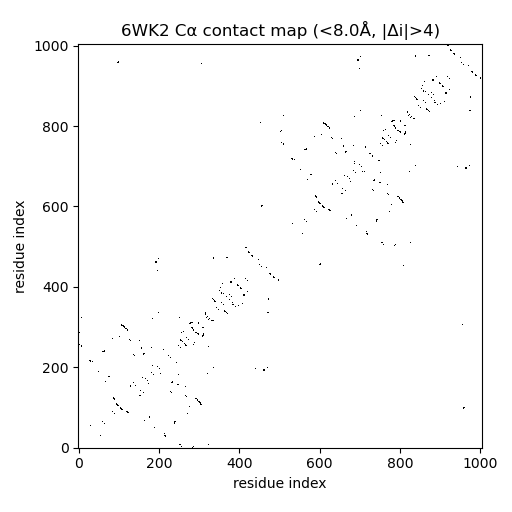58929 1.000 32.76654 127 LEU D C 1
ATOM 4997 O O . LEU D 2 128 ? 34.28365 30.32886 2.48576 1.000 29.89502 127 LEU D O 1
ATOM 5002 N N . MET D 2 129 ? 32.44504 30.52358 3.77666 1.000 27.93405 128 MET D N 1
ATOM 5003 C CA . MET D 2 129 ? 31.63722 31.24185 2.80098 1.000 25.66363 128 MET D CA 1
ATOM 5004 C C . MET D 2 129 ? 31.52423 32.67519 3.28962 1.000 27.89683 128 MET D C 1
ATOM 5005 O O . MET D 2 129 ? 31.23090 32.90810 4.46723 1.000 26.97689 128 MET D O 1
ATOM 5010 N N . THR D 2 130 ? 31.82046 33.63079 2.41144 1.000 30.37970 129 THR D N 1
ATOM 5011 C CA . THR D 2 130 ? 31.89294 35.02932 2.81430 1.000 25.51167 129 THR D CA 1
ATOM 5012 C C . THR D 2 130 ? 31.22741 35.89739 1.75833 1.000 24.04363 129 THR D C 1
ATOM 5013 O O . THR D 2 130 ? 30.93429 35.45050 0.64683 1.000 23.40206 129 THR D O 1
ATOM 5017 N N . VAL D 2 131 ? 31.00228 37.16185 2.11765 1.000 28.81644 130 VAL D N 1
ATOM 5018 C CA . VAL D 2 131 ? 30.56255 38.13473 1.12098 1.000 40.21529 130 VAL D CA 1
ATOM 5019 C C . VAL D 2 131 ? 31.55935 38.19296 -0.03469 1.000 35.56688 130 VAL D C 1
ATOM 5020 O O . VAL D 2 131 ? 31.17005 38.27604 -1.20662 1.000 34.30987 130 VAL D O 1
ATOM 5024 N N . GLU D 2 132 ? 32.85940 38.10949 0.27341 1.000 36.75079 131 GLU D N 1
ATOM 5025 C CA . GLU D 2 132 ? 33.87746 38.14613 -0.77575 1.000 37.31323 131 GLU D CA 1
ATOM 5026 C C . GLU D 2 132 ? 33.77779 36.93152 -1.69376 1.000 39.96187 131 GLU D C 1
ATOM 5027 O O . GLU D 2 132 ? 33.83920 37.06642 -2.92119 1.000 34.80529 131 GLU D O 1
ATOM 5029 N N . SER D 2 133 ? 33.62235 35.72831 -1.12090 1.000 32.75336 132 SER D N 1
ATOM 5030 C CA . SER D 2 133 ? 33.44582 34.55545 -1.97387 1.000 33.83502 132 SER D CA 1
ATOM 5031 C C . SER D 2 133 ? 32.12248 34.61604 -2.72998 1.000 31.13459 132 SER D C 1
ATOM 5032 O O . SER D 2 133 ? 32.01596 34.07431 -3.83658 1.000 32.81838 132 SER D O 1
ATOM 5035 N N . ALA D 2 134 ? 31.11274 35.27779 -2.16046 1.000 33.68698 133 ALA D N 1
ATOM 5036 C CA . ALA D 2 134 ? 29.87049 35.50697 -2.89294 1.000 34.70687 133 ALA D CA 1
ATOM 5037 C C . ALA D 2 134 ? 30.11248 36.36548 -4.12895 1.000 33.69620 133 ALA D C 1
ATOM 5038 O O . ALA D 2 134 ? 29.56816 36.08650 -5.20478 1.000 35.73175 133 ALA D O 1
ATOM 5040 N N . LYS D 2 135 ? 30.94339 37.40346 -3.99326 1.000 41.94106 134 LYS D N 1
ATOM 5041 C CA . LYS D 2 135 ? 31.22397 38.29807 -5.11443 1.000 46.21655 134 LYS D CA 1
ATOM 5042 C C . LYS D 2 135 ? 31.95007 37.58746 -6.25126 1.000 47.27281 134 LYS D C 1
ATOM 5043 O O . LYS D 2 135 ? 31.73611 37.91944 -7.42225 1.000 51.87551 134 LYS D O 1
ATOM 5047 N N . ASN D 2 136 ? 32.80571 36.61644 -5.93655 1.000 44.67757 135 ASN D N 1
ATOM 5048 C CA . ASN D 2 136 ? 33.59347 35.91229 -6.94261 1.000 42.54243 135 ASN D CA 1
ATOM 5049 C C . ASN D 2 136 ? 32.89506 34.67643 -7.50152 1.000 48.99610 135 ASN D C 1
ATOM 5050 O O . ASN D 2 136 ? 33.50923 33.93114 -8.27138 1.000 49.66777 135 ASN D O 1
ATOM 5055 N N . SER D 2 137 ? 31.63586 34.43926 -7.14267 1.000 36.81528 136 SER D N 1
ATOM 5056 C CA . SER D 2 137 ? 30.93104 33.24861 -7.58145 1.000 44.23114 136 SER D CA 1
ATOM 5057 C C . SER D 2 137 ? 30.05716 33.57498 -8.78957 1.000 43.43551 136 SER D C 1
ATOM 5058 O O . SER D 2 137 ? 30.14005 34.65930 -9.37363 1.000 37.50950 136 SER D O 1
ATOM 5061 N N . VAL D 2 138 ? 29.19257 32.62652 -9.16105 1.000 38.12459 137 VAL D N 1
ATOM 5062 C CA . VAL D 2 138 ? 28.23784 32.84693 -10.24042 1.000 40.59874 137 VAL D CA 1
ATOM 5063 C C . VAL D 2 138 ? 27.27115 33.97676 -9.90100 1.000 46.95714 137 VAL D C 1
ATOM 5064 O O . VAL D 2 138 ? 26.58423 34.49345 -10.78655 1.000 37.37297 137 VAL D O 1
ATOM 5068 N N . LEU D 2 139 ? 27.20143 34.37457 -8.63050 1.000 42.17197 138 LEU D N 1
ATOM 5069 C CA . LEU D 2 139 ? 26.36187 35.48721 -8.20618 1.000 42.26485 138 LEU D CA 1
ATOM 5070 C C . LEU D 2 139 ? 27.01089 36.84049 -8.45967 1.000 42.02975 138 LEU D C 1
ATOM 5071 O O . LEU D 2 139 ? 26.34020 37.86809 -8.31647 1.000 35.97106 138 LEU D O 1
ATOM 5076 N N . GLY D 2 140 ? 28.29245 36.86081 -8.81588 1.000 44.42057 139 GLY D N 1
ATOM 5077 C CA . GLY D 2 140 ? 29.02486 38.08416 -9.05273 1.000 43.71532 139 GLY D CA 1
ATOM 5078 C C . GLY D 2 140 ? 28.33343 39.08683 -9.95998 1.000 44.57711 139 GLY D C 1
ATOM 5079 O O . GLY D 2 140 ? 28.19741 40.26451 -9.61062 1.000 47.14776 139 GLY D O 1
ATOM 5080 N N . PRO D 2 141 ? 27.90619 38.65509 -11.15375 1.000 45.31997 140 PRO D N 1
ATOM 5081 C CA . PRO D 2 141 ? 27.23909 39.60936 -12.06157 1.000 45.06852 140 PRO D CA 1
ATOM 5082 C C . PRO D 2 141 ? 26.00741 40.25645 -11.45530 1.000 52.02222 140 PRO D C 1
ATOM 5083 O O . PRO D 2 141 ? 25.88106 41.48866 -11.48598 1.000 50.79322 140 PRO D O 1
ATOM 5087 N N . LEU D 2 142 ? 25.08868 39.45763 -10.90529 1.000 41.28689 141 LEU D N 1
ATOM 5088 C CA . LEU D 2 142 ? 23.90680 40.03036 -10.26824 1.000 47.45337 141 LEU D CA 1
ATOM 5089 C C . LEU D 2 142 ? 24.29392 40.93238 -9.10353 1.000 41.52740 141 LEU D C 1
ATOM 5090 O O . LEU D 2 142 ? 23.68074 41.98573 -8.89260 1.000 45.28435 141 LEU D O 1
ATOM 5095 N N . TYR D 2 143 ? 25.32329 40.54017 -8.34484 1.000 40.91024 142 TYR D N 1
ATOM 5096 C CA . TYR D 2 143 ? 25.72964 41.30462 -7.16999 1.000 35.78118 142 TYR D CA 1
ATOM 5097 C C . TYR D 2 143 ? 26.20009 42.70558 -7.53953 1.000 46.04267 142 TYR D C 1
ATOM 5098 O O . TYR D 2 143 ? 25.99463 43.64986 -6.76771 1.000 42.04093 142 TYR D O 1
ATOM 5107 N N . SER D 2 144 ? 26.83323 42.86323 -8.70291 1.000 41.11613 143 SER D N 1
ATOM 5108 C CA . SER D 2 144 ? 27.44602 44.13750 -9.06101 1.000 48.40249 143 SER D CA 1
ATOM 5109 C C . SER D 2 144 ? 26.43887 45.19513 -9.48707 1.000 54.29643 143 SER D C 1
ATOM 5110 O O . SER D 2 144 ? 26.81357 46.36769 -9.59140 1.000 49.82827 143 SER D O 1
ATOM 5113 N N . GLN D 2 145 ? 25.18314 44.82022 -9.73163 1.000 43.37263 144 GLN D N 1
ATOM 5114 C CA . GLN D 2 145 ? 24.17304 45.75876 -10.19153 1.000 44.72354 144 GLN D CA 1
ATOM 5115 C C . GLN D 2 145 ? 22.94677 45.84288 -9.29308 1.000 58.20979 144 GLN D C 1
ATOM 5116 O O . GLN D 2 145 ? 22.09748 46.71207 -9.52465 1.000 54.13260 144 GLN D O 1
ATOM 5119 N N . ASP D 2 146 ? 22.82237 44.98228 -8.28445 1.000 40.91867 145 ASP D N 1
ATOM 5120 C CA . ASP D 2 146 ? 21.64272 44.95075 -7.42710 1.000 42.84905 145 ASP D CA 1
ATOM 5121 C C . ASP D 2 146 ? 21.92515 45.71012 -6.13544 1.000 36.48928 145 ASP D C 1
ATOM 5122 O O . ASP D 2 146 ? 22.86393 45.37657 -5.40516 1.000 42.36903 145 ASP D O 1
ATOM 5127 N N . ARG D 2 147 ? 21.09469 46.71693 -5.84738 1.000 33.73896 146 ARG D N 1
ATOM 5128 C CA . ARG D 2 147 ? 21.36086 47.59706 -4.71358 1.000 47.38659 146 ARG D CA 1
ATOM 5129 C C . ARG D 2 147 ? 21.12331 46.89698 -3.38178 1.000 38.15925 146 ARG D C 1
ATOM 5130 O O . ARG D 2 147 ? 21.72466 47.27641 -2.37057 1.000 33.26483 146 ARG D O 1
ATOM 5132 N N . ILE D 2 148 ? 20.26288 45.87909 -3.35772 1.000 38.21929 147 ILE D N 1
ATOM 5133 C CA . ILE D 2 148 ? 19.96756 45.19191 -2.10441 1.000 31.39185 147 ILE D CA 1
ATOM 5134 C C . ILE D 2 148 ? 21.11569 44.26107 -1.71712 1.000 26.43556 147 ILE D C 1
ATOM 5135 O O . ILE D 2 148 ? 21.56646 44.25497 -0.56524 1.000 36.72831 147 ILE D O 1
ATOM 5140 N N . LEU D 2 149 ? 21.61612 43.47439 -2.67227 1.000 27.43004 148 LEU D N 1
ATOM 5141 C CA . LEU D 2 149 ? 22.76270 42.61313 -2.38690 1.000 31.46992 148 LEU D CA 1
ATOM 5142 C C . LEU D 2 149 ? 23.97244 43.42476 -1.93808 1.000 38.24089 148 LEU D C 1
ATOM 5143 O O . LEU D 2 149 ? 24.66558 43.04111 -0.99085 1.000 33.40163 148 LEU D O 1
ATOM 5148 N N . GLN D 2 150 ? 24.24414 44.55422 -2.60062 1.000 37.37765 149 GLN D N 1
ATOM 5149 C CA . GLN D 2 150 ? 25.42919 45.33506 -2.24992 1.000 41.66872 149 GLN D CA 1
ATOM 5150 C C . GLN D 2 150 ? 25.33745 45.90987 -0.84644 1.000 34.02105 149 GLN D C 1
ATOM 5151 O O . GLN D 2 150 ? 26.36219 46.07994 -0.17923 1.000 46.46018 149 GLN D O 1
ATOM 5157 N N . ALA D 2 151 ? 24.13319 46.21280 -0.38396 1.000 29.68698 150 ALA D N 1
ATOM 5158 C CA . ALA D 2 151 ? 23.95606 46.86443 0.90421 1.000 30.09319 150 ALA D CA 1
ATOM 5159 C C . ALA D 2 151 ? 23.83396 45.88692 2.06234 1.000 34.73782 150 ALA D C 1
ATOM 5160 O O . ALA D 2 151 ? 24.05176 46.28333 3.21305 1.000 36.31810 150 ALA D O 1
ATOM 5162 N N . MET D 2 152 ? 23.48306 44.62938 1.79603 1.000 40.23825 151 MET D N 1
ATOM 5163 C CA . MET D 2 152 ? 23.11924 43.68388 2.85066 1.000 32.01765 151 MET D CA 1
ATOM 5164 C C . MET D 2 152 ? 23.85073 42.36491 2.62754 1.000 28.38583 151 MET D C 1
ATOM 5165 O O . MET D 2 152 ? 23.38752 41.50536 1.86689 1.000 28.02225 151 MET D O 1
ATOM 5170 N N . GLY D 2 153 ? 24.99888 42.22082 3.29506 1.000 35.66117 152 GLY D N 1
ATOM 5171 C CA . GLY D 2 153 ? 25.78545 41.00618 3.16246 1.000 31.75266 152 GLY D CA 1
ATOM 5172 C C . GLY D 2 153 ? 25.05068 39.76582 3.63307 1.000 32.56307 152 GLY D C 1
ATOM 5173 O O . GLY D 2 153 ? 25.29482 38.66717 3.12591 1.000 28.56730 152 GLY D O 1
ATOM 5174 N N . ASN D 2 154 ? 24.14163 39.91984 4.60016 1.000 30.49737 153 ASN D N 1
ATOM 5175 C CA . ASN D 2 154 ? 23.39182 38.76304 5.07962 1.000 28.37223 153 ASN D CA 1
ATOM 5176 C C . ASN D 2 154 ? 22.53311 38.17306 3.96965 1.000 30.40516 153 ASN D C 1
ATOM 5177 O O . ASN D 2 154 ? 22.49638 36.95254 3.78370 1.000 28.00553 153 ASN D O 1
ATOM 5182 N N . ILE D 2 155 ? 21.87738 39.02530 3.18292 1.000 25.16425 154 ILE D N 1
ATOM 5183 C CA . ILE D 2 155 ? 21.07987 38.53347 2.06655 1.000 23.38120 154 ILE D CA 1
ATOM 5184 C C . ILE D 2 155 ? 21.97806 37.97591 0.96826 1.000 26.14132 154 ILE D C 1
ATOM 5185 O O . ILE D 2 155 ? 21.65427 36.96167 0.33478 1.000 25.82575 154 ILE D O 1
ATOM 5190 N N . ALA D 2 156 ? 23.10967 38.63467 0.70774 1.000 28.91450 155 ALA D N 1
ATOM 5191 C CA . ALA D 2 156 ? 24.05127 38.11513 -0.27818 1.000 26.39453 155 ALA D CA 1
ATOM 5192 C C . ALA D 2 156 ? 24.55519 36.72753 0.11789 1.000 24.66455 155 ALA D C 1
ATOM 5193 O O . ALA D 2 156 ? 24.67014 35.83367 -0.73073 1.000 29.58714 155 ALA D O 1
ATOM 5195 N N . LEU D 2 157 ? 24.84576 36.52467 1.40629 1.000 28.91302 156 LEU D N 1
ATOM 5196 C CA . LEU D 2 157 ? 25.24653 35.19624 1.87082 1.000 26.11423 156 LEU D CA 1
ATOM 5197 C C . LEU D 2 157 ? 24.14445 34.17526 1.64117 1.000 31.81940 156 LEU D C 1
ATOM 5198 O O . LEU D 2 157 ? 24.42358 33.01732 1.31708 1.000 25.44799 156 LEU D O 1
ATOM 5203 N N . ALA D 2 158 ? 22.88292 34.58330 1.82247 1.000 25.62776 157 ALA D N 1
ATOM 5204 C CA . ALA D 2 158 ? 21.76721 33.67059 1.60461 1.000 22.28848 157 ALA D CA 1
ATOM 5205 C C . ALA D 2 158 ? 21.68410 33.23103 0.14876 1.000 26.94988 157 ALA D C 1
ATOM 5206 O O . ALA D 2 158 ? 21.43528 32.05614 -0.13693 1.000 23.67569 157 ALA D O 1
ATOM 5208 N N . PHE D 2 159 ? 21.86888 34.15997 -0.79354 1.000 23.03443 158 PHE D N 1
ATOM 5209 C CA . PHE D 2 159 ? 21.85997 33.75611 -2.19370 1.000 24.53589 158 PHE D CA 1
ATOM 5210 C C . PHE D 2 159 ? 23.12244 32.99567 -2.57533 1.000 22.90663 158 PHE D C 1
ATOM 5211 O O . PHE D 2 159 ? 23.06412 32.09771 -3.42239 1.000 26.54086 158 PHE D O 1
ATOM 5219 N N . HIS D 2 160 ? 24.25881 33.34539 -1.97121 1.000 27.42326 159 HIS D N 1
ATOM 5220 C CA . HIS D 2 160 ? 25.47911 32.55884 -2.13685 1.000 29.86842 159 HIS D CA 1
ATOM 5221 C C . HIS D 2 160 ? 25.23685 31.10258 -1.75251 1.000 26.87021 159 HIS D C 1
ATOM 5222 O O . HIS D 2 160 ? 25.54618 30.18166 -2.51714 1.000 26.90558 159 HIS D O 1
ATOM 5229 N N . LEU D 2 161 ? 24.67062 30.88621 -0.56316 1.000 25.99802 160 LEU D N 1
ATOM 5230 C CA . LEU D 2 161 ? 24.25497 29.55576 -0.12648 1.000 30.95253 160 LEU D CA 1
ATOM 5231 C C . LEU D 2 161 ? 23.37525 28.86314 -1.16511 1.000 28.90239 160 LEU D C 1
ATOM 5232 O O . LEU D 2 161 ? 23.63602 27.72075 -1.55214 1.000 28.68297 160 LEU D O 1
ATOM 5237 N N . LEU D 2 162 ? 22.31448 29.53783 -1.62688 1.000 24.32240 161 LEU D N 1
ATOM 5238 C CA . LEU D 2 162 ? 21.37970 28.89981 -2.55271 1.000 21.20907 161 LEU D CA 1
ATOM 5239 C C . LEU D 2 162 ? 22.03677 28.56851 -3.88770 1.000 26.04345 161 LEU D C 1
ATOM 5240 O O . LEU D 2 162 ? 21.79182 27.49739 -4.45669 1.000 27.32383 161 LEU D O 1
ATOM 5245 N N . CYS D 2 163 ? 22.84210 29.49137 -4.42012 1.000 28.29229 162 CYS D N 1
ATOM 5246 C CA . CYS D 2 163 ? 23.51092 29.24714 -5.69436 1.000 29.90509 162 CYS D CA 1
ATOM 5247 C C . CYS D 2 163 ? 24.47763 28.07557 -5.59715 1.000 25.88337 162 CYS D C 1
ATOM 5248 O O . CYS D 2 163 ? 24.53139 27.22883 -6.49578 1.000 31.28374 162 CYS D O 1
ATOM 5251 N N . GLU D 2 164 ? 25.25980 28.01455 -4.52145 1.000 29.55779 163 GLU D N 1
ATOM 5252 C CA . GLU D 2 164 ? 26.18277 26.89393 -4.38168 1.000 29.26241 163 GLU D CA 1
ATOM 5253 C C . GLU D 2 164 ? 25.43436 25.60097 -4.09178 1.000 32.50823 163 GLU D C 1
ATOM 5254 O O . GLU D 2 164 ? 25.85920 24.52617 -4.53693 1.000 28.51448 163 GLU D O 1
ATOM 5260 N N . ARG D 2 165 ? 24.30205 25.68938 -3.38481 1.000 25.42841 164 ARG D N 1
ATOM 5261 C CA . ARG D 2 165 ? 23.48551 24.50312 -3.13428 1.000 27.39348 164 ARG D CA 1
ATOM 5262 C C . ARG D 2 165 ? 23.01581 23.86664 -4.44057 1.000 32.67355 164 ARG D C 1
ATOM 5263 O O . ARG D 2 165 ? 23.01331 22.63699 -4.58107 1.000 30.44640 164 ARG D O 1
ATOM 5271 N N . ALA D 2 166 ? 22.63897 24.68507 -5.41854 1.000 29.89806 165 ALA D N 1
ATOM 5272 C CA . ALA D 2 166 ? 22.17110 24.19464 -6.70628 1.000 41.05249 165 ALA D CA 1
ATOM 5273 C C . ALA D 2 166 ? 23.29994 24.03911 -7.72874 1.000 40.81548 165 ALA D C 1
ATOM 5274 O O . ALA D 2 166 ? 23.02367 23.96170 -8.92992 1.000 44.21936 165 ALA D O 1
ATOM 5276 N N . SER D 2 167 ? 24.55205 23.99515 -7.28219 1.000 37.17148 166 SER D N 1
ATOM 5277 C CA . SER D 2 167 ? 25.70636 23.78161 -8.16035 1.000 36.33371 166 SER D CA 1
ATOM 5278 C C . SER D 2 167 ? 26.40386 22.48602 -7.76738 1.000 37.11924 166 SER D C 1
ATOM 5279 O O . SER D 2 167 ? 27.10509 22.45384 -6.73758 1.000 37.06905 166 SER D O 1
ATOM 5282 N N . PRO D 2 168 ? 26.26470 21.40718 -8.54210 1.000 43.14463 167 PRO D N 1
ATOM 5283 C CA . PRO D 2 168 ? 26.76254 20.09983 -8.07569 1.000 44.25896 167 PRO D CA 1
ATOM 5284 C C . PRO D 2 168 ? 28.27045 20.03244 -7.88218 1.000 44.40538 167 PRO D C 1
ATOM 5285 O O . PRO D 2 168 ? 28.74375 19.21075 -7.08704 1.000 48.53705 167 PRO D O 1
ATOM 5289 N N . ASN D 2 169 ? 29.04494 20.86322 -8.57440 1.000 38.97023 168 ASN D N 1
ATOM 5290 C CA . ASN D 2 169 ? 30.49405 20.85672 -8.42980 1.000 38.36872 168 ASN D CA 1
ATOM 5291 C C . ASN D 2 169 ? 30.99363 21.95096 -7.49492 1.000 43.75632 168 ASN D C 1
ATOM 5292 O O . ASN D 2 169 ? 32.18248 22.28995 -7.53159 1.000 37.73713 168 ASN D O 1
ATOM 5297 N N . SER D 2 170 ? 30.11751 22.50718 -6.65614 1.000 32.90742 169 SER D N 1
ATOM 5298 C CA . SER D 2 170 ? 30.53188 23.59145 -5.77466 1.000 35.38249 169 SER D CA 1
ATOM 5299 C C . SER D 2 170 ? 31.60293 23.12524 -4.79799 1.000 29.71992 169 SER D C 1
ATOM 5300 O O . SER D 2 170 ? 31.55197 22.00659 -4.27899 1.000 30.55499 169 SER D O 1
ATOM 5303 N N . PHE D 2 171 ? 32.56711 24.00895 -4.53961 1.000 26.18711 170 PHE D N 1
ATOM 5304 C CA . PHE D 2 171 ? 33.58657 23.73538 -3.53507 1.000 29.51190 170 PHE D CA 1
ATOM 5305 C C . PHE D 2 171 ? 32.97294 23.50591 -2.15564 1.000 32.26570 170 PHE D C 1
ATOM 5306 O O . PHE D 2 171 ? 33.50336 22.71722 -1.36745 1.000 31.37010 170 PHE D O 1
ATOM 5314 N N . TRP D 2 172 ? 31.85443 24.16451 -1.84678 1.000 26.30626 171 TRP D N 1
ATOM 5315 C CA . TRP D 2 172 ? 31.25742 24.08157 -0.51877 1.000 21.57766 171 TRP D CA 1
ATOM 5316 C C . TRP D 2 172 ? 30.16698 23.02362 -0.40561 1.000 24.12986 171 TRP D C 1
ATOM 5317 O O . TRP D 2 172 ? 29.47201 22.98343 0.61381 1.000 27.78066 171 TRP D O 1
ATOM 5328 N N . GLN D 2 173 ? 30.01034 22.15994 -1.40644 1.000 26.56756 172 GLN D N 1
ATOM 5329 C CA . GLN D 2 173 ? 29.01531 21.09520 -1.31336 1.000 28.33683 172 GLN D CA 1
ATOM 5330 C C . GLN D 2 173 ? 29.10180 20.26215 -0.03470 1.000 31.25864 172 GLN D C 1
ATOM 5331 O O . GLN D 2 173 ? 28.03603 19.93846 0.51691 1.000 26.66127 172 GLN D O 1
ATOM 5337 N N . PRO D 2 174 ? 30.27958 19.87254 0.48241 1.000 28.05530 173 PRO D N 1
ATOM 5338 C CA . PRO D 2 174 ? 30.27954 19.07372 1.72205 1.000 24.81333 173 PRO D CA 1
ATOM 5339 C C . PRO D 2 174 ? 29.72736 19.82291 2.91605 1.000 25.42098 173 PRO D C 1
ATOM 5340 O O . PRO D 2 174 ? 29.17274 19.19736 3.82971 1.000 26.36894 173 PRO D O 1
ATOM 5344 N N . TYR D 2 175 ? 29.85430 21.15042 2.92964 1.000 20.69241 174 TYR D N 1
ATOM 5345 C CA . TYR D 2 175 ? 29.24068 21.95293 3.97986 1.000 21.99134 174 TYR D CA 1
ATOM 5346 C C . TYR D 2 175 ? 27.73158 22.03723 3.79526 1.000 23.62881 174 TYR D C 1
ATOM 5347 O O . TYR D 2 175 ? 26.96646 21.82837 4.74272 1.000 21.10954 174 TYR D O 1
ATOM 5356 N N . ILE D 2 176 ? 27.28102 22.32186 2.57366 1.000 19.90410 175 ILE D N 1
ATOM 5357 C CA . ILE D 2 176 ? 25.85372 22.53995 2.35286 1.000 24.88709 175 ILE D CA 1
ATOM 5358 C C . ILE D 2 176 ? 25.07017 21.24388 2.54571 1.000 24.02740 175 ILE D C 1
ATOM 5359 O O . ILE D 2 176 ? 23.94847 21.24882 3.06893 1.000 21.36196 175 ILE D O 1
ATOM 5364 N N . GLN D 2 177 ? 25.64315 20.11417 2.13994 1.000 22.01865 176 GLN D N 1
ATOM 5365 C CA . GLN D 2 177 ? 24.92999 18.85750 2.31383 1.000 21.28111 176 GLN D CA 1
ATOM 5366 C C . GLN D 2 177 ? 24.80880 18.44772 3.77830 1.000 24.25104 176 GLN D C 1
ATOM 5367 O O . GLN D 2 177 ? 24.01920 17.55069 4.08456 1.000 26.10902 176 GLN D O 1
ATOM 5373 N N . THR D 2 178 ? 25.55456 19.06722 4.69243 1.000 19.82720 177 THR D N 1
ATOM 5374 C CA . THR D 2 178 ? 25.42063 18.73341 6.10708 1.000 17.68637 177 THR D CA 1
ATOM 5375 C C . THR D 2 178 ? 24.60847 19.76067 6.88983 1.000 21.60816 177 THR D C 1
ATOM 5376 O O . THR D 2 178 ? 24.40543 19.57470 8.09150 1.000 23.10322 177 THR D O 1
ATOM 5380 N N . LEU D 2 179 ? 24.14693 20.83671 6.24674 1.000 19.49594 178 LEU D N 1
ATOM 5381 C CA . LEU D 2 179 ? 23.31408 21.80983 6.93774 1.000 18.50367 178 LEU D CA 1
ATOM 5382 C C . LEU D 2 179 ? 21.93937 21.21415 7.22525 1.000 16.78023 178 LEU D C 1
ATOM 5383 O O . LEU D 2 179 ? 21.50879 20.26789 6.56183 1.000 19.85288 178 LEU D O 1
ATOM 5388 N N . PRO D 2 180 ? 21.22845 21.75376 8.21642 1.000 18.62733 179 PRO D N 1
ATOM 5389 C CA . PRO D 2 180 ? 19.84149 21.32503 8.43504 1.000 22.74706 179 PRO D CA 1
ATOM 5390 C C . PRO D 2 180 ? 18.97232 21.64821 7.22494 1.000 25.97755 179 PRO D C 1
ATOM 5391 O O . PRO D 2 180 ? 19.26889 22.54548 6.43587 1.000 25.15164 179 PRO D O 1
ATOM 5395 N N . SER D 2 181 ? 17.87118 20.90660 7.09385 1.000 19.00601 180 SER D N 1
ATOM 5396 C CA . SER D 2 181 ? 16.85607 21.15704 6.07395 1.000 21.37439 180 SER D CA 1
ATOM 5397 C C . SER D 2 181 ? 15.69821 22.01152 6.57327 1.000 26.10663 180 SER D C 1
ATOM 5398 O O . SER D 2 181 ? 14.87351 22.44367 5.75760 1.000 22.10324 180 SER D O 1
ATOM 5401 N N . GLU D 2 182 ? 15.60570 22.23098 7.88244 1.000 20.86917 181 GLU D N 1
ATOM 5402 C CA . GLU D 2 182 ? 14.51821 22.96643 8.50981 1.000 26.42372 181 GLU D CA 1
ATOM 5403 C C . GLU D 2 182 ? 15.06434 23.58563 9.78444 1.000 20.01767 181 GLU D C 1
ATOM 5404 O O . GLU D 2 182 ? 16.05823 23.11386 10.33350 1.000 18.78044 181 GLU D O 1
ATOM 5406 N N . TYR D 2 183 ? 14.40728 24.64777 10.25112 1.000 16.62881 182 TYR D N 1
ATOM 5407 C CA . TYR D 2 183 ? 14.82323 25.39696 11.43449 1.000 17.73803 182 TYR D CA 1
ATOM 5408 C C . TYR D 2 183 ? 13.61449 25.65636 12.32518 1.000 20.57004 182 TYR D C 1
ATOM 5409 O O . TYR D 2 183 ? 12.47962 25.35291 11.96141 1.000 22.80739 182 TYR D O 1
ATOM 5418 N N . ASP D 2 184 ? 13.86733 26.20458 13.51718 1.000 17.35134 183 ASP D N 1
ATOM 5419 C CA . ASP D 2 184 ? 12.80749 26.58246 14.44406 1.000 16.13216 183 ASP D CA 1
ATOM 5420 C C . ASP D 2 184 ? 12.74582 28.10062 14.64184 1.000 18.10205 183 ASP D C 1
ATOM 5421 O O . ASP D 2 184 ? 12.32217 28.56830 15.69694 1.000 20.31503 183 ASP D O 1
ATOM 5426 N N . THR D 2 185 ? 13.19758 28.87797 13.66548 1.000 17.53208 184 THR D N 1
ATOM 5427 C CA . THR D 2 185 ? 12.91065 30.30590 13.71043 1.000 17.92861 184 THR D CA 1
ATOM 5428 C C . THR D 2 185 ? 11.41751 30.50379 13.49513 1.000 15.70015 184 THR D C 1
ATOM 5429 O O . THR D 2 185 ? 10.74077 29.61547 12.96288 1.000 17.67287 184 THR D O 1
ATOM 5433 N N . PRO D 2 186 ? 10.87999 31.66304 13.89932 1.000 19.87884 185 PRO D N 1
ATOM 5434 C CA . PRO D 2 186 ? 9.43811 31.90523 13.72691 1.000 20.90390 185 PRO D CA 1
ATOM 5435 C C . PRO D 2 186 ? 8.94807 31.83390 12.29279 1.000 19.93254 185 PRO D C 1
ATOM 5436 O O . PRO D 2 186 ? 7.74246 31.63518 12.09311 1.000 19.35914 185 PRO D O 1
ATOM 5440 N N . LEU D 2 187 ? 9.82451 31.98023 11.28996 1.000 17.64830 186 LEU D N 1
ATOM 5441 C CA . LEU D 2 187 ? 9.40738 31.75463 9.90543 1.000 18.35070 186 LEU D CA 1
ATOM 5442 C C . LEU D 2 187 ? 8.77518 30.38282 9.71593 1.000 24.12649 186 LEU D C 1
ATOM 5443 O O . LEU D 2 187 ? 8.00630 30.18558 8.76879 1.000 21.65203 186 LEU D O 1
ATOM 5448 N N . TYR D 2 188 ? 9.09370 29.42483 10.58661 1.000 17.55821 187 TYR D N 1
ATOM 5449 C CA . TYR D 2 188 ? 8.56161 28.07462 10.48806 1.000 18.30189 187 TYR D CA 1
ATOM 5450 C C . TYR D 2 188 ? 7.38657 27.81338 11.42641 1.000 28.24132 187 TYR D C 1
ATOM 5451 O O . TYR D 2 188 ? 6.84142 26.70563 11.40685 1.000 23.19671 187 TYR D O 1
ATOM 5460 N N . PHE D 2 189 ? 6.98438 28.78720 12.25111 1.000 23.26385 188 PHE D N 1
ATOM 5461 C CA . PHE D 2 189 ? 5.88923 28.55049 13.19081 1.000 22.48114 188 PHE D CA 1
ATOM 5462 C C . PHE D 2 189 ? 4.54462 28.49977 12.47887 1.000 20.15177 188 PHE D C 1
ATOM 5463 O O . PHE D 2 189 ? 4.34125 29.13913 11.44217 1.000 22.87275 188 PHE D O 1
ATOM 5471 N N . GLU D 2 190 ? 3.61604 27.74788 13.07053 1.000 16.78991 189 GLU D N 1
ATOM 5472 C CA . GLU D 2 190 ? 2.20993 27.81950 12.68661 1.000 19.30447 189 GLU D CA 1
ATOM 5473 C C . GLU D 2 190 ? 1.60805 29.12258 13.18688 1.000 21.18099 189 GLU D C 1
ATOM 5474 O O . GLU D 2 190 ? 2.11347 29.74509 14.11796 1.000 20.09918 189 GLU D O 1
ATOM 5480 N N . GLU D 2 191 ? 0.49606 29.52474 12.56741 1.000 22.94208 190 GLU D N 1
ATOM 5481 C CA . GLU D 2 191 ? -0.14171 30.77087 12.97119 1.000 24.78295 190 GLU D CA 1
ATOM 5482 C C . GLU D 2 191 ? -0.48575 30.76219 14.45644 1.000 16.95034 190 GLU D C 1
ATOM 5483 O O . GLU D 2 191 ? -0.24224 31.74785 15.16177 1.000 23.57052 190 GLU D O 1
ATOM 5489 N N . ASP D 2 192 ? -1.02543 29.65181 14.95900 1.000 23.69138 191 ASP D N 1
ATOM 5490 C CA . ASP D 2 192 ? -1.41326 29.60399 16.36260 1.000 20.44775 191 ASP D CA 1
ATOM 5491 C C . ASP D 2 192 ? -0.21627 29.49689 17.29901 1.000 21.91582 191 ASP D C 1
ATOM 5492 O O . ASP D 2 192 ? -0.35613 29.78398 18.49314 1.000 21.02873 191 ASP D O 1
ATOM 5497 N N . GLU D 2 193 ? 0.95121 29.08011 16.79837 1.000 20.86133 192 GLU D N 1
ATOM 5498 C CA . GLU D 2 193 ? 2.14609 29.13597 17.63438 1.000 22.11492 192 GLU D CA 1
ATOM 5499 C C . GLU D 2 193 ? 2.61163 30.57816 17.81884 1.000 20.62234 192 GLU D C 1
ATOM 5500 O O . GLU D 2 193 ? 3.02112 30.96714 18.91849 1.000 19.97712 1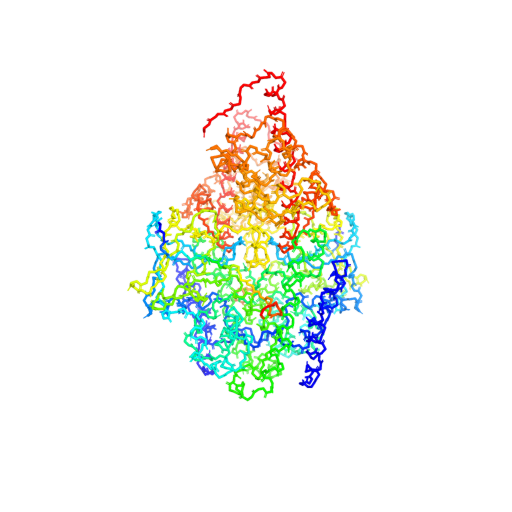92 GLU D O 1
ATOM 5506 N N . VAL D 2 194 ? 2.51659 31.39952 16.76994 1.000 18.35505 193 VAL D N 1
ATOM 5507 C CA . VAL D 2 194 ? 2.85557 32.81455 16.91029 1.000 20.21782 193 VAL D CA 1
ATOM 5508 C C . VAL D 2 194 ? 1.78883 33.53637 17.72648 1.000 24.15657 193 VAL D C 1
ATOM 5509 O O . VAL D 2 194 ? 2.08224 34.50946 18.43269 1.000 20.98183 193 VAL D O 1
ATOM 5513 N N . ARG D 2 195 ? 0.54524 33.05951 17.66322 1.000 21.84338 194 ARG D N 1
ATOM 5514 C CA . ARG D 2 195 ? -0.54477 33.70526 18.38517 1.000 19.40485 194 ARG D CA 1
ATOM 5515 C C . ARG D 2 195 ? -0.28616 33.75421 19.88406 1.000 20.22309 194 ARG D C 1
ATOM 5516 O O . ARG D 2 195 ? -0.75488 34.67930 20.55587 1.000 20.44272 194 ARG D O 1
ATOM 5524 N N . TYR D 2 196 ? 0.46046 32.78404 20.43226 1.000 16.95198 195 TYR D N 1
ATOM 5525 C CA . TYR D 2 196 ? 0.81276 32.84988 21.85115 1.000 18.26480 195 TYR D CA 1
ATOM 5526 C C . TYR D 2 196 ? 1.55895 34.13012 22.21153 1.000 20.20619 195 TYR D C 1
ATOM 5527 O O . TYR D 2 196 ? 1.56685 34.51867 23.38557 1.000 20.35131 195 TYR D O 1
ATOM 5536 N N . LEU D 2 197 ? 2.20309 34.77444 21.24187 1.000 17.89479 196 LEU D N 1
ATOM 5537 C CA . LEU D 2 197 ? 3.01553 35.95700 21.51114 1.000 17.01025 196 LEU D CA 1
ATOM 5538 C C . LEU D 2 197 ? 2.23363 37.26159 21.43200 1.000 16.49273 196 LEU D C 1
ATOM 5539 O O . LEU D 2 197 ? 2.84603 38.32696 21.54851 1.000 20.00726 196 LEU D O 1
ATOM 5544 N N . GLN D 2 198 ? 0.92324 37.22038 21.21093 1.000 17.41850 197 GLN D N 1
ATOM 5545 C CA . GLN D 2 198 ? 0.18360 38.48342 21.15176 1.000 20.10686 197 GLN D CA 1
ATOM 5546 C C . GLN D 2 198 ? 0.34536 39.25015 22.46009 1.000 22.53902 197 GLN D C 1
ATOM 5547 O O . GLN D 2 198 ? 0.33096 38.66659 23.55050 1.000 18.81520 197 GLN D O 1
ATOM 5553 N N . SER D 2 199 ? 0.50701 40.57041 22.33976 1.000 22.71978 198 SER D N 1
ATOM 5554 C CA . SER D 2 199 ? 0.66903 41.53507 23.43147 1.000 24.99487 198 SER D CA 1
ATOM 5555 C C . SER D 2 199 ? 2.06955 41.55128 24.03531 1.000 24.05108 198 SER D C 1
ATOM 5556 O O . SER D 2 199 ? 2.28675 42.30949 25.00135 1.000 27.02097 198 SER D O 1
ATOM 5559 N N . THR D 2 200 ? 3.03135 40.78914 23.50983 1.000 19.88556 199 THR D N 1
ATOM 5560 C CA . THR D 2 200 ? 4.39863 40.85762 24.01880 1.000 18.39792 199 THR D CA 1
ATOM 5561 C C . THR D 2 200 ? 5.20285 41.92605 23.28504 1.000 19.93226 199 THR D C 1
ATOM 5562 O O . THR D 2 200 ? 4.78041 42.47158 22.26338 1.000 23.04101 199 THR D O 1
ATOM 5566 N N . GLN D 2 201 ? 6.40166 42.19731 23.81242 1.000 23.95750 200 GLN D N 1
ATOM 5567 C CA . GLN D 2 201 ? 7.38636 42.98976 23.07826 1.000 25.16099 200 GLN D CA 1
ATOM 5568 C C . GLN D 2 201 ? 7.91341 42.23276 21.86460 1.000 27.98087 200 GLN D C 1
ATOM 5569 O O . GLN D 2 201 ? 8.16012 42.82985 20.80890 1.000 23.36213 200 GLN D O 1
ATOM 5575 N N . ALA D 2 202 ? 8.07844 40.91204 21.99617 1.000 21.75748 201 ALA D N 1
ATOM 5576 C CA . ALA D 2 202 ? 8.76379 40.12607 20.97404 1.000 24.40671 201 ALA D CA 1
ATOM 5577 C C . ALA D 2 202 ? 7.99261 40.05947 19.66034 1.000 26.42887 201 ALA D C 1
ATOM 5578 O O . ALA D 2 202 ? 8.61443 39.97010 18.59573 1.000 22.82348 201 ALA D O 1
ATOM 5580 N N . ILE D 2 203 ? 6.65662 40.14275 19.69468 1.000 23.13832 202 ILE D N 1
ATOM 5581 C CA . ILE D 2 203 ? 5.89981 39.75639 18.50232 1.000 21.39125 202 ILE D CA 1
ATOM 5582 C C . ILE D 2 203 ? 6.10975 40.73820 17.34647 1.000 21.12187 202 ILE D C 1
ATOM 5583 O O . ILE D 2 203 ? 6.05523 40.33232 16.17885 1.000 22.48736 202 ILE D O 1
ATOM 5588 N N . HIS D 2 204 ? 6.36861 42.02384 17.62273 1.000 22.69915 203 HIS D N 1
ATOM 5589 C CA . HIS D 2 204 ? 6.60668 42.95117 16.51623 1.000 20.22730 203 HIS D CA 1
ATOM 5590 C C . HIS D 2 204 ? 7.79738 42.51987 15.66452 1.000 20.43015 203 HIS D C 1
ATOM 5591 O O . HIS D 2 204 ? 7.75357 42.61889 14.43186 1.000 23.21022 203 HIS D O 1
ATOM 5598 N N . ASP D 2 205 ? 8.87323 42.04021 16.29826 1.000 24.34398 204 ASP D N 1
ATOM 5599 C CA . ASP D 2 205 ? 10.01142 41.55853 15.51749 1.000 21.36757 204 ASP D CA 1
ATOM 5600 C C . ASP D 2 205 ? 9.67549 40.28536 14.75082 1.000 18.00637 204 ASP D C 1
ATOM 5601 O O . ASP D 2 205 ? 10.22249 40.06181 13.66671 1.000 21.09304 204 ASP D O 1
ATOM 5606 N N . VAL D 2 206 ? 8.77367 39.45047 15.27650 1.000 18.03646 205 VAL D N 1
ATOM 5607 C CA . VAL D 2 206 ? 8.27765 38.31856 14.49365 1.000 19.31494 205 VAL D CA 1
ATOM 5608 C C . VAL D 2 206 ? 7.57387 38.81074 13.23850 1.000 21.15519 205 VAL D C 1
ATOM 5609 O O . VAL D 2 206 ? 7.78197 38.28092 12.13924 1.000 18.24997 205 VAL D O 1
ATOM 5613 N N . PHE D 2 207 ? 6.71187 39.82592 13.38820 1.000 20.84998 206 PHE D N 1
ATOM 5614 C CA . PHE D 2 207 ? 6.01294 40.39572 12.24058 1.000 22.97860 206 PHE D CA 1
ATOM 5615 C C . PHE D 2 207 ? 7.00033 40.93250 11.20801 1.000 19.22139 206 PHE D C 1
ATOM 5616 O O . PHE D 2 207 ? 6.85790 40.68142 10.00488 1.000 25.86360 206 PHE D O 1
ATOM 5624 N N . SER D 2 208 ? 8.00195 41.68933 11.66374 1.000 19.11990 207 SER D N 1
ATOM 5625 C CA . SER D 2 208 ? 8.97097 42.28388 10.74853 1.000 22.35976 207 SER D CA 1
ATOM 5626 C C . SER D 2 208 ? 9.75450 41.21243 10.00998 1.000 25.15260 207 SER D C 1
ATOM 5627 O O . SER D 2 208 ? 9.96228 41.30586 8.79343 1.000 21.62989 207 SER D O 1
ATOM 5630 N N . GLN D 2 209 ? 10.18340 40.17485 10.72857 1.000 22.88739 208 GLN D N 1
ATOM 5631 C CA . GLN D 2 209 ? 10.91379 39.09392 10.07990 1.000 18.81018 208 GLN D CA 1
ATOM 5632 C C . GLN D 2 209 ? 10.07938 38.45343 8.98140 1.000 18.85267 208 GLN D C 1
ATOM 5633 O O . GLN D 2 209 ? 10.58197 38.17873 7.88541 1.000 21.68724 208 GLN D O 1
ATOM 5639 N N . TYR D 2 210 ? 8.79531 38.21066 9.25226 1.000 20.82327 209 TYR D N 1
ATOM 5640 C CA . TYR D 2 210 ? 7.96412 37.54839 8.25832 1.000 21.81104 209 TYR D CA 1
ATOM 5641 C C . TYR D 2 210 ? 7.74885 38.44407 7.04344 1.000 24.77220 209 TYR D C 1
ATOM 5642 O O . TYR D 2 210 ? 7.84707 37.98779 5.89764 1.000 20.28414 209 TYR D O 1
ATOM 5651 N N . LYS D 2 211 ? 7.47304 39.72533 7.27750 1.000 21.73589 210 LYS D N 1
ATOM 5652 C CA . LYS D 2 211 ? 7.23507 40.65573 6.17713 1.000 25.02973 210 LYS D CA 1
ATOM 5653 C C . LYS D 2 211 ? 8.49810 40.88994 5.34955 1.000 20.91146 210 LYS D C 1
ATOM 5654 O O . LYS D 2 211 ? 8.44942 40.87107 4.11117 1.000 26.20297 210 LYS D O 1
ATOM 5660 N N . ASN D 2 212 ? 9.63792 41.11762 6.01376 1.000 24.15903 211 ASN D N 1
ATOM 5661 C CA . ASN D 2 212 ? 10.90754 41.28625 5.30145 1.000 24.57884 211 ASN D CA 1
ATOM 5662 C C . ASN D 2 212 ? 11.21600 40.08320 4.41870 1.000 26.89921 211 ASN D C 1
ATOM 5663 O O . ASN D 2 212 ? 11.60332 40.23726 3.25525 1.000 24.53924 211 ASN D O 1
ATOM 5668 N N . THR D 2 213 ? 11.05362 38.86949 4.95874 1.000 21.33361 212 THR D N 1
ATOM 5669 C CA . THR D 2 213 ? 11.39802 37.67033 4.19694 1.000 25.42457 212 THR D CA 1
ATOM 5670 C C . THR D 2 213 ? 10.48099 37.49345 2.99554 1.000 23.76338 212 THR D C 1
ATOM 5671 O O . THR D 2 213 ? 10.94284 37.14813 1.90184 1.000 25.05493 212 THR D O 1
ATOM 5675 N N . ALA D 2 214 ? 9.17945 37.71867 3.18055 1.000 23.70109 213 ALA D N 1
ATOM 5676 C CA . ALA D 2 214 ? 8.23534 37.61788 2.07217 1.000 27.10107 213 ALA D CA 1
ATOM 5677 C C . ALA D 2 214 ? 8.51909 38.67136 1.00392 1.000 23.78096 213 ALA D C 1
ATOM 5678 O O . ALA D 2 214 ? 8.52751 38.36828 -0.19601 1.000 25.80441 213 ALA D O 1
ATOM 5680 N N . ARG D 2 215 ? 8.74544 39.91803 1.42203 1.000 25.62695 214 ARG D N 1
ATOM 5681 C CA . ARG D 2 215 ? 9.07156 40.97215 0.45915 1.000 26.09031 214 ARG D CA 1
ATOM 5682 C C . ARG D 2 215 ? 10.33066 40.62085 -0.32721 1.000 24.43757 214 ARG D C 1
ATOM 5683 O O . ARG D 2 215 ? 10.36502 40.74057 -1.56043 1.000 25.19394 214 ARG D O 1
ATOM 5691 N N . GLN D 2 216 ? 11.36736 40.14614 0.37350 1.000 23.57339 215 GLN D N 1
ATOM 5692 C CA . GLN D 2 216 ? 12.62709 39.81974 -0.28537 1.000 22.23846 215 GLN D CA 1
ATOM 5693 C C . GLN D 2 216 ? 12.46120 38.68131 -1.28464 1.000 26.16449 215 GLN D C 1
ATOM 5694 O O . GLN D 2 216 ? 12.97636 38.75820 -2.40579 1.000 26.35833 215 GLN D O 1
ATOM 5700 N N . TYR D 2 217 ? 11.75073 37.61360 -0.90416 1.000 23.50530 216 TYR D N 1
ATOM 5701 C CA . TYR D 2 217 ? 11.52121 36.52314 -1.84866 1.000 26.39947 216 TYR D CA 1
ATOM 5702 C C . TYR D 2 217 ? 10.80670 37.01620 -3.10173 1.000 31.03077 216 TYR D C 1
ATOM 5703 O O . TYR D 2 217 ? 11.19231 36.67248 -4.22743 1.000 25.97422 216 TYR D O 1
ATOM 5712 N N . ALA D 2 218 ? 9.74575 37.80948 -2.92053 1.000 25.75429 217 ALA D N 1
ATOM 5713 C CA . ALA D 2 218 ? 8.97735 38.29573 -4.06087 1.000 32.60110 217 ALA D CA 1
ATOM 5714 C C . ALA D 2 218 ? 9.81605 39.22071 -4.93123 1.000 29.15616 217 ALA D C 1
ATOM 5715 O O . ALA D 2 218 ? 9.78519 39.11558 -6.16395 1.000 34.70898 217 ALA D O 1
ATOM 5717 N N . TYR D 2 219 ? 10.58654 40.11644 -4.30659 1.000 26.72159 218 TYR D N 1
ATOM 5718 C CA . TYR D 2 219 ? 11.46236 41.00330 -5.06463 1.000 24.47239 218 TYR D CA 1
ATOM 5719 C C . TYR D 2 219 ? 12.48420 40.21381 -5.87456 1.000 35.94479 218 TYR D C 1
ATOM 5720 O O . TYR D 2 219 ? 12.65098 40.43719 -7.08045 1.000 27.73797 218 TYR D O 1
ATOM 5729 N N . PHE D 2 220 ? 13.17759 39.27269 -5.23091 1.000 28.83768 219 PHE D N 1
ATOM 5730 C CA . PHE D 2 220 ? 14.26894 38.59886 -5.91846 1.000 25.80436 219 PHE D CA 1
ATOM 5731 C C . PHE D 2 220 ? 13.76908 37.58914 -6.93759 1.000 32.33558 219 PHE D C 1
ATOM 5732 O O . PHE D 2 220 ? 14.45581 37.33372 -7.93093 1.000 36.73444 219 PHE D O 1
ATOM 5740 N N . TYR D 2 221 ? 12.58265 37.01855 -6.72470 1.000 29.35019 220 TYR D N 1
ATOM 5741 C CA . TYR D 2 221 ? 12.01798 36.12719 -7.72817 1.000 28.79627 220 TYR D CA 1
ATOM 5742 C C . TYR D 2 221 ? 11.80225 36.86052 -9.04838 1.000 39.49172 220 TYR D C 1
ATOM 5743 O O . TYR D 2 221 ? 12.09153 36.32324 -10.12414 1.000 38.24752 220 TYR D O 1
ATOM 5752 N N . LYS D 2 222 ? 11.29588 38.09186 -8.98690 1.000 32.97097 221 LYS D N 1
ATOM 5753 C CA . LYS D 2 222 ? 11.12332 38.87203 -10.20726 1.000 41.51826 221 LYS D CA 1
ATOM 5754 C C . LYS D 2 222 ? 12.47001 39.28067 -10.79571 1.000 37.79110 221 LYS D C 1
ATOM 5755 O O . LYS D 2 222 ? 12.66637 39.20338 -12.01402 1.000 47.45437 221 LYS D O 1
ATOM 5758 N N . VAL D 2 223 ? 13.40866 39.70890 -9.94550 1.000 35.80032 222 VAL D N 1
ATOM 5759 C CA . VAL D 2 223 ? 14.75672 40.04926 -10.40470 1.000 29.51757 222 VAL D CA 1
ATOM 5760 C C . VAL D 2 223 ? 15.38118 38.88051 -11.16044 1.000 46.31775 222 VAL D C 1
ATOM 5761 O O . VAL D 2 223 ? 15.91081 39.04422 -12.26625 1.000 42.99764 222 VAL D O 1
ATOM 5765 N N . ILE D 2 224 ? 15.32495 37.68027 -10.57594 1.000 35.29210 223 ILE D N 1
ATOM 5766 C CA . ILE D 2 224 ? 15.98247 36.52765 -11.18675 1.000 40.91353 223 ILE D CA 1
ATOM 5767 C C . ILE D 2 224 ? 15.32934 36.16443 -12.51500 1.000 37.49439 223 ILE D C 1
ATOM 5768 O O . ILE D 2 224 ? 16.00519 35.70159 -13.44244 1.000 42.30666 223 ILE D O 1
ATOM 5773 N N . GLN D 2 225 ? 14.02319 36.38483 -12.64805 1.000 42.98647 224 GLN D N 1
ATOM 5774 C CA . GLN D 2 225 ? 13.35039 36.02098 -13.88600 1.000 43.06454 224 GLN D CA 1
ATOM 5775 C C . GLN D 2 225 ? 13.59915 37.01213 -15.01930 1.000 55.26258 224 GLN D C 1
ATOM 5776 O O . GLN D 2 225 ? 13.39888 36.65081 -16.18415 1.000 53.78210 224 GLN D O 1
ATOM 5782 N N . THR D 2 226 ? 14.04535 38.23633 -14.72127 1.000 47.77427 225 THR D N 1
ATOM 5783 C CA . THR D 2 226 ? 14.18213 39.25940 -15.75668 1.000 47.71520 225 THR D CA 1
ATOM 5784 C C . THR D 2 226 ? 15.60333 39.76925 -15.95714 1.000 47.94351 225 THR D C 1
ATOM 5785 O O . THR D 2 226 ? 16.00905 39.99027 -17.10158 1.000 52.81207 225 THR D O 1
ATOM 5789 N N . HIS D 2 227 ? 16.37413 39.97173 -14.89242 1.000 40.56113 226 HIS D N 1
ATOM 5790 C CA . HIS D 2 227 ? 17.67935 40.62448 -15.03312 1.000 42.48278 226 HIS D CA 1
ATOM 5791 C C . HIS D 2 227 ? 18.63794 39.73123 -15.81660 1.000 49.39318 226 HIS D C 1
ATOM 5792 O O . HIS D 2 227 ? 18.78488 38.54817 -15.48714 1.000 54.83422 226 HIS D O 1
ATOM 5799 N N . PRO D 2 228 ? 19.29598 40.24980 -16.85937 1.000 54.34124 227 PRO D N 1
ATOM 5800 C CA . PRO D 2 228 ? 20.20522 39.39728 -17.64369 1.000 49.03000 227 PRO D CA 1
ATOM 5801 C C . PRO D 2 228 ? 21.41727 38.91536 -16.86525 1.000 50.79365 227 PRO D C 1
ATOM 5802 O O . PRO D 2 228 ? 21.97976 37.86729 -17.20905 1.000 47.80453 227 PRO D O 1
ATOM 5806 N N . HIS D 2 229 ? 21.84346 39.63738 -15.82866 1.000 39.81349 228 HIS D N 1
ATOM 5807 C CA . HIS D 2 229 ? 22.94309 39.13542 -15.01351 1.000 55.60561 228 HIS D CA 1
ATOM 5808 C C . HIS D 2 229 ? 22.55242 37.91786 -14.17771 1.000 50.11175 228 HIS D C 1
ATOM 5809 O O . HIS D 2 229 ? 23.41332 37.36407 -13.48375 1.000 53.88224 228 HIS D O 1
ATOM 5816 N N . ALA D 2 230 ? 21.29093 37.48793 -14.23325 1.000 43.79607 229 ALA D N 1
ATOM 5817 C CA . ALA D 2 230 ? 20.82293 36.28679 -13.55345 1.000 41.52425 229 ALA D CA 1
ATOM 5818 C C . ALA D 2 230 ? 20.55432 35.13727 -14.51778 1.000 53.40287 229 ALA D C 1
ATOM 5819 O O . ALA D 2 230 ? 20.01056 34.10626 -14.10320 1.000 45.25395 229 ALA D O 1
ATOM 5821 N N . ASN D 2 231 ? 20.92579 35.28497 -15.79366 1.000 52.44500 230 ASN D N 1
ATOM 5822 C CA . ASN D 2 231 ? 20.62663 34.24763 -16.77838 1.000 54.43121 230 ASN D CA 1
ATOM 5823 C C . ASN D 2 231 ? 21.39895 32.96138 -16.51321 1.000 35.35572 230 ASN D C 1
ATOM 5824 O O . ASN D 2 231 ? 20.92015 31.87766 -16.85893 1.000 54.86110 230 ASN D O 1
ATOM 5829 N N . LYS D 2 232 ? 22.58321 33.05305 -15.91162 1.000 46.76319 231 LYS D N 1
ATOM 5830 C CA . LYS D 2 232 ? 23.41338 31.88415 -15.65042 1.000 52.79043 231 LYS D CA 1
ATOM 5831 C C . LYS D 2 232 ? 23.25844 31.35419 -14.22837 1.000 52.10578 231 LYS D C 1
ATOM 5832 O O . LYS D 2 232 ? 23.98985 30.43787 -13.83676 1.000 43.90042 231 LYS D O 1
ATOM 5834 N N . LEU D 2 233 ? 22.33087 31.91303 -13.44035 1.000 50.12062 232 LEU D N 1
ATOM 5835 C CA . LEU D 2 233 ? 22.14498 31.40287 -12.08755 1.000 40.98465 232 LEU D CA 1
ATOM 5836 C C . LEU D 2 233 ? 21.28281 30.14278 -12.11614 1.000 38.33103 232 LEU D C 1
ATOM 5837 O O . LEU D 2 233 ? 20.30732 30.07249 -12.86940 1.000 38.51131 232 LEU D O 1
ATOM 5842 N N . PRO D 2 234 ? 21.61460 29.13334 -11.30883 1.000 47.89002 233 PRO D N 1
ATOM 5843 C CA . PRO D 2 234 ? 20.73306 27.95832 -11.21964 1.000 39.44264 233 PRO D CA 1
ATOM 5844 C C . PRO D 2 234 ? 19.34741 28.30775 -10.71845 1.000 47.17835 233 PRO D C 1
ATOM 5845 O O . PRO D 2 234 ? 18.38603 27.58536 -11.01576 1.000 50.08094 233 PRO D O 1
ATOM 5849 N N . LEU D 2 235 ? 19.22111 29.40732 -9.97540 1.000 32.63611 234 LEU D N 1
ATOM 5850 C CA . LEU D 2 235 ? 17.94524 29.81970 -9.40962 1.000 43.30876 234 LEU D CA 1
ATOM 5851 C C . LEU D 2 235 ? 16.93883 30.23300 -10.47082 1.000 39.48990 234 LEU D C 1
ATOM 5852 O O . LEU D 2 235 ? 15.73545 30.20906 -10.19912 1.000 35.28257 234 LEU D O 1
ATOM 5857 N N . LYS D 2 236 ? 17.39088 30.62333 -11.66567 1.000 39.56810 235 LYS D N 1
ATOM 5858 C CA . LYS D 2 236 ? 16.43295 30.95286 -12.71596 1.000 41.58647 235 LYS D CA 1
ATOM 5859 C C . LYS D 2 236 ? 15.55665 29.75546 -13.06812 1.000 38.32519 235 LYS D C 1
ATOM 5860 O O . LYS D 2 236 ? 14.38165 29.92544 -13.41601 1.000 42.79082 235 LYS D O 1
ATOM 5866 N N . ASP D 2 237 ? 16.09595 28.54037 -12.96229 1.000 40.25192 236 ASP D N 1
ATOM 5867 C CA . ASP D 2 237 ? 15.30585 27.35517 -13.27053 1.000 39.58704 236 ASP D CA 1
ATOM 5868 C C . ASP D 2 237 ? 14.32863 27.00574 -12.15360 1.000 36.38611 236 ASP D C 1
ATOM 5869 O O . ASP D 2 237 ? 13.25286 26.46336 -12.43279 1.000 40.61655 236 ASP D O 1
ATOM 5871 N N . SER D 2 238 ? 14.67243 27.30713 -10.89940 1.000 39.12412 237 SER D N 1
ATOM 5872 C CA . SER D 2 238 ? 13.79205 27.00054 -9.77088 1.000 32.69754 237 SER D CA 1
ATOM 5873 C C . SER D 2 238 ? 14.22993 27.80908 -8.55875 1.000 30.31990 237 SER D C 1
ATOM 5874 O O . SER D 2 238 ? 15.38759 27.70994 -8.13723 1.000 32.63965 237 SER D O 1
ATOM 5877 N N . PHE D 2 239 ? 13.31121 28.60973 -8.00301 1.000 27.06937 238 PHE D N 1
ATOM 5878 C CA . PHE D 2 239 ? 13.59374 29.41901 -6.81343 1.000 26.08826 238 PHE D CA 1
ATOM 5879 C C . PHE D 2 239 ? 12.28596 29.53485 -6.03383 1.000 34.85564 238 PHE D C 1
ATOM 5880 O O . PHE D 2 239 ? 11.43516 30.36775 -6.36367 1.000 29.12729 238 PHE D O 1
ATOM 5888 N N . THR D 2 240 ? 12.13316 28.69977 -5.01151 1.000 28.56780 239 THR D N 1
ATOM 5889 C CA . THR D 2 240 ? 10.89221 28.60099 -4.25880 1.000 24.89643 239 THR D CA 1
ATOM 5890 C C . THR D 2 240 ? 10.95677 29.43288 -2.98450 1.000 21.30771 239 THR D C 1
ATOM 5891 O O . THR D 2 240 ? 12.02687 29.83518 -2.52713 1.000 23.89482 239 THR D O 1
ATOM 5895 N N . TYR D 2 241 ? 9.77965 29.69739 -2.41154 1.000 24.36806 240 TYR D N 1
ATOM 5896 C CA . TYR D 2 241 ? 9.75630 30.37462 -1.12060 1.000 23.60406 240 TYR D CA 1
ATOM 5897 C C . TYR D 2 241 ? 10.47922 29.54561 -0.06578 1.000 19.06521 240 TYR D C 1
ATOM 5898 O O . TYR D 2 241 ? 11.21025 30.09097 0.76937 1.000 21.44566 240 TYR D O 1
ATOM 5907 N N . GLU D 2 242 ? 10.28363 28.22456 -0.09403 1.000 23.22828 241 GLU D N 1
ATOM 5908 C 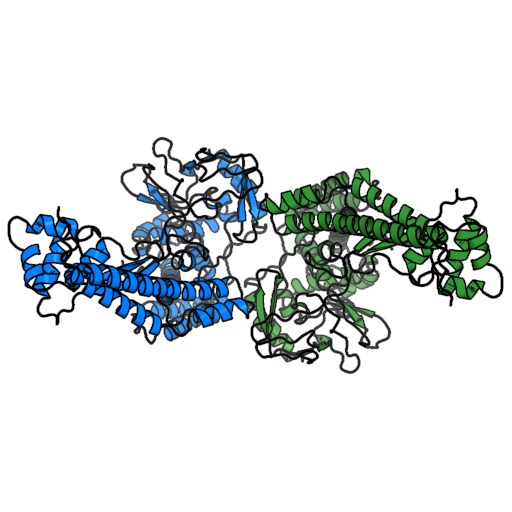CA . GLU D 2 242 ? 10.98598 27.34547 0.83480 1.000 21.85087 241 GLU D CA 1
ATOM 5909 C C . GLU D 2 242 ? 12.49332 27.53031 0.71467 1.000 24.28887 241 GLU D C 1
ATOM 5910 O O . GLU D 2 242 ? 13.19372 27.65032 1.72834 1.000 20.96876 241 GLU D O 1
ATOM 5916 N N . ASP D 2 243 ? 13.00374 27.58249 -0.52732 1.000 23.42348 242 ASP D N 1
ATOM 5917 C CA . ASP D 2 243 ? 14.41160 27.90962 -0.76504 1.000 25.73672 242 ASP D CA 1
ATOM 5918 C C . ASP D 2 243 ? 14.84630 29.13505 0.02892 1.000 25.18479 242 ASP D C 1
ATOM 5919 O O . ASP D 2 243 ? 15.86955 29.11394 0.72497 1.000 20.51975 242 ASP D O 1
ATOM 5924 N N . TYR D 2 244 ? 14.10957 30.24448 -0.11736 1.000 20.69741 243 TYR D N 1
ATOM 5925 C CA . TYR D 2 244 ? 14.55771 31.48633 0.49884 1.000 19.56584 243 TYR D CA 1
ATOM 5926 C C . TYR D 2 244 ? 14.44325 31.42736 2.01687 1.000 19.89293 243 TYR D C 1
ATOM 5927 O O . TYR D 2 244 ? 15.33980 31.89647 2.72924 1.000 23.32968 243 TYR D O 1
ATOM 5936 N N . ARG D 2 245 ? 13.34751 30.86224 2.52884 1.000 19.74478 244 ARG D N 1
ATOM 5937 C CA . ARG D 2 245 ? 13.19457 30.71916 3.97240 1.000 17.74655 244 ARG D CA 1
ATOM 5938 C C . ARG D 2 245 ? 14.33888 29.88882 4.55301 1.000 20.01196 244 ARG D C 1
ATOM 5939 O O . ARG D 2 245 ? 14.89685 30.23092 5.60141 1.000 19.86243 244 ARG D O 1
ATOM 5947 N N . TRP D 2 246 ? 14.70723 28.80809 3.86478 1.000 21.01299 245 TRP D N 1
ATOM 5948 C CA . TRP D 2 246 ? 15.81877 27.96980 4.30882 1.000 18.50511 245 TRP D CA 1
ATOM 5949 C C . TRP D 2 246 ? 17.11895 28.75030 4.30101 1.000 25.17469 245 TRP D C 1
ATOM 5950 O O . TRP D 2 246 ? 17.90302 28.67820 5.25376 1.000 20.43583 245 TRP D O 1
ATOM 5961 N N . ALA D 2 247 ? 17.35270 29.52068 3.23594 1.000 18.79111 246 ALA D N 1
ATOM 5962 C CA . ALA D 2 247 ? 18.62800 30.21354 3.09274 1.000 21.69554 246 ALA D CA 1
ATOM 5963 C C . ALA D 2 247 ? 18.78850 31.28551 4.15495 1.000 20.51762 246 ALA D C 1
ATOM 5964 O O . ALA D 2 247 ? 19.83254 31.36526 4.81045 1.000 20.42537 246 ALA D O 1
ATOM 5966 N N . VAL D 2 248 ? 17.75963 32.11984 4.35256 1.000 21.69981 247 VAL D N 1
ATOM 5967 C CA . VAL D 2 248 ? 17.91256 33.18438 5.33352 1.000 20.59907 247 VAL D CA 1
ATOM 5968 C C . VAL D 2 248 ? 17.95154 32.61432 6.74006 1.000 18.14612 247 VAL D C 1
ATOM 5969 O O . VAL D 2 248 ? 18.57288 33.20284 7.63010 1.000 18.69768 247 VAL D O 1
ATOM 5973 N N . SER D 2 249 ? 17.28261 31.48171 6.97857 1.000 17.56392 248 SER D N 1
ATOM 5974 C CA . SER D 2 249 ? 17.32439 30.88573 8.30999 1.000 17.77312 248 SER D CA 1
ATOM 5975 C C . SER D 2 249 ? 18.67855 30.24645 8.56971 1.000 18.38598 248 SER D C 1
ATOM 5976 O O . SER D 2 249 ? 19.18407 30.28766 9.69785 1.000 17.16171 248 SER D O 1
ATOM 5979 N N . SER D 2 250 ? 19.27220 29.65606 7.53069 1.000 19.85478 249 SER D N 1
ATOM 5980 C CA . SER D 2 250 ? 20.62896 29.13280 7.64275 1.000 18.06264 249 SER D CA 1
ATOM 5981 C C . SER D 2 250 ? 21.60566 30.24288 8.01029 1.000 23.87217 249 SER D C 1
ATOM 5982 O O . SER D 2 250 ? 22.47588 30.05830 8.87055 1.000 20.67436 249 SER D O 1
ATOM 5985 N N . VAL D 2 251 ? 21.46500 31.40731 7.36878 1.000 18.30651 250 VAL D N 1
ATOM 5986 C CA . VAL D 2 251 ? 22.36094 32.52928 7.62539 1.000 17.12090 250 VAL D CA 1
ATOM 5987 C C . VAL D 2 251 ? 22.06876 33.14114 8.98705 1.000 17.69341 250 VAL D C 1
ATOM 5988 O O . VAL D 2 251 ? 22.98096 33.40872 9.76975 1.000 22.33011 250 VAL D O 1
ATOM 5992 N N . MET D 2 252 ? 20.78493 33.34565 9.30229 1.000 21.02765 251 MET D N 1
ATOM 5993 C CA . MET D 2 252 ? 20.40801 33.95225 10.57712 1.000 21.10186 251 MET D CA 1
ATOM 5994 C C . MET D 2 252 ? 20.95657 33.15968 11.76508 1.000 22.22193 251 MET D C 1
ATOM 5995 O O . MET D 2 252 ? 21.46181 33.74436 12.73880 1.000 21.79107 251 MET D O 1
ATOM 6000 N N . THR D 2 253 ? 20.84627 31.82838 11.71776 1.000 18.97686 252 THR D N 1
ATOM 6001 C CA . THR D 2 253 ? 21.20724 31.03557 12.88262 1.000 18.39722 252 THR D CA 1
ATOM 6002 C C . THR D 2 253 ? 22.70209 30.76438 12.98710 1.000 22.76640 252 THR D C 1
ATOM 6003 O O . THR D 2 253 ? 23.14545 30.29109 14.03717 1.000 22.50646 252 THR D O 1
ATOM 6007 N N . ARG D 2 254 ? 23.49119 31.05403 11.94938 1.000 17.49133 253 ARG D N 1
ATOM 6008 C CA . ARG D 2 254 ? 24.87117 30.57863 11.91248 1.000 18.06292 253 ARG D CA 1
ATOM 6009 C C . ARG D 2 254 ? 25.89437 31.63487 11.53255 1.000 22.36796 253 ARG D C 1
ATOM 6010 O O . ARG D 2 254 ? 27.08903 31.39383 11.74237 1.000 22.69325 253 ARG D O 1
ATOM 6018 N N . GLN D 2 255 ? 25.48288 32.78637 10.99591 1.000 22.83205 254 GLN D N 1
ATOM 6019 C CA . GLN D 2 255 ? 26.44640 33.72611 10.43275 1.000 18.62852 254 GLN D CA 1
ATOM 6020 C C . GLN D 2 255 ? 27.28561 34.39545 11.51458 1.000 20.57755 254 GLN D C 1
ATOM 6021 O O . GLN D 2 255 ? 26.86864 34.55123 12.66352 1.000 17.57194 254 GLN D O 1
ATOM 6027 N N . VAL D 2 256 ? 28.50236 34.77961 11.12631 1.000 23.07440 255 VAL D N 1
ATOM 6028 C CA . VAL D 2 256 ? 29.44989 35.43534 12.00963 1.000 24.02555 255 VAL D CA 1
ATOM 6029 C C . VAL D 2 256 ? 30.02465 36.64520 11.28834 1.000 25.14104 255 VAL D C 1
ATOM 6030 O O . VAL D 2 256 ? 29.94608 36.76887 10.06262 1.000 25.47037 255 VAL D O 1
ATOM 6034 N N . GLN D 2 257 ? 30.62994 37.52794 12.07575 1.000 22.16080 256 GLN D N 1
ATOM 6035 C CA . GLN D 2 257 ? 31.39498 38.65854 11.57368 1.000 22.63350 256 GLN D CA 1
ATOM 6036 C C . GLN D 2 257 ? 32.87956 38.38572 11.79560 1.000 23.87770 256 GLN D C 1
ATOM 6037 O O . GLN D 2 257 ? 33.29041 38.07210 12.91793 1.000 30.28645 256 GLN D O 1
ATOM 6043 N N . ILE D 2 258 ? 33.67437 38.48943 10.73154 1.000 30.57463 257 ILE D N 1
ATOM 6044 C CA . ILE D 2 258 ? 35.12301 38.29415 10.81588 1.000 30.41215 257 ILE D CA 1
ATOM 6045 C C . ILE D 2 258 ? 35.81718 39.45560 10.11698 1.000 33.09299 257 ILE D C 1
ATOM 6046 O O . ILE D 2 258 ? 35.19723 40.19070 9.33241 1.000 28.21774 257 ILE D O 1
ATOM 6051 N N . PRO D 2 259 ? 37.11119 39.64121 10.36700 1.000 30.89848 258 PRO D N 1
ATOM 6052 C CA . PRO D 2 259 ? 37.85613 40.64732 9.60582 1.000 34.12165 258 PRO D CA 1
ATOM 6053 C C . PRO D 2 259 ? 38.15009 40.16528 8.19517 1.000 30.70690 258 PRO D C 1
ATOM 6054 O O . PRO D 2 259 ? 38.23732 38.96483 7.92732 1.000 42.80164 258 PRO D O 1
ATOM 6058 N N . THR D 2 260 ? 38.29329 41.12518 7.28247 1.000 38.58371 259 THR D N 1
ATOM 6059 C CA . THR D 2 260 ? 38.76078 40.82003 5.93995 1.000 37.83020 259 THR D CA 1
ATOM 6060 C C . THR D 2 260 ? 40.22776 40.38720 5.98261 1.000 46.91518 259 THR D C 1
ATOM 6061 O O . THR D 2 260 ? 40.92603 40.55768 6.98717 1.000 50.32578 259 THR D O 1
ATOM 6065 N N . GLU D 2 261 ? 40.69521 39.82157 4.86389 1.000 46.38147 260 GLU D N 1
ATOM 6066 C CA . GLU D 2 261 ? 42.04205 39.25606 4.82150 1.000 57.23991 260 GLU D CA 1
ATOM 6067 C C . GLU D 2 261 ? 43.10891 40.29912 5.13036 1.000 53.87123 260 GLU D C 1
ATOM 6068 O O . GLU D 2 261 ? 44.16472 39.95957 5.67498 1.000 55.33755 260 GLU D O 1
ATOM 6070 N N . ASP D 2 262 ? 42.85428 41.56505 4.80234 1.000 58.76967 261 ASP D N 1
ATOM 6071 C CA . ASP D 2 262 ? 43.78334 42.65052 5.09038 1.000 61.51848 261 ASP D CA 1
ATOM 6072 C C . ASP D 2 262 ? 43.54729 43.28550 6.45489 1.000 66.57506 261 ASP D C 1
ATOM 6073 O O . ASP D 2 262 ? 44.24210 44.24538 6.80634 1.000 52.17000 261 ASP D O 1
ATOM 6075 N N . GLY D 2 263 ? 42.58119 42.78656 7.22264 1.000 54.62862 262 GLY D N 1
ATOM 6076 C CA . GLY D 2 263 ? 42.30902 43.31219 8.54173 1.000 46.59379 262 GLY D CA 1
ATOM 6077 C C . GLY D 2 263 ? 41.67285 44.68225 8.58408 1.000 54.99830 262 GLY D C 1
ATOM 6078 O O . GLY D 2 263 ? 41.41056 45.18415 9.68370 1.000 50.46336 262 GLY D O 1
ATOM 6079 N N . SER D 2 264 ? 41.39180 45.29567 7.43048 1.000 54.59598 263 SER D N 1
ATOM 6080 C CA . SER D 2 264 ? 40.94877 46.68801 7.40977 1.000 61.23412 263 SER D CA 1
ATOM 6081 C C . SER D 2 264 ? 39.47662 46.83572 7.78312 1.000 68.95860 263 SER D C 1
ATOM 6082 O O . SER D 2 264 ? 39.10857 47.78744 8.48227 1.000 59.73605 263 SER D O 1
ATOM 6085 N N . ARG D 2 265 ? 38.62314 45.91651 7.33063 1.000 62.94427 264 ARG D N 1
ATOM 6086 C CA . ARG D 2 265 ? 37.18439 46.00382 7.54574 1.000 46.35604 264 ARG D CA 1
ATOM 6087 C C . ARG D 2 265 ? 36.64229 44.64400 7.98434 1.000 42.20160 264 ARG D C 1
ATOM 6088 O O . ARG D 2 265 ? 37.36181 43.64070 8.02984 1.000 36.98655 264 ARG D O 1
ATOM 6090 N N . VAL D 2 266 ? 35.35446 44.61607 8.30533 1.000 44.39641 265 VAL D N 1
ATOM 6091 C CA . VAL D 2 266 ? 34.68419 43.39597 8.73153 1.000 34.13780 265 VAL D CA 1
ATOM 6092 C C . VAL D 2 266 ? 33.78454 42.90125 7.60813 1.000 41.61240 265 VAL D C 1
ATOM 6093 O O . VAL D 2 266 ? 33.38313 43.64906 6.71101 1.000 36.38849 265 VAL D O 1
ATOM 6097 N N . THR D 2 267 ? 33.47223 41.60887 7.66052 1.000 32.26907 266 THR D N 1
ATOM 6098 C CA . THR D 2 267 ? 32.56714 41.00158 6.69924 1.000 26.37456 266 THR D CA 1
ATOM 6099 C C . THR D 2 267 ? 31.78478 39.90718 7.41454 1.000 35.74211 266 THR D C 1
ATOM 6100 O O . THR D 2 267 ? 32.14421 39.48268 8.51700 1.000 30.00338 266 THR D O 1
ATOM 6104 N N . LEU D 2 268 ? 30.69869 39.46764 6.78396 1.000 39.57502 267 LEU D N 1
ATOM 6105 C CA . LEU D 2 268 ? 29.89815 38.36174 7.29652 1.000 26.90574 267 LEU D CA 1
ATOM 6106 C C . LEU D 2 268 ? 30.35267 37.05444 6.66507 1.000 32.87727 267 LEU D C 1
ATOM 6107 O O . LEU D 2 268 ? 30.85066 37.03420 5.53681 1.000 30.18740 267 LEU D O 1
ATOM 6112 N N . ALA D 2 269 ? 30.17049 35.95502 7.39908 1.000 23.73294 268 ALA D N 1
ATOM 6113 C CA . ALA D 2 269 ? 30.68186 34.67965 6.92628 1.000 28.59986 268 ALA D CA 1
ATOM 6114 C C . ALA D 2 269 ? 29.94216 33.52981 7.59677 1.000 25.72673 268 ALA D C 1
ATOM 6115 O O . ALA D 2 269 ? 29.30667 33.69332 8.64118 1.000 24.95493 268 ALA D O 1
ATOM 6117 N N . LEU D 2 270 ? 30.03950 32.36627 6.96246 1.000 21.00993 269 LEU D N 1
ATOM 6118 C CA . LEU D 2 270 ? 29.64892 31.07680 7.52536 1.000 24.35010 269 LEU D CA 1
ATOM 6119 C C . LEU D 2 270 ? 30.91533 30.25352 7.72751 1.000 24.07103 269 LEU D C 1
ATOM 6120 O O . LEU D 2 270 ? 31.76168 30.20272 6.82819 1.000 27.71091 269 LEU D O 1
ATOM 6125 N N . ILE D 2 271 ? 31.05832 29.63492 8.89929 1.000 25.23018 270 ILE D N 1
ATOM 6126 C CA . ILE D 2 271 ? 32.26404 28.89972 9.27517 1.000 21.34976 270 ILE D CA 1
ATOM 6127 C C . ILE D 2 271 ? 31.91717 27.41660 9.35203 1.000 23.54475 270 ILE D C 1
ATOM 6128 O O . ILE D 2 271 ? 31.30993 26.97585 10.33780 1.000 25.45991 270 ILE D O 1
ATOM 6133 N N . PRO D 2 272 ? 32.30215 26.60476 8.36901 1.000 23.67434 271 PRO D N 1
ATOM 6134 C CA . PRO D 2 272 ? 31.99368 25.17506 8.43218 1.000 22.33825 271 PRO D CA 1
ATOM 6135 C C . PRO D 2 272 ? 32.65423 24.49866 9.62453 1.000 22.71883 271 PRO D C 1
ATOM 6136 O O . PRO D 2 272 ? 33.63797 24.98100 10.19173 1.000 23.14472 271 PRO D O 1
ATOM 6140 N N . LEU D 2 273 ? 32.04607 23.38474 10.03208 1.000 19.47733 272 LEU D N 1
ATOM 6141 C CA . LEU D 2 273 ? 32.54402 22.49605 11.08094 1.000 22.51254 272 LEU D CA 1
ATOM 6142 C C . LEU D 2 273 ? 32.38759 23.11529 12.46555 1.000 24.17232 272 LEU D C 1
ATOM 6143 O O . LEU D 2 273 ? 31.76166 22.51763 13.35120 1.000 23.00796 272 LEU D O 1
ATOM 6148 N N . TRP D 2 274 ? 32.97502 24.29551 12.67972 1.000 20.25847 273 TRP D N 1
ATOM 6149 C CA . TRP D 2 274 ? 32.80193 24.97908 13.95765 1.000 19.76553 273 TRP D CA 1
ATOM 6150 C C . TRP D 2 274 ? 31.33974 25.32830 14.21814 1.000 21.78179 273 TRP D C 1
ATOM 6151 O O . TRP D 2 274 ? 30.90076 25.34864 15.37635 1.000 22.31431 273 TRP D O 1
ATOM 6162 N N . ASP D 2 275 ? 30.56234 25.59995 13.17880 1.000 21.48034 274 ASP D N 1
ATOM 6163 C CA . ASP D 2 275 ? 29.19172 25.98839 13.49072 1.000 19.11923 274 ASP D CA 1
ATOM 6164 C C . ASP D 2 275 ? 28.29029 24.79438 13.76204 1.000 21.82664 274 ASP D C 1
ATOM 6165 O O . ASP D 2 275 ? 27.07143 24.96257 13.83416 1.000 20.97831 274 ASP D O 1
ATOM 6170 N N . MET D 2 276 ? 28.86709 23.60167 13.94944 1.000 16.85313 275 MET D N 1
ATOM 6171 C CA . MET D 2 276 ? 28.13649 22.48088 14.52951 1.000 16.93506 275 MET D CA 1
ATOM 6172 C C . MET D 2 276 ? 28.08189 22.53618 16.05530 1.000 20.89087 275 MET D C 1
ATOM 6173 O O . MET D 2 276 ? 27.35388 21.74751 16.65934 1.000 21.92000 275 MET D O 1
ATOM 6178 N N . CYS D 2 277 ? 28.81649 23.43873 16.70351 1.000 16.76297 276 CYS D N 1
ATOM 6179 C CA . CYS D 2 277 ? 28.76655 23.51204 18.15820 1.000 16.64159 276 CYS D CA 1
ATOM 6180 C C . CYS D 2 277 ? 27.47107 24.16305 18.60903 1.000 17.99219 276 CYS D C 1
ATOM 6181 O O . CYS D 2 277 ? 27.04084 25.17158 18.04470 1.000 21.97842 276 CYS D O 1
ATOM 6184 N N . ASN D 2 278 ? 26.89321 23.61893 19.66702 1.000 16.75824 277 ASN D N 1
ATOM 6185 C CA . ASN D 2 278 ? 25.71658 24.18876 20.30275 1.000 16.03941 277 ASN D CA 1
ATOM 6186 C C . ASN D 2 278 ? 26.11563 25.08722 21.47203 1.000 19.10934 277 ASN D C 1
ATOM 6187 O O . ASN D 2 278 ? 27.27368 25.14124 21.88475 1.000 17.40315 277 ASN D O 1
ATOM 6192 N N . HIS D 2 279 ? 25.12383 25.79581 22.00625 1.000 18.43966 278 HIS D N 1
ATOM 6193 C CA . HIS D 2 279 ? 25.32106 26.91644 22.91368 1.000 16.21144 278 HIS D CA 1
ATOM 6194 C C . HIS D 2 279 ? 25.16213 26.51874 24.37207 1.000 19.55741 278 HIS D C 1
ATOM 6195 O O . HIS D 2 279 ? 24.26925 25.74267 24.72461 1.000 19.98199 278 HIS D O 1
ATOM 6202 N N . THR D 2 280 ? 26.00804 27.09493 25.22389 1.000 18.07894 279 THR D N 1
ATOM 6203 C CA . THR D 2 280 ? 25.81655 27.05885 26.66545 1.000 18.83153 279 THR D CA 1
ATOM 6204 C C . THR D 2 280 ? 26.28257 28.39236 27.24442 1.000 19.06912 279 THR D C 1
ATOM 6205 O O . THR D 2 280 ? 26.90431 29.20792 26.55647 1.000 22.97168 279 THR D O 1
ATOM 6209 N N . ASN D 2 281 ? 25.96194 28.62752 28.51681 1.000 21.59091 280 ASN D N 1
ATOM 6210 C CA . ASN D 2 281 ? 26.37390 29.87656 29.13957 1.000 28.51525 280 ASN D CA 1
ATOM 6211 C C . ASN D 2 281 ? 27.88639 29.89270 29.35324 1.000 30.15149 280 ASN D C 1
ATOM 6212 O O . ASN D 2 281 ? 28.52012 28.85554 29.57334 1.000 30.20454 280 ASN D O 1
ATOM 6217 N N . GLY D 2 282 ? 28.46405 31.08658 29.27281 1.000 25.78108 281 GLY D N 1
ATOM 6218 C CA . GLY D 2 282 ? 29.89814 31.23766 29.43286 1.000 25.43423 281 GLY D CA 1
ATOM 6219 C C . GLY D 2 282 ? 30.42628 32.50006 28.78535 1.000 29.46233 281 GLY D C 1
ATOM 6220 O O . GLY D 2 282 ? 29.78311 33.55723 28.83855 1.000 27.97743 281 GLY D O 1
ATOM 6221 N N . LEU D 2 283 ? 31.60756 32.39725 28.17888 1.000 26.78408 282 LEU D N 1
ATOM 6222 C CA . LEU D 2 283 ? 32.31481 33.51678 27.57357 1.000 28.63604 282 LEU D CA 1
ATOM 6223 C C . LEU D 2 283 ? 32.68055 33.14802 26.14712 1.000 24.54751 282 LEU D C 1
ATOM 6224 O O . LEU D 2 283 ? 32.82819 31.96845 25.81858 1.000 25.81851 282 LEU D O 1
ATOM 6229 N N . ILE D 2 284 ? 32.87506 34.16392 25.30710 1.000 23.46972 283 ILE D N 1
ATOM 6230 C CA . ILE D 2 284 ? 33.33501 33.90782 23.94506 1.000 27.04186 283 ILE D CA 1
ATOM 6231 C C . ILE D 2 284 ? 34.74838 33.33941 24.00465 1.000 35.05602 283 ILE D C 1
ATOM 6232 O O . ILE D 2 284 ? 35.64746 33.94400 24.59953 1.000 26.89177 283 ILE D O 1
ATOM 6237 N N . THR D 2 285 ? 34.95176 32.17092 23.39047 1.000 27.13623 284 THR D N 1
ATOM 6238 C CA . THR D 2 285 ? 36.28026 31.56644 23.30704 1.000 22.79735 284 THR D CA 1
ATOM 6239 C C . THR D 2 285 ? 36.70782 31.32312 21.86785 1.000 22.88393 284 THR D C 1
ATOM 6240 O O . THR D 2 285 ? 37.70904 30.62930 21.62902 1.000 25.31967 284 THR D O 1
ATOM 6244 N N . THR D 2 286 ? 35.98558 31.88108 20.90802 1.000 19.44905 285 THR D N 1
ATOM 6245 C CA . THR D 2 286 ? 36.28840 31.75155 19.49091 1.000 19.79678 285 THR D CA 1
ATOM 6246 C C . THR D 2 286 ? 36.75866 33.09904 18.96751 1.000 26.03417 285 THR D C 1
ATOM 6247 O O . THR D 2 286 ? 36.06683 34.11039 19.13598 1.000 22.92757 285 THR D O 1
ATOM 6251 N N . GLY D 2 287 ? 37.92376 33.10864 18.32721 1.000 24.26727 286 GLY D N 1
ATOM 6252 C CA . GLY D 2 287 ? 38.47118 34.33170 17.77811 1.000 24.07264 286 GLY D CA 1
ATOM 6253 C C . GLY D 2 287 ? 39.04984 34.07817 16.40260 1.000 29.64537 286 GLY D C 1
ATOM 6254 O O . GLY D 2 287 ? 39.32977 32.94001 16.02190 1.000 30.01236 286 GLY D O 1
ATOM 6255 N N . TYR D 2 288 ? 39.22090 35.15412 15.64903 1.000 24.76951 287 TYR D N 1
ATOM 6256 C CA . TYR D 2 288 ? 39.86057 35.03522 14.35199 1.000 25.44285 287 TYR D CA 1
ATOM 6257 C C . TYR D 2 288 ? 41.34343 35.34298 14.51076 1.000 30.76263 287 TYR D C 1
ATOM 6258 O O . TYR D 2 288 ? 41.71387 36.32861 15.15729 1.000 35.29732 287 TYR D O 1
ATOM 6267 N N . ASN D 2 289 ? 42.17786 34.47405 13.94583 1.000 31.11128 288 ASN D N 1
ATOM 6268 C CA . ASN D 2 289 ? 43.63443 34.60202 13.96502 1.000 34.65157 288 ASN D CA 1
ATOM 6269 C C . ASN D 2 289 ? 44.04726 35.16115 12.60910 1.000 30.59166 288 ASN D C 1
ATOM 6270 O O . ASN D 2 289 ? 44.15477 34.42362 11.62790 1.000 29.90777 288 ASN D O 1
ATOM 6275 N N . LEU D 2 290 ? 44.29108 36.47194 12.55599 1.000 35.78956 289 LEU D N 1
ATOM 6276 C CA . LEU D 2 290 ? 44.59119 37.10395 11.27671 1.000 43.84759 289 LEU D CA 1
ATOM 6277 C C . LEU D 2 290 ? 45.96564 36.69826 10.75434 1.000 46.42301 289 LEU D C 1
ATOM 6278 O O . LEU D 2 290 ? 46.16260 36.61782 9.53523 1.000 43.57302 289 LEU D O 1
ATOM 6283 N N . GLU D 2 291 ? 46.91505 36.42342 11.65529 1.000 33.10884 290 GLU D N 1
ATOM 6284 C CA . GLU D 2 291 ? 48.26142 36.04193 11.23324 1.000 48.93887 290 GLU D CA 1
ATOM 6285 C C . GLU D 2 291 ? 48.25870 34.70246 10.50413 1.000 50.59034 290 GLU D C 1
ATOM 6286 O O . GLU D 2 291 ? 48.92885 34.54379 9.47705 1.000 49.32470 290 GLU D O 1
ATOM 6288 N N . ASP D 2 292 ? 47.51507 33.72533 11.01852 1.000 47.90355 291 ASP D N 1
ATOM 6289 C CA . ASP D 2 292 ? 47.38828 32.43244 10.35923 1.000 41.19464 291 ASP D CA 1
ATOM 6290 C C . ASP D 2 292 ? 46.16726 32.34278 9.45394 1.000 40.79811 291 ASP D C 1
ATOM 6291 O O . ASP D 2 292 ? 45.99563 31.32487 8.77375 1.000 41.55962 291 ASP D O 1
ATOM 6296 N N . ASP D 2 293 ? 45.31777 33.37195 9.43896 1.000 31.76132 292 ASP D N 1
ATOM 6297 C CA . ASP D 2 293 ? 44.13393 33.42376 8.58356 1.000 36.84300 292 ASP D CA 1
ATOM 6298 C C . ASP D 2 293 ? 43.23440 32.20898 8.83085 1.000 27.89179 292 ASP D C 1
ATOM 6299 O O . ASP D 2 293 ? 42.95240 31.40892 7.93814 1.000 30.25926 292 ASP D O 1
ATOM 6304 N N . ARG D 2 294 ? 42.80156 32.08064 10.07649 1.000 28.50287 293 ARG D N 1
ATOM 6305 C CA . ARG D 2 294 ? 41.91251 30.98230 10.41697 1.000 27.06914 293 ARG D CA 1
ATOM 6306 C C . ARG D 2 294 ? 41.10462 31.33732 11.65352 1.000 31.30804 293 ARG D C 1
ATOM 6307 O O . ARG D 2 294 ? 41.52342 32.14886 12.48332 1.000 29.84076 293 ARG D O 1
ATOM 6315 N N . CYS D 2 295 ? 39.92732 30.72847 11.74579 1.000 33.94219 294 CYS D N 1
ATOM 6316 C CA A CYS D 2 295 ? 39.13239 30.80133 12.95959 0.608 27.25764 294 CYS D CA 1
ATOM 6317 C CA B CYS D 2 295 ? 39.12067 30.78998 12.95355 0.392 27.29113 294 CYS D CA 1
ATOM 6318 C C . CYS D 2 295 ? 39.70098 29.83640 13.98985 1.000 27.00050 294 CYS D C 1
ATOM 6319 O O . CYS D 2 295 ? 40.16014 28.74442 13.65130 1.000 26.91571 294 CYS D O 1
ATOM 6324 N N . GLU D 2 296 ? 39.70438 30.25665 15.25159 1.000 24.59248 295 GLU D N 1
ATOM 6325 C CA . GLU D 2 296 ? 40.27458 29.44035 16.31788 1.000 25.92377 295 GLU D CA 1
ATOM 6326 C C . GLU D 2 296 ? 39.32537 29.40122 17.50299 1.000 28.50999 295 GLU D C 1
ATOM 6327 O O . GLU D 2 296 ? 38.82642 30.44658 17.93644 1.000 24.46737 295 GLU D O 1
ATOM 6333 N N . CYS D 2 297 ? 39.08519 28.19688 18.02803 1.000 23.25639 296 CYS D N 1
ATOM 6334 C CA . CYS D 2 297 ? 38.18760 27.99931 19.16033 1.000 21.56037 296 CYS D CA 1
ATOM 6335 C C . CYS D 2 297 ? 38.91796 27.25004 20.25745 1.000 27.68538 296 CYS D C 1
ATOM 6336 O O . CYS D 2 297 ? 39.41174 26.14034 20.02782 1.000 24.39301 296 CYS D O 1
ATOM 6339 N N . VAL D 2 298 ? 38.94699 27.82505 21.45344 1.000 24.53244 297 VAL D N 1
ATOM 6340 C CA . VAL D 2 298 ? 39.51048 27.14651 22.60938 1.000 20.34802 297 VAL D CA 1
ATOM 6341 C C . VAL D 2 298 ? 38.36716 26.68747 23.50347 1.000 27.54330 297 VAL D C 1
ATOM 6342 O O . VAL D 2 298 ? 37.26436 27.25020 23.48576 1.000 23.44155 297 VAL D O 1
ATOM 6346 N N . ALA D 2 299 ? 38.62754 25.61930 24.25548 1.000 25.02997 298 ALA D N 1
ATOM 6347 C CA . ALA D 2 299 ? 37.58251 24.96632 25.03199 1.000 21.71927 298 ALA D CA 1
ATOM 6348 C C . ALA D 2 299 ? 37.06997 25.89232 26.12577 1.000 31.76699 298 ALA D C 1
ATOM 6349 O O . ALA D 2 299 ? 37.84689 26.42328 26.92551 1.000 22.24388 298 ALA D O 1
ATOM 6351 N N . LEU D 2 300 ? 35.74815 26.07506 26.15307 1.000 25.08237 299 LEU D N 1
ATOM 6352 C CA . LEU D 2 300 ? 35.10854 26.94153 27.13320 1.000 23.35579 299 LEU D CA 1
ATOM 6353 C C . LEU D 2 300 ? 35.24165 26.38967 28.54291 1.000 24.74093 299 LEU D C 1
ATOM 6354 O O . LEU D 2 300 ? 35.31164 27.15971 29.51066 1.000 28.19557 299 LEU D O 1
ATOM 6359 N N . GLN D 2 301 ? 35.26810 25.06794 28.67124 1.000 25.71156 300 GLN D N 1
ATOM 6360 C CA . GLN D 2 301 ? 35.39592 24.37436 29.94441 1.000 30.15346 300 GLN D CA 1
ATOM 6361 C C . GLN D 2 301 ? 36.02417 23.01663 29.65455 1.000 26.38822 300 GLN D C 1
ATOM 6362 O O . GLN D 2 301 ? 36.26924 22.67060 28.49536 1.000 24.85495 300 GLN D O 1
ATOM 6368 N N . ASP D 2 302 ? 36.28181 22.23961 30.70815 1.000 24.13572 301 ASP D N 1
ATOM 6369 C CA . ASP D 2 302 ? 36.73608 20.86498 30.51311 1.000 28.63397 301 ASP D CA 1
ATOM 6370 C C . ASP D 2 302 ? 35.63071 20.03933 29.86487 1.000 32.49667 301 ASP D C 1
ATOM 6371 O O . ASP D 2 302 ? 34.46384 20.12613 30.26139 1.000 32.37915 301 ASP D O 1
ATOM 6376 N N . PHE D 2 303 ? 35.99422 19.24026 28.86623 1.000 21.43224 302 PHE D N 1
ATOM 6377 C CA . PHE D 2 303 ? 35.07946 18.28346 28.25170 1.000 17.88590 302 PHE D CA 1
ATOM 6378 C C . PHE D 2 303 ? 35.70830 16.90175 28.33323 1.000 26.99947 302 PHE D C 1
ATOM 6379 O O . PHE D 2 303 ? 36.77588 16.67100 27.75743 1.000 28.76729 302 PHE D O 1
ATOM 6387 N N . ARG D 2 304 ? 35.06262 15.99561 29.05932 1.000 23.83019 303 ARG D N 1
ATOM 6388 C CA . ARG D 2 304 ? 35.51813 14.61459 29.07439 1.000 20.85148 303 ARG D CA 1
ATOM 6389 C C . ARG D 2 304 ? 35.08044 13.90374 27.80014 1.000 22.10605 303 ARG D C 1
ATOM 6390 O O . ARG D 2 304 ? 34.14031 14.31581 27.12052 1.000 20.51982 303 ARG D O 1
ATOM 6398 N N . ALA D 2 305 ? 35.78459 12.82414 27.46680 1.000 21.71703 304 ALA D N 1
ATOM 6399 C CA . ALA D 2 305 ? 35.35483 12.00518 26.34256 1.000 19.14701 304 ALA D CA 1
ATOM 6400 C C . ALA D 2 305 ? 33.91509 11.54466 26.57017 1.000 20.65129 304 ALA D C 1
ATOM 6401 O O . ALA D 2 305 ? 33.55128 11.11709 27.66845 1.000 24.72939 304 ALA D O 1
ATOM 6403 N N . GLY D 2 306 ? 33.08392 11.70449 25.54768 1.000 21.10472 305 GLY D N 1
ATOM 6404 C CA . GLY D 2 306 ? 31.67670 11.37139 25.64825 1.000 19.60307 305 GLY D CA 1
ATOM 6405 C C . GLY D 2 306 ? 30.76654 12.51596 26.04040 1.000 23.90308 305 GLY D C 1
ATOM 6406 O O . GLY D 2 306 ? 29.55091 12.31624 26.09305 1.000 20.46436 305 GLY D O 1
ATOM 6407 N N . GLU D 2 307 ? 31.30695 13.70319 26.31884 1.000 22.62448 306 GLU D N 1
ATOM 6408 C CA . GLU D 2 307 ? 30.50346 14.87314 26.65932 1.000 18.91963 306 GLU D CA 1
ATOM 6409 C C . GLU D 2 307 ? 30.36215 15.79091 25.45452 1.000 18.85643 306 GLU D C 1
ATOM 6410 O O . GLU D 2 307 ? 31.30348 15.96857 24.68134 1.000 19.56998 306 GLU D O 1
ATOM 6416 N N . GLN D 2 308 ? 29.18798 16.40266 25.31169 1.000 15.42178 307 GLN D N 1
ATOM 6417 C CA . GLN D 2 308 ? 29.01116 17.34968 24.22224 1.000 14.38797 307 GLN D CA 1
ATOM 6418 C C . GLN D 2 308 ? 29.91841 18.56149 24.41737 1.000 17.79729 307 GLN D C 1
ATOM 6419 O O . GLN D 2 308 ? 30.06743 19.07921 25.52959 1.000 18.70236 307 GLN D O 1
ATOM 6425 N N . ILE D 2 309 ? 30.53138 18.99824 23.32406 1.000 12.97451 308 ILE D N 1
ATOM 6426 C CA . ILE D 2 309 ? 31.31898 20.22714 23.29251 1.000 16.17996 308 ILE D CA 1
ATOM 6427 C C . ILE D 2 309 ? 30.38059 21.39607 23.00874 1.000 16.72470 308 ILE D C 1
ATOM 6428 O O . ILE D 2 309 ? 29.74541 21.44889 21.94956 1.000 21.02140 308 ILE D O 1
ATOM 6433 N N . TYR D 2 310 ? 30.33239 22.35597 23.92579 1.000 17.00427 309 TYR D N 1
ATOM 6434 C CA . TYR D 2 310 ? 29.55900 23.57854 23.73797 1.000 18.74120 309 TYR D CA 1
ATOM 6435 C C . TYR D 2 310 ? 30.48063 24.78708 23.58251 1.000 21.62894 309 TYR D C 1
ATOM 6436 O O . TYR D 2 310 ? 31.64007 24.77713 24.00092 1.000 19.47212 309 TYR D O 1
ATOM 6445 N N . ILE D 2 311 ? 29.94612 25.83773 22.96555 1.000 17.84164 310 ILE D N 1
ATOM 6446 C CA . ILE D 2 311 ? 30.54849 27.16440 22.98516 1.000 16.93208 310 ILE D CA 1
ATOM 6447 C C . ILE D 2 311 ? 29.49349 28.13637 23.49686 1.000 20.75004 310 ILE D C 1
ATOM 6448 O O . ILE D 2 311 ? 28.31557 27.80225 23.60400 1.000 19.31756 310 ILE D O 1
ATOM 6453 N N . PHE D 2 312 ? 29.94149 29.34300 23.84432 1.000 15.67914 311 PHE D N 1
ATOM 6454 C CA . PHE D 2 312 ? 29.05658 30.45691 24.18147 1.000 23.71495 311 PHE D CA 1
ATOM 6455 C C . PHE D 2 312 ? 28.83306 31.30607 22.93484 1.000 22.77123 311 PHE D C 1
ATOM 6456 O O . PHE D 2 312 ? 29.78025 31.90166 22.41315 1.000 20.09231 311 PHE D O 1
ATOM 6464 N N . TYR D 2 313 ? 27.57690 31.38192 22.47153 1.000 15.51423 312 TYR D N 1
ATOM 6465 C CA . TYR D 2 313 ? 27.29699 32.07823 21.21804 1.000 15.13697 312 TYR D CA 1
ATOM 6466 C C . TYR D 2 313 ? 27.49800 33.58642 21.34006 1.000 21.54129 312 TYR D C 1
ATOM 6467 O O . TYR D 2 313 ? 27.89822 34.22810 20.36790 1.000 24.15705 312 TYR D O 1
ATOM 6476 N N . GLY D 2 314 ? 27.21413 34.15764 22.49349 1.000 20.12621 313 GLY D N 1
ATOM 6477 C CA . GLY D 2 314 ? 27.18377 35.60182 22.65825 1.000 22.34686 313 GLY D CA 1
ATOM 6478 C C . GLY D 2 314 ? 26.09892 36.00519 23.63393 1.000 24.65163 313 GLY D C 1
ATOM 6479 O O . GLY D 2 314 ? 25.18849 35.25114 23.95872 1.000 24.63183 313 GLY D O 1
ATOM 6480 N N . THR D 2 315 ? 26.18733 37.24738 24.11812 1.000 23.48980 314 THR D N 1
ATOM 6481 C CA . THR D 2 315 ? 25.33052 37.69104 25.22225 1.000 20.44296 314 THR D CA 1
ATOM 6482 C C . THR D 2 315 ? 23.95145 38.15979 24.73905 1.000 29.45772 314 THR D C 1
ATOM 6483 O O . THR D 2 315 ? 23.51037 39.27247 25.02250 1.000 34.91231 314 THR D O 1
ATOM 6487 N N . ARG D 2 316 ? 23.24222 37.28216 24.04206 1.000 33.65255 315 ARG D N 1
ATOM 6488 C CA . ARG D 2 316 ? 21.95841 37.65660 23.46355 1.000 27.14142 315 ARG D CA 1
ATOM 6489 C C . ARG D 2 316 ? 20.79518 37.31280 24.39456 1.000 23.24409 315 ARG D C 1
ATOM 6490 O O . ARG D 2 316 ? 20.89749 36.45443 25.26797 1.000 24.48608 315 ARG D O 1
ATOM 6498 N N . SER D 2 317 ? 19.69095 38.03710 24.21893 1.000 23.69416 316 SER D N 1
ATOM 6499 C CA . SER D 2 317 ? 18.48163 37.77847 24.97899 1.000 23.48094 316 SER D CA 1
ATOM 6500 C C . SER D 2 317 ? 17.76707 36.55250 24.41848 1.000 25.09489 316 SER D C 1
ATOM 6501 O O . SER D 2 317 ? 18.05380 36.08429 23.31333 1.000 25.36625 316 SER D O 1
ATOM 6504 N N . ASN D 2 318 ? 16.80243 36.04291 25.18509 1.000 23.43072 317 ASN D N 1
ATOM 6505 C CA . ASN D 2 318 ? 16.04258 34.90518 24.68444 1.000 27.15748 317 ASN D CA 1
ATOM 6506 C C . ASN D 2 318 ? 15.13616 35.30507 23.52374 1.000 22.97047 317 ASN D C 1
ATOM 6507 O O . ASN D 2 318 ? 14.86364 34.47545 22.64609 1.000 22.87699 317 ASN D O 1
ATOM 6512 N N A ALA D 2 319 ? 14.67610 36.56118 23.47876 0.500 25.63301 318 ALA D N 1
ATOM 6513 N N B ALA D 2 319 ? 14.67610 36.56118 23.47876 0.500 25.63301 318 ALA D N 1
ATOM 6514 C CA A ALA D 2 319 ? 13.94115 37.00735 22.29848 0.500 22.71567 318 ALA D CA 1
ATOM 6515 C CA B ALA D 2 319 ? 13.94115 37.00735 22.29848 0.500 22.71567 318 ALA D CA 1
ATOM 6516 C C A ALA D 2 319 ? 14.81879 36.94720 21.05494 0.500 22.03599 318 ALA D C 1
ATOM 6517 C C B ALA D 2 319 ? 14.81879 36.94720 21.05494 0.500 22.03599 318 ALA D C 1
ATOM 6518 O O A ALA D 2 319 ? 14.35948 36.54086 19.98124 0.500 23.99477 318 ALA D O 1
ATOM 6519 O O B ALA D 2 319 ? 14.35948 36.54086 19.98124 0.500 23.99477 318 ALA D O 1
ATOM 6522 N N . GLU D 2 320 ? 16.09078 37.33509 21.17874 1.000 17.19529 319 GLU D N 1
ATOM 6523 C CA . GLU D 2 320 ? 16.99802 37.20554 20.04351 1.000 22.48511 319 GLU D CA 1
ATOM 6524 C C . GLU D 2 320 ? 17.29433 35.73578 19.73637 1.000 20.11768 319 GLU D C 1
ATOM 6525 O O . GLU D 2 320 ? 17.36436 35.34551 18.56260 1.000 18.21455 319 GLU D O 1
ATOM 6531 N N . PHE D 2 321 ? 17.46143 34.90386 20.76881 1.000 19.02266 320 PHE D N 1
ATOM 6532 C CA . PHE D 2 321 ? 17.71738 33.48732 20.51469 1.000 22.17009 320 PHE D CA 1
ATOM 6533 C C . PHE D 2 321 ? 16.54279 32.84918 19.78410 1.000 20.29819 320 PHE D C 1
ATOM 6534 O O . PHE D 2 321 ? 16.73415 32.10671 18.81657 1.000 19.33472 320 PHE D O 1
ATOM 6542 N N . VAL D 2 322 ? 15.31824 33.15741 20.20168 1.000 16.04494 321 VAL D N 1
ATOM 6543 C CA . VAL D 2 322 ? 14.15068 32.56548 19.54915 1.000 16.73332 321 VAL D CA 1
ATOM 6544 C C . VAL D 2 322 ? 14.03252 33.06458 18.11277 1.000 19.82803 321 VAL D C 1
ATOM 6545 O O . VAL D 2 322 ? 13.92987 32.27576 17.16240 1.000 19.26730 321 VAL D O 1
ATOM 6549 N N . ILE D 2 323 ? 14.03751 34.38743 17.93417 1.000 18.17113 322 ILE D N 1
ATOM 6550 C CA . ILE D 2 323 ? 13.72138 34.96417 16.63390 1.000 17.09841 322 ILE D CA 1
ATOM 6551 C C . ILE D 2 323 ? 14.84358 34.72082 15.62510 1.000 22.28254 322 ILE D C 1
ATOM 6552 O O . ILE D 2 323 ? 14.58324 34.37757 14.46288 1.000 22.02299 322 ILE D O 1
ATOM 6557 N N . HIS D 2 324 ? 16.10481 34.86847 16.04379 1.000 20.60875 323 HIS D N 1
ATOM 6558 C CA . HIS D 2 324 ? 17.21772 34.77518 15.10668 1.000 21.17169 323 HIS D CA 1
ATOM 6559 C C . HIS D 2 324 ? 17.98748 33.46003 15.18411 1.000 18.89885 323 HIS D C 1
ATOM 6560 O O . HIS D 2 324 ? 18.64429 33.10103 14.20763 1.000 20.41035 323 HIS D O 1
ATOM 6567 N N . SER D 2 325 ? 17.94623 32.74666 16.30437 1.000 23.48889 324 SER D N 1
ATOM 6568 C CA . SER D 2 325 ? 18.65193 31.46883 16.40258 1.000 26.38331 324 SER D CA 1
ATOM 6569 C C . SER D 2 325 ? 17.73649 30.26265 16.40248 1.000 33.06225 324 SER D C 1
ATOM 6570 O O . SER D 2 325 ? 18.22808 29.13845 16.25219 1.000 34.15826 324 SER D O 1
ATOM 6573 N N . GLY D 2 326 ? 16.44047 30.45467 16.61178 1.000 25.55627 325 GLY D N 1
ATOM 6574 C CA . GLY D 2 326 ? 15.50806 29.34803 16.63458 1.000 24.04115 325 GLY D CA 1
ATOM 6575 C C . GLY D 2 326 ? 15.56589 28.47186 17.86275 1.000 26.66785 325 GLY D C 1
ATOM 6576 O O . GLY D 2 326 ? 15.26072 27.28450 17.77174 1.000 22.88866 325 GLY D O 1
ATOM 6577 N N . PHE D 2 327 ? 15.93002 29.01031 19.02158 1.000 18.10396 326 PHE D N 1
ATOM 6578 C CA . PHE D 2 327 ? 15.76349 28.20742 20.22668 1.000 18.20069 326 PHE D CA 1
ATOM 6579 C C . PHE D 2 327 ? 15.58077 29.12807 21.41388 1.000 17.96461 326 PHE D C 1
ATOM 6580 O O . PHE D 2 327 ? 15.91263 30.31534 21.36010 1.000 21.01752 326 PHE D O 1
ATOM 6588 N N . PHE D 2 328 ? 15.02084 28.57615 22.48438 1.000 20.31722 327 PHE D N 1
ATOM 6589 C CA . PHE D 2 328 ? 14.91202 29.27641 23.75977 1.000 22.08565 327 PHE D CA 1
ATOM 6590 C C . PHE D 2 328 ? 15.92494 28.66016 24.71053 1.000 23.78077 327 PHE D C 1
ATOM 6591 O O . PHE D 2 328 ? 15.99781 27.43207 24.82483 1.000 25.08661 327 PHE D O 1
ATOM 6599 N N . PHE D 2 329 ? 16.71630 29.49349 25.37614 1.000 24.03745 328 PHE D N 1
ATOM 6600 C CA . PHE D 2 329 ? 17.76583 28.98738 26.25198 1.000 23.70890 328 PHE D CA 1
ATOM 6601 C C . PHE D 2 329 ? 17.33616 29.18289 27.69768 1.000 25.76453 328 PHE D C 1
ATOM 6602 O O . PHE D 2 329 ? 17.22517 30.31970 28.17266 1.000 25.23723 328 PHE D O 1
ATOM 6610 N N . ASP D 2 330 ? 17.07845 28.07460 28.39031 1.000 25.36366 329 ASP D N 1
ATOM 6611 C CA . ASP D 2 330 ? 16.78149 28.15193 29.81256 1.000 27.77370 329 ASP D CA 1
ATOM 6612 C C . ASP D 2 330 ? 17.99648 28.68737 30.56164 1.000 29.93936 329 ASP D C 1
ATOM 6613 O O . ASP D 2 330 ? 19.14449 28.44292 30.18182 1.000 30.17829 329 ASP D O 1
ATOM 6618 N N . ASN D 2 331 ? 17.73975 29.44709 31.62231 1.000 42.97772 330 ASN D N 1
ATOM 6619 C CA . ASN D 2 331 ? 18.81259 30.02121 32.43903 1.000 48.61948 330 ASN D CA 1
ATOM 6620 C C . ASN D 2 331 ? 19.79648 30.83412 31.59165 1.000 36.25539 330 ASN D C 1
ATOM 6621 O O . ASN D 2 331 ? 21.01596 30.68967 31.69129 1.000 42.75134 330 ASN D O 1
ATOM 6626 N N . ASN D 2 332 ? 19.25176 31.69985 30.74187 1.000 33.46852 331 ASN D N 1
ATOM 6627 C CA . ASN D 2 332 ? 20.06580 32.63966 29.97794 1.000 32.81651 331 ASN D CA 1
ATOM 6628 C C . ASN D 2 332 ? 20.42752 33.79775 30.90463 1.000 31.68256 331 ASN D C 1
ATOM 6629 O O . ASN D 2 332 ? 19.56799 34.61641 31.24560 1.000 25.71878 331 ASN D O 1
ATOM 6634 N N . SER D 2 333 ? 21.69740 33.86386 31.31579 1.000 30.02464 332 SER D N 1
ATOM 6635 C CA A SER D 2 333 ? 22.14130 34.88993 32.25381 0.361 31.18589 332 SER D CA 1
ATOM 6636 C CA B SER D 2 333 ? 22.13884 34.88979 32.25554 0.639 31.15287 332 SER D CA 1
ATOM 6637 C C . SER D 2 333 ? 22.11481 36.29441 31.66490 1.000 31.50459 332 SER D C 1
ATOM 6638 O O . SER D 2 333 ? 22.25989 37.26410 32.41663 1.000 35.88292 332 SER D O 1
ATOM 6643 N N . HIS D 2 334 ? 21.94131 36.43382 30.35332 1.000 25.68163 333 HIS D N 1
ATOM 6644 C CA . HIS D 2 334 ? 21.92790 37.73491 29.70297 1.000 28.27809 333 HIS D CA 1
ATOM 6645 C C . HIS D 2 334 ? 20.53986 38.14794 29.23736 1.000 30.66039 333 HIS D C 1
ATOM 6646 O O . HIS D 2 334 ? 20.40705 39.07846 28.43233 1.000 29.24144 333 HIS D O 1
ATOM 6653 N N . ASP D 2 335 ? 19.50469 37.47925 29.71938 1.000 27.58808 334 ASP D N 1
ATOM 6654 C CA . ASP D 2 335 ? 18.16865 37.77054 29.24118 1.000 18.95479 334 ASP D CA 1
ATOM 6655 C C . ASP D 2 335 ? 17.73236 39.15316 29.70961 1.000 28.44838 334 ASP D C 1
ATOM 6656 O O . ASP D 2 335 ? 18.11972 39.62016 30.78675 1.000 29.01232 334 ASP D O 1
ATOM 6661 N N . ARG D 2 336 ? 16.92624 39.81022 28.88034 1.000 26.68814 335 ARG D N 1
ATOM 6662 C CA . ARG D 2 336 ? 16.53560 41.18973 29.14655 1.000 28.13124 335 ARG D CA 1
ATOM 6663 C C . ARG D 2 336 ? 15.25724 41.50972 28.38660 1.000 30.15812 335 ARG D C 1
ATOM 6664 O O . ARG D 2 336 ? 14.88693 40.80812 27.43960 1.000 30.68256 335 ARG D O 1
ATOM 6672 N N . VAL D 2 337 ? 14.58360 42.58736 28.82365 1.000 23.01188 336 VAL D N 1
ATOM 6673 C CA . VAL D 2 337 ? 13.45785 43.18192 28.11303 1.000 25.03673 336 VAL D CA 1
ATOM 6674 C C . VAL D 2 337 ? 13.73444 44.67017 27.95478 1.000 35.06252 336 VAL D C 1
ATOM 6675 O O . VAL D 2 337 ? 14.56631 45.25051 28.65419 1.000 32.12397 336 VAL D O 1
ATOM 6679 N N . LYS D 2 338 ? 13.02527 45.28481 27.01872 1.000 30.50758 337 LYS D N 1
ATOM 6680 C CA . LYS D 2 338 ? 13.19494 46.70032 26.73327 1.000 27.73509 337 LYS D CA 1
ATOM 6681 C C . LYS D 2 338 ? 12.27422 47.53290 27.61415 1.000 29.75769 337 LYS D C 1
ATOM 6682 O O . LYS D 2 338 ? 11.19251 47.09644 28.00914 1.000 27.32330 337 LYS D O 1
ATOM 6686 N N . ILE D 2 339 ? 12.70311 48.75410 27.91473 1.000 29.00654 338 ILE D N 1
ATOM 6687 C CA . ILE D 2 339 ? 11.81641 49.70682 28.56450 1.000 24.16412 338 ILE D CA 1
ATOM 6688 C C . ILE D 2 339 ? 12.09359 51.07582 27.95449 1.000 26.29489 338 ILE D C 1
ATOM 6689 O O . ILE D 2 339 ? 13.24339 51.53010 27.92794 1.000 26.72034 338 ILE D O 1
ATOM 6694 N N . LYS D 2 340 ? 11.06061 51.69806 27.40534 1.000 27.57220 339 LYS D N 1
ATOM 6695 C CA . LYS D 2 340 ? 11.20534 52.96629 26.70264 1.000 29.57530 339 LYS D CA 1
ATOM 6696 C C . LYS D 2 340 ? 10.94990 54.11286 27.67515 1.000 30.34232 339 LYS D C 1
ATOM 6697 O O . LYS D 2 340 ? 9.91816 54.13477 28.35261 1.000 26.48801 339 LYS D O 1
ATOM 6700 N N . LEU D 2 341 ? 11.89582 55.05536 27.76065 1.000 25.34109 340 LEU D N 1
ATOM 6701 C CA . LEU D 2 341 ? 11.77512 56.15720 28.70899 1.000 25.97127 340 LEU D CA 1
ATOM 6702 C C . LEU D 2 341 ? 12.32782 57.44029 28.10397 1.000 23.73068 340 LEU D C 1
ATOM 6703 O O . LEU D 2 341 ? 13.34061 57.41473 27.39899 1.000 29.17059 340 LEU D O 1
ATOM 6708 N N . GLY D 2 342 ? 11.67285 58.55911 28.40966 1.000 28.85883 341 GLY D N 1
ATOM 6709 C CA . GLY D 2 342 ? 12.13279 59.85288 27.94079 1.000 32.18889 341 GLY D CA 1
ATOM 6710 C C . GLY D 2 342 ? 11.64709 60.97282 28.82914 1.000 30.06278 341 GLY D C 1
ATOM 6711 O O . GLY D 2 342 ? 10.58738 60.87937 29.45612 1.000 28.94347 341 GLY D O 1
ATOM 6712 N N . VAL D 2 343 ? 12.44081 62.03783 28.89723 1.000 31.01289 342 VAL D N 1
ATOM 6713 C CA . VAL D 2 343 ? 12.00480 63.25836 29.56001 1.000 30.49680 342 VAL D CA 1
ATOM 6714 C C . VAL D 2 343 ? 11.01155 63.95600 28.64403 1.000 29.63933 342 VAL D C 1
ATOM 6715 O O . VAL D 2 343 ? 11.28496 64.16108 27.45555 1.000 37.95368 342 VAL D O 1
ATOM 6719 N N . SER D 2 344 ? 9.84845 64.29750 29.18323 1.000 38.61601 343 SER D N 1
ATOM 6720 C CA . SER D 2 344 ? 8.81547 64.95070 28.39197 1.000 47.74146 343 SER D CA 1
ATOM 6721 C C . SER D 2 344 ? 9.09262 66.44186 28.26440 1.000 47.49382 343 SER D C 1
ATOM 6722 O O . SER D 2 344 ? 9.58489 67.07899 29.19922 1.000 47.05930 343 SER D O 1
ATOM 6725 N N . LYS D 2 345 ? 8.76568 67.00234 27.09786 1.000 51.64331 344 LYS D N 1
ATOM 6726 C CA . LYS D 2 345 ? 8.85949 68.44835 26.93001 1.000 54.87307 344 LYS D CA 1
ATOM 6727 C C . LYS D 2 345 ? 7.83510 69.19974 27.77194 1.000 41.48544 344 LYS D C 1
ATOM 6728 O O . LYS D 2 345 ? 7.97840 70.41161 27.94878 1.000 53.24369 344 LYS D O 1
ATOM 6730 N N . SER D 2 346 ? 6.82093 68.51046 28.30294 1.000 49.26075 345 SER D N 1
ATOM 6731 C CA . SER D 2 346 ? 5.88995 69.12687 29.24048 1.000 54.95000 345 SER D CA 1
ATOM 6732 C C . SER D 2 346 ? 6.53491 69.40786 30.59054 1.000 59.89936 345 SER D C 1
ATOM 6733 O O . SER D 2 346 ? 6.03306 70.25238 31.34164 1.000 53.16895 345 SER D O 1
ATOM 6736 N N . ASP D 2 347 ? 7.61504 68.70039 30.91797 1.000 55.25187 346 ASP D N 1
ATOM 6737 C CA . ASP D 2 347 ? 8.36097 68.95107 32.14454 1.000 47.13214 346 ASP D CA 1
ATOM 6738 C C . ASP D 2 347 ? 8.92931 70.36231 32.11747 1.000 35.35386 346 ASP D C 1
ATOM 6739 O O . ASP D 2 347 ? 9.58784 70.75674 31.15179 1.000 38.82570 346 ASP D O 1
ATOM 6744 N N . ARG D 2 348 ? 8.65946 71.13788 33.16868 1.000 44.03219 347 ARG D N 1
ATOM 6745 C CA . ARG D 2 348 ? 9.24540 72.47147 33.23046 1.000 42.89446 347 ARG D CA 1
ATOM 6746 C C . ARG D 2 348 ? 10.75914 72.41496 33.39063 1.000 48.47224 347 ARG D C 1
ATOM 6747 O O . ARG D 2 348 ? 11.44551 73.36573 33.00487 1.000 42.90268 347 ARG D O 1
ATOM 6755 N N . LEU D 2 349 ? 11.29605 71.31402 33.91811 1.000 31.95254 348 LEU D N 1
ATOM 6756 C CA . LEU D 2 349 ? 12.73424 71.14707 34.05734 1.000 29.72813 348 LEU D CA 1
ATOM 6757 C C . LEU D 2 349 ? 13.35999 70.43553 32.86193 1.000 35.52924 348 LEU D C 1
ATOM 6758 O O . LEU D 2 349 ? 14.51259 70.00132 32.95081 1.000 30.37918 348 LEU D O 1
ATOM 6763 N N . TYR D 2 350 ? 12.63395 70.33100 31.74385 1.000 35.77323 349 TYR D N 1
ATOM 6764 C CA . TYR D 2 350 ? 13.13796 69.61547 30.57424 1.000 35.34287 349 TYR D CA 1
ATOM 6765 C C . TYR D 2 350 ? 14.51904 70.10298 30.16219 1.000 31.83027 349 TYR D C 1
ATOM 6766 O O . TYR D 2 350 ? 15.41482 69.29668 29.88965 1.000 30.54251 349 TYR D O 1
ATOM 6775 N N . ALA D 2 351 ? 14.69853 71.42284 30.06842 1.000 33.16587 350 ALA D N 1
ATOM 6776 C CA . ALA D 2 351 ? 15.95488 71.95462 29.55071 1.000 40.39771 350 ALA D CA 1
ATOM 6777 C C . ALA D 2 351 ? 17.12815 71.54631 30.43289 1.000 27.74684 350 ALA D C 1
ATOM 6778 O O . ALA D 2 351 ? 18.17461 71.11562 29.93511 1.000 30.97395 350 ALA D O 1
ATOM 6780 N N . MET D 2 352 ? 16.96922 71.67809 31.75156 1.000 28.46935 351 MET D N 1
ATOM 6781 C CA . MET D 2 352 ? 18.03299 71.28443 32.66544 1.000 27.31613 351 MET D CA 1
ATOM 6782 C C . MET D 2 352 ? 18.26057 69.78260 32.63092 1.000 29.53042 351 MET D C 1
ATOM 6783 O O . MET D 2 352 ? 19.40819 69.32280 32.63333 1.000 28.41444 351 MET D O 1
ATOM 6788 N N . LYS D 2 353 ? 17.17822 69.00181 32.61222 1.000 26.63881 352 LYS D N 1
ATOM 6789 C CA . LYS D 2 353 ? 17.33292 67.55161 32.55911 1.000 23.35270 352 LYS D CA 1
ATOM 6790 C C . LYS D 2 353 ? 18.00469 67.12336 31.26465 1.000 24.30550 352 LYS D C 1
ATOM 6791 O O . LYS D 2 353 ? 18.89594 66.26673 31.27496 1.000 27.96374 352 LYS D O 1
ATOM 6797 N N . ALA D 2 354 ? 17.61354 67.73187 30.13989 1.000 24.12979 353 ALA D N 1
ATOM 6798 C CA . ALA D 2 354 ? 18.22730 67.37513 28.86424 1.000 24.58232 353 ALA D CA 1
ATOM 6799 C C . ALA D 2 354 ? 19.71471 67.70494 28.85248 1.000 32.87739 353 ALA D C 1
ATOM 6800 O O . ALA D 2 354 ? 20.52146 66.92457 28.33588 1.000 30.55879 353 ALA D O 1
ATOM 6802 N N . GLU D 2 355 ? 20.09882 68.85081 29.43051 1.000 32.23984 354 GLU D N 1
ATOM 6803 C CA . GLU D 2 355 ? 21.50940 69.23656 29.44633 1.000 27.12799 354 GLU D CA 1
ATOM 6804 C C . GLU D 2 355 ? 22.34327 68.30400 30.32238 1.000 24.76288 354 GLU D C 1
ATOM 6805 O O . GLU D 2 355 ? 23.44182 67.89738 29.92678 1.000 29.06877 354 GLU D O 1
ATOM 6811 N N . VAL D 2 356 ? 21.84248 67.94654 31.50897 1.000 27.97066 355 VAL D N 1
ATOM 6812 C CA . VAL D 2 356 ? 22.55670 66.99774 32.36199 1.000 20.86077 355 VAL D CA 1
ATOM 6813 C C . VAL D 2 356 ? 22.73538 65.66401 31.64365 1.000 29.50631 355 VAL D C 1
ATOM 6814 O O . VAL D 2 356 ? 23.81730 65.06400 31.66325 1.000 29.50415 355 VAL D O 1
ATOM 6818 N N . LEU D 2 357 ? 21.67279 65.17345 31.00325 1.000 28.79041 356 LEU D N 1
ATOM 6819 C CA . LEU D 2 357 ? 21.78488 63.91572 30.27004 1.000 32.06944 356 LEU D CA 1
ATOM 6820 C C . LEU D 2 357 ? 22.78704 64.03012 29.12787 1.000 29.01210 356 LEU D C 1
ATOM 6821 O O . LEU D 2 357 ? 23.58706 63.11399 28.89904 1.000 29.88428 356 LEU D O 1
ATOM 6826 N N . ALA D 2 358 ? 22.75837 65.15274 28.40628 1.000 31.11728 357 ALA D N 1
ATOM 6827 C CA . ALA D 2 358 ? 23.70006 65.36883 27.31259 1.000 35.37668 357 ALA D CA 1
ATOM 6828 C C . ALA D 2 358 ? 25.14006 65.33589 27.81120 1.000 36.76716 357 ALA D C 1
ATOM 6829 O O . ALA D 2 358 ? 25.99366 64.64955 27.23530 1.000 37.25721 357 ALA D O 1
ATOM 6831 N N . ARG D 2 359 ? 25.43037 66.07479 28.88761 1.000 34.92207 358 ARG D N 1
ATOM 6832 C CA . ARG D 2 359 ? 26.77626 66.04958 29.45302 1.000 33.43959 358 ARG D CA 1
ATOM 6833 C C . ARG D 2 359 ? 27.15116 64.65431 29.93342 1.000 35.05541 358 ARG D C 1
ATOM 6834 O O . ARG D 2 359 ? 28.33437 64.29738 29.94370 1.000 37.62622 358 ARG D O 1
ATOM 6842 N N . ALA D 2 360 ? 26.16378 63.84799 30.32136 1.000 31.27548 359 ALA D N 1
ATOM 6843 C CA . ALA D 2 360 ? 26.41187 62.47215 30.71937 1.000 31.00582 359 ALA D CA 1
ATOM 6844 C C . ALA D 2 360 ? 26.47661 61.51604 29.53334 1.000 37.50359 359 ALA D C 1
ATOM 6845 O O . ALA D 2 360 ? 26.74543 60.32886 29.73285 1.000 37.97101 359 ALA D O 1
ATOM 6847 N N . GLY D 2 361 ? 26.24117 61.99623 28.31325 1.000 41.15152 360 GLY D N 1
ATOM 6848 C CA . GLY D 2 361 ? 26.25950 61.12355 27.15361 1.000 36.36466 360 GLY D CA 1
ATOM 6849 C C . GLY D 2 361 ? 25.04687 60.22917 27.01964 1.000 37.06263 360 GLY D C 1
ATOM 6850 O O . GLY D 2 361 ? 25.14665 59.14953 26.43403 1.000 37.82539 360 GLY D O 1
ATOM 6851 N N . ILE D 2 362 ? 23.89935 60.65014 27.54189 1.000 31.95948 361 ILE D N 1
ATOM 6852 C CA . ILE D 2 362 ? 22.67370 59.85964 27.53352 1.000 33.56848 361 ILE D CA 1
ATOM 6853 C C . ILE D 2 362 ? 21.62827 60.64851 26.75466 1.000 38.03350 361 ILE D C 1
ATOM 6854 O O . ILE D 2 362 ? 21.48977 61.85288 26.97627 1.000 30.53447 361 ILE D O 1
ATOM 6859 N N . PRO D 2 363 ? 20.89500 60.02919 25.83553 1.000 36.52137 362 PRO D N 1
ATOM 6860 C CA . PRO D 2 363 ? 19.85531 60.76565 25.11215 1.000 33.96067 362 PRO D CA 1
ATOM 6861 C C . PRO D 2 363 ? 18.69220 61.11811 26.02372 1.000 34.01039 362 PRO D C 1
ATOM 6862 O O . PRO D 2 363 ? 18.47564 60.51002 27.07532 1.000 31.37708 362 PRO D O 1
ATOM 6866 N N A THR D 2 364 ? 17.94567 62.13815 25.60069 0.496 28.95062 363 THR D N 1
ATOM 6867 N N B THR D 2 364 ? 17.92841 62.12620 25.59754 0.504 28.94812 363 THR D N 1
ATOM 6868 C CA A THR D 2 364 ? 16.76640 62.55554 26.34818 0.496 32.57608 363 THR D CA 1
ATOM 6869 C CA B THR D 2 364 ? 16.76543 62.55191 26.36786 0.504 32.58563 363 THR D CA 1
ATOM 6870 C C A THR D 2 364 ? 15.70926 61.45789 26.37312 0.496 31.80207 363 THR D C 1
ATOM 6871 C C B THR D 2 364 ? 15.63155 61.53516 26.31021 0.504 31.78043 363 THR D C 1
ATOM 6872 O O A THR D 2 364 ? 14.97148 61.32831 27.35604 0.496 31.42541 363 THR D O 1
ATOM 6873 O O B THR D 2 364 ? 14.74617 61.56459 27.16981 0.504 31.57516 363 THR D O 1
ATOM 6880 N N . SER D 2 365 ? 15.63712 60.64865 25.31836 1.000 31.21705 364 SER D N 1
ATOM 6881 C CA . SER D 2 365 ? 14.66152 59.56897 25.22487 1.000 27.84327 364 SER D CA 1
ATOM 6882 C C . SER D 2 365 ? 15.34169 58.38618 24.56097 1.000 30.90723 364 SER D C 1
ATOM 6883 O O . SER D 2 365 ? 15.99810 58.54933 23.53061 1.000 37.56777 364 SER D O 1
ATOM 6886 N N . SER D 2 366 ? 15.20196 57.20263 25.14690 1.000 26.67152 365 SER D N 1
ATOM 6887 C CA . SER D 2 366 ? 15.84462 56.04386 24.55833 1.000 28.23873 365 SER D CA 1
ATOM 6888 C C . SER D 2 366 ? 15.09502 54.78877 24.97602 1.000 31.11958 365 SER D C 1
ATOM 6889 O O . SER D 2 366 ? 14.15383 54.82628 25.77500 1.000 28.27550 365 SER D O 1
ATOM 6892 N N . VAL D 2 367 ? 15.51319 53.68046 24.38993 1.000 28.72103 366 VAL D N 1
ATOM 6893 C CA . VAL D 2 367 ? 15.05467 52.35488 24.78074 1.000 30.67340 366 VAL D CA 1
ATOM 6894 C C . VAL D 2 367 ? 16.13801 51.77107 25.67295 1.000 27.22353 366 VAL D C 1
ATOM 6895 O O . VAL D 2 367 ? 17.26977 51.55429 25.22760 1.000 40.54583 366 VAL D O 1
ATOM 6899 N N . PHE D 2 368 ? 15.81413 51.54916 26.94206 1.000 26.94724 367 PHE D N 1
ATOM 6900 C CA . PHE D 2 368 ? 16.73604 50.92484 27.87454 1.000 25.10852 367 PHE D CA 1
ATOM 6901 C C . PHE D 2 368 ? 16.38963 49.44826 28.04452 1.000 28.79807 367 PHE D C 1
ATOM 6902 O O . PHE D 2 368 ? 15.39000 48.94969 27.52038 1.000 28.80393 367 PHE D O 1
ATOM 6910 N N . ALA D 2 369 ? 17.22235 48.74826 28.80969 1.000 29.92354 368 ALA D N 1
ATOM 6911 C CA . ALA D 2 369 ? 17.02489 47.33558 29.09905 1.000 27.19419 368 ALA D CA 1
ATOM 6912 C C . ALA D 2 369 ? 16.81586 47.11648 30.59226 1.000 30.67331 368 ALA D C 1
ATOM 6913 O O . ALA D 2 369 ? 17.42658 47.79696 31.42069 1.000 32.16142 368 ALA D O 1
ATOM 6915 N N . LEU D 2 370 ? 15.93106 46.17830 30.92527 1.000 26.12135 369 LEU D N 1
ATOM 6916 C CA . LEU D 2 370 ? 15.83230 45.58524 32.25442 1.000 23.06984 369 LEU D CA 1
ATOM 6917 C C . LEU D 2 370 ? 16.38285 44.16999 32.17170 1.000 26.65888 369 LEU D C 1
ATOM 6918 O O . LEU D 2 370 ? 16.02727 43.42699 31.25225 1.000 24.64171 369 LEU D O 1
ATOM 6923 N N . HIS D 2 371 ? 17.23512 43.79951 33.12151 1.000 28.01741 370 HIS D N 1
ATOM 6924 C CA . HIS D 2 371 ? 17.88338 42.49430 33.12044 1.000 27.81359 370 HIS D CA 1
ATOM 6925 C C . HIS D 2 371 ? 17.34058 41.63011 34.24850 1.000 27.70774 370 HIS D C 1
ATOM 6926 O O . HIS D 2 371 ? 16.79363 42.12853 35.23273 1.000 29.37202 370 HIS D O 1
ATOM 6933 N N . PHE D 2 372 ? 17.50952 40.31126 34.09970 1.000 28.22078 371 PHE D N 1
ATOM 6934 C CA . PHE D 2 372 ? 17.03182 39.37784 35.11232 1.000 30.04159 371 PHE D CA 1
ATOM 6935 C C . PHE D 2 372 ? 18.05865 39.10572 36.20317 1.000 38.73073 371 PHE D C 1
ATOM 6936 O O . PHE D 2 372 ? 17.67210 38.85483 37.34877 1.000 40.71627 371 PHE D O 1
ATOM 6944 N N . THR D 2 373 ? 19.35024 39.14773 35.88310 1.000 36.99421 372 THR D N 1
ATOM 6945 C CA . THR D 2 373 ? 20.39085 38.82525 36.85084 1.000 55.52690 372 THR D CA 1
ATOM 6946 C C . THR D 2 373 ? 20.76225 40.04444 37.70106 1.000 44.26133 372 THR D C 1
ATOM 6947 O O . THR D 2 373 ? 20.33679 41.17194 37.44228 1.000 50.74704 372 THR D O 1
ATOM 6951 N N . GLU D 2 374 ? 21.61233 39.78825 38.71200 1.000 58.83961 373 GLU D N 1
ATOM 6952 C CA . GLU D 2 374 ? 21.87502 40.56352 39.92746 1.000 67.31870 373 GLU D CA 1
ATOM 6953 C C . GLU D 2 374 ? 21.65780 42.07128 39.79614 1.000 73.20692 373 GLU D C 1
ATOM 6954 O O . GLU D 2 374 ? 20.89390 42.63073 40.59368 1.000 74.81185 373 GLU D O 1
ATOM 6956 N N . PRO D 2 375 ? 22.28955 42.77602 38.85439 1.000 71.00835 374 PRO D N 1
ATOM 6957 C CA . PRO D 2 375 ? 21.98005 44.20069 38.69060 1.000 50.39057 374 PRO D CA 1
ATOM 6958 C C . PRO D 2 375 ? 20.87266 44.39762 37.67151 1.000 42.31350 374 PRO D C 1
ATOM 6959 O O . PRO D 2 375 ? 21.11810 44.33097 36.45723 1.000 42.57588 374 PRO D O 1
ATOM 6963 N N . PRO D 2 376 ? 19.63829 44.65601 38.11952 1.000 43.28361 375 PRO D N 1
ATOM 6964 C CA . PRO D 2 376 ? 18.51362 44.70464 37.16948 1.000 42.71021 375 PRO D CA 1
ATOM 6965 C C . PRO D 2 376 ? 18.54862 45.89463 36.22832 1.000 39.03597 375 PRO D C 1
ATOM 6966 O O . PRO D 2 376 ? 17.94253 45.82484 35.15236 1.000 29.35431 375 PRO D O 1
ATOM 6970 N N . ILE D 2 377 ? 19.22846 46.98472 36.57730 1.000 36.87558 376 ILE D N 1
ATOM 6971 C CA . ILE D 2 377 ? 19.31964 48.12412 35.67654 1.000 28.85816 376 ILE D CA 1
ATOM 6972 C C . ILE D 2 377 ? 20.78601 48.46626 35.45840 1.000 28.26884 376 ILE D C 1
ATOM 6973 O O . ILE D 2 377 ? 21.62307 48.30382 36.35179 1.000 32.51684 376 ILE D O 1
ATOM 6978 N N . SER D 2 378 ? 21.09508 48.92749 34.24898 1.000 30.93945 377 SER D N 1
ATOM 6979 C CA . SER D 2 378 ? 22.45816 49.29402 33.90945 1.000 30.82266 377 SER D CA 1
ATOM 6980 C C . SER D 2 378 ? 22.82442 50.64617 34.51802 1.000 38.02483 377 SER D C 1
ATOM 6981 O O . SER D 2 378 ? 21.97684 51.39066 35.02556 1.000 27.96544 377 SER D O 1
ATOM 6984 N N . ALA D 2 379 ? 24.11863 50.96383 34.44352 1.000 34.05994 378 ALA D N 1
ATOM 6985 C CA . ALA D 2 379 ? 24.59055 52.27503 34.87859 1.000 29.31487 378 ALA D CA 1
ATOM 6986 C C . ALA D 2 379 ? 23.91784 53.39425 34.09291 1.000 27.50567 378 ALA D C 1
ATOM 6987 O O . ALA D 2 379 ? 23.57143 54.43908 34.65577 1.000 29.43808 378 ALA D O 1
ATOM 6989 N N . GLN D 2 380 ? 23.71549 53.18996 32.79071 1.000 30.82602 379 GLN D N 1
ATOM 6990 C CA . GLN D 2 380 ? 23.08659 54.21663 31.96928 1.000 31.92771 379 GLN D CA 1
ATOM 6991 C C . GLN D 2 380 ? 21.63125 54.43615 32.36700 1.000 30.58073 379 GLN D C 1
ATOM 6992 O O . GLN D 2 380 ? 21.15888 55.57740 32.40778 1.000 29.39614 379 GLN D O 1
ATOM 6998 N N . LEU D 2 381 ? 20.90326 53.35827 32.67029 1.000 28.48957 380 LEU D N 1
ATOM 6999 C CA . LEU D 2 381 ? 19.50864 53.50815 33.06972 1.000 24.53884 380 LEU D CA 1
ATOM 7000 C C . LEU D 2 381 ? 19.38961 54.11494 34.46370 1.000 24.26804 380 LEU D C 1
ATOM 7001 O O . LEU D 2 381 ? 18.48173 54.91209 34.72142 1.000 27.84219 380 LEU D O 1
ATOM 7006 N N . LEU D 2 382 ? 20.28060 53.73765 35.38033 1.000 25.64876 381 LEU D N 1
ATOM 7007 C CA . LEU D 2 382 ? 20.26219 54.34282 36.70577 1.000 26.04649 381 LEU D CA 1
ATOM 7008 C C . LEU D 2 382 ? 20.51948 55.83835 36.60943 1.000 27.74755 381 LEU D C 1
ATOM 7009 O O . LEU D 2 382 ? 19.82686 56.64544 37.23985 1.000 24.05657 381 LEU D O 1
ATOM 7014 N N . ALA D 2 383 ? 21.51098 56.22029 35.80455 1.000 28.74365 382 ALA D N 1
ATOM 7015 C CA . ALA D 2 383 ? 21.82040 57.63108 35.60354 1.000 28.41249 382 ALA D CA 1
ATOM 7016 C C . ALA D 2 383 ? 20.63042 58.37967 35.01441 1.000 32.95401 382 ALA D C 1
ATOM 7017 O O . ALA D 2 383 ? 20.29777 59.48560 35.46031 1.000 27.29605 382 ALA D O 1
ATOM 7019 N N . PHE D 2 384 ? 19.96080 57.78551 34.02388 1.000 26.65407 383 PHE D N 1
ATOM 7020 C CA . PHE D 2 384 ? 18.76520 58.40899 33.46857 1.000 26.42985 383 PHE D CA 1
ATOM 7021 C C . PHE D 2 384 ? 17.68696 58.58628 34.53028 1.000 27.47160 383 PHE D C 1
ATOM 7022 O O . PHE D 2 384 ? 17.05032 59.64217 34.60957 1.000 23.29921 383 PHE D O 1
ATOM 7030 N N . LEU D 2 385 ? 17.43429 57.54055 35.32823 1.000 21.53447 384 LEU D N 1
ATOM 7031 C CA . LEU D 2 385 ? 16.34701 57.59868 36.30246 1.000 25.08818 384 LEU D CA 1
ATOM 7032 C C . LEU D 2 385 ? 16.62869 58.62830 37.39477 1.000 25.25600 384 LEU D C 1
ATOM 7033 O O . LEU D 2 385 ? 15.70849 59.29858 37.87786 1.000 23.11473 384 LEU D O 1
ATOM 7038 N N . ARG D 2 386 ? 17.88970 58.75918 37.80283 1.000 23.65780 385 ARG D N 1
ATOM 7039 C CA . ARG D 2 386 ? 18.24940 59.78657 38.77681 1.000 25.49386 385 ARG D CA 1
ATOM 7040 C C . ARG D 2 386 ? 17.94468 61.17958 38.23902 1.000 22.89771 385 ARG D C 1
ATOM 7041 O O . ARG D 2 386 ? 17.31533 61.99861 38.91835 1.000 25.77844 385 ARG D O 1
ATOM 7049 N N . VAL D 2 387 ? 18.37815 61.46123 37.00805 1.000 24.63927 386 VAL D N 1
ATOM 7050 C CA . VAL D 2 387 ? 18.13592 62.76800 36.40609 1.000 26.54372 386 VAL D CA 1
ATOM 7051 C C . VAL D 2 387 ? 16.64517 62.98642 36.20390 1.000 30.01879 386 VAL D C 1
ATOM 7052 O O . VAL D 2 387 ? 16.11622 64.07132 36.47097 1.000 22.39567 386 VAL D O 1
ATOM 7056 N N . PHE D 2 388 ? 15.94665 61.95243 35.72745 1.000 25.37017 387 PHE D N 1
ATOM 7057 C CA . PHE D 2 388 ? 14.50650 62.01465 35.53221 1.000 22.99004 387 PHE D CA 1
ATOM 7058 C C . PHE D 2 388 ? 13.77767 62.46145 36.79165 1.000 25.21259 387 PHE D C 1
ATOM 7059 O O . PHE D 2 388 ? 12.74104 63.12253 36.70250 1.000 25.30178 387 PHE D O 1
ATOM 7067 N N . CYS D 2 389 ? 14.29094 62.10624 37.96884 1.000 21.92462 388 CYS D N 1
ATOM 7068 C CA . CYS D 2 389 ? 13.62136 62.41242 39.22361 1.000 25.92804 388 CYS D CA 1
ATOM 7069 C C . CYS D 2 389 ? 14.27207 63.55593 40.00322 1.000 26.24041 388 CYS D C 1
ATOM 7070 O O . CYS D 2 389 ? 13.87477 63.80853 41.14548 1.000 30.69318 388 CYS D O 1
ATOM 7073 N N . MET D 2 390 ? 15.24870 64.25310 39.42505 1.000 26.47150 389 MET D N 1
ATOM 7074 C CA . MET D 2 390 ? 15.94284 65.28970 40.18140 1.000 26.75322 389 MET D CA 1
ATOM 7075 C C . MET D 2 390 ? 15.06590 66.52259 40.38792 1.000 24.47637 389 MET D C 1
ATOM 7076 O O . MET D 2 390 ? 14.26214 66.90064 39.53033 1.000 27.61806 389 MET D O 1
ATOM 7081 N N . THR D 2 391 ? 15.26602 67.17381 41.53357 1.000 26.19712 390 THR D N 1
ATOM 7082 C CA . THR D 2 391 ? 14.74868 68.51096 41.78633 1.000 29.30638 390 THR D CA 1
ATOM 7083 C C . THR D 2 391 ? 15.59866 69.55118 41.05985 1.000 26.74005 390 THR D C 1
ATOM 7084 O O . THR D 2 391 ? 16.72446 69.28247 40.63390 1.000 27.53955 390 THR D O 1
ATOM 7088 N N . GLU D 2 392 ? 15.06498 70.77411 40.95973 1.000 27.41713 391 GLU D N 1
ATOM 7089 C CA . GLU D 2 392 ? 15.81298 71.84750 40.30499 1.000 31.96284 391 GLU D CA 1
ATOM 7090 C C . GLU D 2 392 ? 17.15001 72.09837 40.99616 1.000 25.48670 391 GLU D C 1
ATOM 7091 O O . GLU D 2 392 ? 18.16502 72.33172 40.33074 1.000 27.48796 391 GLU D O 1
ATOM 7097 N N . GLU D 2 393 ? 17.17538 72.04193 42.33006 1.000 27.74909 392 GLU D N 1
ATOM 7098 C CA . GLU D 2 393 ? 18.42582 72.25298 43.04797 1.000 27.27407 392 GLU D CA 1
ATOM 7099 C C . GLU D 2 393 ? 19.42627 71.15376 42.73691 1.000 33.10157 392 GLU D C 1
ATOM 7100 O O . GLU D 2 393 ? 20.62028 71.42037 42.56745 1.000 23.95120 392 GLU D O 1
ATOM 7102 N N . GLU D 2 394 ? 18.96227 69.90643 42.66184 1.000 24.04832 393 GLU D N 1
ATOM 7103 C CA . GLU D 2 394 ? 19.87561 68.82238 42.32669 1.000 21.71004 393 GLU D CA 1
ATOM 7104 C C . GLU D 2 394 ? 20.43075 68.99616 40.92026 1.000 18.47092 393 GLU D C 1
ATOM 7105 O O . GLU D 2 394 ? 21.63017 68.78735 40.68845 1.000 24.92005 393 GLU D O 1
ATOM 7111 N N . LEU D 2 395 ? 19.58062 69.39892 39.97247 1.000 20.12074 394 LEU D N 1
ATOM 7112 C CA . LEU D 2 395 ? 20.04977 69.61540 38.60879 1.000 25.03374 394 LEU D CA 1
ATOM 7113 C C . LEU D 2 395 ? 21.13455 70.68977 38.56258 1.000 27.78755 394 LEU D C 1
ATOM 7114 O O . LEU D 2 395 ? 22.14595 70.53438 37.86786 1.000 24.51131 394 LEU D O 1
ATOM 7119 N N . LYS D 2 396 ? 20.94809 71.77917 39.30876 1.000 28.11938 395 LYS D N 1
ATOM 7120 C CA . LYS D 2 396 ? 21.94067 72.85486 39.30124 1.000 27.14699 395 LYS D CA 1
ATOM 7121 C C . LYS D 2 396 ? 23.28875 72.37525 39.83124 1.000 23.16108 395 LYS D C 1
ATOM 7122 O O . LYS D 2 396 ? 24.34213 72.79287 39.33748 1.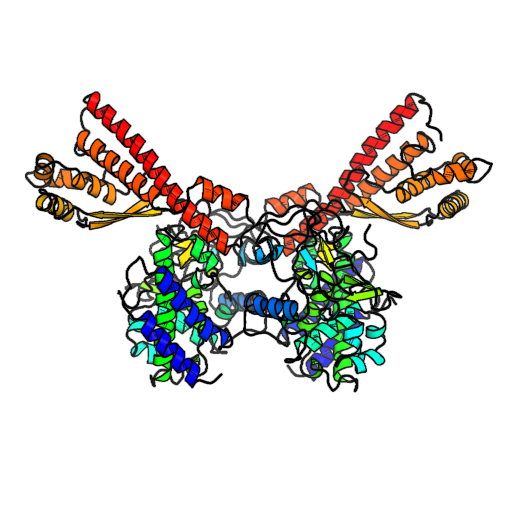000 28.42871 395 LYS D O 1
ATOM 7126 N N . GLU D 2 397 ? 23.28097 71.47686 40.81585 1.000 28.67116 396 GLU D N 1
ATOM 7127 C CA . GLU D 2 397 ? 24.53044 70.92112 41.32040 1.000 28.11069 396 GLU D CA 1
ATOM 7128 C C . GLU D 2 397 ? 25.22138 70.01034 40.31317 1.000 30.81965 396 GLU D C 1
ATOM 7129 O O . GLU D 2 397 ? 26.42047 69.74470 40.46168 1.000 26.75969 396 GLU D O 1
ATOM 7135 N N . HIS D 2 398 ? 24.50331 69.52465 39.30278 1.000 22.31644 397 HIS D N 1
ATOM 7136 C CA . HIS D 2 398 ? 25.10637 68.74273 38.23240 1.000 23.11104 397 HIS D CA 1
ATOM 7137 C C . HIS D 2 398 ? 25.45716 69.58904 37.01983 1.000 25.05341 397 HIS D C 1
ATOM 7138 O O . HIS D 2 398 ? 26.02413 69.07192 36.05512 1.000 25.27639 397 HIS D O 1
ATOM 7145 N N . LEU D 2 399 ? 25.15726 70.88322 37.05557 1.000 22.51917 398 LEU D N 1
ATOM 7146 C CA . LEU D 2 399 ? 25.44074 71.76332 35.93690 1.000 22.64031 398 LEU D CA 1
ATOM 7147 C C . LEU D 2 399 ? 26.40951 72.88379 36.26779 1.000 28.28194 398 LEU D C 1
ATOM 7148 O O . LEU D 2 399 ? 27.06467 73.38933 35.35045 1.000 29.45054 398 LEU D O 1
ATOM 7153 N N . LEU D 2 400 ? 26.53145 73.26963 37.53420 1.000 20.58058 399 LEU D N 1
ATOM 7154 C CA . LEU D 2 400 ? 27.27718 74.46800 37.90723 1.000 27.04738 399 LEU D CA 1
ATOM 7155 C C . LEU D 2 400 ? 28.31357 74.16054 38.97515 1.000 25.33098 399 LEU D C 1
ATOM 7156 O O . LEU D 2 400 ? 28.07146 73.36557 39.88749 1.000 23.04607 399 LEU D O 1
ATOM 7161 N N . GLY D 2 401 ? 29.47026 74.81357 38.86881 1.000 24.65284 400 GLY D N 1
ATOM 7162 C CA . GLY D 2 401 ? 30.46235 74.75100 39.91662 1.000 23.04942 400 GLY D CA 1
ATOM 7163 C C . GLY D 2 401 ? 31.50115 73.67008 39.70078 1.000 30.27425 400 GLY D C 1
ATOM 7164 O O . GLY D 2 401 ? 31.41558 72.83161 38.79771 1.000 24.12676 400 GLY D O 1
ATOM 7165 N N . ASP D 2 402 ? 32.49257 73.68319 40.58993 1.000 20.05505 401 ASP D N 1
ATOM 7166 C CA . ASP D 2 402 ? 33.70491 72.88885 40.41644 1.000 27.60274 401 ASP D CA 1
ATOM 7167 C C . ASP D 2 402 ? 33.49249 71.39894 40.67080 1.000 27.49063 401 ASP D C 1
ATOM 7168 O O . ASP D 2 402 ? 34.37930 70.60470 40.34637 1.000 29.25404 401 ASP D O 1
ATOM 7173 N N . SER D 2 403 ? 32.34779 70.99787 41.22139 1.000 27.20381 402 SER D N 1
ATOM 7174 C CA . SER D 2 403 ? 32.04718 69.58335 41.42872 1.000 26.98424 402 SER D CA 1
ATOM 7175 C C . SER D 2 403 ? 31.01703 69.03338 40.45188 1.000 27.88777 402 SER D C 1
ATOM 7176 O O . SER D 2 403 ? 30.67134 67.85312 40.54898 1.000 33.29859 402 SER D O 1
ATOM 7179 N N . ALA D 2 404 ? 30.51615 69.85087 39.51809 1.000 26.37579 403 ALA D N 1
ATOM 7180 C CA . ALA D 2 404 ? 29.45275 69.40118 38.62270 1.000 25.74913 403 ALA D CA 1
ATOM 7181 C C . ALA D 2 404 ? 29.89673 68.21452 37.76971 1.000 30.40092 403 ALA D C 1
ATOM 7182 O O . ALA D 2 404 ? 29.13803 67.25253 37.59150 1.000 27.07417 403 ALA D O 1
ATOM 7184 N N . ILE D 2 405 ? 31.11987 68.26007 37.23750 1.000 23.97463 404 ILE D N 1
ATOM 7185 C CA . ILE D 2 405 ? 31.59253 67.17549 36.37773 1.000 25.94476 404 ILE D CA 1
ATOM 7186 C C . ILE D 2 405 ? 31.80254 65.89634 37.18222 1.000 31.07291 404 ILE D C 1
ATOM 7187 O O . ILE D 2 405 ? 31.49013 64.79218 36.71516 1.000 29.65259 404 ILE D O 1
ATOM 7192 N N . ASP D 2 406 ? 32.34099 66.02120 38.39687 1.000 29.33329 405 ASP D N 1
ATOM 7193 C CA . ASP D 2 406 ? 32.46749 64.86826 39.28233 1.000 30.97637 405 ASP D CA 1
ATOM 7194 C C . ASP D 2 406 ? 31.11584 64.22237 39.54934 1.000 34.16740 405 ASP D C 1
ATOM 7195 O O . ASP D 2 406 ? 31.00580 62.99285 39.58136 1.000 34.89937 405 ASP D O 1
ATOM 7200 N N . ARG D 2 407 ? 30.07796 65.03735 39.75979 1.000 23.94028 406 ARG D N 1
ATOM 7201 C CA . ARG D 2 407 ? 28.75024 64.48926 40.02166 1.000 25.43319 406 ARG D CA 1
ATOM 7202 C C . ARG D 2 407 ? 28.18403 63.79193 38.79514 1.000 25.90444 406 ARG D C 1
ATOM 7203 O O . ARG D 2 407 ? 27.50303 62.76878 38.92078 1.000 31.16123 406 ARG D O 1
ATOM 7211 N N . ILE D 2 408 ? 28.43279 64.33768 37.60374 1.000 27.55684 407 ILE D N 1
ATOM 7212 C CA . ILE D 2 408 ? 28.03446 63.64255 36.38204 1.000 29.60248 407 ILE D CA 1
ATOM 7213 C C . ILE D 2 408 ? 28.71902 62.28405 36.30068 1.000 37.04879 407 ILE D C 1
ATOM 7214 O O . ILE D 2 408 ? 28.09123 61.27108 35.96239 1.000 32.58773 407 ILE D O 1
ATOM 7219 N N . PHE D 2 409 ? 30.00832 62.24062 36.64361 1.000 25.00177 408 PHE D N 1
ATOM 7220 C CA . PHE D 2 409 ? 30.80316 61.02162 36.51365 1.000 35.73300 408 PHE D CA 1
ATOM 7221 C C . PHE D 2 409 ? 30.24022 59.87606 37.34905 1.000 39.43064 408 PHE D C 1
ATOM 7222 O O . PHE D 2 409 ? 30.29752 58.71482 36.92574 1.000 35.76272 408 PHE D O 1
ATOM 7230 N N . THR D 2 410 ? 29.67987 60.17208 38.51944 1.000 28.34455 409 THR D N 1
ATOM 7231 C CA . THR D 2 410 ? 29.20079 59.14021 39.43014 1.000 32.95619 409 THR D CA 1
ATOM 7232 C C . THR D 2 410 ? 27.71008 58.84390 39.27340 1.000 29.93867 409 THR D C 1
ATOM 7233 O O . THR D 2 410 ? 27.15972 58.07169 40.06554 1.000 29.25357 409 THR D O 1
ATOM 7237 N N . LEU D 2 411 ? 27.06060 59.41886 38.26038 1.000 27.77964 410 LEU D N 1
ATOM 7238 C CA . LEU D 2 411 ? 25.60689 59.33826 38.13723 1.000 29.91693 410 LEU D CA 1
ATOM 7239 C C . LEU D 2 411 ? 25.12525 57.91140 37.88377 1.000 38.09488 410 LEU D C 1
ATOM 7240 O O . LEU D 2 411 ? 24.00123 57.56255 38.26328 1.000 36.78618 410 LEU D O 1
ATOM 7245 N N . GLY D 2 412 ? 25.94553 57.08100 37.24624 1.000 32.24720 411 GLY D N 1
ATOM 7246 C CA . GLY D 2 412 ? 25.60054 55.69892 36.98862 1.000 31.30274 411 GLY D CA 1
ATOM 7247 C C . GLY D 2 412 ? 26.05809 54.72114 38.04658 1.000 35.13922 411 GLY D C 1
ATOM 7248 O O . GLY D 2 412 ? 25.95288 53.50874 37.84026 1.000 34.31988 411 GLY D O 1
ATOM 7249 N N . ASN D 2 413 ? 26.53990 55.20894 39.18557 1.000 35.62085 412 ASN D N 1
ATOM 7250 C CA . ASN D 2 413 ? 27.12780 54.37525 40.22585 1.000 27.51001 412 ASN D CA 1
ATOM 7251 C C . ASN D 2 413 ? 26.14319 54.22026 41.38135 1.000 29.38646 412 ASN D C 1
ATOM 7252 O O . ASN D 2 413 ? 25.78821 55.20556 42.03634 1.000 38.05070 412 ASN D O 1
ATOM 7257 N N . SER D 2 414 ? 25.73843 52.97581 41.65523 1.000 31.88403 413 SER D N 1
ATOM 7258 C CA A SER D 2 414 ? 24.75488 52.72491 42.70156 0.508 35.76444 413 SER D CA 1
ATOM 7259 C CA B SER D 2 414 ? 24.76050 52.70924 42.70445 0.492 35.77022 413 SER D CA 1
ATOM 7260 C C . SER D 2 414 ? 25.27123 53.07228 44.09239 1.000 46.93231 413 SER D C 1
ATOM 7261 O O . SER D 2 414 ? 24.46471 53.20818 45.01959 1.000 42.75101 413 SER D O 1
ATOM 7266 N N . GLU D 2 415 ? 26.58656 53.22201 44.26235 1.000 46.25792 414 GLU D N 1
ATOM 7267 C CA . GLU D 2 415 ? 27.13856 53.51990 45.57769 1.000 45.32459 414 GLU D CA 1
ATOM 7268 C C . GLU D 2 415 ? 27.01423 54.98870 45.96521 1.000 44.30271 414 GLU D C 1
ATOM 7269 O O . GLU D 2 415 ? 27.05800 55.29919 47.16065 1.000 42.78367 414 GLU D O 1
ATOM 7272 N N . PHE D 2 416 ? 26.85736 55.89862 44.99795 1.000 39.23946 415 PHE D N 1
ATOM 7273 C CA . PHE D 2 416 ? 26.84967 57.33687 45.25738 1.000 42.38814 415 PHE D CA 1
ATOM 7274 C C . PHE D 2 416 ? 25.53675 57.94555 44.77945 1.000 33.78641 415 PHE D C 1
ATOM 7275 O O . PHE D 2 416 ? 25.46593 58.52127 43.68197 1.000 36.31938 415 PHE D O 1
ATOM 7283 N N . PRO D 2 417 ? 24.48501 57.86305 45.58537 1.000 36.32910 416 PRO D N 1
ATOM 7284 C CA . PRO D 2 417 ? 23.22056 58.49011 45.20028 1.000 37.38768 416 PRO D CA 1
ATOM 7285 C C . PRO D 2 417 ? 23.33070 60.00516 45.19477 1.000 39.58153 416 PRO D C 1
ATOM 7286 O O . PRO D 2 417 ? 24.20625 60.60427 45.82665 1.000 34.78498 416 PRO D O 1
ATOM 7290 N N . VAL D 2 418 ? 22.43246 60.61808 44.42425 1.000 37.09717 417 VAL D N 1
ATOM 7291 C CA . VAL D 2 418 ? 22.27069 62.06660 44.46202 1.000 30.72024 417 VAL D CA 1
ATOM 7292 C C . VAL D 2 418 ? 21.77090 62.49666 45.83109 1.000 42.22782 417 VAL D C 1
ATOM 7293 O O . VAL D 2 418 ? 22.26276 63.46681 46.41795 1.000 35.67992 417 VAL D O 1
ATOM 7297 N N . SER D 2 419 ? 20.79064 61.77425 46.35949 1.000 33.31218 418 SER D N 1
ATOM 7298 C CA . SER D 2 419 ? 20.17988 62.02649 47.65553 1.000 34.41410 418 SER D CA 1
ATOM 7299 C C . SER D 2 419 ? 19.29647 60.82983 47.95219 1.000 35.13681 418 SER D C 1
ATOM 7300 O O . SER D 2 419 ? 18.89451 60.10886 47.03512 1.000 28.60583 418 SER D O 1
ATOM 7303 N N . TRP D 2 420 ? 19.00628 60.61371 49.23743 1.000 35.89947 419 TRP D N 1
ATOM 7304 C CA . TRP D 2 420 ? 18.08619 59.53372 49.59000 1.000 41.95296 419 TRP D CA 1
ATOM 7305 C C . TRP D 2 420 ? 16.72027 59.74850 48.94594 1.000 38.10098 419 TRP D C 1
ATOM 7306 O O . TRP D 2 420 ? 16.07609 58.78952 48.50236 1.000 35.57400 419 TRP D O 1
ATOM 7317 N N . ASP D 2 421 ? 16.27102 61.00595 48.88052 1.000 32.17847 420 ASP D N 1
ATOM 7318 C CA . ASP D 2 421 ? 14.96721 61.32680 48.30658 1.000 34.57343 420 ASP D CA 1
ATOM 7319 C C . ASP D 2 421 ? 14.91822 61.00269 46.81914 1.000 32.69896 420 ASP D C 1
ATOM 7320 O O . ASP D 2 421 ? 13.90983 60.48749 46.31887 1.000 28.90923 420 ASP D O 1
ATOM 7325 N N . ASN D 2 422 ? 15.99660 61.30651 46.09632 1.000 27.31436 421 ASN D N 1
ATOM 7326 C CA . ASN D 2 422 ? 16.05736 60.99154 44.67405 1.000 30.09372 421 ASN D CA 1
ATOM 7327 C C . ASN D 2 422 ? 15.93413 59.48760 44.44070 1.000 32.32096 421 ASN D C 1
ATOM 7328 O O . ASN D 2 422 ? 15.20516 59.04780 43.54248 1.000 27.24528 421 ASN D O 1
ATOM 7333 N N . GLU D 2 423 ? 16.61523 58.68498 45.26145 1.000 28.79979 422 GLU D N 1
ATOM 7334 C CA . GLU D 2 423 ? 16.53034 57.23406 45.12625 1.000 30.76306 422 GLU D CA 1
ATOM 7335 C C . GLU D 2 423 ? 15.11271 56.74333 45.38993 1.000 30.86453 422 GLU D C 1
ATOM 7336 O O . GLU D 2 423 ? 14.56666 55.95028 44.61599 1.000 32.31770 422 GLU D O 1
ATOM 7342 N N . VAL D 2 424 ? 14.49312 57.21130 46.47648 1.000 28.10713 423 VAL D N 1
ATOM 7343 C CA . VAL D 2 424 ? 13.13205 56.77428 46.77947 1.000 30.75499 423 VAL D CA 1
ATOM 7344 C C . VAL D 2 424 ? 12.20042 57.09591 45.62155 1.000 30.54226 423 VAL D C 1
ATOM 7345 O O . VAL D 2 424 ? 11.35506 56.27719 45.24114 1.000 29.91492 423 VAL D O 1
ATOM 7349 N N . LYS D 2 425 ? 12.35985 58.27511 45.01372 1.000 28.93697 424 LYS D N 1
ATOM 7350 C CA . LYS D 2 425 ? 11.47102 58.64136 43.91588 1.000 29.72861 424 LYS D CA 1
ATOM 7351 C C . LYS D 2 425 ? 11.72022 57.77912 42.68365 1.000 27.37251 424 LYS D C 1
ATOM 7352 O O . LYS D 2 425 ? 10.76985 57.34667 42.01994 1.000 27.12839 424 LYS D O 1
ATOM 7358 N N . LEU D 2 426 ? 12.98435 57.49899 42.36774 1.000 26.40988 425 LEU D N 1
ATOM 7359 C CA . LEU D 2 426 ? 13.25357 56.76820 41.13512 1.000 27.24796 425 LEU D CA 1
ATOM 7360 C C . LEU D 2 426 ? 12.85590 55.30023 41.26228 1.000 26.60353 425 LEU D C 1
ATOM 7361 O O . LEU D 2 426 ? 12.38762 54.69409 40.28873 1.000 26.31455 425 LEU D O 1
ATOM 7366 N N . TRP D 2 427 ? 13.03453 54.70682 42.44696 1.000 22.80736 426 TRP D N 1
ATOM 7367 C CA . TRP D 2 427 ? 12.63569 53.31095 42.61240 1.000 24.49666 426 TRP D CA 1
ATOM 7368 C C . TRP D 2 427 ? 11.12818 53.18673 42.71747 1.000 27.70660 426 TRP D C 1
ATOM 7369 O O . TRP D 2 427 ? 10.55140 52.20698 42.23065 1.000 27.95613 426 TRP D O 1
ATOM 7380 N N . THR D 2 428 ? 10.47169 54.18236 43.30944 1.000 26.32130 427 THR D N 1
ATOM 7381 C CA . THR D 2 428 ? 9.01749 54.25658 43.22647 1.000 26.10821 427 THR D CA 1
ATOM 7382 C C . THR D 2 428 ? 8.56042 54.29985 41.77566 1.000 33.17488 427 THR D C 1
ATOM 7383 O O . THR D 2 428 ? 7.64799 53.56234 41.37717 1.000 28.95120 427 THR D O 1
ATOM 7387 N N . PHE D 2 429 ? 9.17346 55.17339 40.97116 1.000 22.69208 428 PHE D N 1
ATOM 7388 C CA . PHE D 2 429 ? 8.79816 55.25955 39.56229 1.000 22.86384 428 PHE D CA 1
ATOM 7389 C C . PHE D 2 429 ? 8.99805 53.92130 38.85914 1.000 27.62050 428 PHE D C 1
ATOM 7390 O O . PHE D 2 429 ? 8.11262 53.44487 38.13700 1.000 26.94422 428 PHE D O 1
ATOM 7398 N N . LEU D 2 430 ? 10.16339 53.30366 39.04574 1.000 24.24328 429 LEU D N 1
ATOM 7399 C CA . LEU D 2 430 ? 10.43654 52.06307 38.32752 1.000 27.66549 429 LEU D CA 1
ATOM 7400 C C . LEU D 2 430 ? 9.48212 50.95748 38.76413 1.000 27.34568 429 LEU D C 1
ATOM 7401 O O . LEU D 2 430 ? 8.98026 50.19961 37.92651 1.000 27.10300 429 LEU D O 1
ATOM 7406 N N . GLU D 2 431 ? 9.19875 50.87144 40.06649 1.000 22.20350 430 GLU D N 1
ATOM 7407 C CA . GLU D 2 431 ? 8.22639 49.90119 40.55707 1.000 29.87345 430 GLU D CA 1
ATOM 7408 C C . GLU D 2 431 ? 6.87974 50.07946 39.86950 1.000 29.67312 430 GLU D C 1
ATOM 7409 O O . GLU D 2 431 ? 6.28374 49.11128 39.38037 1.000 26.85384 430 GLU D O 1
ATOM 7415 N N . ASP D 2 432 ? 6.38927 51.32421 39.81681 1.000 24.52163 431 ASP D N 1
ATOM 7416 C CA . ASP D 2 432 ? 5.08921 51.59435 39.20777 1.000 27.87666 431 ASP D CA 1
ATOM 7417 C C . ASP D 2 432 ? 5.10180 51.30847 37.70908 1.000 26.71765 431 ASP D C 1
ATOM 7418 O O . ASP D 2 432 ? 4.13825 50.75051 37.17179 1.000 24.31146 431 ASP D O 1
ATOM 7423 N N . ARG D 2 433 ? 6.18366 51.67824 37.01754 1.000 23.27138 432 ARG D N 1
ATOM 7424 C CA . ARG D 2 433 ? 6.22157 51.49759 35.56815 1.000 22.71030 432 ARG D CA 1
ATOM 7425 C C . ARG D 2 433 ? 6.31860 50.02339 35.19586 1.000 21.44906 432 ARG D C 1
ATOM 7426 O O . ARG D 2 433 ? 5.64865 49.56618 34.26136 1.000 25.25715 432 ARG D O 1
ATOM 7434 N N . ALA D 2 434 ? 7.13949 49.26185 35.91602 1.000 21.50788 433 ALA D N 1
ATOM 7435 C CA . ALA D 2 434 ? 7.23021 47.83284 35.62366 1.000 21.20292 433 ALA D CA 1
ATOM 7436 C C . ALA D 2 434 ? 5.93432 47.11588 35.98342 1.000 24.88403 433 ALA D C 1
ATOM 7437 O O . ALA D 2 434 ? 5.53438 46.17479 35.28873 1.000 24.35103 433 ALA D O 1
ATOM 7439 N N . SER D 2 435 ? 5.24715 47.55278 37.04418 1.000 23.10327 434 SER D N 1
ATOM 7440 C CA . SER D 2 435 ? 3.93569 46.97797 37.33356 1.000 22.66089 434 SER D CA 1
ATOM 7441 C C . SER D 2 435 ? 2.95226 47.28888 36.21781 1.000 27.71249 434 SER D C 1
ATOM 7442 O O . SER D 2 435 ? 2.17192 46.42221 35.80449 1.000 25.87614 434 SER D O 1
ATOM 7445 N N . LEU D 2 436 ? 2.96046 48.53360 35.73285 1.000 22.10603 435 LEU D N 1
ATOM 7446 C CA . LEU D 2 436 ? 2.09829 48.90377 34.61609 1.000 29.87978 435 LEU D CA 1
ATOM 7447 C C . LEU D 2 436 ? 2.38240 48.04913 33.38318 1.000 24.12182 435 LEU D C 1
ATOM 7448 O O . LEU D 2 436 ? 1.45221 47.56770 32.72873 1.000 25.45304 435 LEU D O 1
ATOM 7453 N N . LEU D 2 437 ? 3.66150 47.84023 33.05186 1.000 21.03884 436 LEU D N 1
ATOM 7454 C CA . LEU D 2 437 ? 3.98848 47.04098 31.87297 1.000 22.27629 436 LEU D CA 1
ATOM 7455 C C . LEU D 2 437 ? 3.49452 45.60608 32.02160 1.000 21.13339 436 LEU D C 1
ATOM 7456 O O . LEU D 2 437 ? 3.03185 44.99608 31.04933 1.000 19.30826 436 LEU D O 1
ATOM 7461 N N . LEU D 2 438 ? 3.58630 45.05386 33.23264 1.000 19.11606 437 LEU D N 1
ATOM 7462 C CA . LEU D 2 438 ? 3.09062 43.70359 33.47831 1.000 22.77637 437 LEU D CA 1
ATOM 7463 C C . LEU D 2 438 ? 1.61207 43.57629 33.15364 1.000 33.13461 437 LEU D C 1
ATOM 7464 O O . LEU D 2 438 ? 1.16897 42.52450 32.67755 1.000 24.02209 437 LEU D O 1
ATOM 7469 N N . LYS D 2 439 ? 0.83320 44.62947 33.40264 1.000 21.76525 438 LYS D N 1
ATOM 7470 C CA . LYS D 2 439 ? -0.60439 44.58007 33.18780 1.000 23.95088 438 LYS D CA 1
ATOM 7471 C C . LYS D 2 439 ? -0.99459 44.68025 31.72233 1.000 25.06854 438 LYS D C 1
ATOM 7472 O O . LYS D 2 439 ? -2.18909 44.58315 31.41469 1.000 25.96291 438 LYS D O 1
ATOM 7478 N N . THR D 2 440 ? -0.04028 44.88777 30.81774 1.000 18.91899 439 THR D N 1
ATOM 7479 C CA . THR D 2 440 ? -0.35472 44.98277 29.39771 1.000 19.45323 439 THR D CA 1
ATOM 7480 C C . THR D 2 440 ? -0.30841 43.63499 28.69548 1.000 20.11026 439 THR D C 1
ATOM 7481 O O . THR D 2 440 ? -0.53988 43.57773 27.48204 1.000 19.72274 439 THR D O 1
ATOM 7485 N N . TYR D 2 441 ? -0.02087 42.56142 29.42363 1.000 21.05157 440 TYR D N 1
ATOM 7486 C CA . TYR D 2 441 ? 0.04632 41.22947 28.84313 1.000 20.22185 440 TYR D CA 1
ATOM 7487 C C . TYR D 2 441 ? -1.30979 40.54092 28.92051 1.000 20.62062 440 TYR D C 1
ATOM 7488 O O . TYR D 2 441 ? -2.07654 40.73282 29.87031 1.000 23.62900 440 TYR D O 1
ATOM 7497 N N . LYS D 2 442 ? -1.59230 39.72835 27.89795 1.000 21.28010 441 LYS D N 1
ATOM 7498 C CA . LYS D 2 442 ? -2.84713 38.97938 27.83451 1.000 21.09987 441 LYS D CA 1
ATOM 7499 C C . LYS D 2 442 ? -2.95081 37.91148 28.91803 1.000 26.15252 441 LYS D C 1
ATOM 7500 O O . LYS D 2 442 ? -4.06365 37.53157 29.29934 1.000 29.40160 441 LYS D O 1
ATOM 7503 N N . THR D 2 443 ? -1.82458 37.38584 29.39702 1.000 23.81064 442 THR D N 1
ATOM 7504 C CA . THR D 2 443 ? -1.82891 36.37203 30.44423 1.000 24.19604 442 THR D CA 1
ATOM 7505 C C . THR D 2 443 ? -0.95724 36.81834 31.60715 1.000 27.50093 442 THR D C 1
ATOM 7506 O O . THR D 2 443 ? -0.15163 37.74483 31.49604 1.000 27.61853 442 THR D O 1
ATOM 7510 N N . THR D 2 444 ? -1.12745 36.13626 32.73277 1.000 26.16106 443 THR D N 1
ATOM 7511 C CA . THR D 2 444 ? -0.29863 36.33454 33.90905 1.000 25.65025 443 THR D CA 1
ATOM 7512 C C . THR D 2 444 ? 0.79131 35.27511 33.95540 1.000 22.59484 443 THR D C 1
ATOM 7513 O O . THR D 2 444 ? 0.71999 34.24261 33.27966 1.000 26.29584 443 THR D O 1
ATOM 7517 N N . ILE D 2 445 ? 1.79145 35.53082 34.80131 1.000 23.57763 444 ILE D N 1
ATOM 7518 C CA . ILE D 2 445 ? 2.86057 34.55743 35.01234 1.000 27.18805 444 ILE D CA 1
ATOM 7519 C C . ILE D 2 445 ? 2.28722 33.22322 35.47507 1.000 30.03290 444 ILE D C 1
ATOM 7520 O O . ILE D 2 445 ? 2.69144 32.16022 34.98854 1.000 26.97927 444 ILE D O 1
ATOM 7525 N N . GLU D 2 446 ? 1.33589 33.25108 36.41681 1.000 33.19096 445 GLU D N 1
ATOM 7526 C CA . GLU D 2 446 ? 0.76403 31.99461 36.90844 1.000 34.27436 445 GLU D CA 1
ATOM 7527 C C . GLU D 2 446 ? -0.00812 31.26572 35.81876 1.000 31.14688 445 GLU D C 1
ATOM 7528 O O . GLU D 2 446 ? -0.01658 30.02849 35.78446 1.000 29.70110 445 GLU D O 1
ATOM 7530 N N . GLU D 2 447 ? -0.66332 32.00845 34.92551 1.000 26.88875 446 GLU D N 1
ATOM 7531 C CA . GLU D 2 447 ? -1.39039 31.36971 33.83471 1.000 29.39199 446 GLU D CA 1
ATOM 7532 C C . GLU D 2 447 ? -0.43653 30.70262 32.84917 1.000 28.25353 446 GLU D C 1
ATOM 7533 O O . GLU D 2 447 ? -0.71528 29.59842 32.36337 1.000 24.72155 446 GLU D O 1
ATOM 7539 N N . ASP D 2 448 ? 0.70614 31.34373 32.55961 1.000 21.50758 447 ASP D N 1
ATOM 7540 C CA . ASP D 2 448 ? 1.69833 30.73299 31.67453 1.000 24.26560 447 ASP D CA 1
ATOM 7541 C C . ASP D 2 448 ? 2.27964 29.46420 32.27908 1.000 22.47694 447 ASP D C 1
ATOM 7542 O O . ASP D 2 448 ? 2.48846 28.47216 31.57161 1.000 23.90226 447 ASP D O 1
ATOM 7547 N N . LYS D 2 449 ? 2.59779 29.49462 33.57669 1.000 19.58032 448 LYS D N 1
ATOM 7548 C CA . LYS D 2 449 ? 3.12766 28.30268 34.23221 1.000 22.11479 448 LYS D CA 1
ATOM 7549 C C . LYS D 2 449 ? 2.12139 27.15968 34.18446 1.000 24.43804 448 LYS D C 1
ATOM 7550 O O . LYS D 2 449 ? 2.50047 25.99071 34.03341 1.000 26.28275 448 LYS D O 1
ATOM 7556 N N . SER D 2 450 ? 0.83455 27.48246 34.29874 1.000 24.36115 449 SER D N 1
ATOM 7557 C CA . SER D 2 450 ? -0.20013 26.45595 34.25547 1.000 25.76556 449 SER D CA 1
ATOM 7558 C C . SER D 2 450 ? -0.33741 25.86396 32.85753 1.000 29.96236 449 SER D C 1
ATOM 7559 O O . SER D 2 450 ? -0.54812 24.65178 32.71177 1.000 29.03121 449 SER D O 1
ATOM 7562 N N . VAL D 2 451 ? -0.21609 26.69487 31.81596 1.000 25.87919 450 VAL D N 1
ATOM 7563 C CA . VAL D 2 451 ? -0.24713 26.17612 30.44723 1.000 28.28603 450 VAL D CA 1
ATOM 7564 C C . VAL D 2 451 ? 0.91036 25.21363 30.21752 1.000 27.59494 450 VAL D C 1
ATOM 7565 O O . VAL D 2 451 ? 0.74158 24.13276 29.63843 1.000 30.81070 450 VAL D O 1
ATOM 7569 N N . LEU D 2 452 ? 2.11482 25.60427 30.64621 1.000 24.21508 451 LEU D N 1
ATOM 7570 C CA . LEU D 2 452 ? 3.27987 24.74356 30.45605 1.000 22.40626 451 LEU D CA 1
ATOM 7571 C C . LEU D 2 452 ? 3.15430 23.44080 31.23701 1.000 28.48948 451 LEU D C 1
ATOM 7572 O O . LEU D 2 452 ? 3.66989 22.40183 30.80386 1.000 32.64865 451 LEU D O 1
ATOM 7577 N N . LYS D 2 453 ? 2.47202 23.47763 32.37833 1.000 26.41598 452 LYS D N 1
ATOM 7578 C CA . LYS D 2 453 ? 2.33643 22.29306 33.21935 1.000 36.22214 452 LYS D CA 1
ATOM 7579 C C . LYS D 2 453 ? 1.21503 21.37366 32.73511 1.000 32.38567 452 LYS D C 1
ATOM 7580 O O . LYS D 2 453 ? 1.35875 20.14322 32.76616 1.000 35.19485 452 LYS D O 1
ATOM 7586 N N . ASN D 2 454 ? 0.09974 21.94232 32.27920 1.000 27.41480 453 ASN D N 1
ATOM 7587 C CA . ASN D 2 454 ? -1.12683 21.18335 32.04884 1.000 29.97883 453 ASN D CA 1
ATOM 7588 C C . ASN D 2 454 ? -1.45581 20.94851 30.58101 1.000 40.07539 453 ASN D C 1
ATOM 7589 O O . ASN D 2 454 ? -2.46567 20.29553 30.29109 1.000 34.92034 453 ASN D O 1
ATOM 7594 N N . HIS D 2 455 ? -0.64990 21.45644 29.65188 1.000 25.37724 454 HIS D N 1
ATOM 7595 C CA . HIS D 2 455 ? -0.84512 21.21849 28.22806 1.000 26.09775 454 HIS D CA 1
ATOM 7596 C C . HIS D 2 455 ? 0.37757 20.52385 27.64978 1.000 24.47528 454 HIS D C 1
ATOM 7597 O O . HIS D 2 455 ? 1.49996 20.72822 28.11929 1.000 26.81586 454 HIS D O 1
ATOM 7604 N N . ASP D 2 456 ? 0.15446 19.71226 26.61504 1.000 23.15239 455 ASP D N 1
ATOM 7605 C CA . ASP D 2 456 ? 1.23081 19.04131 25.88969 1.000 17.24230 455 ASP D CA 1
ATOM 7606 C C . ASP D 2 456 ? 1.51650 19.81490 24.60585 1.000 21.52304 455 ASP D C 1
ATOM 7607 O O . ASP D 2 456 ? 0.65506 19.90468 23.72915 1.000 21.33284 455 ASP D O 1
ATOM 7612 N N . LEU D 2 457 ? 2.72674 20.36231 24.49483 1.000 15.99263 456 LEU D N 1
ATOM 7613 C CA . LEU D 2 457 ? 3.02652 21.40685 23.52127 1.000 16.32862 456 LEU D CA 1
ATOM 7614 C C . LEU D 2 457 ? 4.17442 21.01352 22.60299 1.000 19.62483 456 LEU D C 1
ATOM 7615 O O . LEU D 2 457 ? 5.09828 20.29644 23.00694 1.000 22.19934 456 LEU D O 1
ATOM 7620 N N . SER D 2 458 ? 4.12783 21.51359 21.36611 1.000 16.83512 457 SER D N 1
ATOM 7621 C CA . SER D 2 458 ? 5.26443 21.35453 20.46854 1.000 17.48928 457 SER D CA 1
ATOM 7622 C C . SER D 2 458 ? 6.45221 22.16129 20.99042 1.000 18.88721 457 SER D C 1
ATOM 7623 O O . SER D 2 458 ? 6.30592 23.04164 21.84655 1.000 19.16249 457 SER D O 1
ATOM 7626 N N . VAL D 2 459 ? 7.63999 21.84941 20.46403 1.000 20.09305 458 VAL D N 1
ATOM 7627 C CA . VAL D 2 459 ? 8.83754 22.62954 20.80525 1.000 17.76200 458 VAL D CA 1
ATOM 7628 C C . VAL D 2 459 ? 8.63204 24.10255 20.45957 1.000 19.13343 458 VAL D C 1
ATOM 7629 O O . VAL D 2 459 ? 8.94725 24.99727 21.25554 1.000 18.07066 458 VAL D O 1
ATOM 7633 N N . ARG D 2 460 ? 8.11038 24.37578 19.26324 1.000 17.38606 459 ARG D N 1
ATOM 7634 C CA . ARG D 2 460 ? 7.90379 25.76353 18.84778 1.000 15.91656 459 ARG D CA 1
ATOM 7635 C C . ARG D 2 460 ? 6.87987 26.45987 19.73175 1.000 18.52878 459 ARG D C 1
ATOM 7636 O O . ARG D 2 460 ? 7.06858 27.62617 20.10871 1.000 17.72561 459 ARG D O 1
ATOM 7644 N N . ALA D 2 461 ? 5.79204 25.76440 20.08598 1.000 18.86665 460 ALA D N 1
ATOM 7645 C CA . ALA D 2 461 ? 4.80045 26.36219 20.98056 1.000 16.26565 460 ALA D CA 1
ATOM 7646 C C . ALA D 2 461 ? 5.41375 26.67896 22.33769 1.000 20.64030 460 ALA D C 1
ATOM 7647 O O . ALA D 2 461 ? 5.15676 27.74674 22.91084 1.000 18.36826 460 ALA D O 1
ATOM 7649 N N . LYS D 2 462 ? 6.24343 25.76589 22.85980 1.000 19.23790 461 LYS D N 1
ATOM 7650 C CA . LYS D 2 462 ? 6.89315 25.99136 24.14524 1.000 16.90265 461 LYS D CA 1
ATOM 7651 C C . LYS D 2 462 ? 7.84909 27.17570 24.08270 1.000 18.05512 461 LYS D C 1
ATOM 7652 O O . LYS D 2 462 ? 7.99953 27.89976 25.06901 1.000 17.66632 461 LYS D O 1
ATOM 7658 N N . MET D 2 463 ? 8.54559 27.34792 22.95243 1.000 16.72236 462 MET D N 1
ATOM 7659 C CA . MET D 2 463 ? 9.42109 28.50902 22.77496 1.000 17.70246 462 MET D CA 1
ATOM 7660 C C . MET D 2 463 ? 8.62884 29.79936 22.91683 1.000 18.51746 462 MET D C 1
ATOM 7661 O O . MET D 2 463 ? 9.07055 30.74452 23.57890 1.000 19.75503 462 MET D O 1
ATOM 7666 N N . ALA D 2 464 ? 7.45838 29.85637 22.27985 1.000 16.53907 463 ALA D N 1
ATOM 7667 C CA . ALA D 2 464 ? 6.64515 31.07333 22.32080 1.000 21.88015 463 ALA D CA 1
ATOM 7668 C C . ALA D 2 464 ? 6.13028 31.35135 23.72685 1.000 20.92511 463 ALA D C 1
ATOM 7669 O O . ALA D 2 464 ? 6.15822 32.49470 24.19738 1.000 20.23911 463 ALA D O 1
ATOM 7671 N N . ILE D 2 465 ? 5.66022 30.31676 24.42018 1.000 17.94460 464 ILE D N 1
ATOM 7672 C CA . ILE D 2 465 ? 5.11345 30.51871 25.75277 1.000 16.13862 464 ILE D CA 1
ATOM 7673 C C . ILE D 2 465 ? 6.21817 30.83752 26.75143 1.000 19.28900 464 ILE D C 1
ATOM 7674 O O . ILE D 2 465 ? 6.06176 31.71945 27.60257 1.000 17.36350 464 ILE D O 1
ATOM 7679 N N . LYS D 2 466 ? 7.36079 30.14663 26.66531 1.000 17.50893 465 LYS D N 1
ATOM 7680 C CA . LYS D 2 466 ? 8.44831 30.49030 27.57622 1.000 17.89636 465 LYS D CA 1
ATOM 7681 C C . LYS D 2 466 ? 8.97776 31.88983 27.30653 1.000 21.46459 465 LYS D C 1
ATOM 7682 O O . LYS D 2 466 ? 9.42782 32.56296 28.23701 1.000 18.81499 465 LYS D O 1
ATOM 7688 N N . LEU D 2 467 ? 8.92647 32.34312 26.05295 1.000 17.53134 466 LEU D N 1
ATOM 7689 C CA . LEU D 2 467 ? 9.36018 33.70292 25.74053 1.000 20.27136 466 LEU D CA 1
ATOM 7690 C C . LEU D 2 467 ? 8.42813 34.73926 26.36811 1.000 23.32755 466 LEU D C 1
ATOM 7691 O O . LEU D 2 467 ? 8.88896 35.72705 26.94959 1.000 24.75431 466 LEU D O 1
ATOM 7696 N N . ARG D 2 468 ? 7.11073 34.53195 26.28207 1.000 17.91808 467 ARG D N 1
ATOM 7697 C CA . ARG D 2 468 ? 6.19725 35.51592 26.86648 1.000 18.12919 467 ARG D CA 1
ATOM 7698 C C . ARG D 2 468 ? 6.22855 35.45621 28.38730 1.000 23.02750 467 ARG D C 1
ATOM 7699 O O . ARG D 2 468 ? 6.10826 36.49054 29.05454 1.000 23.41298 467 ARG D O 1
ATOM 7707 N N . LEU D 2 469 ? 6.39900 34.25814 28.95061 1.000 18.97399 468 LEU D N 1
ATOM 7708 C CA . LEU D 2 469 ? 6.60118 34.12693 30.38935 1.000 18.65497 468 LEU D CA 1
ATOM 7709 C C . LEU D 2 469 ? 7.86924 34.84471 30.82356 1.000 24.76880 468 LEU D C 1
ATOM 7710 O O . LEU D 2 469 ? 7.89147 35.50324 31.87013 1.000 21.86913 468 LEU D O 1
ATOM 7715 N N . GLY D 2 470 ? 8.94033 34.70562 30.03662 1.000 20.37119 469 GLY D N 1
ATOM 7716 C CA . GLY D 2 470 ? 10.21205 35.30645 30.40721 1.000 21.29839 469 GLY D CA 1
ATOM 7717 C C . GLY D 2 470 ? 10.15699 36.82389 30.45588 1.000 21.83126 469 GLY D C 1
ATOM 7718 O O . GLY D 2 470 ? 10.74454 37.44329 31.34490 1.000 24.70282 469 GLY D O 1
ATOM 7719 N N . GLU D 2 471 ? 9.48177 37.44403 29.48501 1.000 20.97475 470 GLU D N 1
ATOM 7720 C CA . GLU D 2 471 ? 9.31461 38.90001 29.53314 1.000 21.01381 470 GLU D CA 1
ATOM 7721 C C . GLU D 2 471 ? 8.67964 39.32308 30.85102 1.000 19.99779 470 GLU D C 1
ATOM 7722 O O . GLU D 2 471 ? 9.15266 40.25395 31.51270 1.000 26.06663 470 GLU D O 1
ATOM 7728 N N . LYS D 2 472 ? 7.61374 38.62804 31.25590 1.000 17.46367 471 LYS D N 1
ATOM 7729 C CA . LYS D 2 472 ? 6.90631 38.95947 32.49008 1.000 21.29737 471 LYS D CA 1
ATOM 7730 C C . LYS D 2 472 ? 7.75122 38.68143 33.73124 1.000 22.53931 471 LYS D C 1
ATOM 7731 O O . LYS D 2 472 ? 7.69229 39.43688 34.70932 1.000 21.80613 471 LYS D O 1
ATOM 7737 N N . GLU D 2 473 ? 8.53221 37.59746 33.72929 1.000 23.31770 472 GLU D N 1
ATOM 7738 C CA . GLU D 2 473 ? 9.36180 37.31612 34.89773 1.000 24.28851 472 GLU D CA 1
ATOM 7739 C C . GLU D 2 473 ? 10.42484 38.38830 35.11270 1.000 22.94068 472 GLU D C 1
ATOM 7740 O O . GLU D 2 473 ? 10.76417 38.70795 36.25754 1.000 24.57711 472 GLU D O 1
ATOM 7746 N N . ILE D 2 474 ? 10.95081 38.96098 34.03497 1.000 19.20568 473 ILE D N 1
ATOM 7747 C CA . ILE D 2 474 ? 11.92384 40.03462 34.18643 1.000 18.53589 473 ILE D CA 1
ATOM 7748 C C . ILE D 2 474 ? 11.25352 41.29361 34.72968 1.000 22.76930 473 ILE D C 1
ATOM 7749 O O . ILE D 2 474 ? 11.83342 42.01500 35.55274 1.000 24.03570 473 ILE D O 1
ATOM 7754 N N . LEU D 2 475 ? 10.02409 41.57787 34.28857 1.000 20.24230 474 LEU D N 1
ATOM 7755 C CA . LEU D 2 475 ? 9.31786 42.74152 34.81973 1.000 24.21025 474 LEU D CA 1
ATOM 7756 C C . LEU D 2 475 ? 8.96387 42.53579 36.28674 1.000 28.06199 474 LEU D C 1
ATOM 7757 O O . LEU D 2 475 ? 9.13400 43.44553 37.10449 1.000 25.00037 474 LEU D O 1
ATOM 7762 N N . GLU D 2 476 ? 8.50836 41.33366 36.64517 1.000 23.82340 475 GLU D N 1
ATOM 7763 C CA . GLU D 2 476 ? 8.18089 41.04606 38.03956 1.000 22.05910 475 GLU D CA 1
ATOM 7764 C C . GLU D 2 476 ? 9.40748 41.14288 38.93645 1.000 24.17959 475 GLU D C 1
ATOM 7765 O O . GLU D 2 476 ? 9.31508 41.62145 40.07209 1.000 31.67167 475 GLU D O 1
ATOM 7768 N N . LYS D 2 477 ? 10.56405 40.67971 38.45764 1.000 23.17174 476 LYS D N 1
ATOM 7769 C CA . LYS D 2 477 ? 11.77597 40.82895 39.25410 1.000 32.60862 476 LYS D CA 1
ATOM 7770 C C . LYS D 2 477 ? 12.17450 42.29391 39.37619 1.000 29.69527 476 LYS D C 1
ATOM 7771 O O . LYS D 2 477 ? 12.65952 42.71701 40.42859 1.000 32.62850 476 LYS D O 1
ATOM 7777 N N . ALA D 2 478 ? 11.94534 43.08513 38.32898 1.000 25.49680 477 ALA D N 1
ATOM 7778 C CA . ALA D 2 478 ? 12.16943 44.52192 38.42965 1.000 25.43770 477 ALA D CA 1
ATOM 7779 C C . ALA D 2 478 ? 11.24130 45.16115 39.46280 1.000 26.92290 477 ALA D C 1
ATOM 7780 O O . ALA D 2 478 ? 11.68694 45.98417 40.27023 1.000 26.85740 477 ALA D O 1
ATOM 7782 N N . VAL D 2 479 ? 9.95351 44.78159 39.47264 1.000 23.99331 478 VAL D N 1
ATOM 7783 C CA . VAL D 2 479 ? 9.02229 45.31081 40.47315 1.000 22.10856 478 VAL D CA 1
ATOM 7784 C C . VAL D 2 479 ? 9.51088 44.99318 41.88188 1.000 24.14416 478 VAL D C 1
ATOM 7785 O O . VAL D 2 479 ? 9.49508 45.84944 42.77606 1.000 27.79067 478 VAL D O 1
ATOM 7789 N N . LYS D 2 480 ? 9.94068 43.75075 42.10460 1.000 26.64319 479 LYS D N 1
ATOM 7790 C CA . LYS D 2 480 ? 10.36867 43.34246 43.43928 1.000 28.45514 479 LYS D CA 1
ATOM 7791 C C . LYS D 2 480 ? 11.68123 44.01213 43.83788 1.000 26.01898 479 LYS D C 1
ATOM 7792 O O . LYS D 2 480 ? 11.84528 44.42802 44.99214 1.000 30.14016 479 LYS D O 1
ATOM 7795 N N . SER D 2 481 ? 12.63374 44.10844 42.90687 1.000 23.89760 480 SER D N 1
ATOM 7796 C CA . SER D 2 481 ? 13.89811 44.77409 43.21083 1.000 25.00429 480 SER D CA 1
ATOM 7797 C C . SER D 2 481 ? 13.67887 46.24726 43.52667 1.000 27.07959 480 SER D C 1
ATOM 7798 O O . SER D 2 481 ? 14.29889 46.78945 44.44918 1.000 26.30113 480 SER D O 1
ATOM 7801 N N . ALA D 2 482 ? 12.79652 46.90905 42.77064 1.000 29.59576 481 ALA D N 1
ATOM 7802 C CA . ALA D 2 482 ? 12.50925 48.32057 43.01955 1.000 25.28004 481 ALA D CA 1
ATOM 7803 C C . ALA D 2 482 ? 11.84138 48.51443 44.37463 1.000 32.78137 481 ALA D C 1
ATOM 7804 O O . ALA D 2 482 ? 12.14404 49.47551 45.08695 1.000 28.92371 481 ALA D O 1
ATOM 7806 N N . ALA D 2 483 ? 10.93086 47.61152 44.75166 1.000 27.00288 482 ALA D N 1
ATOM 7807 C CA . ALA D 2 483 ? 10.31025 47.69992 46.07066 1.000 33.91160 482 ALA D CA 1
ATOM 7808 C C . ALA D 2 483 ? 11.34228 47.52814 47.18108 1.000 32.38074 482 ALA D C 1
ATOM 7809 O O . ALA D 2 483 ? 11.27580 48.20793 48.21150 1.000 33.57803 482 ALA D O 1
ATOM 7811 N N . VAL D 2 484 ? 12.29204 46.60895 46.99814 1.000 28.47014 483 VAL D N 1
ATOM 7812 C CA . VAL D 2 484 ? 13.35872 46.43034 47.98070 1.000 30.51253 483 VAL D CA 1
ATOM 7813 C C . VAL D 2 484 ? 14.19640 47.70034 48.09088 1.000 37.01874 483 VAL D C 1
ATOM 7814 O O . VAL D 2 484 ? 14.47731 48.18738 49.19268 1.000 31.26824 483 VAL D O 1
ATOM 7818 N N . ASN D 2 485 ? 14.61582 48.24873 46.94634 1.000 29.23234 484 ASN D N 1
ATOM 7819 C CA . ASN D 2 485 ? 15.47374 49.43122 46.96238 1.000 34.25620 484 ASN D CA 1
ATOM 7820 C C . ASN D 2 485 ? 14.74077 50.64244 47.52279 1.000 32.35078 484 ASN D C 1
ATOM 7821 O O . ASN D 2 485 ? 15.31707 51.41722 48.29706 1.000 36.71866 484 ASN D O 1
ATOM 7826 N N . ARG D 2 486 ? 13.47244 50.82357 47.14893 1.000 27.17390 485 ARG D N 1
ATOM 7827 C CA . ARG D 2 486 ? 12.69780 51.92825 47.70617 1.000 32.96839 485 ARG D CA 1
ATOM 7828 C C . ARG D 2 486 ? 12.67692 51.86742 49.22681 1.000 45.21599 485 ARG D C 1
ATOM 7829 O O . ARG D 2 486 ? 12.86840 52.88687 49.89943 1.000 34.88138 485 ARG D O 1
ATOM 7837 N N . GLU D 2 487 ? 12.47182 50.67305 49.78735 1.000 39.95592 486 GLU D N 1
ATOM 7838 C CA . GLU D 2 487 ? 12.38914 50.54495 51.23842 1.000 43.08351 486 GLU D CA 1
ATOM 7839 C C . GLU D 2 487 ? 13.73201 50.82413 51.89696 1.000 38.17520 486 GLU D C 1
ATOM 7840 O O . GLU D 2 487 ? 13.78846 51.47015 52.95012 1.000 46.70008 486 GLU D O 1
ATOM 7846 N N . TYR D 2 488 ? 14.82258 50.35299 51.29197 1.000 33.98025 487 TYR D N 1
ATOM 7847 C CA . TYR D 2 488 ? 16.14106 50.57131 51.87552 1.000 39.80675 487 TYR D CA 1
ATOM 7848 C C . TYR D 2 488 ? 16.47247 52.05568 51.94851 1.000 41.02230 487 TYR D C 1
ATOM 7849 O O . TYR D 2 488 ? 16.94687 52.54798 52.97873 1.000 41.49637 487 TYR D O 1
ATOM 7858 N N . TYR D 2 489 ? 16.23953 52.78596 50.85513 1.000 41.34017 488 TYR D N 1
ATOM 7859 C CA . TYR D 2 489 ? 16.57273 54.20589 50.84341 1.000 40.27472 488 TYR D CA 1
ATOM 7860 C C . TYR D 2 489 ? 15.58836 55.02619 51.66523 1.000 42.04399 488 TYR D C 1
ATOM 7861 O O . TYR D 2 489 ? 15.96086 56.07662 52.20150 1.000 40.86864 488 TYR D O 1
ATOM 7870 N N . ARG D 2 490 ? 14.34071 54.56651 51.78686 1.000 39.69356 489 ARG D N 1
ATOM 7871 C CA . ARG D 2 490 ? 13.40269 55.22779 52.68684 1.000 35.61972 489 ARG D CA 1
ATOM 7872 C C . ARG D 2 490 ? 13.84533 55.08467 54.13624 1.000 37.85138 489 ARG D C 1
ATOM 7873 O O . ARG D 2 490 ? 13.66603 56.00626 54.93938 1.000 42.94519 489 ARG D O 1
ATOM 7881 N N . GLN D 2 491 ? 14.42443 53.93462 54.49169 1.000 41.44814 490 GLN D N 1
ATOM 7882 C CA . GLN D 2 491 ? 14.96525 53.77655 55.83797 1.000 50.23325 490 GLN D CA 1
ATOM 7883 C C . GLN D 2 491 ? 16.16956 54.68601 56.06072 1.000 51.56025 490 GLN D C 1
ATOM 7884 O O . GLN D 2 491 ? 16.28123 55.32178 57.11479 1.000 51.62121 490 GLN D O 1
ATOM 7890 N N . GLN D 2 492 ? 17.07891 54.76518 55.08211 1.000 46.48575 491 GLN D N 1
ATOM 7891 C CA . GLN D 2 492 ? 18.22730 55.66130 55.20986 1.000 48.28157 491 GLN D CA 1
ATOM 7892 C C . GLN D 2 492 ? 17.78221 57.10660 55.40017 1.000 52.87156 491 GLN D C 1
ATOM 7893 O O . GLN D 2 492 ? 18.38101 57.85390 56.18187 1.000 49.14169 491 GLN D O 1
ATOM 7899 N N . MET D 2 493 ? 16.72720 57.51451 54.69713 1.000 48.46721 492 MET D N 1
ATOM 7900 C CA . MET D 2 493 ? 16.24224 58.88476 54.80334 1.000 53.69177 492 MET D CA 1
ATOM 7901 C C . MET D 2 493 ? 15.56936 59.12774 56.14777 1.000 59.05807 492 MET D C 1
ATOM 7902 O O . MET D 2 493 ? 15.88570 60.09871 56.84459 1.000 64.79671 492 MET D O 1
ATOM 7907 N N . GLU D 2 494 ? 14.63663 58.25009 56.52893 1.000 57.82043 493 GLU D N 1
ATOM 7908 C CA . GLU D 2 494 ? 13.89231 58.42776 57.77079 1.000 63.27814 493 GLU D CA 1
ATOM 7909 C C . GLU D 2 494 ? 14.79402 58.40307 58.99679 1.000 69.13930 493 GLU D C 1
ATOM 7910 O O . GLU D 2 494 ? 14.37977 58.86786 60.06418 1.000 75.60196 493 GLU D O 1
ATOM 7912 N N . GLU D 2 495 ? 16.00852 57.87023 58.87454 1.000 56.28688 494 GLU D N 1
ATOM 7913 C CA . GLU D 2 495 ? 16.98472 57.90385 59.95329 1.000 65.14893 494 GLU D CA 1
ATOM 7914 C C . GLU D 2 495 ? 18.03809 58.98927 59.75124 1.000 69.82458 494 GLU D C 1
ATOM 7915 O O . GLU D 2 495 ? 19.00980 59.04413 60.51298 1.000 67.52615 494 GLU D O 1
ATOM 7921 N N . LYS D 2 496 ? 17.86415 59.84788 58.74241 1.000 68.78591 495 LYS D N 1
ATOM 7922 C CA . LYS D 2 496 ? 18.77792 60.96135 58.47066 1.000 64.89014 495 LYS D CA 1
ATOM 7923 C C . LYS D 2 496 ? 20.22393 60.48268 58.35577 1.000 73.62019 495 LYS D C 1
ATOM 7924 O O . LYS D 2 496 ? 21.15201 61.10357 58.88013 1.000 72.30332 495 LYS D O 1
ATOM 7926 N N . ALA D 2 497 ? 20.41436 59.36368 57.66013 1.000 57.75091 496 ALA D N 1
ATOM 7927 C CA . ALA D 2 497 ? 21.74296 58.80065 57.49725 1.000 53.93403 496 ALA D CA 1
ATOM 7928 C C . ALA D 2 497 ? 22.60986 59.71625 56.63272 1.000 55.58242 496 ALA D C 1
ATOM 7929 O O . ALA D 2 497 ? 22.09616 60.48060 55.81097 1.000 54.97214 496 ALA D O 1
ATOM 7931 N N . PRO D 2 498 ? 23.92872 59.66610 56.80618 1.000 62.76111 497 PRO D N 1
ATOM 7932 C CA . PRO D 2 498 ? 24.80841 60.51697 55.99828 1.000 61.72837 497 PRO D CA 1
ATOM 7933 C C . PRO D 2 498 ? 25.01597 59.94297 54.60569 1.000 52.55854 497 PRO D C 1
ATOM 7934 O O . PRO D 2 498 ? 25.23760 58.74212 54.43064 1.000 61.94966 497 PRO D O 1
ATOM 7938 N N . LEU D 2 499 ? 24.94541 60.82212 53.60734 1.000 51.24205 498 LEU D N 1
ATOM 7939 C CA . LEU D 2 499 ? 25.10645 60.38769 52.22687 1.000 54.41222 498 LEU D CA 1
ATOM 7940 C C . LEU D 2 499 ? 26.57522 60.09507 51.93251 1.000 57.63302 498 LEU D C 1
ATOM 7941 O O . LEU D 2 499 ? 27.45454 60.84542 52.36209 1.000 65.83037 498 LEU D O 1
ATOM 7944 N N . PRO D 2 500 ? 26.86475 59.01107 51.21431 1.000 57.48836 499 PRO D N 1
ATOM 7945 C CA . PRO D 2 500 ? 28.24907 58.73508 50.81669 1.000 55.63567 499 PRO D CA 1
ATOM 7946 C C . PRO D 2 500 ? 28.80021 59.84142 49.92820 1.000 65.77442 499 PRO D C 1
ATOM 7947 O O . PRO D 2 500 ? 28.05909 60.60133 49.29960 1.000 61.83635 499 PRO D O 1
ATOM 7951 N N . LYS D 2 501 ? 30.12977 59.92439 49.88260 1.000 64.43109 500 LYS D N 1
ATOM 7952 C CA . LYS D 2 501 ? 30.81240 60.97261 49.13823 1.000 66.72681 500 LYS D CA 1
ATOM 7953 C C . LYS D 2 501 ? 31.97708 60.37774 48.35751 1.000 67.10380 500 LYS D C 1
ATOM 7954 O O . LYS D 2 501 ? 32.47785 59.29555 48.67542 1.000 67.16779 500 LYS D O 1
ATOM 7956 N N . TYR D 2 502 ? 32.39892 61.11043 47.32632 1.000 68.71260 501 TYR D N 1
ATOM 7957 C CA . TYR D 2 502 ? 33.51139 60.72242 46.45561 1.000 67.01323 501 TYR D CA 1
ATOM 7958 C C . TYR D 2 502 ? 33.29302 59.35094 45.81881 1.000 78.16942 501 TYR D C 1
ATOM 7959 O O . TYR D 2 502 ? 33.31492 59.21090 44.59365 1.000 67.31647 501 TYR D O 1
#

Organism: Homo sapiens (NCBI:txid9606)

Nearest PDB structures (foldseek):
  6wk2-assembly1_A  TM=1.002E+00  e=1.945E-78  Homo sapiens
  6ox1-assembly2_B  TM=9.946E-01  e=3.036E-76  Homo sapiens
  6ox4-assembly1_A  TM=1.001E+00  e=3.226E-75  Homo sapiens
  6ict-assembly1_A  TM=1.000E+00  e=1.236E-74  Homo sapiens
  6v62-assembly1_A  TM=9.934E-01  e=1.633E-74  Homo sapiens

Sequence (1004 aa):
TLKYPIEMGIVTNWDDMEKVSPKEILNLTSELLQKCSSPAPGPGKEWEEYVQIRTLVEKIRKKQKGLSVTFDGKREDYFPDLMKWASENGASVEGFEMVNFKEEGFGLRATRDIKAEELFLWVPRKLLMTVESAKNSVLGPLYSQDRILQAMGNIALAFHLLCERASPNSFWQPYIQTLPSEYDTPLYFEEDEVRYLQSTQAIHDVFSQYKNTARQYAYFYKVIQTHPHANKLPLKDSFTYEDYRWAVSSVMMTRQVQIPTEDGSRVTLALIPLWDMCNHTNGLITTGYNLEDDRCCECVALQDFRAGEQIYIFYGTRSNAAEFVIHSGFFFDNNSSHDRVKIKLGVSKSDRLYAMKAEVLARAGIPTTSSVFALHFTEPPISAQLLAFLRVFCMTEEELKEHLLGDSAIDRIFTLGNSSEFPVSWDNEVKLWTFLEDRASLLLKTYKTTIEEDKSVLKNHDLSVRAKMAIKLRLGEKEILEKAVKSAAVNREYYRQQMEEKAPLPKYTLKYPIEMGIVTNWDDMEKVSPKEILNLTSELLQKCSSPAPGPGKEWEEYVQIRTLVEKIRKKQKGLSVTFDGKREDYFPDLMKWASENGASVEGFEMVNFKEEGFGLRATRDIKAEELFLWVPRKLLMTVESAKNSVLGPLYSQDRILQAMGNIALAFHLLCERASPNSFWQPYIQTLPSEYDTPLYFEEDEVRYLQSTQAIHDVFSQYKNTARQYAYFYKVIQTHPHANKLPLKDSFTYEDYRWAVSSVMTRQVQIPTEDGSRVTLALIPLWDMCNHTNGLITTGYNLEDDRCCECVALQDFRAGEQIYIFYGTRSNAAEFVIHSGFFFDNNSSHDRVKIKLGVSKSDRLYAMKAEVLARAGIPTTSSVFALHFTEPPISAQLLAFLRVFCMTEEELKEHLLGDSAIDRIFTLGNSSEFPVSWDNEVKLWTFLEDRASLLLKTYKTTIEEDKSVLKNHDLSVRAKMAIKLRLGEKEILEKAVKSAAVNREYYRQQMEEKAPLPKY

Secondary structure (DSSP, 8-state):
--HHHHHHHHHHHHHHHHSPP--GGGHHHHHHHHHHHHHHHHHTS-S-SS--SS-GGGGHHHHHHHHHHTT---SSEEEEEETTTEEEEEESS-B-TT-EEEEEEGGG-EEHHHHHTSTTHHHHHH-HHHHH-HHHHHHHHHHHHHT-TT-TTHHHHTTS-S---SGGG--HHHHHTTTTSSHHHHHHHHHHHHHHHHHHHHHHHHH-GGGTTSGGGT---HHHHHHHHHHHHHH-EEEE-TTSSSEEEEE-TTGGGPEE-SS---EEEETTTTEEEEE-SS-B-TTSEEEE---S--HHHIIIIIS---TT-TT-EEEEEEE--TTSTTHHHHHHHHHHHT--SEEEEEEESSSS-S-HHHHHHHHHHT--HHHHHHHHSSTTHHHHHHTTT-TTS-S-HHHHHHHHHHHHHHHHHHHTTSSS-HHHHHHHHHHS--BHHHHHHHHHHHHHHHHHHHHHHHHHHHHHHHHHHHHTTPPPP--/--SSB--TT------TTT-/--HHHHHHHHHHHHHHHHSPP--GGGHHHHHHHHHHHHHHHHHTS-S-S---SS-GGGGHHHHHHHHHHTT---SSEEEEEETTTEEEEEESS-B-TT-EEEEEEGGG-EEHHHHHTSTTHHHHHH-HHHHH-HHHHHHHHHHHHHT-TT-TTHHHHTTS-S---SGGG--HHHHHTTTTSSHHHHHHHHHHHHHHHHHHHHHHHHH-GGGTT-GGGT---HHHHHHHHHHHHHH-EEEE-TTSSSEEEEE-TTGGGPEE-SS---EEEETTTTEEEEE-SS-B-TTSEEEE---S--HHHIIIIIS---TT-TT-EEEEEEE--TTSTTHHHHHHHHHHTT--SEEEEEEESSSS-B-HHHHHHHHHHT--HHHHHHHHSSTTHHHHHHTTT-TTS-S-HHHHHHHHHHHHHHHHHHHTTSSS-HHHHHHHHHHS--BHHHHHHHHHHHHHHHHHHHHHHHHHHHHHHHHHHHHTTPPPP--/--SSB--TT------TTT-

InterPro domains:
  IPR001214 SET domain [PF00856] (105-314)
  IPR001214 SET domain [PS50280] (94-314)
  IPR015353 Rubisco LSMT, substrate-binding domain [PF09273] (344-475)
  IPR025785 Actin-histidine N-methyltransferase SETD3 [PS51565] (20-507)
  IPR036464 Rubisco LSMT, substrate-binding domain superfamily [G3DSA:3.90.1420.10] (329-498)
  IPR036464 Rubisco LSMT, substrate-binding domain superfamily [SSF81822] (337-519)
  IPR044428 SETD3, SET domain [cd19176] (80-329)
  IPR046341 SET domain superfamily [SSF82199] (79-333)
  IPR050600 SETD3/SETD6 methyltransferase [PTHR13271] (66-470)

Radius of gyration: 34.75 Å; Cα contacts (8 Å, |Δi|>4): 1679; chains: 4; bounding box: 70×118×80 Å